Protein AF-A0A162RDI1-F1 (afdb_monomer)

Nearest PDB structures (foldseek):
  5j72-assembly1_A  TM=8.592E-01  e=2.838E-19  Clostridioides difficile 630
  5j6q-assembly1_A  TM=8.995E-01  e=4.036E-18  Clostridioides difficile 630
  7acz-assembly1_B  TM=8.763E-01  e=4.502E-16  Clostridioides difficile R20291
  3t9g-assembly1_A  TM=1.997E-01  e=8.588E+00  Caldicellulosiruptor bescii

Structure (mmCIF, N/CA/C/O backbone):
data_AF-A0A162RDI1-F1
#
_entry.id   AF-A0A162RDI1-F1
#
loop_
_atom_site.group_PDB
_atom_site.id
_atom_site.type_symbol
_atom_site.label_atom_id
_atom_site.label_alt_id
_atom_site.label_comp_id
_atom_site.label_asym_id
_atom_site.label_entity_id
_atom_site.label_seq_id
_atom_site.pdbx_PDB_ins_code
_atom_site.Cartn_x
_atom_site.Cartn_y
_atom_site.Cartn_z
_atom_site.occupancy
_atom_site.B_iso_or_equiv
_atom_site.auth_seq_id
_atom_site.auth_comp_id
_atom_site.auth_asym_id
_atom_site.auth_atom_id
_atom_site.pdbx_PDB_model_num
ATOM 1 N N . MET A 1 1 ? -45.506 -37.843 -40.988 1.00 35.00 1 MET A N 1
ATOM 2 C CA . MET A 1 1 ? -45.102 -39.139 -41.581 1.00 35.00 1 MET A CA 1
ATOM 3 C C . MET A 1 1 ? -43.848 -38.935 -42.425 1.00 35.00 1 MET A C 1
ATOM 5 O O . MET A 1 1 ? -43.936 -38.125 -43.327 1.00 35.00 1 MET A O 1
ATOM 9 N N . LYS A 1 2 ? -42.773 -39.699 -42.125 1.00 32.91 2 LYS A N 1
ATOM 10 C CA . LYS A 1 2 ? -41.664 -40.186 -42.999 1.00 32.91 2 LYS A CA 1
ATOM 11 C C . LYS A 1 2 ? -40.866 -39.131 -43.801 1.00 32.91 2 LYS A C 1
ATOM 13 O O . LYS A 1 2 ? -41.457 -38.329 -44.491 1.00 32.91 2 LYS A O 1
ATOM 18 N N . LYS A 1 3 ? -39.534 -39.113 -43.899 1.00 32.28 3 LYS A N 1
ATOM 19 C CA . LYS A 1 3 ? -38.378 -39.981 -43.561 1.00 32.28 3 LYS A CA 1
ATOM 20 C C . LYS A 1 3 ? -37.145 -39.078 -43.858 1.00 32.28 3 LYS A C 1
ATOM 22 O O . LYS A 1 3 ? -37.214 -38.304 -44.802 1.00 32.28 3 LYS A O 1
ATOM 27 N N . ALA A 1 4 ? -36.107 -38.983 -43.018 1.00 35.88 4 ALA A N 1
ATOM 28 C CA . ALA A 1 4 ? -34.896 -39.836 -43.006 1.00 35.88 4 ALA A CA 1
ATOM 29 C C . ALA A 1 4 ? -34.208 -39.938 -44.394 1.00 35.88 4 ALA A C 1
ATOM 31 O O . ALA A 1 4 ? -34.896 -40.184 -45.370 1.00 35.88 4 ALA A O 1
ATOM 32 N N . MET A 1 5 ? -32.889 -39.888 -44.605 1.00 33.62 5 MET A N 1
ATOM 33 C CA . MET A 1 5 ? -31.680 -39.969 -43.772 1.00 33.62 5 MET A CA 1
ATOM 34 C C . MET A 1 5 ? -30.473 -39.919 -44.750 1.00 33.62 5 MET A C 1
ATOM 36 O O . MET A 1 5 ? -30.599 -40.526 -45.805 1.00 33.62 5 MET A O 1
ATOM 40 N N . LYS A 1 6 ? -29.313 -39.374 -44.320 1.00 31.69 6 LYS A N 1
ATOM 41 C CA . LYS A 1 6 ? -27.904 -39.792 -44.623 1.00 31.69 6 LYS A CA 1
ATOM 42 C C . LYS A 1 6 ? -27.447 -39.835 -46.113 1.00 31.69 6 LYS A C 1
ATOM 44 O O . LYS A 1 6 ? -28.163 -40.298 -46.976 1.00 31.69 6 LYS A O 1
ATOM 49 N N . LYS A 1 7 ? -26.208 -39.491 -46.504 1.00 31.45 7 LYS A N 1
ATOM 50 C CA . LYS A 1 7 ? -24.911 -40.008 -46.016 1.00 31.45 7 LYS A CA 1
ATOM 51 C C . LYS A 1 7 ? -23.743 -39.345 -46.803 1.00 31.45 7 LYS A C 1
ATOM 53 O O . LYS A 1 7 ? -23.862 -39.230 -48.013 1.00 31.45 7 LYS A O 1
ATOM 58 N N . THR A 1 8 ? -22.619 -39.089 -46.106 1.00 30.47 8 THR A N 1
ATOM 59 C CA . THR A 1 8 ? -21.174 -39.158 -46.515 1.00 30.47 8 THR A CA 1
ATOM 60 C C . THR A 1 8 ? -20.631 -38.410 -47.757 1.00 30.47 8 THR A C 1
ATOM 62 O O . THR A 1 8 ? -21.313 -38.334 -48.757 1.00 30.47 8 THR A O 1
ATOM 65 N N . MET A 1 9 ? -19.344 -38.055 -47.922 1.00 28.86 9 MET A N 1
ATOM 66 C CA . MET A 1 9 ? -18.187 -37.596 -47.115 1.00 28.86 9 MET A CA 1
ATOM 67 C C . MET A 1 9 ? -16.984 -37.487 -48.104 1.00 28.86 9 MET A C 1
ATOM 69 O O . MET A 1 9 ? -16.819 -38.400 -48.906 1.00 28.86 9 MET A O 1
ATOM 73 N N . LYS A 1 10 ? -16.104 -36.478 -47.928 1.00 28.59 10 LYS A N 1
ATOM 74 C CA . LYS A 1 10 ? -14.648 -36.384 -48.277 1.00 28.59 10 LYS A CA 1
ATOM 75 C C . LYS A 1 10 ? -14.149 -35.670 -49.565 1.00 28.59 10 LYS A C 1
ATOM 77 O O . LYS A 1 10 ? -14.274 -36.211 -50.652 1.00 28.59 10 LYS A O 1
ATOM 82 N N . LYS A 1 11 ? -13.326 -34.626 -49.282 1.00 29.41 11 LYS A N 1
ATOM 83 C CA . LYS A 1 11 ? -12.036 -34.177 -49.899 1.00 29.41 11 LYS A CA 1
ATOM 84 C C . LYS A 1 11 ? -12.123 -33.531 -51.305 1.00 29.41 11 LYS A C 1
ATOM 86 O O . LYS A 1 11 ? -12.834 -34.046 -52.141 1.00 29.41 11 LYS A O 1
ATOM 91 N N . THR A 1 12 ? -11.436 -32.444 -51.689 1.00 29.22 12 THR A N 1
ATOM 92 C CA . THR A 1 12 ? -10.303 -31.647 -51.162 1.00 29.22 12 THR A CA 1
ATOM 93 C C . THR A 1 12 ? -10.137 -30.382 -52.036 1.00 29.22 12 THR A C 1
ATOM 95 O O . THR A 1 12 ? -10.501 -30.415 -53.204 1.00 29.22 12 THR A O 1
ATOM 98 N N . LEU A 1 13 ? -9.426 -29.387 -51.490 1.00 28.61 13 LEU A N 1
ATOM 99 C CA . LEU A 1 13 ? -8.612 -28.341 -52.142 1.00 28.61 13 LEU A CA 1
ATOM 100 C C . LEU A 1 13 ? -9.221 -26.980 -52.555 1.00 28.61 13 LEU A C 1
ATOM 102 O O . LEU A 1 13 ? -10.277 -26.862 -53.161 1.00 28.61 13 LEU A O 1
ATOM 106 N N . SER A 1 14 ? -8.424 -25.974 -52.179 1.00 31.50 14 SER A N 1
ATOM 107 C CA . SER A 1 14 ? -8.467 -24.517 -52.322 1.00 31.50 14 SER A CA 1
ATOM 108 C C . SER A 1 14 ? -8.927 -23.955 -53.662 1.00 31.50 14 SER A C 1
ATOM 110 O O . SER A 1 14 ? -8.472 -24.456 -54.680 1.00 31.50 14 SER A O 1
ATOM 112 N N . VAL A 1 15 ? -9.603 -22.799 -53.633 1.00 30.33 15 VAL A N 1
ATOM 113 C CA . VAL A 1 15 ? -9.137 -21.554 -54.281 1.00 30.33 15 VAL A CA 1
ATOM 114 C C . VAL A 1 15 ? -9.724 -20.353 -53.525 1.00 30.33 15 VAL A C 1
ATOM 116 O O . VAL A 1 15 ? -10.919 -20.261 -53.267 1.00 30.33 15 VAL A O 1
ATOM 119 N N . SER A 1 16 ? -8.824 -19.452 -53.155 1.00 33.66 16 SER A N 1
ATOM 120 C CA . SER A 1 16 ? -9.026 -18.086 -52.687 1.00 33.66 16 SER A CA 1
ATOM 121 C C . SER A 1 16 ? -9.866 -17.247 -53.652 1.00 33.66 16 SER A C 1
ATOM 123 O O . SER A 1 16 ? -9.513 -17.116 -54.824 1.00 33.66 16 SER A O 1
ATOM 125 N N . THR A 1 17 ? -10.900 -16.566 -53.163 1.00 32.72 17 THR A N 1
ATOM 126 C CA . THR A 1 17 ? -11.390 -15.360 -53.840 1.00 32.72 17 THR A CA 1
ATOM 127 C C . THR A 1 17 ? -11.850 -14.342 -52.808 1.00 32.72 17 THR A C 1
ATOM 129 O O . THR A 1 17 ? -12.865 -14.511 -52.138 1.00 32.72 17 THR A O 1
ATOM 132 N N . MET A 1 18 ? -11.028 -13.301 -52.670 1.00 34.56 18 MET A N 1
ATOM 133 C CA . MET A 1 18 ? -11.367 -12.006 -52.094 1.00 34.56 18 MET A CA 1
ATOM 134 C C . MET A 1 18 ? -12.726 -11.542 -52.628 1.00 34.56 18 MET A C 1
ATOM 136 O O . MET A 1 18 ? -12.859 -11.258 -53.815 1.00 34.56 18 MET A O 1
ATOM 140 N N . ALA A 1 19 ? -13.708 -11.416 -51.741 1.00 29.97 19 ALA A N 1
ATOM 141 C CA . ALA A 1 19 ? -14.865 -10.560 -51.951 1.00 29.97 19 ALA A CA 1
ATOM 142 C C . ALA A 1 19 ? -14.691 -9.349 -51.032 1.00 29.97 19 ALA A C 1
ATOM 144 O O . ALA A 1 19 ? -15.093 -9.345 -49.871 1.00 29.97 19 ALA A O 1
ATOM 145 N N . SER A 1 20 ? -14.001 -8.341 -51.556 1.00 31.06 20 SER A N 1
ATOM 146 C CA . SER A 1 20 ? -13.924 -6.997 -50.998 1.00 31.06 20 SER A CA 1
ATOM 147 C C . SER A 1 20 ? -15.319 -6.371 -51.007 1.00 31.06 20 SER A C 1
ATOM 149 O O . SER A 1 20 ? -15.749 -5.807 -52.013 1.00 31.06 20 SER A O 1
ATOM 151 N N . LEU A 1 21 ? -16.032 -6.486 -49.887 1.00 29.38 21 LEU A N 1
ATOM 152 C CA . LEU A 1 21 ? -17.230 -5.702 -49.622 1.00 29.38 21 LEU A CA 1
ATOM 153 C C . LEU A 1 21 ? -16.776 -4.335 -49.090 1.00 29.38 21 LEU A C 1
ATOM 155 O O . LEU A 1 21 ? -16.520 -4.158 -47.901 1.00 29.38 21 LEU A O 1
ATOM 159 N N . LEU A 1 22 ? -16.613 -3.378 -50.005 1.00 30.73 22 LEU A N 1
ATOM 160 C CA . LEU A 1 22 ? -16.485 -1.956 -49.692 1.00 30.73 22 LEU A CA 1
ATOM 161 C C . LEU A 1 22 ? -17.813 -1.476 -49.093 1.00 30.73 22 LEU A C 1
ATOM 163 O O . LEU A 1 22 ? -18.690 -0.987 -49.800 1.00 30.73 22 LEU A O 1
ATOM 167 N N . ILE A 1 23 ? -17.971 -1.632 -47.780 1.00 34.88 23 ILE A N 1
ATOM 168 C CA . ILE A 1 23 ? -18.930 -0.839 -47.018 1.00 34.88 23 ILE A CA 1
ATOM 169 C C . ILE A 1 23 ? -18.239 0.501 -46.789 1.00 34.88 23 ILE A C 1
ATOM 171 O O . ILE A 1 23 ? -17.412 0.650 -45.893 1.00 34.88 23 ILE A O 1
ATOM 175 N N . THR A 1 24 ? -18.540 1.481 -47.635 1.00 33.94 24 THR A N 1
ATOM 176 C CA . THR A 1 24 ? -18.244 2.884 -47.349 1.00 33.94 24 THR A CA 1
ATOM 177 C C . THR A 1 24 ? -19.137 3.320 -46.192 1.00 33.94 24 THR A C 1
ATOM 179 O O . THR A 1 24 ? -20.200 3.904 -46.393 1.00 33.94 24 THR A O 1
ATOM 182 N N . SER A 1 25 ? -18.738 2.995 -44.963 1.00 34.97 25 SER A N 1
ATOM 183 C CA . SER A 1 25 ? -19.264 3.654 -43.777 1.00 34.97 25 SER A CA 1
ATOM 184 C C . SER A 1 25 ? -18.709 5.071 -43.790 1.00 34.97 25 SER A C 1
ATOM 186 O O . SER A 1 25 ? -17.559 5.305 -43.414 1.00 34.97 25 SER A O 1
ATOM 188 N N . SER A 1 26 ? -19.501 6.021 -44.274 1.00 34.59 26 SER A N 1
ATOM 189 C CA . SER A 1 26 ? -19.294 7.430 -43.970 1.00 34.59 26 SER A CA 1
ATOM 190 C C . SER A 1 26 ? -19.336 7.558 -42.448 1.00 34.59 26 SER A C 1
ATOM 192 O O . SER A 1 26 ? -20.409 7.571 -41.851 1.00 34.59 26 SER A O 1
ATOM 194 N N . ALA A 1 27 ? -18.164 7.555 -41.812 1.00 32.88 27 ALA A N 1
ATOM 195 C CA . ALA A 1 27 ? -18.024 7.873 -40.405 1.00 32.88 27 ALA A CA 1
ATOM 196 C C . ALA A 1 27 ? -18.452 9.331 -40.251 1.00 32.88 27 ALA A C 1
ATOM 198 O O . ALA A 1 27 ? -17.692 10.254 -40.539 1.00 32.88 27 ALA A O 1
ATOM 199 N N . VAL A 1 28 ? -19.709 9.540 -39.869 1.00 32.12 28 VAL A N 1
ATOM 200 C CA . VAL A 1 28 ? -20.125 10.819 -39.314 1.00 32.12 28 VAL A CA 1
ATOM 201 C C . VAL A 1 28 ? -19.290 10.972 -38.049 1.00 32.12 28 VAL A C 1
ATOM 203 O O . VAL A 1 28 ? -19.487 10.234 -37.086 1.00 32.12 28 VAL A O 1
ATOM 206 N N . ALA A 1 29 ? -18.294 11.857 -38.086 1.00 35.22 29 ALA A N 1
ATOM 207 C CA . ALA A 1 29 ? -17.586 12.290 -36.894 1.00 35.22 29 ALA A CA 1
ATOM 208 C C . ALA A 1 29 ? -18.608 13.032 -36.030 1.00 35.22 29 ALA A C 1
ATOM 210 O O . ALA A 1 29 ? -18.863 14.221 -36.214 1.00 35.22 29 ALA A O 1
ATOM 211 N N . ILE A 1 30 ? -19.283 12.295 -35.151 1.00 34.34 30 ILE A N 1
ATOM 212 C CA . ILE A 1 30 ? -20.070 12.902 -34.093 1.00 34.34 30 ILE A CA 1
ATOM 213 C C . ILE A 1 30 ? -19.025 13.527 -33.173 1.00 34.34 30 ILE A C 1
ATOM 215 O O . ILE A 1 30 ? -18.240 12.811 -32.555 1.00 34.34 30 ILE A O 1
ATOM 219 N N . ASN A 1 31 ? -18.966 14.858 -33.135 1.00 37.44 31 ASN A N 1
ATOM 220 C CA . ASN A 1 31 ? -18.215 15.571 -32.109 1.00 37.44 31 ASN A CA 1
ATOM 221 C C . ASN A 1 31 ? -18.913 15.288 -30.776 1.00 37.44 31 ASN A C 1
ATOM 223 O O . ASN A 1 31 ? -19.830 16.008 -30.374 1.00 37.44 31 ASN A O 1
ATOM 227 N N . VAL A 1 32 ? -18.539 14.187 -30.129 1.00 40.44 32 VAL A N 1
ATOM 228 C CA . VAL A 1 32 ? -18.944 13.903 -28.759 1.00 40.44 32 VAL A CA 1
ATOM 229 C C . VAL A 1 32 ? -18.168 14.886 -27.895 1.00 40.44 32 VAL A C 1
ATOM 231 O O . VAL A 1 32 ? -16.992 14.681 -27.599 1.00 40.44 32 VAL A O 1
ATOM 234 N N . LYS A 1 33 ? -18.821 15.990 -27.511 1.00 44.19 33 LYS A N 1
ATOM 235 C CA . LYS A 1 33 ? -18.365 16.775 -26.362 1.00 44.19 33 LYS A CA 1
ATOM 236 C C . LYS A 1 33 ? -18.243 15.796 -25.205 1.00 44.19 33 LYS A C 1
ATOM 238 O O . LYS A 1 33 ? -19.233 15.134 -24.899 1.00 44.19 33 LYS A O 1
ATOM 243 N N . ALA A 1 34 ? -17.071 15.724 -24.574 1.00 43.09 34 ALA A N 1
ATOM 244 C CA . ALA A 1 34 ? -16.913 15.024 -23.306 1.00 43.09 34 ALA A CA 1
ATOM 245 C C . ALA A 1 34 ? -18.060 15.467 -22.387 1.00 43.09 34 ALA A C 1
ATOM 247 O O . ALA A 1 34 ? -18.146 16.640 -22.009 1.00 43.09 34 ALA A O 1
ATOM 248 N N . ALA A 1 35 ? -19.012 14.568 -22.129 1.00 41.84 35 ALA A N 1
ATOM 249 C CA . ALA A 1 35 ? -20.062 14.844 -21.172 1.00 41.84 35 ALA A CA 1
ATOM 250 C C . ALA A 1 35 ? -19.348 15.090 -19.844 1.00 41.84 35 ALA A C 1
ATOM 252 O O . ALA A 1 35 ? -18.512 14.285 -19.437 1.00 41.84 35 ALA A O 1
ATOM 253 N N . GLY A 1 36 ? -19.610 16.230 -19.206 1.00 42.50 36 GLY A N 1
ATOM 254 C CA . GLY A 1 36 ? -19.070 16.525 -17.885 1.00 42.50 36 GLY A CA 1
ATOM 255 C C . GLY A 1 36 ? -19.674 15.564 -16.870 1.00 42.50 36 GLY A C 1
ATOM 256 O O . GLY A 1 36 ? -20.629 15.919 -16.187 1.00 42.50 36 GLY A O 1
ATOM 257 N N . VAL A 1 37 ? -19.173 14.331 -16.812 1.00 50.84 37 VAL A N 1
ATOM 258 C CA . VAL A 1 37 ? -19.507 13.393 -15.749 1.00 50.84 37 VAL A CA 1
ATOM 259 C C . VAL A 1 37 ? -18.841 13.928 -14.493 1.00 50.84 37 VAL A C 1
ATOM 261 O O . VAL A 1 37 ? -17.639 14.195 -14.465 1.00 50.84 37 VAL A O 1
ATOM 264 N N . THR A 1 38 ? -19.648 14.161 -13.467 1.00 58.66 38 THR A N 1
ATOM 265 C CA . THR A 1 38 ? -19.154 14.546 -12.151 1.00 58.66 38 THR A CA 1
ATOM 266 C C . THR A 1 38 ? -18.306 13.405 -11.587 1.00 58.66 38 THR A C 1
ATOM 268 O O . THR A 1 38 ? -18.751 12.256 -11.660 1.00 58.66 38 THR A O 1
ATOM 271 N N . PRO A 1 39 ? -17.120 13.688 -11.011 1.00 66.69 39 PRO A N 1
ATOM 272 C CA . PRO A 1 39 ? -16.336 12.690 -10.291 1.00 66.69 39 PRO A CA 1
ATOM 273 C C . PRO A 1 39 ? -17.207 11.926 -9.288 1.00 66.69 39 PRO A C 1
ATOM 275 O O . PRO A 1 39 ? -18.175 12.505 -8.779 1.00 66.69 39 PRO A O 1
ATOM 278 N N . PRO A 1 40 ? -16.862 10.672 -8.951 1.00 74.56 40 PRO A 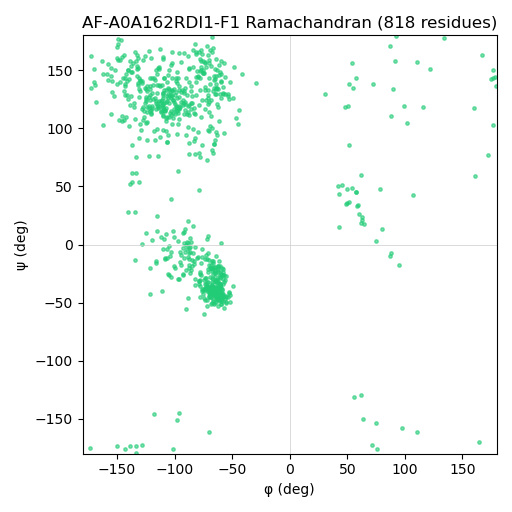N 1
ATOM 279 C CA . PRO A 1 40 ? -17.598 9.928 -7.941 1.00 74.56 40 PRO A CA 1
ATOM 280 C C . PRO A 1 40 ? -17.729 10.744 -6.651 1.00 74.56 40 PRO A C 1
ATOM 282 O O . PRO A 1 40 ? -16.798 11.444 -6.213 1.00 74.56 40 PRO A O 1
ATOM 285 N N . GLU A 1 41 ? -18.914 10.660 -6.044 1.00 84.19 41 GLU A N 1
ATOM 286 C CA . GLU A 1 41 ? -19.149 11.235 -4.725 1.00 84.19 41 GLU A CA 1
ATOM 287 C C . GLU A 1 41 ? -18.159 10.647 -3.712 1.00 84.19 41 GLU A C 1
ATOM 289 O O . GLU A 1 41 ? -17.599 9.568 -3.906 1.00 84.19 41 GLU A O 1
ATOM 294 N N . SER A 1 42 ? -17.911 11.387 -2.632 1.00 89.38 42 SER A N 1
ATOM 295 C CA . SER A 1 42 ? -17.121 10.898 -1.500 1.00 89.38 42 SER A CA 1
ATOM 296 C C . SER A 1 42 ? -18.054 10.594 -0.338 1.00 89.38 42 SER A C 1
ATOM 298 O O . SER A 1 42 ? -18.387 11.520 0.408 1.00 89.38 42 SER A O 1
ATOM 300 N N . PRO A 1 43 ? -18.506 9.336 -0.175 1.00 94.88 43 PRO A N 1
ATOM 301 C CA . PRO A 1 43 ? -19.376 8.972 0.929 1.00 94.88 43 PRO A CA 1
ATOM 302 C C . PRO A 1 43 ? -18.681 9.248 2.257 1.00 94.88 43 PRO A C 1
ATOM 304 O O . PRO A 1 43 ? -17.468 9.078 2.381 1.00 94.88 43 PRO A O 1
ATOM 307 N N . ARG A 1 44 ? -19.454 9.632 3.271 1.00 97.06 44 ARG A N 1
ATOM 308 C CA . ARG A 1 44 ? -18.943 9.831 4.626 1.00 97.06 44 ARG A CA 1
ATOM 309 C C . ARG A 1 44 ? -19.658 8.901 5.592 1.00 97.06 44 ARG A C 1
ATOM 311 O O . ARG A 1 44 ? -20.869 9.000 5.771 1.00 97.06 44 ARG A O 1
ATOM 318 N N . LEU A 1 45 ? -18.894 8.032 6.242 1.00 97.81 45 LEU A N 1
ATOM 319 C CA . LEU A 1 45 ? -19.362 7.161 7.312 1.00 97.81 45 LEU A CA 1
ATOM 320 C C . LEU A 1 45 ? -19.009 7.824 8.642 1.00 97.81 45 LEU A C 1
ATOM 322 O O . LEU A 1 45 ? -17.844 7.857 9.038 1.00 97.81 45 LEU A O 1
ATOM 326 N N . TRP A 1 46 ? -20.006 8.418 9.296 1.00 96.50 46 TRP A N 1
ATOM 327 C CA . TRP A 1 46 ? -19.800 9.196 10.515 1.00 96.50 46 TRP A CA 1
ATOM 328 C C . TRP A 1 46 ? -21.055 9.254 11.386 1.00 96.50 46 TRP A C 1
ATOM 330 O O . TRP A 1 46 ? -22.176 9.216 10.877 1.00 96.50 46 TRP A O 1
ATOM 340 N N . GLY A 1 47 ? -20.853 9.397 12.691 1.00 95.00 47 GLY A N 1
ATOM 341 C CA . GLY A 1 47 ? -21.896 9.748 13.649 1.00 95.00 47 GLY A CA 1
ATOM 342 C C . GLY A 1 47 ? -21.448 10.851 14.604 1.00 95.00 47 GLY A C 1
ATOM 343 O O . GLY A 1 47 ? -20.374 11.431 14.428 1.00 95.00 47 GLY A O 1
ATOM 344 N N . GLN A 1 48 ? -22.272 11.155 15.610 1.00 93.81 48 GLN A N 1
ATOM 345 C CA . GLN A 1 48 ? -21.972 12.222 16.578 1.00 93.81 48 GLN A CA 1
ATOM 346 C C . GLN A 1 48 ? -20.691 11.952 17.376 1.00 93.81 48 GLN A C 1
ATOM 348 O O . GLN A 1 48 ? -20.012 12.884 17.806 1.00 93.81 48 GLN A O 1
ATOM 353 N N . ASP A 1 49 ? -20.341 10.677 17.535 1.00 93.50 49 ASP A N 1
ATOM 354 C CA . ASP A 1 49 ? -19.134 10.221 18.201 1.00 93.50 49 ASP A CA 1
ATOM 355 C C . ASP A 1 49 ? -18.537 8.974 17.517 1.00 93.50 49 ASP A C 1
ATOM 357 O O . ASP A 1 49 ? -18.997 8.500 16.474 1.00 93.50 49 ASP A O 1
ATOM 361 N N . ARG A 1 50 ? -17.474 8.432 18.119 1.00 94.00 50 ARG A N 1
ATOM 362 C CA . ARG A 1 50 ? -16.773 7.237 17.627 1.00 94.00 50 ARG A CA 1
ATOM 363 C C . ARG A 1 50 ? -17.625 5.963 17.659 1.00 94.00 50 ARG A C 1
ATOM 365 O O . ARG A 1 50 ? -17.390 5.059 16.862 1.00 94.00 50 ARG A O 1
ATOM 372 N N . TYR A 1 51 ? -18.588 5.873 18.575 1.00 96.88 51 TYR A N 1
ATOM 373 C CA . TYR A 1 51 ? -19.458 4.707 18.718 1.00 96.88 51 TYR A CA 1
ATOM 374 C C . TYR A 1 51 ? -20.476 4.691 17.582 1.00 96.88 51 TYR A C 1
ATOM 376 O O . TYR A 1 51 ? -20.629 3.684 16.895 1.00 96.88 51 TYR A O 1
ATOM 384 N N . GLU A 1 52 ? -21.095 5.837 17.307 1.00 97.56 52 GLU A N 1
ATOM 385 C CA . GLU A 1 52 ? -21.997 5.987 16.171 1.00 97.56 52 GLU A CA 1
ATOM 386 C C . GLU A 1 52 ? -21.274 5.869 14.823 1.00 97.56 52 GLU A C 1
ATOM 388 O O . GLU A 1 52 ? -21.812 5.255 13.902 1.00 97.56 52 GLU A O 1
ATOM 393 N N . THR A 1 53 ? -20.046 6.386 14.690 1.00 97.38 53 THR A N 1
ATOM 394 C CA . THR A 1 53 ? -19.235 6.164 13.479 1.00 97.38 53 THR A CA 1
ATOM 395 C C . THR A 1 53 ? -18.986 4.672 13.247 1.00 97.38 53 THR A C 1
ATOM 397 O O . THR A 1 53 ? -19.196 4.195 12.132 1.00 97.38 53 THR A O 1
ATOM 400 N N . ALA A 1 54 ? -18.638 3.906 14.288 1.00 98.19 54 ALA A N 1
ATOM 401 C CA . ALA A 1 54 ? -18.482 2.454 14.178 1.00 98.19 54 ALA A CA 1
ATOM 402 C C . ALA A 1 54 ? -19.792 1.756 13.757 1.00 98.19 54 ALA A C 1
ATOM 404 O O . ALA A 1 54 ? -19.776 0.860 12.912 1.00 98.19 54 ALA A O 1
ATOM 405 N N . VAL A 1 55 ? -20.942 2.217 14.262 1.00 98.62 55 VAL A N 1
ATOM 406 C CA . VAL A 1 55 ? -22.267 1.747 13.819 1.00 98.62 55 VAL A CA 1
ATOM 407 C C . VAL A 1 55 ? -22.511 2.066 12.338 1.00 98.62 55 VAL A C 1
ATOM 409 O O . VAL A 1 55 ? -22.985 1.204 11.602 1.00 98.62 55 VAL A O 1
ATOM 412 N N . LYS A 1 56 ? -22.145 3.258 11.846 1.00 98.44 56 LYS A N 1
ATOM 413 C CA . LYS A 1 56 ? -22.275 3.601 10.415 1.00 98.44 56 LYS A CA 1
ATOM 414 C C . LYS A 1 56 ? -21.374 2.772 9.513 1.00 98.44 56 LYS A C 1
ATOM 416 O O . LYS A 1 56 ? -21.805 2.361 8.438 1.00 98.44 56 LYS A O 1
ATOM 421 N N . VAL A 1 57 ? -20.157 2.484 9.960 1.00 98.31 57 VAL A N 1
ATOM 422 C CA . VAL A 1 57 ? -19.255 1.550 9.278 1.00 98.31 57 VAL A CA 1
ATOM 423 C C . VAL A 1 57 ? -19.874 0.152 9.211 1.00 98.31 57 VAL A C 1
ATOM 425 O O . VAL A 1 57 ? -19.872 -0.470 8.149 1.00 98.31 57 VAL A O 1
ATOM 428 N N . SER A 1 58 ? -20.452 -0.324 10.317 1.00 98.62 58 SER A N 1
ATOM 429 C CA . SER A 1 58 ? -21.161 -1.605 10.367 1.00 98.62 58 SER A CA 1
ATOM 430 C C . SER A 1 58 ? -22.339 -1.650 9.386 1.00 98.62 58 SER A C 1
ATOM 432 O O . SER A 1 58 ? -22.460 -2.583 8.595 1.00 98.62 58 SER A O 1
ATOM 434 N N . GLN A 1 59 ? -23.162 -0.603 9.357 1.00 98.25 59 GLN A N 1
ATOM 435 C CA . GLN A 1 59 ? -24.309 -0.503 8.451 1.00 98.25 59 GLN A CA 1
ATOM 436 C C . GLN A 1 59 ? -23.894 -0.519 6.977 1.00 98.25 59 GLN A C 1
ATOM 438 O O . GLN A 1 59 ? -24.544 -1.194 6.187 1.00 98.25 59 GLN A O 1
ATOM 443 N N . ALA A 1 60 ? -22.794 0.151 6.621 1.00 97.12 60 ALA A N 1
ATOM 444 C CA . ALA A 1 60 ? -22.279 0.167 5.252 1.00 97.12 60 ALA A CA 1
ATOM 445 C C . ALA A 1 60 ? -21.649 -1.170 4.819 1.00 97.12 60 ALA A C 1
ATOM 447 O O . ALA A 1 60 ? -21.681 -1.525 3.645 1.00 97.12 60 ALA A O 1
ATOM 448 N N . GLY A 1 61 ? -21.034 -1.911 5.746 1.00 96.88 61 GLY A N 1
ATOM 449 C CA . GLY A 1 61 ? -20.354 -3.171 5.432 1.00 96.88 61 GLY A CA 1
ATOM 450 C C . GLY A 1 61 ? -21.210 -4.427 5.573 1.00 96.88 61 GLY A C 1
ATOM 451 O O . GLY A 1 61 ? -20.910 -5.447 4.949 1.00 96.88 61 GLY A O 1
ATOM 452 N N . TRP A 1 62 ? -22.242 -4.384 6.413 1.00 98.25 62 TRP A N 1
ATOM 453 C CA . TRP A 1 62 ? -23.042 -5.532 6.852 1.00 98.25 62 TRP A CA 1
ATOM 454 C C . TRP A 1 62 ? -24.532 -5.188 6.843 1.00 98.25 62 TRP A C 1
ATOM 456 O O . TRP A 1 62 ? -25.251 -5.348 7.834 1.00 98.25 62 TRP A O 1
ATOM 466 N N . GLU A 1 63 ? -25.001 -4.706 5.693 1.00 96.38 63 GLU A N 1
ATOM 467 C CA . GLU A 1 63 ? -26.400 -4.329 5.457 1.00 96.38 63 GLU A CA 1
ATOM 468 C C . GLU A 1 63 ? -27.366 -5.464 5.836 1.00 96.38 63 GLU A C 1
ATOM 470 O O . GLU A 1 63 ? -28.337 -5.237 6.553 1.00 96.38 63 GLU A O 1
ATOM 475 N N . ASN A 1 64 ? -27.023 -6.702 5.465 1.00 95.12 64 ASN A N 1
ATOM 476 C CA . ASN A 1 64 ? -27.839 -7.904 5.682 1.00 95.12 64 ASN A CA 1
ATOM 477 C C . ASN A 1 64 ? -27.557 -8.638 7.008 1.00 95.12 64 ASN A C 1
ATOM 479 O O . ASN A 1 64 ? -27.972 -9.784 7.174 1.00 95.12 64 ASN A O 1
ATOM 483 N N . GLY A 1 65 ? -26.837 -8.006 7.934 1.00 96.88 65 GLY A N 1
ATOM 484 C CA . GLY A 1 65 ? -26.449 -8.604 9.211 1.00 96.88 65 GLY A CA 1
ATOM 485 C C . GLY A 1 65 ? -25.090 -9.307 9.196 1.00 96.88 65 GLY A C 1
ATOM 486 O O . GLY A 1 65 ? -24.374 -9.316 8.190 1.00 96.88 65 GLY A O 1
ATOM 487 N N . SER A 1 66 ? -24.714 -9.854 10.353 1.00 98.25 66 SER A N 1
ATOM 488 C CA . SER A 1 66 ? -23.448 -10.556 10.577 1.00 98.25 66 SER A CA 1
ATOM 489 C C . SER A 1 66 ? -23.589 -11.562 11.715 1.00 98.25 66 SER A C 1
ATOM 491 O O . SER A 1 66 ? -24.031 -11.194 12.797 1.00 98.25 66 SER A O 1
ATOM 493 N N . ASP A 1 67 ? -23.150 -12.806 11.508 1.00 98.12 67 ASP A N 1
ATOM 494 C CA . ASP A 1 67 ? -23.149 -13.828 12.566 1.00 98.12 67 ASP A CA 1
ATOM 495 C C . ASP A 1 67 ? -22.148 -13.498 13.688 1.00 98.12 67 ASP A C 1
ATOM 497 O O . ASP A 1 67 ? -22.371 -13.860 14.843 1.00 98.12 67 ASP A O 1
ATOM 501 N N . TYR A 1 68 ? -21.070 -12.785 13.357 1.00 98.62 68 TYR A N 1
ATOM 502 C CA . TYR A 1 68 ? -20.016 -12.387 14.287 1.00 98.62 68 TYR A CA 1
ATOM 503 C C . TYR A 1 68 ? -19.939 -10.869 14.432 1.00 98.62 68 TYR A C 1
ATOM 505 O O . TYR A 1 68 ? -20.176 -10.126 13.479 1.00 98.62 68 TYR A O 1
ATOM 513 N N . VAL A 1 69 ? -19.512 -10.408 15.602 1.00 98.69 69 VAL A N 1
ATOM 514 C CA . VAL A 1 69 ? -19.126 -9.016 15.859 1.00 98.69 69 VAL A CA 1
ATOM 515 C C . VAL A 1 69 ? -17.941 -8.977 16.810 1.00 98.69 69 VAL A C 1
ATOM 517 O O . VAL A 1 69 ? -17.850 -9.784 17.737 1.00 98.69 69 VAL A O 1
ATOM 520 N N . VAL A 1 70 ? -17.037 -8.026 16.592 1.00 98.69 70 VAL A N 1
ATOM 521 C CA . VAL A 1 70 ? -15.960 -7.733 17.535 1.00 98.69 70 VAL A CA 1
ATOM 522 C C . VAL A 1 70 ? -16.307 -6.471 18.318 1.00 98.69 70 VAL A C 1
ATOM 524 O O . VAL A 1 70 ? -16.583 -5.431 17.723 1.00 98.69 70 VAL A O 1
ATOM 527 N N . ILE A 1 71 ? -16.277 -6.555 19.647 1.00 98.38 71 ILE A N 1
ATOM 528 C CA . ILE A 1 71 ? -16.406 -5.416 20.559 1.00 98.38 71 ILE A CA 1
ATOM 529 C C . ILE A 1 71 ? -15.031 -5.072 21.113 1.00 98.38 71 ILE A C 1
ATOM 531 O O . ILE A 1 71 ? -14.348 -5.930 21.671 1.00 98.38 71 ILE A O 1
ATOM 535 N N . ALA A 1 72 ? -14.644 -3.806 21.012 1.00 96.88 72 ALA A N 1
ATOM 536 C CA . ALA A 1 72 ? -13.418 -3.299 21.615 1.00 96.88 72 ALA A CA 1
ATOM 537 C C . ALA A 1 72 ? -13.654 -1.967 22.338 1.00 96.88 72 ALA A C 1
ATOM 539 O O . ALA A 1 72 ? -14.679 -1.304 22.155 1.00 96.88 72 ALA A O 1
ATOM 540 N N . SER A 1 73 ? -12.694 -1.559 23.168 1.00 95.81 73 SER A N 1
ATOM 541 C CA . SER A 1 73 ? -12.750 -0.247 23.814 1.00 95.81 73 SER A CA 1
ATOM 542 C C . SER A 1 73 ? -12.669 0.868 22.770 1.00 95.81 73 SER A C 1
ATOM 544 O O . SER A 1 73 ? -11.771 0.893 21.930 1.00 95.81 73 SER A O 1
ATOM 546 N N . GLY A 1 74 ? -13.594 1.823 22.844 1.00 93.75 74 GLY A N 1
ATOM 547 C CA . GLY A 1 74 ? -13.500 3.072 22.097 1.00 93.75 74 GLY A CA 1
ATOM 548 C C . GLY A 1 74 ? -12.582 4.092 22.764 1.00 93.75 74 GLY A C 1
ATOM 549 O O . GLY A 1 74 ? -12.243 5.087 22.136 1.00 93.75 74 GLY A O 1
ATOM 550 N N . GLU A 1 75 ? -12.162 3.875 24.010 1.00 91.56 75 GLU A N 1
ATOM 551 C CA . GLU A 1 75 ? -11.411 4.852 24.810 1.00 91.56 75 GLU A CA 1
ATOM 552 C C . GLU A 1 75 ? -9.898 4.599 24.753 1.00 91.56 75 GLU A C 1
ATOM 554 O O . GLU A 1 75 ? -9.112 5.547 24.796 1.00 91.56 75 GLU A O 1
ATOM 559 N N . GLY A 1 76 ? -9.487 3.339 24.572 1.00 87.19 76 GLY A N 1
ATOM 560 C CA . GLY A 1 76 ? -8.092 2.935 24.402 1.00 87.19 76 GLY A CA 1
ATOM 561 C C . GLY A 1 76 ? -7.876 2.071 23.160 1.00 87.19 76 GLY A C 1
ATOM 562 O O . GLY A 1 76 ? -8.652 1.167 22.875 1.00 87.19 76 GLY A O 1
ATOM 563 N N . TYR A 1 77 ? -6.784 2.320 22.439 1.00 86.38 77 TYR A N 1
ATOM 564 C CA . TYR A 1 77 ? -6.467 1.620 21.189 1.00 86.38 77 TYR A CA 1
ATOM 565 C C . TYR A 1 77 ? -5.799 0.258 21.393 1.00 86.38 77 TYR A C 1
ATOM 567 O O . TYR A 1 77 ? -5.933 -0.626 20.556 1.00 86.38 77 TYR A O 1
ATOM 575 N N . ALA A 1 78 ? -5.044 0.100 22.481 1.00 81.50 78 ALA A N 1
ATOM 576 C CA . ALA A 1 78 ? -3.976 -0.893 22.576 1.00 81.50 78 ALA A CA 1
ATOM 577 C C . ALA A 1 78 ? -4.438 -2.333 22.313 1.00 81.50 78 ALA A C 1
ATOM 579 O O . ALA A 1 78 ? -3.830 -3.031 21.509 1.00 81.50 78 ALA A O 1
ATOM 580 N N . ASP A 1 79 ? -5.541 -2.739 22.934 1.00 84.81 79 ASP A N 1
ATOM 581 C CA . ASP A 1 79 ? -6.096 -4.083 22.767 1.00 84.81 79 ASP A CA 1
ATOM 582 C C . ASP A 1 79 ? -6.761 -4.249 21.389 1.00 84.81 79 ASP A C 1
ATOM 584 O O . ASP A 1 79 ? -6.668 -5.301 20.755 1.00 84.81 79 ASP A O 1
ATOM 588 N N . ALA A 1 80 ? -7.371 -3.178 20.879 1.00 86.94 80 ALA A N 1
ATOM 589 C CA . ALA A 1 80 ? -8.176 -3.194 19.668 1.00 86.94 80 ALA A CA 1
ATOM 590 C C . ALA A 1 80 ? -7.353 -3.229 18.369 1.00 86.94 80 ALA A C 1
ATOM 592 O O . ALA A 1 80 ? -7.824 -3.753 17.363 1.00 86.94 80 ALA A O 1
ATOM 593 N N . LEU A 1 81 ? -6.116 -2.718 18.375 1.00 87.75 81 LEU A N 1
ATOM 594 C CA . LEU A 1 81 ? -5.244 -2.648 17.188 1.00 87.75 81 LEU A CA 1
ATOM 595 C C . LEU A 1 81 ? -5.011 -4.003 16.505 1.00 87.75 81 LEU A C 1
ATOM 597 O O . LEU A 1 81 ? -4.765 -4.054 15.301 1.00 87.75 81 LEU A O 1
ATOM 601 N N . SER A 1 82 ? -5.099 -5.094 17.268 1.00 92.44 82 SER A N 1
ATOM 602 C CA . SER A 1 82 ? -4.910 -6.457 16.765 1.00 92.44 82 SER A CA 1
ATOM 603 C C . SER A 1 82 ? -6.185 -7.107 16.216 1.00 92.44 82 SER A C 1
ATOM 605 O O . SER A 1 82 ? -6.118 -8.180 15.624 1.00 92.44 82 SER A O 1
ATOM 607 N N . ALA A 1 83 ? -7.347 -6.466 16.370 1.00 95.62 83 ALA A N 1
ATOM 608 C CA . ALA A 1 83 ? -8.646 -7.079 16.107 1.00 95.62 83 ALA A CA 1
ATOM 609 C C . ALA A 1 83 ? -9.015 -7.178 14.618 1.00 95.62 83 ALA A C 1
ATOM 611 O O . ALA A 1 83 ? -9.809 -8.042 14.249 1.00 95.62 83 ALA A O 1
ATOM 612 N N . ALA A 1 84 ? -8.467 -6.314 13.753 1.00 96.38 84 ALA A N 1
ATOM 613 C CA . ALA A 1 84 ? -8.899 -6.221 12.354 1.00 96.38 84 ALA A CA 1
ATOM 614 C C . ALA A 1 84 ? -8.764 -7.535 11.559 1.00 96.38 84 ALA A C 1
ATOM 616 O O . ALA A 1 84 ? -9.730 -7.897 10.879 1.00 96.38 84 ALA A O 1
ATOM 617 N N . PRO A 1 85 ? -7.656 -8.299 11.657 1.00 96.50 85 PRO A N 1
ATOM 618 C CA . PRO A 1 85 ? -7.563 -9.595 10.990 1.00 96.50 85 PRO A CA 1
ATOM 619 C C . PRO A 1 85 ? -8.591 -10.613 11.487 1.00 96.50 85 PRO A C 1
ATOM 621 O O . PRO A 1 85 ? -9.224 -11.286 10.672 1.00 96.50 85 PRO A O 1
ATOM 624 N N . LEU A 1 86 ? -8.825 -10.674 12.803 1.00 97.06 86 LEU A N 1
ATOM 625 C CA . LEU A 1 86 ? -9.831 -11.562 13.390 1.00 97.06 86 LEU A CA 1
ATOM 626 C C . LEU A 1 86 ? -11.247 -11.181 12.941 1.00 97.06 86 LEU A C 1
ATOM 628 O O . LEU A 1 86 ? -12.034 -12.055 12.578 1.00 97.06 86 LEU A O 1
ATOM 632 N N . ALA A 1 87 ? -11.560 -9.886 12.911 1.00 97.94 87 ALA A N 1
ATOM 633 C CA . ALA A 1 87 ? -12.837 -9.383 12.421 1.00 97.94 87 ALA A CA 1
ATOM 634 C C . ALA A 1 87 ? -13.049 -9.745 10.941 1.00 97.94 87 ALA A C 1
ATOM 636 O O . ALA A 1 87 ? -14.098 -10.268 10.570 1.00 97.94 87 ALA A O 1
ATOM 637 N N . LYS A 1 88 ? -12.031 -9.551 10.092 1.00 96.50 88 LYS A N 1
ATOM 638 C CA . LYS A 1 88 ? -12.102 -9.865 8.658 1.00 96.50 88 LYS A CA 1
ATOM 639 C C . LYS A 1 88 ? -12.296 -11.359 8.389 1.00 96.50 88 LYS A C 1
ATOM 641 O O . LYS A 1 88 ? -13.147 -11.692 7.565 1.00 96.50 88 LYS A O 1
ATOM 646 N N . VAL A 1 89 ? -11.563 -12.246 9.071 1.00 96.00 89 VAL A N 1
ATOM 647 C CA . VAL A 1 89 ? -11.715 -13.709 8.914 1.00 96.00 89 VAL A CA 1
ATOM 648 C C . VAL A 1 89 ? -13.123 -14.179 9.279 1.00 96.00 89 VAL A C 1
ATOM 650 O O . VAL A 1 89 ? -13.672 -15.037 8.595 1.00 96.00 89 VAL A O 1
ATOM 653 N N . ASN A 1 90 ? -13.740 -13.573 10.295 1.00 97.25 90 ASN A N 1
ATOM 654 C CA . ASN A 1 90 ? -15.110 -13.893 10.704 1.00 97.25 90 ASN A CA 1
ATOM 655 C C . ASN A 1 90 ? -16.183 -13.099 9.933 1.00 97.25 90 ASN A C 1
ATOM 657 O O . ASN A 1 90 ? -17.359 -13.187 10.276 1.00 97.25 90 ASN A O 1
ATOM 661 N N . ASN A 1 91 ? -15.801 -12.310 8.914 1.00 97.50 91 ASN A N 1
ATOM 662 C CA . ASN A 1 91 ? -16.682 -11.368 8.214 1.00 97.50 91 ASN A CA 1
ATOM 663 C C . ASN A 1 91 ? -17.525 -10.540 9.204 1.00 97.50 91 ASN A C 1
ATOM 665 O O . ASN A 1 91 ? -18.741 -10.468 9.071 1.00 97.50 91 ASN A O 1
ATOM 669 N N . ALA A 1 92 ? -16.877 -9.928 10.194 1.00 98.19 92 ALA A N 1
ATOM 670 C CA . ALA A 1 92 ? -17.503 -9.245 11.321 1.00 98.19 92 ALA A CA 1
ATOM 671 C C . ALA A 1 92 ? -17.184 -7.737 11.339 1.00 98.19 92 ALA A C 1
ATOM 673 O O . ALA A 1 92 ? -16.037 -7.364 11.061 1.00 98.19 92 ALA A O 1
ATOM 674 N N . PRO A 1 93 ? -18.140 -6.861 11.708 1.00 98.38 93 PRO A N 1
ATOM 675 C CA . PRO A 1 93 ? -17.836 -5.475 12.038 1.00 98.38 93 PRO A CA 1
ATOM 676 C C . PRO A 1 93 ? -17.078 -5.370 13.366 1.00 98.38 93 PRO A C 1
ATOM 678 O O . PRO A 1 93 ? -17.190 -6.233 14.241 1.00 98.38 93 PRO A O 1
ATOM 681 N N . ILE A 1 94 ? -16.339 -4.269 13.522 1.00 98.44 94 ILE A N 1
ATOM 682 C CA . ILE A 1 94 ? -15.748 -3.856 14.798 1.00 98.44 94 ILE A CA 1
ATOM 683 C C . ILE A 1 94 ? -16.606 -2.721 15.352 1.00 98.44 94 ILE A C 1
ATOM 685 O O . ILE A 1 94 ? -16.615 -1.622 14.796 1.00 98.44 94 ILE A O 1
ATOM 689 N N . LEU A 1 95 ? -17.312 -2.981 16.449 1.00 98.44 95 LEU A N 1
ATOM 690 C CA . LEU A 1 95 ? -18.039 -1.963 17.201 1.00 98.44 95 LEU A CA 1
ATOM 691 C C . LEU A 1 95 ? -17.261 -1.575 18.459 1.00 98.44 95 LEU A C 1
ATOM 693 O O . LEU A 1 95 ? -16.432 -2.327 18.979 1.00 98.44 95 LEU A O 1
ATOM 697 N N . LEU A 1 96 ? -17.540 -0.371 18.945 1.00 97.50 96 LEU A N 1
ATOM 698 C CA . LEU A 1 96 ? -16.839 0.221 20.075 1.00 97.50 96 LEU A CA 1
ATOM 699 C C . LEU A 1 96 ? -17.781 0.402 21.267 1.00 97.50 96 LEU A C 1
ATOM 701 O O . LEU A 1 96 ? -18.986 0.610 21.105 1.00 97.50 96 LEU A O 1
ATOM 705 N N . THR A 1 97 ? -17.207 0.372 22.466 1.00 97.50 97 THR A N 1
ATOM 706 C CA . THR A 1 97 ? -17.904 0.654 23.729 1.00 97.50 97 THR A CA 1
ATOM 707 C C . THR A 1 97 ? -17.045 1.517 24.648 1.00 97.50 97 THR A C 1
ATOM 709 O O . THR A 1 97 ? -15.813 1.473 24.573 1.00 97.50 97 THR A O 1
ATOM 712 N N . GLN A 1 98 ? -17.681 2.288 25.530 1.00 97.06 98 GLN A N 1
ATOM 713 C CA . GLN A 1 98 ? -16.989 2.834 26.700 1.00 97.06 98 GLN A CA 1
ATOM 714 C C . GLN A 1 98 ? -16.701 1.698 27.680 1.00 97.06 98 GLN A C 1
ATOM 716 O O . GLN A 1 98 ? -17.336 0.638 27.606 1.00 97.06 98 GLN A O 1
ATOM 721 N N . LYS A 1 99 ? -15.784 1.926 28.625 1.00 96.69 99 LYS A N 1
ATOM 722 C CA . LYS A 1 99 ? -15.425 0.929 29.637 1.00 96.69 99 LYS A CA 1
ATOM 723 C C . LYS A 1 99 ? -16.633 0.355 30.379 1.00 96.69 99 LYS A C 1
ATOM 725 O O . LYS A 1 99 ? -16.744 -0.862 30.490 1.00 96.69 99 LYS A O 1
ATOM 730 N N . ASP A 1 100 ? -17.503 1.233 30.876 1.00 97.12 100 ASP A N 1
ATOM 731 C CA . ASP A 1 100 ? -18.610 0.887 31.781 1.00 97.12 100 ASP A CA 1
ATOM 732 C C . ASP A 1 100 ? -19.995 1.231 31.214 1.00 97.12 100 ASP A C 1
ATOM 734 O O . ASP A 1 100 ? -21.008 1.041 31.883 1.00 97.12 100 ASP A O 1
ATOM 738 N N . SER A 1 101 ? -20.060 1.713 29.969 1.00 96.06 101 SER A N 1
ATOM 739 C CA . SER A 1 101 ? -21.319 2.026 29.292 1.00 96.06 101 SER A CA 1
ATOM 740 C C . SER A 1 101 ? -21.340 1.519 27.845 1.00 96.06 101 SER A C 1
ATOM 742 O O . SER A 1 101 ? -20.551 1.954 27.005 1.00 96.06 101 SER A O 1
ATOM 744 N N . LEU A 1 102 ? -22.275 0.609 27.549 1.00 96.31 102 LEU A N 1
ATOM 745 C CA . LEU A 1 102 ? -22.630 0.228 26.181 1.00 96.31 102 LEU A CA 1
ATOM 746 C C . LEU A 1 102 ? -23.719 1.181 25.700 1.00 96.31 102 LEU A C 1
ATOM 748 O O . LEU A 1 102 ? -24.831 1.140 26.244 1.00 96.31 102 LEU A O 1
ATOM 752 N N . SER A 1 103 ? -23.398 2.002 24.698 1.00 95.25 103 SER A N 1
ATOM 753 C CA . SER A 1 103 ? -24.350 2.951 24.123 1.00 95.25 103 SER A CA 1
ATOM 754 C C . SER A 1 103 ? -25.560 2.226 23.533 1.00 95.25 103 SER A C 1
ATOM 756 O O . SER A 1 103 ? -25.447 1.117 22.999 1.00 95.25 103 SER A O 1
ATOM 758 N N . ASP A 1 104 ? -26.719 2.879 23.587 1.00 95.44 104 ASP A N 1
ATOM 759 C CA . ASP A 1 104 ? -27.947 2.322 23.018 1.00 95.44 104 ASP A CA 1
ATOM 760 C C . ASP A 1 104 ? -27.799 2.094 21.511 1.00 95.44 104 ASP A C 1
ATOM 762 O O . ASP A 1 104 ? -28.268 1.089 20.994 1.00 95.44 104 ASP A O 1
ATOM 766 N N . LYS A 1 105 ? -27.046 2.957 20.816 1.00 96.69 105 LYS A N 1
ATOM 767 C CA . LYS A 1 105 ? -26.745 2.807 19.386 1.00 96.69 105 LYS A CA 1
ATOM 768 C C . LYS A 1 105 ? -25.924 1.555 19.085 1.00 96.69 105 LYS A C 1
ATOM 770 O O . LYS A 1 105 ? -26.240 0.847 18.132 1.00 96.69 105 LYS A O 1
ATOM 775 N N . THR A 1 106 ? -24.911 1.246 19.896 1.00 97.38 106 THR A N 1
ATOM 776 C CA . THR A 1 106 ? -24.149 -0.000 19.739 1.00 97.38 106 THR A CA 1
ATOM 777 C C . THR A 1 106 ? -25.030 -1.213 20.044 1.00 97.38 106 THR A C 1
ATOM 779 O O . THR A 1 106 ? -24.977 -2.200 19.314 1.00 97.38 106 THR A O 1
ATOM 782 N N . LEU A 1 107 ? -25.880 -1.147 21.075 1.00 97.94 107 LEU A N 1
ATOM 783 C CA . LEU A 1 107 ? -26.793 -2.243 21.408 1.00 97.94 107 LEU A CA 1
ATOM 784 C C . LEU A 1 107 ? -27.854 -2.485 20.320 1.00 97.94 107 LEU A C 1
ATOM 786 O O . LEU A 1 107 ? -28.126 -3.631 19.962 1.00 97.94 107 LEU A O 1
ATOM 790 N N . GLU A 1 108 ? -28.441 -1.419 19.778 1.00 98.38 108 GLU A N 1
ATOM 791 C CA . GLU A 1 108 ? -29.353 -1.471 18.631 1.00 98.38 108 GLU A CA 1
ATOM 792 C C . GLU A 1 108 ? -28.669 -2.101 17.416 1.00 98.38 108 GLU A C 1
ATOM 794 O O . GLU A 1 108 ? -29.265 -2.943 16.747 1.00 98.38 108 GLU A O 1
ATOM 799 N N . GLU A 1 109 ? -27.409 -1.750 17.153 1.00 98.69 109 GLU A N 1
ATOM 800 C CA . GLU A 1 109 ? -26.654 -2.309 16.033 1.00 98.69 109 GLU A CA 1
ATOM 801 C C . GLU A 1 109 ? -26.343 -3.799 16.226 1.00 98.69 109 GLU A C 1
ATOM 803 O O . GLU A 1 109 ? -26.480 -4.566 15.276 1.00 98.69 109 GLU A O 1
ATOM 808 N N . LEU A 1 110 ? -26.023 -4.247 17.447 1.00 98.62 110 LEU A N 1
ATOM 809 C CA . LEU A 1 110 ? -25.895 -5.678 17.761 1.00 98.62 110 LEU A CA 1
ATOM 810 C C . LEU A 1 110 ? -27.185 -6.445 17.436 1.00 98.62 110 LEU A C 1
ATOM 812 O O . LEU A 1 110 ? -27.140 -7.507 16.813 1.00 98.62 110 LEU A O 1
ATOM 816 N N . LYS A 1 111 ? -28.341 -5.882 17.811 1.00 98.25 111 LYS A N 1
ATOM 817 C CA . LYS A 1 111 ? -29.660 -6.462 17.520 1.00 98.25 111 LYS A CA 1
ATOM 818 C C . LYS A 1 111 ? -29.963 -6.443 16.015 1.00 98.25 111 LYS A C 1
ATOM 820 O O . LYS A 1 111 ? -30.418 -7.452 15.483 1.00 98.25 111 LYS A O 1
ATOM 825 N N . ARG A 1 112 ? -29.663 -5.342 15.310 1.00 98.44 112 ARG A N 1
ATOM 826 C CA . ARG A 1 112 ? -29.849 -5.205 13.850 1.00 98.44 112 ARG A CA 1
ATOM 827 C C . ARG A 1 112 ? -29.018 -6.222 13.073 1.00 98.44 112 ARG A C 1
ATOM 829 O O . ARG A 1 112 ? -29.507 -6.798 12.106 1.00 98.44 112 ARG A O 1
ATOM 836 N N . LEU A 1 113 ? -27.770 -6.429 13.490 1.00 98.56 113 LEU A N 1
ATOM 837 C CA . LEU A 1 113 ? -26.871 -7.392 12.865 1.00 98.56 113 LEU A CA 1
ATOM 838 C C . LEU A 1 113 ? -27.331 -8.842 13.055 1.00 98.56 113 LEU A C 1
ATOM 840 O O . LEU A 1 113 ? -26.913 -9.694 12.273 1.00 98.56 113 LEU A O 1
ATOM 844 N N . ASN A 1 114 ? -28.185 -9.104 14.054 1.00 97.56 114 ASN A N 1
ATOM 845 C CA . ASN A 1 114 ? -28.625 -10.439 14.454 1.00 97.56 114 ASN A CA 1
ATOM 846 C C . ASN A 1 114 ? -27.434 -11.372 14.748 1.00 97.56 114 ASN A C 1
ATOM 848 O O . ASN A 1 114 ? -27.350 -12.491 14.238 1.00 97.56 114 ASN A O 1
ATOM 852 N N . VAL A 1 115 ? -26.486 -10.866 15.545 1.00 98.19 115 VAL A N 1
ATOM 853 C CA . VAL A 1 115 ? -25.243 -11.574 15.878 1.00 98.19 115 VAL A CA 1
ATOM 854 C C . VAL A 1 115 ? -25.514 -12.836 16.685 1.00 98.19 115 VAL A C 1
ATOM 856 O O . VAL A 1 115 ? -26.366 -12.855 17.569 1.00 98.19 115 VAL A O 1
ATOM 859 N N . LYS A 1 116 ? -24.736 -13.881 16.404 1.00 98.25 116 LYS A N 1
ATOM 860 C CA . LYS A 1 116 ? -24.727 -15.152 17.143 1.00 98.25 116 LYS A CA 1
ATOM 861 C C . LYS A 1 116 ? -23.497 -15.284 18.029 1.00 98.25 116 LYS A C 1
ATOM 863 O O . LYS A 1 116 ? -23.538 -15.996 19.026 1.00 98.25 116 LYS A O 1
ATOM 868 N N . HIS A 1 117 ? -22.417 -14.592 17.674 1.00 98.56 117 HIS A N 1
ATOM 869 C CA . HIS A 1 117 ? -21.144 -14.647 18.375 1.00 98.56 117 HIS A CA 1
ATOM 870 C C . HIS A 1 117 ? -20.579 -13.239 18.570 1.00 98.56 117 HIS A C 1
ATOM 872 O O . HIS A 1 117 ? -20.333 -12.502 17.612 1.00 98.56 117 HIS A O 1
ATOM 878 N N . VAL A 1 118 ? -20.340 -12.872 19.824 1.00 98.75 118 VAL A N 1
ATOM 879 C CA . VAL A 1 118 ? -19.710 -11.613 20.216 1.00 98.75 118 VAL A CA 1
ATOM 880 C C . VAL A 1 118 ? -18.314 -11.912 20.740 1.00 98.75 118 VAL A C 1
ATOM 882 O O . VAL A 1 118 ? -18.151 -12.635 21.721 1.00 98.75 118 VAL A O 1
ATOM 885 N N . ILE A 1 119 ? -17.302 -11.320 20.110 1.00 98.62 119 ILE A N 1
ATOM 886 C CA . ILE A 1 119 ? -15.911 -11.418 20.548 1.00 98.62 119 ILE A CA 1
ATOM 887 C C . ILE A 1 119 ? -15.522 -10.092 21.195 1.00 98.62 119 ILE A C 1
ATOM 889 O O . ILE A 1 119 ? -15.373 -9.081 20.513 1.00 98.62 119 ILE A O 1
ATOM 893 N N . ILE A 1 120 ? -15.341 -10.083 22.510 1.00 98.56 120 ILE A N 1
ATOM 894 C CA . ILE A 1 120 ? -14.815 -8.932 23.241 1.00 98.56 120 ILE A CA 1
ATOM 895 C C . ILE A 1 120 ? -13.288 -8.996 23.213 1.00 98.56 120 ILE A C 1
ATOM 897 O O . ILE A 1 120 ? -12.699 -9.956 23.703 1.00 98.56 120 ILE A O 1
ATOM 901 N N . VAL A 1 121 ? -12.636 -7.966 22.678 1.00 98.06 121 VAL A N 1
ATOM 902 C CA . VAL A 1 121 ? -11.176 -7.825 22.697 1.00 98.06 121 VAL A CA 1
ATOM 903 C C . VAL A 1 121 ? -10.787 -6.801 23.757 1.00 98.06 121 VAL A C 1
ATOM 905 O O . VAL A 1 121 ? -11.110 -5.616 23.648 1.00 98.06 121 VAL A O 1
ATOM 908 N N . GLY A 1 122 ? -10.086 -7.276 24.784 1.00 96.81 122 GLY A N 1
ATOM 909 C CA . GLY A 1 122 ? -9.628 -6.477 25.916 1.00 96.81 122 GLY A CA 1
ATOM 910 C C . GLY A 1 122 ? -10.136 -6.979 27.267 1.00 96.81 122 GLY A C 1
ATOM 911 O O . GLY A 1 122 ? -11.201 -7.594 27.402 1.00 96.81 122 GLY A O 1
ATOM 912 N N . GLY A 1 123 ? -9.331 -6.725 28.297 1.00 96.81 123 GLY A N 1
ATOM 913 C CA . GLY A 1 123 ? -9.635 -7.134 29.667 1.00 96.81 123 GLY A CA 1
ATOM 914 C C . GLY A 1 123 ? -10.770 -6.323 30.304 1.00 96.81 123 GLY A C 1
ATOM 915 O O . GLY A 1 123 ? -11.182 -5.274 29.805 1.00 96.81 123 GLY A O 1
ATOM 916 N N . GLN A 1 124 ? -11.228 -6.765 31.479 1.00 96.56 124 GLN A N 1
ATOM 917 C CA . GLN A 1 124 ? -12.272 -6.078 32.259 1.00 96.56 124 GLN A CA 1
ATOM 918 C C . GLN A 1 124 ? -11.913 -4.625 32.629 1.00 96.56 124 GLN A C 1
ATOM 920 O O . GLN A 1 124 ? -12.790 -3.810 32.905 1.00 96.56 124 GLN A O 1
ATOM 925 N N . GLY A 1 125 ? -10.623 -4.275 32.615 1.00 94.69 125 GLY A N 1
ATOM 926 C CA . GLY A 1 125 ? -10.154 -2.914 32.867 1.00 94.69 125 GLY A CA 1
ATOM 927 C C . GLY A 1 125 ? -10.532 -1.897 31.784 1.00 94.69 125 GLY A C 1
ATOM 928 O O . GLY A 1 125 ? -10.579 -0.708 32.104 1.00 94.69 125 GLY A O 1
ATOM 929 N N . VAL A 1 126 ? -10.811 -2.347 30.553 1.00 94.69 126 VAL A N 1
ATOM 930 C CA . VAL A 1 126 ? -11.123 -1.494 29.384 1.00 94.69 126 VAL A CA 1
ATOM 931 C C . VAL A 1 126 ? -12.489 -1.778 28.754 1.00 94.69 126 VAL A C 1
ATOM 933 O O . VAL A 1 126 ? -13.022 -0.912 28.066 1.00 94.69 126 VAL A O 1
ATOM 936 N N . VAL A 1 127 ? -13.057 -2.961 29.003 1.00 97.50 127 VAL A N 1
ATOM 937 C CA . VAL A 1 127 ? -14.450 -3.325 28.702 1.00 97.50 127 VAL A CA 1
ATOM 938 C C . VAL A 1 127 ? -14.954 -4.138 29.886 1.00 97.50 127 VAL A C 1
ATOM 940 O O . VAL A 1 127 ? -14.585 -5.305 30.018 1.00 97.50 127 VAL A O 1
ATOM 943 N N . SER A 1 128 ? -15.736 -3.542 30.782 1.00 98.06 128 SER A N 1
ATOM 944 C CA . SER A 1 128 ? -16.037 -4.156 32.076 1.00 98.06 128 SER A CA 1
ATOM 945 C C . SER A 1 128 ? -16.894 -5.416 31.974 1.00 98.06 128 SER A C 1
ATOM 947 O O . SER A 1 128 ? -17.487 -5.725 30.936 1.00 98.06 128 SER A O 1
ATOM 949 N N . GLN A 1 129 ? -16.950 -6.177 33.071 1.00 98.19 129 GLN A N 1
ATOM 950 C CA . GLN A 1 129 ? -17.830 -7.343 33.157 1.00 98.19 129 GLN A CA 1
ATOM 951 C C . GLN A 1 129 ? -19.302 -6.942 32.980 1.00 98.19 129 GLN A C 1
ATOM 953 O O . GLN A 1 129 ? -20.050 -7.663 32.333 1.00 98.19 129 GLN A O 1
ATOM 958 N N . GLY A 1 130 ? -19.692 -5.750 33.448 1.00 98.12 130 GLY A N 1
ATOM 959 C CA . GLY A 1 130 ? -21.052 -5.238 33.276 1.00 98.12 130 GLY A CA 1
ATOM 960 C C . GLY A 1 130 ? -21.457 -5.064 31.808 1.00 98.12 130 GLY A C 1
ATOM 961 O O . GLY A 1 130 ? -22.613 -5.301 31.469 1.00 98.12 130 GLY A O 1
ATOM 962 N N . ILE A 1 131 ? -20.518 -4.719 30.918 1.00 98.06 131 ILE A N 1
ATOM 963 C CA . ILE A 1 131 ? -20.779 -4.678 29.470 1.00 98.06 131 ILE A CA 1
ATOM 964 C C . ILE A 1 131 ? -21.051 -6.075 28.923 1.00 98.06 131 ILE A C 1
ATOM 966 O O . ILE A 1 131 ? -22.011 -6.274 28.184 1.00 98.06 131 ILE A O 1
ATOM 970 N N . GLU A 1 132 ? -20.215 -7.043 29.291 1.00 98.25 132 GLU A N 1
ATOM 971 C CA . GLU A 1 132 ? -20.369 -8.433 28.865 1.00 98.25 132 GLU A CA 1
ATOM 972 C C . GLU A 1 132 ? -21.699 -9.024 29.342 1.00 98.25 132 GLU A C 1
ATOM 974 O O . GLU A 1 132 ? -22.418 -9.634 28.551 1.00 98.25 132 GLU A O 1
ATOM 979 N N . ASP A 1 133 ? -22.058 -8.788 30.603 1.00 97.81 133 ASP A N 1
ATOM 980 C CA . ASP A 1 133 ? -23.312 -9.259 31.186 1.00 97.81 133 ASP A CA 1
ATOM 981 C C . ASP A 1 133 ? -24.522 -8.589 30.516 1.00 97.81 133 ASP A C 1
ATOM 983 O O . ASP A 1 133 ? -25.482 -9.278 30.169 1.00 97.81 133 ASP A O 1
ATOM 987 N N . LYS A 1 134 ? -24.450 -7.274 30.242 1.00 97.69 134 LYS A N 1
ATOM 988 C CA . LYS A 1 134 ? -25.489 -6.539 29.498 1.00 97.69 134 LYS A CA 1
ATOM 989 C C . LYS A 1 134 ? -25.670 -7.094 28.083 1.00 97.69 134 LYS A C 1
ATOM 991 O O . LYS A 1 134 ? -26.801 -7.242 27.630 1.00 97.69 134 LYS A O 1
ATOM 996 N N . ILE A 1 135 ? -24.584 -7.422 27.378 1.00 97.88 135 ILE A N 1
ATOM 997 C CA . ILE A 1 135 ? -24.666 -8.039 26.045 1.00 97.88 135 ILE A CA 1
ATOM 998 C C . ILE A 1 135 ? -25.344 -9.410 26.139 1.00 97.88 135 ILE A C 1
ATOM 1000 O O . ILE A 1 135 ? -26.282 -9.657 25.387 1.00 97.88 135 ILE A O 1
ATOM 1004 N N . LYS A 1 136 ? -24.934 -10.266 27.085 1.00 96.94 136 LYS A N 1
ATOM 1005 C CA . LYS A 1 136 ? -25.531 -11.601 27.288 1.00 96.94 136 LYS A CA 1
ATOM 1006 C C . LYS A 1 136 ? -27.021 -11.545 27.631 1.00 96.94 136 LYS A C 1
ATOM 1008 O O . LYS A 1 136 ? -27.761 -12.445 27.246 1.00 96.94 136 LYS A O 1
ATOM 1013 N N . SER A 1 137 ? -27.466 -10.526 28.372 1.00 97.00 137 SER A N 1
ATOM 1014 C CA . SER A 1 137 ? -28.879 -10.384 28.745 1.00 97.00 137 SER A CA 1
ATOM 1015 C C . SER A 1 137 ? -29.749 -9.815 27.625 1.00 97.00 137 SER A C 1
ATOM 1017 O O . SER A 1 137 ? -30.930 -10.135 27.549 1.00 97.00 137 SER A O 1
ATOM 1019 N N . GLU A 1 138 ? -29.188 -8.953 26.777 1.00 96.94 138 GLU A N 1
ATOM 1020 C CA . GLU A 1 138 ? -29.943 -8.198 25.769 1.00 96.94 138 GLU A CA 1
ATOM 1021 C C . GLU A 1 138 ? -29.851 -8.779 24.354 1.00 96.94 138 GLU A C 1
ATOM 1023 O O . GLU A 1 138 ? -30.659 -8.425 23.491 1.00 96.94 138 GLU A O 1
ATOM 1028 N N . VAL A 1 139 ? -28.858 -9.629 24.089 1.00 96.25 139 VAL A N 1
ATOM 1029 C CA . VAL A 1 139 ? -28.575 -10.204 22.771 1.00 96.25 139 VAL A CA 1
ATOM 1030 C C . VAL A 1 139 ? -28.403 -11.711 22.920 1.00 96.25 139 VAL A C 1
ATOM 1032 O O . VAL A 1 139 ? -27.601 -12.182 23.722 1.00 96.25 139 VAL A O 1
ATOM 1035 N N . THR A 1 140 ? -29.146 -12.491 22.134 1.00 94.25 140 THR A N 1
ATOM 1036 C CA . THR A 1 140 ? -29.041 -13.957 22.128 1.00 94.25 140 THR A CA 1
ATOM 1037 C C . THR A 1 140 ? -27.809 -14.402 21.333 1.00 94.25 140 THR A C 1
ATOM 1039 O O . THR A 1 140 ? -27.926 -14.851 20.196 1.00 94.25 140 THR A O 1
ATOM 1042 N N . ALA A 1 141 ? -26.628 -14.249 21.931 1.00 95.75 141 ALA A N 1
ATOM 1043 C CA . ALA A 1 141 ? -25.341 -14.584 21.331 1.00 95.75 141 ALA A CA 1
ATOM 1044 C C . ALA A 1 141 ? -24.386 -15.228 22.346 1.00 95.75 141 ALA A C 1
ATOM 1046 O O . ALA A 1 141 ? -24.405 -14.896 23.534 1.00 95.75 141 ALA A O 1
ATOM 1047 N N . ASP A 1 142 ? -23.498 -16.097 21.864 1.00 97.00 142 ASP A N 1
ATOM 1048 C CA . ASP A 1 142 ? -22.349 -16.559 22.639 1.00 97.00 142 ASP A CA 1
ATOM 1049 C C . ASP A 1 142 ? -21.341 -15.417 22.770 1.00 97.00 142 ASP A C 1
ATOM 1051 O O . ASP A 1 142 ? -20.996 -14.772 21.777 1.00 97.00 142 ASP A O 1
ATOM 1055 N N . VAL A 1 143 ? -20.842 -15.172 23.982 1.00 98.31 143 VAL A N 1
ATOM 1056 C CA . VAL A 1 143 ? -19.872 -14.099 24.236 1.00 98.31 143 VAL A CA 1
ATOM 1057 C C . VAL A 1 143 ? -18.540 -14.689 24.682 1.00 98.31 143 VAL A C 1
ATOM 1059 O O . VAL A 1 143 ? -18.462 -15.359 25.711 1.00 98.31 143 VAL A O 1
ATOM 1062 N N . GLU A 1 144 ? -17.488 -14.413 23.915 1.00 98.25 144 GLU A N 1
ATOM 1063 C CA . GLU A 1 144 ? -16.108 -14.818 24.184 1.00 98.25 144 GLU A CA 1
ATOM 1064 C C . GLU A 1 144 ? -15.245 -13.579 24.420 1.00 98.25 144 GLU A C 1
ATOM 1066 O O . GLU A 1 144 ? -15.345 -12.597 23.687 1.00 98.25 144 GLU A O 1
ATOM 1071 N N . ARG A 1 145 ? -14.363 -13.621 25.421 1.00 98.50 145 ARG A N 1
ATOM 1072 C CA . ARG A 1 145 ? -13.428 -12.530 25.708 1.00 98.50 145 ARG A CA 1
ATOM 1073 C C . ARG A 1 145 ? -11.990 -12.954 25.441 1.00 98.50 145 ARG A C 1
ATOM 1075 O O . ARG A 1 145 ? -11.476 -13.859 26.094 1.00 98.50 145 ARG A O 1
ATOM 1082 N N . LEU A 1 146 ? -11.318 -12.233 24.551 1.00 98.38 146 LEU A N 1
ATOM 1083 C CA . LEU A 1 146 ? -9.896 -12.376 24.250 1.00 98.38 146 LEU A CA 1
ATOM 1084 C C . LEU A 1 146 ? -9.120 -11.269 24.961 1.00 98.38 146 LEU A C 1
ATOM 1086 O O . LEU A 1 146 ? -9.281 -10.086 24.655 1.00 98.38 146 LEU A O 1
ATOM 1090 N N . TRP A 1 147 ? -8.294 -11.642 25.936 1.00 97.50 147 TRP A N 1
ATOM 1091 C CA . TRP A 1 147 ? -7.571 -10.677 26.760 1.00 97.50 147 TRP A CA 1
ATOM 1092 C C . TRP A 1 147 ? -6.322 -11.282 27.404 1.00 97.50 147 TRP A C 1
ATOM 1094 O O . TRP A 1 147 ? -6.256 -12.487 27.646 1.00 97.50 147 TRP A O 1
ATOM 1104 N N . GLY A 1 148 ? -5.354 -10.425 27.720 1.00 96.44 148 GLY A N 1
ATOM 1105 C CA . GLY A 1 148 ? -4.217 -10.733 28.585 1.00 96.44 148 GLY A CA 1
ATOM 1106 C C . GLY A 1 148 ? -3.985 -9.639 29.627 1.00 96.44 148 GLY A C 1
ATOM 1107 O O . GLY A 1 148 ? -4.714 -8.646 29.665 1.00 96.44 148 GLY A O 1
ATOM 1108 N N . GLN A 1 149 ? -2.967 -9.791 30.479 1.00 95.62 149 GLN A N 1
ATOM 1109 C CA . GLN A 1 149 ? -2.685 -8.820 31.553 1.00 95.62 149 GLN A CA 1
ATOM 1110 C C . GLN A 1 149 ? -2.270 -7.440 31.020 1.00 95.62 149 GLN A C 1
ATOM 1112 O O . GLN A 1 149 ? -2.334 -6.434 31.725 1.00 95.62 149 GLN A O 1
ATOM 1117 N N . ASN A 1 150 ? -1.827 -7.385 29.767 1.00 95.06 150 ASN A N 1
ATOM 1118 C CA . ASN A 1 150 ? -1.418 -6.177 29.070 1.00 95.06 150 ASN A CA 1
ATOM 1119 C C . ASN A 1 150 ? -1.699 -6.309 27.563 1.00 95.06 150 ASN A C 1
ATOM 1121 O O . ASN A 1 150 ? -2.031 -7.383 27.059 1.00 95.06 150 ASN A O 1
ATOM 1125 N N . ARG A 1 151 ? -1.503 -5.206 26.832 1.00 95.44 151 ARG A N 1
ATOM 1126 C CA . ARG A 1 151 ? -1.737 -5.115 25.380 1.00 95.44 151 ARG A CA 1
ATOM 1127 C C . ARG A 1 151 ? -0.964 -6.144 24.551 1.00 95.44 151 ARG A C 1
ATOM 1129 O O . ARG A 1 151 ? -1.436 -6.569 23.501 1.00 95.44 151 ARG A O 1
ATOM 1136 N N . TYR A 1 152 ? 0.217 -6.552 25.014 1.00 97.25 152 TYR A N 1
ATOM 1137 C CA . TYR A 1 152 ? 1.052 -7.517 24.304 1.00 97.25 152 TYR A CA 1
ATOM 1138 C C . TYR A 1 152 ? 0.456 -8.920 24.415 1.00 97.25 152 TYR A C 1
ATOM 1140 O O . TYR A 1 152 ? 0.244 -9.580 23.401 1.00 97.25 152 TYR A O 1
ATOM 1148 N N . GLU A 1 153 ? 0.078 -9.333 25.624 1.00 98.00 153 GLU A N 1
ATOM 1149 C CA . GLU A 1 153 ? -0.619 -10.601 25.849 1.00 98.00 153 GLU A CA 1
ATOM 1150 C C . GLU A 1 153 ? -1.997 -10.636 25.172 1.00 98.00 153 GLU A C 1
ATOM 1152 O O . GLU A 1 153 ? -2.345 -11.649 24.570 1.00 98.00 153 GLU A O 1
ATOM 1157 N N . THR A 1 154 ? -2.759 -9.534 25.189 1.00 97.75 154 THR A N 1
ATOM 1158 C CA . THR A 1 154 ? -4.025 -9.448 24.441 1.00 97.75 154 THR A CA 1
ATOM 1159 C C . THR A 1 154 ? -3.796 -9.656 22.942 1.00 97.75 154 THR A C 1
ATOM 1161 O O . THR A 1 154 ? -4.511 -10.450 22.331 1.00 97.75 154 THR A O 1
ATOM 1164 N N . SER A 1 155 ? -2.769 -9.028 22.351 1.00 97.44 155 SER A N 1
ATOM 1165 C CA . SER A 1 155 ? -2.443 -9.229 20.929 1.00 97.44 155 SER A CA 1
ATOM 1166 C C . SER A 1 155 ? -2.088 -10.685 20.601 1.00 97.44 155 SER A C 1
ATOM 1168 O O . SER A 1 155 ? -2.494 -11.200 19.560 1.00 97.44 155 SER A O 1
ATOM 1170 N N . VAL A 1 156 ? -1.425 -11.389 21.527 1.00 97.88 156 VAL A N 1
ATOM 1171 C CA . VAL A 1 156 ? -1.142 -12.827 21.407 1.00 97.88 156 VAL A CA 1
ATOM 1172 C C . VAL A 1 156 ? -2.426 -13.656 21.489 1.00 97.88 156 VAL A C 1
ATOM 1174 O O . VAL A 1 156 ? -2.604 -14.551 20.672 1.00 97.88 156 VAL A O 1
ATOM 1177 N N . LYS A 1 157 ? -3.367 -13.343 22.390 1.00 98.06 157 LYS A N 1
ATOM 1178 C CA . LYS A 1 157 ? -4.665 -14.048 22.455 1.00 98.06 157 LYS A CA 1
ATOM 1179 C C . LYS A 1 157 ? -5.506 -13.874 21.198 1.00 98.06 157 LYS A C 1
ATOM 1181 O O . LYS A 1 157 ? -6.144 -14.825 20.749 1.00 98.06 157 LYS A O 1
ATOM 1186 N N . VAL A 1 158 ? -5.476 -12.687 20.601 1.00 97.75 158 VAL A N 1
ATOM 1187 C CA . VAL A 1 158 ? -6.122 -12.449 19.306 1.00 97.75 158 VAL A CA 1
ATOM 1188 C C . VAL A 1 158 ? -5.429 -13.247 18.197 1.00 97.75 158 VAL A C 1
ATOM 1190 O O . VAL A 1 158 ? -6.113 -13.867 17.384 1.00 97.75 158 VAL A O 1
ATOM 1193 N N . ALA A 1 159 ? -4.094 -13.305 18.193 1.00 96.88 159 ALA A N 1
ATOM 1194 C CA . ALA A 1 159 ? -3.321 -14.096 17.235 1.00 96.88 159 ALA A CA 1
ATOM 1195 C C . ALA A 1 159 ? -3.564 -15.613 17.366 1.00 96.88 159 ALA A C 1
ATOM 1197 O O . ALA A 1 159 ? -3.740 -16.293 16.357 1.00 96.88 159 ALA A O 1
ATOM 1198 N N . GLU A 1 160 ? -3.634 -16.142 18.591 1.00 96.25 160 GLU A N 1
ATOM 1199 C CA . GLU A 1 160 ? -3.985 -17.542 18.872 1.00 96.25 160 GLU A CA 1
ATOM 1200 C C . GLU A 1 160 ? -5.379 -17.884 18.328 1.00 96.25 160 GLU A C 1
ATOM 1202 O O . GLU A 1 160 ? -5.555 -18.929 17.702 1.00 96.25 160 GLU A O 1
ATOM 1207 N N . LYS A 1 161 ? -6.362 -16.991 18.522 1.00 97.12 161 LYS A N 1
ATOM 1208 C CA . LYS A 1 161 ? -7.727 -17.187 18.015 1.00 97.12 161 LYS A CA 1
ATOM 1209 C C . LYS A 1 161 ? -7.809 -17.112 16.491 1.00 97.12 161 LYS A C 1
ATOM 1211 O O . LYS A 1 161 ? -8.566 -17.871 15.892 1.00 97.12 161 LYS A O 1
ATOM 1216 N N . LEU A 1 162 ? -7.069 -16.187 15.879 1.00 95.56 162 LEU A N 1
ATOM 1217 C CA . LEU A 1 162 ? -7.009 -16.023 14.425 1.00 95.56 162 LEU A CA 1
ATOM 1218 C C . LEU A 1 162 ? -6.405 -17.255 13.737 1.00 95.56 162 LEU A C 1
ATOM 1220 O O . LEU A 1 162 ? -6.841 -17.626 12.649 1.00 95.56 162 LEU A O 1
ATOM 1224 N N . GLY A 1 163 ? -5.411 -17.876 14.375 1.00 89.88 163 GLY A N 1
ATOM 1225 C CA . GLY A 1 163 ? -4.553 -18.881 13.761 1.00 89.88 163 GLY A CA 1
ATOM 1226 C C . GLY A 1 163 ? -3.304 -18.256 13.135 1.00 89.88 163 GLY A C 1
ATOM 1227 O O . GLY A 1 163 ? -3.245 -17.058 12.850 1.00 89.88 163 GLY A O 1
ATOM 1228 N N . VAL A 1 164 ? -2.265 -19.073 12.956 1.00 78.12 164 VAL A N 1
ATOM 1229 C CA . VAL A 1 164 ? -0.928 -18.591 12.582 1.00 78.12 164 VAL A CA 1
ATOM 1230 C C . VAL A 1 164 ? -0.632 -18.856 11.112 1.00 78.12 164 VAL A C 1
ATOM 1232 O O . VAL A 1 164 ? -0.819 -19.969 10.623 1.00 78.12 164 VAL A O 1
ATOM 1235 N N . THR A 1 165 ? -0.143 -17.827 10.416 1.00 86.88 165 THR A N 1
ATOM 1236 C CA . THR A 1 165 ? 0.353 -17.923 9.033 1.00 86.88 165 THR A CA 1
ATOM 1237 C C . THR A 1 165 ? 1.886 -17.959 9.008 1.00 86.88 165 THR A C 1
ATOM 1239 O O . THR A 1 165 ? 2.541 -17.975 10.051 1.00 86.88 165 THR A O 1
ATOM 1242 N N . ASP A 1 166 ? 2.487 -17.970 7.820 1.00 92.00 166 ASP A N 1
ATOM 1243 C CA . ASP A 1 166 ? 3.936 -17.836 7.666 1.00 92.00 166 ASP A CA 1
ATOM 1244 C C . ASP A 1 166 ? 4.452 -16.411 7.942 1.00 92.00 166 ASP A C 1
ATOM 1246 O O . ASP A 1 166 ? 5.667 -16.197 8.038 1.00 92.00 166 ASP A O 1
ATOM 1250 N N . LYS A 1 167 ? 3.533 -15.446 8.097 1.00 94.06 167 LYS A N 1
ATOM 1251 C CA . LYS A 1 167 ? 3.801 -14.014 8.229 1.00 94.06 167 LYS A CA 1
ATOM 1252 C C . LYS A 1 167 ? 3.087 -13.404 9.428 1.00 94.06 167 LYS A C 1
ATOM 1254 O O . LYS A 1 167 ? 1.920 -13.681 9.697 1.00 94.06 167 LYS A O 1
ATOM 1259 N N . VAL A 1 168 ? 3.764 -12.484 10.103 1.00 97.00 168 VAL A N 1
ATOM 1260 C CA . VAL A 1 168 ? 3.158 -11.655 11.152 1.00 97.00 168 VAL A CA 1
ATOM 1261 C C . VAL A 1 168 ? 3.512 -10.188 10.964 1.00 97.00 168 VAL A C 1
ATOM 1263 O O . VAL A 1 168 ? 4.550 -9.842 10.398 1.00 97.00 168 VAL A O 1
ATOM 1266 N N . VAL A 1 169 ? 2.644 -9.318 11.465 1.00 97.69 169 VAL A N 1
ATOM 1267 C CA . VAL A 1 169 ? 2.929 -7.896 11.641 1.00 97.69 169 VAL A CA 1
ATOM 1268 C C . VAL A 1 169 ? 3.384 -7.677 13.078 1.00 97.69 169 VAL A C 1
ATOM 1270 O O . VAL A 1 169 ? 2.738 -8.146 14.011 1.00 97.69 169 VAL A O 1
ATOM 1273 N N . LEU A 1 170 ? 4.477 -6.941 13.259 1.00 97.88 170 LEU A N 1
ATOM 1274 C CA . LEU A 1 170 ? 4.949 -6.468 14.554 1.00 97.88 170 LEU A CA 1
ATOM 1275 C C . LEU A 1 170 ? 4.858 -4.943 14.583 1.00 97.88 170 LEU A C 1
ATOM 1277 O O . LEU A 1 170 ? 5.509 -4.270 13.785 1.00 97.88 170 LEU A O 1
ATOM 1281 N N . ALA A 1 171 ? 4.075 -4.400 15.507 1.00 96.94 171 ALA A N 1
ATOM 1282 C CA . ALA A 1 171 ? 3.921 -2.960 15.689 1.00 96.94 171 ALA A CA 1
ATOM 1283 C C . ALA A 1 171 ? 4.179 -2.555 17.146 1.00 96.94 171 ALA A C 1
ATOM 1285 O O . ALA A 1 171 ? 4.110 -3.375 18.067 1.00 96.94 171 ALA A O 1
ATOM 1286 N N . SER A 1 172 ? 4.496 -1.279 17.369 1.00 94.75 172 SER A N 1
ATOM 1287 C CA . SER A 1 172 ? 4.660 -0.774 18.729 1.00 94.75 172 SER A CA 1
ATOM 1288 C C . SER A 1 172 ? 3.316 -0.796 19.446 1.00 94.75 172 SER A C 1
ATOM 1290 O O . SER A 1 172 ? 2.317 -0.305 18.930 1.00 94.75 172 SER A O 1
ATOM 1292 N N . GLY A 1 173 ? 3.288 -1.326 20.664 1.00 92.69 173 GLY A N 1
ATOM 1293 C CA . GLY A 1 173 ? 2.136 -1.173 21.539 1.00 92.69 173 GLY A CA 1
ATOM 1294 C C . GLY A 1 173 ? 2.060 0.219 22.162 1.00 92.69 173 GLY A C 1
ATOM 1295 O O . GLY A 1 173 ? 1.040 0.527 22.758 1.00 92.69 173 GLY A O 1
ATOM 1296 N N . GLN A 1 174 ? 3.095 1.059 22.063 1.00 91.00 174 GLN A N 1
ATOM 1297 C CA . GLN A 1 174 ? 3.197 2.344 22.775 1.00 91.00 174 GLN A CA 1
ATOM 1298 C C . GLN A 1 174 ? 2.629 3.535 21.979 1.00 91.00 174 GLN A C 1
ATOM 1300 O O . GLN A 1 174 ? 2.510 4.634 22.515 1.00 91.00 174 GLN A O 1
ATOM 1305 N N . GLY A 1 175 ? 2.236 3.308 20.724 1.00 89.50 175 GLY A N 1
ATOM 1306 C CA . GLY A 1 175 ? 1.517 4.252 19.872 1.00 89.50 175 GLY A CA 1
ATOM 1307 C C . GLY A 1 175 ? 0.612 3.502 18.896 1.00 89.50 175 GLY A C 1
ATOM 1308 O O . GLY A 1 175 ? 0.816 2.320 18.646 1.00 89.50 175 GLY A O 1
ATOM 1309 N N . TYR A 1 176 ? -0.411 4.165 18.356 1.00 89.12 176 TYR A N 1
ATOM 1310 C CA . TYR A 1 176 ? -1.419 3.486 17.530 1.00 89.12 176 TYR A CA 1
ATOM 1311 C C . TYR A 1 176 ? -1.169 3.574 16.029 1.00 89.12 176 TYR A C 1
ATOM 1313 O O . TYR A 1 176 ? -1.583 2.680 15.300 1.00 89.12 176 TYR A O 1
ATOM 1321 N N . ALA A 1 177 ? -0.533 4.644 15.550 1.00 90.25 177 ALA A N 1
ATOM 1322 C CA . ALA A 1 177 ? -0.585 4.985 14.131 1.00 90.25 177 ALA A CA 1
ATOM 1323 C C . ALA A 1 177 ? 0.136 3.970 13.225 1.00 90.25 177 ALA A C 1
ATOM 1325 O O . ALA A 1 177 ? -0.330 3.693 12.119 1.00 90.25 177 ALA A O 1
ATOM 1326 N N . ASP A 1 178 ? 1.222 3.368 13.716 1.00 92.06 178 ASP A N 1
ATOM 1327 C CA . ASP A 1 178 ? 1.957 2.325 12.995 1.00 92.06 178 ASP A CA 1
ATOM 1328 C C . ASP A 1 178 ? 1.106 1.050 12.862 1.00 92.06 178 ASP A C 1
ATOM 1330 O O . ASP A 1 178 ? 0.892 0.549 11.759 1.00 92.06 178 ASP A O 1
ATOM 1334 N N . ALA A 1 179 ? 0.528 0.566 13.966 1.00 92.12 179 ALA A N 1
ATOM 1335 C CA . ALA A 1 179 ? -0.364 -0.594 13.948 1.00 92.12 179 ALA A CA 1
ATOM 1336 C C . ALA A 1 179 ? -1.627 -0.341 13.108 1.00 92.12 179 ALA A C 1
ATOM 1338 O O . ALA A 1 179 ? -2.041 -1.196 12.328 1.00 92.12 179 ALA A O 1
ATOM 1339 N N . LEU A 1 180 ? -2.203 0.858 13.215 1.00 91.56 180 LEU A N 1
ATOM 1340 C CA . LEU A 1 180 ? -3.373 1.283 12.452 1.00 91.56 180 LEU A CA 1
ATOM 1341 C C . LEU A 1 180 ? -3.099 1.304 10.943 1.00 91.56 180 LEU A C 1
ATOM 1343 O O . LEU A 1 180 ? -3.943 0.879 10.161 1.00 91.56 180 LEU A O 1
ATOM 1347 N N . SER A 1 181 ? -1.899 1.732 10.537 1.00 94.06 181 SER A N 1
ATOM 1348 C CA . SER A 1 181 ? -1.471 1.709 9.133 1.00 94.06 181 SER A CA 1
ATOM 1349 C C . SER A 1 181 ? -1.393 0.291 8.568 1.00 94.06 181 SER A C 1
ATOM 1351 O O . SER A 1 181 ? -1.619 0.091 7.378 1.00 94.06 181 SER A O 1
ATOM 1353 N N . ALA A 1 182 ? -1.090 -0.696 9.413 1.00 94.06 182 ALA A N 1
ATOM 1354 C CA . ALA A 1 182 ? -0.957 -2.088 9.007 1.00 94.06 182 ALA A CA 1
ATOM 1355 C C . ALA A 1 182 ? -2.233 -2.923 9.173 1.00 94.06 182 ALA A C 1
ATOM 1357 O O . ALA A 1 182 ? -2.343 -3.978 8.551 1.00 94.06 182 ALA A O 1
ATOM 1358 N N . ALA A 1 183 ? -3.204 -2.472 9.969 1.00 94.06 183 ALA A N 1
ATOM 1359 C CA . ALA A 1 183 ? -4.407 -3.241 10.275 1.00 94.06 183 ALA A CA 1
ATOM 1360 C C . ALA A 1 183 ? -5.185 -3.706 9.020 1.00 94.06 183 ALA A C 1
ATOM 1362 O O . ALA A 1 183 ? -5.504 -4.897 8.951 1.00 94.06 183 ALA A O 1
ATOM 1363 N N . PRO A 1 184 ? -5.431 -2.865 7.988 1.00 94.75 184 PRO A N 1
ATOM 1364 C CA . PRO A 1 184 ? -6.128 -3.310 6.779 1.00 94.75 184 PRO A CA 1
ATOM 1365 C C . PRO A 1 184 ? -5.344 -4.359 5.988 1.00 94.75 184 PRO A C 1
ATOM 1367 O O . PRO A 1 184 ? -5.919 -5.364 5.582 1.00 94.75 184 PRO A O 1
ATOM 1370 N N . VAL A 1 185 ? -4.031 -4.177 5.797 1.00 94.75 185 VAL A N 1
ATOM 1371 C CA . VAL A 1 185 ? -3.224 -5.151 5.041 1.00 94.75 185 VAL A CA 1
ATOM 1372 C C . VAL A 1 185 ? -3.052 -6.463 5.798 1.00 94.75 185 VAL A C 1
ATOM 1374 O O . VAL A 1 185 ? -3.101 -7.534 5.188 1.00 94.75 185 VAL A O 1
ATOM 1377 N N . ALA A 1 186 ? -2.895 -6.393 7.121 1.00 96.12 186 ALA A N 1
ATOM 1378 C CA . ALA A 1 186 ? -2.857 -7.564 7.981 1.00 96.12 186 ALA A CA 1
ATOM 1379 C C . ALA A 1 186 ? -4.165 -8.346 7.859 1.00 96.12 186 ALA A C 1
ATOM 1381 O O . ALA A 1 186 ? -4.144 -9.558 7.679 1.00 96.12 186 ALA A O 1
ATOM 1382 N N . ALA A 1 187 ? -5.299 -7.647 7.841 1.00 96.12 187 ALA A N 1
ATOM 1383 C CA . ALA A 1 187 ? -6.601 -8.264 7.668 1.00 96.12 187 ALA A CA 1
ATOM 1384 C C . ALA A 1 187 ? -6.821 -8.849 6.264 1.00 96.12 187 ALA A C 1
ATOM 1386 O O . ALA A 1 187 ? -7.310 -9.972 6.155 1.00 96.12 187 ALA A O 1
ATOM 1387 N N . VAL A 1 188 ? -6.419 -8.150 5.196 1.00 94.56 188 VAL A N 1
ATOM 1388 C CA . VAL A 1 188 ? -6.494 -8.661 3.811 1.00 94.56 188 VAL A CA 1
ATOM 1389 C C . VAL A 1 188 ? -5.688 -9.951 3.643 1.00 94.56 188 VAL A C 1
ATOM 1391 O O . VAL A 1 188 ? -6.148 -10.870 2.969 1.00 94.56 188 VAL A O 1
ATOM 1394 N N . ASN A 1 189 ? -4.515 -10.037 4.272 1.00 93.38 189 ASN A N 1
ATOM 1395 C CA . ASN A 1 189 ? -3.607 -11.178 4.143 1.00 93.38 189 ASN A CA 1
ATOM 1396 C C . ASN A 1 189 ? -3.732 -12.212 5.281 1.00 93.38 189 ASN A C 1
ATOM 1398 O O . ASN A 1 189 ? -2.953 -13.161 5.315 1.00 93.38 189 ASN A O 1
ATOM 1402 N N . GLY A 1 190 ? -4.664 -12.037 6.225 1.00 94.56 190 GLY A N 1
ATOM 1403 C CA . GLY A 1 190 ? -4.823 -12.932 7.380 1.00 94.56 190 GLY A CA 1
ATOM 1404 C C . GLY A 1 190 ? -3.616 -12.973 8.328 1.00 94.56 190 GLY A C 1
ATOM 1405 O O . GLY A 1 190 ? -3.419 -13.962 9.026 1.00 94.56 190 GLY A O 1
ATOM 1406 N N . MET A 1 191 ? -2.788 -11.927 8.350 1.00 95.81 191 MET A N 1
ATOM 1407 C CA . MET A 1 191 ? -1.596 -11.856 9.198 1.00 95.81 191 MET A CA 1
ATOM 1408 C C . MET A 1 191 ? -1.978 -11.437 10.625 1.00 95.81 191 MET A C 1
ATOM 1410 O O . MET A 1 191 ? -2.616 -10.393 10.791 1.00 95.81 191 MET A O 1
ATOM 1414 N N . PRO A 1 192 ? -1.551 -12.172 11.667 1.00 96.69 192 PRO A N 1
ATOM 1415 C CA . PRO A 1 192 ? -1.658 -11.693 13.038 1.00 96.69 192 PRO A CA 1
ATOM 1416 C C . PRO A 1 192 ? -0.892 -10.379 13.243 1.00 96.69 192 PRO A C 1
ATOM 1418 O O . PRO A 1 192 ? 0.224 -10.219 12.742 1.00 96.69 192 PRO A O 1
ATOM 1421 N N . VAL A 1 193 ? -1.473 -9.458 14.016 1.00 97.12 193 VAL A N 1
ATOM 1422 C CA . VAL A 1 193 ? -0.807 -8.229 14.473 1.00 97.12 193 VAL A CA 1
ATOM 1423 C C . VAL A 1 193 ? -0.375 -8.431 15.921 1.00 97.12 193 VAL A C 1
ATOM 1425 O O . VAL A 1 193 ? -1.207 -8.465 16.826 1.00 97.12 193 VAL A O 1
ATOM 1428 N N . LEU A 1 194 ? 0.931 -8.556 16.129 1.00 97.38 194 LEU A N 1
ATOM 1429 C CA . LEU A 1 194 ? 1.560 -8.674 17.438 1.00 97.38 194 LEU A CA 1
ATOM 1430 C C . LEU A 1 194 ? 2.103 -7.316 17.880 1.00 97.38 194 LEU A C 1
ATOM 1432 O O . LEU A 1 194 ? 2.628 -6.542 17.073 1.00 97.38 194 LEU A O 1
ATOM 1436 N N . LEU A 1 195 ? 2.007 -7.035 19.177 1.00 97.12 195 LEU A N 1
ATOM 1437 C CA . LEU A 1 195 ? 2.506 -5.792 19.757 1.00 97.12 195 LEU A CA 1
ATOM 1438 C C . LEU A 1 195 ? 3.813 -6.006 20.525 1.00 97.12 195 LEU A C 1
ATOM 1440 O O . LEU A 1 195 ? 4.055 -7.062 21.114 1.00 97.12 195 LEU A O 1
ATOM 1444 N N . THR A 1 196 ? 4.647 -4.969 20.564 1.00 97.06 196 THR A N 1
ATOM 1445 C CA . THR A 1 196 ? 5.910 -4.961 21.316 1.00 97.06 196 THR A CA 1
ATOM 1446 C C . THR A 1 196 ? 6.224 -3.596 21.924 1.00 97.06 196 THR A C 1
ATOM 1448 O O . THR A 1 196 ? 5.659 -2.581 21.518 1.00 97.06 196 THR A O 1
ATOM 1451 N N . GLU A 1 197 ? 7.142 -3.556 22.888 1.00 95.62 197 GLU A N 1
ATOM 1452 C CA . GLU A 1 197 ? 7.788 -2.314 23.325 1.00 95.62 197 GLU A CA 1
ATOM 1453 C C . GLU A 1 197 ? 8.868 -1.900 22.316 1.00 95.62 197 GLU A C 1
ATOM 1455 O O . GLU A 1 197 ? 9.371 -2.731 21.552 1.00 95.62 197 GLU A O 1
ATOM 1460 N N . SER A 1 198 ? 9.260 -0.621 22.327 1.00 94.44 198 SER A N 1
ATOM 1461 C CA . SER A 1 198 ? 10.251 -0.094 21.380 1.00 94.44 198 SER A CA 1
ATOM 1462 C C . SER A 1 198 ? 11.612 -0.798 21.475 1.00 94.44 198 SER A C 1
ATOM 1464 O O . SER A 1 198 ? 12.159 -1.262 20.470 1.00 94.44 198 SER A O 1
ATOM 1466 N N . THR A 1 199 ? 12.157 -0.957 22.682 1.00 95.31 199 THR A N 1
ATOM 1467 C CA . THR A 1 199 ? 13.507 -1.513 22.917 1.00 95.31 199 THR A CA 1
ATOM 1468 C C . THR A 1 199 ? 13.508 -2.948 23.438 1.00 95.31 199 THR A C 1
ATOM 1470 O O . THR A 1 199 ? 14.572 -3.540 23.636 1.00 95.31 199 THR A O 1
ATOM 1473 N N . ASN A 1 200 ? 12.329 -3.531 23.645 1.00 94.62 200 ASN A N 1
ATOM 1474 C CA . ASN A 1 200 ? 12.193 -4.850 24.233 1.00 94.62 200 ASN A CA 1
ATOM 1475 C C . ASN A 1 200 ? 11.079 -5.653 23.550 1.00 94.62 200 ASN A C 1
ATOM 1477 O O . ASN A 1 200 ? 9.934 -5.214 23.477 1.00 94.62 200 ASN A O 1
ATOM 1481 N N . LEU A 1 201 ? 11.422 -6.848 23.058 1.00 96.94 201 LEU A N 1
ATOM 1482 C CA . LEU A 1 201 ? 10.420 -7.788 22.566 1.00 96.94 201 LEU A CA 1
ATOM 1483 C C . LEU A 1 201 ? 9.713 -8.375 23.783 1.00 96.94 201 LEU A C 1
ATOM 1485 O O . LEU A 1 201 ? 10.368 -9.024 24.598 1.00 96.94 201 LEU A O 1
ATOM 1489 N N . SER A 1 202 ? 8.409 -8.122 23.923 1.00 95.69 202 SER A N 1
ATOM 1490 C CA . SER A 1 202 ? 7.653 -8.630 25.071 1.00 95.69 202 SER A CA 1
ATOM 1491 C C . SER A 1 202 ? 7.782 -10.156 25.152 1.00 95.69 202 SER A C 1
ATOM 1493 O O . SER A 1 202 ? 7.818 -10.840 24.124 1.00 95.69 202 SER A O 1
ATOM 1495 N N . GLN A 1 203 ? 7.843 -10.696 26.372 1.00 96.81 203 GLN A N 1
ATOM 1496 C CA . GLN A 1 203 ? 8.015 -12.136 26.568 1.00 96.81 203 GLN A CA 1
ATOM 1497 C C . GLN A 1 203 ? 6.882 -12.928 25.896 1.00 96.81 203 GLN A C 1
ATOM 1499 O O . GLN A 1 203 ? 7.150 -13.895 25.193 1.00 96.81 203 GLN A O 1
ATOM 1504 N N . ALA A 1 204 ? 5.638 -12.448 26.009 1.00 96.94 204 ALA A N 1
ATOM 1505 C CA . ALA A 1 204 ? 4.479 -13.056 25.359 1.00 96.94 204 ALA A CA 1
ATOM 1506 C C . ALA A 1 204 ? 4.629 -13.120 23.828 1.00 96.94 204 ALA A C 1
ATOM 1508 O O . ALA A 1 204 ? 4.390 -14.164 23.225 1.00 96.94 204 ALA A O 1
ATOM 1509 N N . THR A 1 205 ? 5.066 -12.027 23.194 1.00 97.38 205 THR A N 1
ATOM 1510 C CA . THR A 1 205 ? 5.279 -11.984 21.740 1.00 97.38 205 THR A CA 1
ATOM 1511 C C . THR A 1 205 ? 6.444 -12.885 21.321 1.00 97.38 205 THR A C 1
ATOM 1513 O O . THR A 1 205 ? 6.339 -13.600 20.324 1.00 97.38 205 THR A O 1
ATOM 1516 N N . ALA A 1 206 ? 7.543 -12.892 22.082 1.00 97.69 206 ALA A N 1
ATOM 1517 C CA . ALA A 1 206 ? 8.691 -13.757 21.822 1.00 97.69 206 ALA A CA 1
ATOM 1518 C C . ALA A 1 206 ? 8.322 -15.247 21.920 1.00 97.69 206 ALA A C 1
ATOM 1520 O O . ALA A 1 206 ? 8.662 -16.027 21.027 1.00 97.69 206 ALA A O 1
ATOM 1521 N N . ASP A 1 207 ? 7.591 -15.631 22.968 1.00 97.69 207 ASP A N 1
ATOM 1522 C CA . ASP A 1 207 ? 7.145 -17.007 23.186 1.00 97.69 207 ASP A CA 1
ATOM 1523 C C . ASP A 1 207 ? 6.162 -17.456 22.110 1.00 97.69 207 ASP A C 1
ATOM 1525 O O . ASP A 1 207 ? 6.299 -18.561 21.586 1.00 97.69 207 ASP A O 1
ATOM 1529 N N . PHE A 1 208 ? 5.230 -16.585 21.709 1.00 97.38 208 PHE A N 1
ATOM 1530 C CA . PHE A 1 208 ? 4.312 -16.871 20.613 1.00 97.38 208 PHE A CA 1
ATOM 1531 C C . PHE A 1 208 ? 5.059 -17.135 19.302 1.00 97.38 208 PHE A C 1
ATOM 1533 O O . PHE A 1 208 ? 4.804 -18.145 18.649 1.00 97.38 208 PHE A O 1
ATOM 1540 N N . ILE A 1 209 ? 6.013 -16.276 18.926 1.00 96.62 209 ILE A N 1
ATOM 1541 C CA . ILE A 1 209 ? 6.799 -16.465 17.697 1.00 96.62 209 ILE A CA 1
ATOM 1542 C C . ILE A 1 209 ? 7.607 -17.767 17.771 1.00 96.62 209 ILE A C 1
ATOM 1544 O O . ILE A 1 209 ? 7.624 -18.544 16.819 1.00 96.62 209 ILE A O 1
ATOM 1548 N N . LYS A 1 210 ? 8.234 -18.049 18.918 1.00 96.12 210 LYS A N 1
ATOM 1549 C CA . LYS A 1 210 ? 9.025 -19.268 19.128 1.00 96.12 210 LYS A CA 1
ATOM 1550 C C . LYS A 1 210 ? 8.176 -20.542 19.069 1.00 96.12 210 LYS A C 1
ATOM 1552 O O . LYS A 1 210 ? 8.649 -21.558 18.563 1.00 96.12 210 LYS A O 1
ATOM 1557 N N . ALA A 1 211 ? 6.948 -20.497 19.581 1.00 96.44 211 ALA A N 1
ATOM 1558 C CA . ALA A 1 211 ? 6.015 -21.621 19.552 1.00 96.44 211 ALA A CA 1
ATOM 1559 C C . ALA A 1 211 ? 5.494 -21.933 18.137 1.00 96.44 211 ALA A C 1
ATOM 1561 O O . ALA A 1 211 ? 5.014 -23.041 17.900 1.00 96.44 211 ALA A O 1
ATOM 1562 N N . HIS A 1 212 ? 5.628 -20.996 17.193 1.00 96.12 212 HIS A N 1
ATOM 1563 C CA . HIS A 1 212 ? 5.127 -21.127 15.828 1.00 96.12 212 HIS A CA 1
ATOM 1564 C C . HIS A 1 212 ? 6.257 -20.984 14.795 1.00 96.12 212 HIS A C 1
ATOM 1566 O O . HIS A 1 212 ? 6.350 -19.965 14.109 1.00 96.12 212 HIS A O 1
ATOM 1572 N N . PRO A 1 213 ? 7.098 -22.022 14.610 1.00 93.56 213 PRO A N 1
ATOM 1573 C CA . PRO A 1 213 ? 8.221 -21.991 13.667 1.00 93.56 213 PRO A CA 1
ATOM 1574 C C . PRO A 1 213 ? 7.798 -21.852 12.195 1.00 93.56 213 PRO A C 1
ATOM 1576 O O . PRO A 1 213 ? 8.648 -21.636 11.335 1.00 93.56 213 PRO A O 1
ATOM 1579 N N . SER A 1 214 ? 6.500 -21.971 11.890 1.00 93.75 214 SER A N 1
ATOM 1580 C CA . SER A 1 214 ? 5.942 -21.627 10.581 1.00 93.75 214 SER A CA 1
ATOM 1581 C C . SER A 1 214 ? 6.067 -20.137 10.263 1.00 93.75 214 SER A C 1
ATOM 1583 O O . SER A 1 214 ? 6.104 -19.794 9.086 1.00 93.75 214 SER A O 1
ATOM 1585 N N . ILE A 1 215 ? 6.155 -19.261 11.274 1.00 95.25 215 ILE A N 1
ATOM 1586 C CA . ILE A 1 215 ? 6.400 -17.828 11.092 1.00 95.25 215 ILE A CA 1
ATOM 1587 C C . ILE A 1 215 ? 7.833 -17.654 10.590 1.00 95.25 215 ILE A C 1
ATOM 1589 O O . ILE A 1 215 ? 8.802 -17.712 11.346 1.00 95.25 215 ILE A O 1
ATOM 1593 N N . THR A 1 216 ? 7.964 -17.419 9.292 1.00 92.50 216 THR A N 1
ATOM 1594 C CA . THR A 1 216 ? 9.258 -17.236 8.624 1.00 92.50 216 THR A CA 1
ATOM 1595 C C . THR A 1 216 ? 9.536 -15.776 8.296 1.00 92.50 216 THR A C 1
ATOM 1597 O O . THR A 1 216 ? 10.660 -15.440 7.923 1.00 92.50 216 THR A O 1
ATOM 1600 N N . LYS A 1 217 ? 8.537 -14.898 8.457 1.00 92.69 217 LYS A N 1
ATOM 1601 C CA . LYS A 1 217 ? 8.623 -13.489 8.087 1.00 92.69 217 LYS A CA 1
ATOM 1602 C C . LYS A 1 217 ? 7.863 -12.582 9.051 1.00 92.69 217 LYS A C 1
ATOM 1604 O O . LYS A 1 217 ? 6.680 -12.790 9.311 1.00 92.69 217 LYS A O 1
ATOM 1609 N N . THR A 1 218 ? 8.518 -11.508 9.479 1.00 96.56 218 THR A N 1
ATOM 1610 C CA . THR A 1 218 ? 7.892 -10.456 10.285 1.00 96.56 218 THR A CA 1
ATOM 1611 C C . THR A 1 218 ? 7.982 -9.100 9.595 1.00 96.56 218 THR A C 1
ATOM 1613 O O . THR A 1 218 ? 9.076 -8.624 9.288 1.00 96.56 218 THR A O 1
ATOM 1616 N N . TYR A 1 219 ? 6.839 -8.447 9.385 1.00 97.19 219 TYR A N 1
ATOM 1617 C CA . TYR A 1 219 ? 6.778 -7.056 8.939 1.00 97.19 219 TYR A CA 1
ATOM 1618 C C . TYR A 1 219 ? 6.775 -6.129 10.153 1.00 97.19 219 TYR A C 1
ATOM 1620 O O . TYR A 1 219 ? 5.821 -6.115 10.926 1.00 97.19 219 TYR A O 1
ATOM 1628 N N . VAL A 1 220 ? 7.855 -5.373 10.332 1.00 97.94 220 VAL A N 1
ATOM 1629 C CA . VAL A 1 220 ? 8.033 -4.448 11.456 1.00 97.94 220 VAL A CA 1
ATOM 1630 C C . VAL A 1 220 ? 7.523 -3.074 11.038 1.00 97.94 220 VAL A C 1
ATOM 1632 O O . VAL A 1 220 ? 8.103 -2.444 10.159 1.00 97.94 220 VAL A O 1
ATOM 1635 N N . ILE A 1 221 ? 6.436 -2.603 11.641 1.00 97.81 221 ILE A N 1
ATOM 1636 C CA . ILE A 1 221 ? 5.769 -1.368 11.217 1.00 97.81 221 ILE A CA 1
ATOM 1637 C C . ILE A 1 221 ? 6.153 -0.227 12.151 1.00 97.81 221 ILE A C 1
ATOM 1639 O O . ILE A 1 221 ? 5.983 -0.325 13.368 1.00 97.81 221 ILE A O 1
ATOM 1643 N N . GLY A 1 222 ? 6.678 0.845 11.563 1.00 94.94 222 GLY A N 1
ATOM 1644 C CA . GLY A 1 222 ? 7.227 1.998 12.265 1.00 94.94 222 GLY A CA 1
ATOM 1645 C C . GLY A 1 222 ? 8.749 2.121 12.146 1.00 94.94 222 GLY A C 1
ATOM 1646 O O . GLY A 1 222 ? 9.485 1.159 11.886 1.00 94.94 222 GLY A O 1
ATOM 1647 N N . GLY A 1 223 ? 9.227 3.352 12.332 1.00 93.56 223 GLY A N 1
ATOM 1648 C CA . GLY A 1 223 ? 10.653 3.673 12.357 1.00 93.56 223 GLY A CA 1
ATOM 1649 C C . GLY A 1 223 ? 11.381 3.079 13.569 1.00 93.56 223 GLY A C 1
ATOM 1650 O O . GLY A 1 223 ? 10.783 2.460 14.453 1.00 93.56 223 GLY A O 1
ATOM 1651 N N . THR A 1 224 ? 12.694 3.298 13.641 1.00 93.50 224 THR A N 1
ATOM 1652 C CA . THR A 1 224 ? 13.545 2.792 14.735 1.00 93.50 224 THR A CA 1
ATOM 1653 C C . THR A 1 224 ? 13.207 3.393 16.102 1.00 93.50 224 THR A C 1
ATOM 1655 O O . THR A 1 224 ? 13.474 2.764 17.122 1.00 93.50 224 THR A O 1
ATOM 1658 N N . ALA A 1 225 ? 12.564 4.565 16.135 1.00 89.25 225 ALA A N 1
ATOM 1659 C CA . ALA A 1 225 ? 12.020 5.154 17.359 1.00 89.25 225 ALA A CA 1
ATOM 1660 C C . ALA A 1 225 ? 10.819 4.359 17.915 1.00 89.25 225 ALA A C 1
ATOM 1662 O O . ALA A 1 225 ? 10.699 4.188 19.130 1.00 89.25 225 ALA A O 1
ATOM 1663 N N . SER A 1 226 ? 9.954 3.833 17.037 1.00 93.88 226 SER A N 1
ATOM 1664 C CA . SER A 1 226 ? 8.793 3.019 17.426 1.00 93.88 226 SER A CA 1
ATOM 1665 C C . SER A 1 226 ? 9.196 1.607 17.841 1.00 93.88 226 SER A C 1
ATOM 1667 O O . SER A 1 226 ? 8.660 1.080 18.816 1.00 93.88 226 SER A O 1
ATOM 1669 N N . ILE A 1 227 ? 10.118 0.995 17.088 1.00 96.19 227 ILE A N 1
ATOM 1670 C CA . ILE A 1 227 ? 10.684 -0.335 17.341 1.00 96.19 227 ILE A CA 1
ATOM 1671 C C . ILE A 1 227 ? 12.165 -0.290 16.974 1.00 96.19 227 ILE A C 1
ATOM 1673 O O . ILE A 1 227 ? 12.495 -0.235 15.791 1.00 96.19 227 ILE A O 1
ATOM 1677 N N . SER A 1 228 ? 13.059 -0.357 17.954 1.00 95.81 228 SER A N 1
ATOM 1678 C CA . SER A 1 228 ? 14.510 -0.348 17.729 1.00 95.81 228 SER A CA 1
ATOM 1679 C C . SER A 1 228 ? 14.982 -1.520 16.860 1.00 95.81 228 SER A C 1
ATOM 1681 O O . SER A 1 228 ? 14.335 -2.570 16.801 1.00 95.81 228 SER A O 1
ATOM 1683 N N . ASP A 1 229 ? 16.143 -1.386 16.216 1.00 93.69 229 ASP A N 1
ATOM 1684 C CA . ASP A 1 229 ? 16.741 -2.498 15.464 1.00 93.69 229 ASP A CA 1
ATOM 1685 C C . ASP A 1 229 ? 17.113 -3.671 16.377 1.00 93.69 229 ASP A C 1
ATOM 1687 O O . ASP A 1 229 ? 16.976 -4.826 15.986 1.00 93.69 229 ASP A O 1
ATOM 1691 N N . GLY A 1 230 ? 17.470 -3.401 17.637 1.00 96.25 230 GLY A N 1
ATOM 1692 C CA . GLY A 1 230 ? 17.686 -4.443 18.642 1.00 96.25 230 GLY A CA 1
ATOM 1693 C C . GLY A 1 230 ? 16.440 -5.296 18.911 1.00 96.25 230 GLY A C 1
ATOM 1694 O O . GLY A 1 230 ? 16.565 -6.496 19.146 1.00 96.25 230 GLY A O 1
ATOM 1695 N N . THR A 1 231 ? 15.240 -4.710 18.849 1.00 96.44 231 THR A N 1
ATOM 1696 C CA . THR A 1 231 ? 13.969 -5.448 18.946 1.00 96.44 231 THR A CA 1
ATOM 1697 C C . THR A 1 231 ? 13.630 -6.148 17.633 1.00 96.44 231 THR A C 1
ATOM 1699 O O . THR A 1 231 ? 13.280 -7.326 17.647 1.00 96.44 231 THR A O 1
ATOM 1702 N N . ALA A 1 232 ? 13.769 -5.460 16.496 1.00 95.88 232 ALA A N 1
ATOM 1703 C CA . ALA A 1 232 ? 13.472 -6.024 15.178 1.00 95.88 232 ALA A CA 1
ATOM 1704 C C . ALA A 1 232 ? 14.365 -7.234 14.842 1.00 95.88 232 ALA A C 1
ATOM 1706 O O . ALA A 1 232 ? 13.892 -8.215 14.282 1.00 95.88 232 ALA A O 1
ATOM 1707 N N . ASN A 1 233 ? 15.629 -7.230 15.266 1.00 94.88 233 ASN A N 1
ATOM 1708 C CA . ASN A 1 233 ? 16.556 -8.341 15.035 1.00 94.88 233 ASN A CA 1
ATOM 1709 C C . ASN A 1 233 ? 16.237 -9.599 15.866 1.00 94.88 233 ASN A C 1
ATOM 1711 O O . ASN A 1 233 ? 16.860 -10.638 15.658 1.00 94.88 233 ASN A O 1
ATOM 1715 N N . LYS A 1 234 ? 15.276 -9.534 16.801 1.00 96.38 234 LYS A N 1
ATOM 1716 C CA . LYS A 1 234 ? 14.824 -10.690 17.596 1.00 96.38 234 LYS A CA 1
ATOM 1717 C C . LYS A 1 234 ? 13.717 -11.499 16.914 1.00 96.38 234 LYS A C 1
ATOM 1719 O O . LYS A 1 234 ? 13.344 -12.544 17.442 1.00 96.38 234 LYS A O 1
ATOM 1724 N N . VAL A 1 235 ? 13.178 -11.0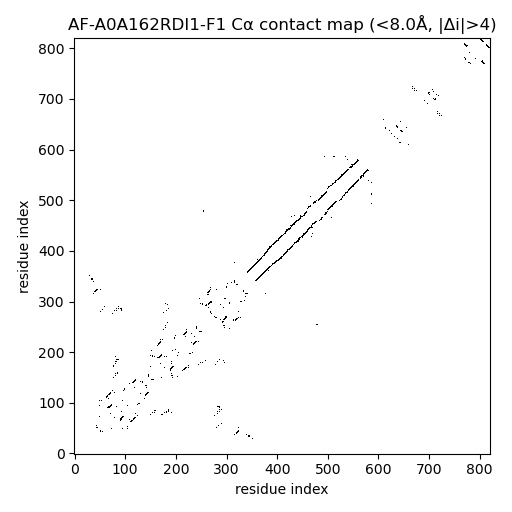37 15.781 1.00 96.19 235 VAL A N 1
ATOM 1725 C CA . VAL A 1 235 ? 12.090 -11.719 15.061 1.00 96.19 235 VAL A CA 1
ATOM 1726 C C . VAL A 1 235 ? 12.540 -12.248 13.689 1.00 96.19 235 VAL A C 1
ATOM 1728 O O . VAL A 1 235 ? 13.465 -11.694 13.091 1.00 96.19 235 VAL A O 1
ATOM 1731 N N . PRO A 1 236 ? 11.907 -13.315 13.160 1.00 93.69 236 PRO A N 1
ATOM 1732 C CA . PRO A 1 236 ? 12.309 -13.931 11.894 1.00 93.69 236 PRO A CA 1
ATOM 1733 C C . PRO A 1 236 ? 12.228 -12.979 10.693 1.00 93.69 236 PRO A C 1
ATOM 1735 O O . PRO A 1 236 ? 11.197 -12.349 10.454 1.00 93.69 236 PRO A O 1
ATOM 1738 N N . ALA A 1 237 ? 13.317 -12.908 9.917 1.00 90.38 237 ALA A N 1
ATOM 1739 C CA . ALA A 1 237 ? 13.421 -12.195 8.637 1.00 90.38 237 ALA A CA 1
ATOM 1740 C C . ALA A 1 237 ? 12.766 -10.795 8.619 1.00 90.38 237 ALA A C 1
ATOM 1742 O O . ALA A 1 237 ? 12.063 -10.442 7.662 1.00 90.38 237 ALA A O 1
ATOM 1743 N N . ALA A 1 238 ? 12.994 -10.018 9.684 1.00 93.94 238 ALA A N 1
ATOM 1744 C CA . ALA A 1 238 ? 12.387 -8.710 9.897 1.00 93.94 238 ALA A CA 1
ATOM 1745 C C . ALA A 1 238 ? 12.508 -7.800 8.664 1.00 93.94 238 ALA A C 1
ATOM 1747 O O . ALA A 1 238 ? 13.599 -7.553 8.152 1.00 93.94 238 ALA A O 1
ATOM 1748 N N . GLU A 1 239 ? 11.378 -7.278 8.192 1.00 92.25 239 GLU A N 1
ATOM 1749 C CA . GLU A 1 239 ? 11.330 -6.265 7.139 1.00 92.25 239 GLU A CA 1
ATOM 1750 C C . GLU A 1 239 ? 10.561 -5.054 7.628 1.00 92.25 239 GLU A C 1
ATOM 1752 O O . GLU A 1 239 ? 9.368 -5.129 7.923 1.00 92.25 239 GLU A O 1
ATOM 1757 N N . ARG A 1 240 ? 11.282 -3.942 7.756 1.00 95.19 240 ARG A N 1
ATOM 1758 C CA . ARG A 1 240 ? 10.759 -2.714 8.335 1.00 95.19 240 ARG A CA 1
ATOM 1759 C C . ARG A 1 240 ? 10.036 -1.870 7.291 1.00 95.19 240 ARG A C 1
ATOM 1761 O O . ARG A 1 240 ? 10.597 -1.589 6.236 1.00 95.19 240 ARG A O 1
ATOM 1768 N N . LEU A 1 241 ? 8.840 -1.404 7.637 1.00 95.69 241 LEU A N 1
ATOM 1769 C CA . LEU A 1 241 ? 8.066 -0.408 6.899 1.00 95.69 241 LEU A CA 1
ATOM 1770 C C . LEU A 1 241 ? 7.750 0.755 7.841 1.00 95.69 241 LEU A C 1
ATOM 1772 O O . LEU A 1 241 ? 6.910 0.635 8.729 1.00 95.69 241 LEU A O 1
ATOM 1776 N N . GLY A 1 242 ? 8.430 1.882 7.674 1.00 94.06 242 GLY A N 1
ATOM 1777 C CA . GLY A 1 242 ? 8.234 3.055 8.519 1.00 94.06 242 GLY A CA 1
ATOM 1778 C C . GLY A 1 242 ? 8.810 4.309 7.882 1.00 94.06 242 GLY A C 1
ATOM 1779 O O . GLY A 1 242 ? 9.685 4.216 7.022 1.00 94.06 242 GLY A O 1
ATOM 1780 N N . GLY A 1 243 ? 8.313 5.465 8.312 1.00 90.00 243 GLY A N 1
ATOM 1781 C CA . GLY A 1 243 ? 8.822 6.773 7.907 1.00 90.00 243 GLY A CA 1
ATOM 1782 C C . GLY A 1 243 ? 9.130 7.674 9.099 1.00 90.00 243 GLY A C 1
ATOM 1783 O O . GLY A 1 243 ? 9.065 7.239 10.251 1.00 90.00 243 GLY A O 1
ATOM 1784 N N . ALA A 1 244 ? 9.455 8.940 8.829 1.00 88.50 244 ALA A N 1
ATOM 1785 C CA . ALA A 1 244 ? 9.759 9.919 9.874 1.00 88.50 244 ALA A CA 1
ATOM 1786 C C . ALA A 1 244 ? 8.526 10.283 10.722 1.00 88.50 244 ALA A C 1
ATOM 1788 O O . ALA A 1 244 ? 8.649 10.774 11.844 1.00 88.50 244 ALA A O 1
ATOM 1789 N N . ASN A 1 245 ? 7.327 10.042 10.192 1.00 90.12 245 ASN A N 1
ATOM 1790 C CA . ASN A 1 245 ? 6.054 10.288 10.857 1.00 90.12 245 ASN A CA 1
ATOM 1791 C C . ASN A 1 245 ? 4.998 9.251 10.437 1.00 90.12 245 ASN A C 1
ATOM 1793 O O . ASN A 1 245 ? 5.218 8.421 9.555 1.00 90.12 245 ASN A O 1
ATOM 1797 N N . ARG A 1 246 ? 3.815 9.330 11.058 1.00 93.31 246 ARG A N 1
ATOM 1798 C CA . ARG A 1 246 ? 2.709 8.390 10.822 1.00 93.31 246 ARG A CA 1
ATOM 1799 C C . ARG A 1 246 ? 2.199 8.362 9.380 1.00 93.31 246 ARG A C 1
ATOM 1801 O O . ARG A 1 246 ? 1.795 7.305 8.912 1.00 93.31 246 ARG A O 1
ATOM 1808 N N . TYR A 1 247 ? 2.221 9.496 8.682 1.00 94.81 247 TYR A N 1
ATOM 1809 C CA . TYR A 1 247 ? 1.743 9.592 7.302 1.00 94.81 247 TYR A CA 1
ATOM 1810 C C . TYR A 1 247 ? 2.729 8.924 6.346 1.00 94.81 247 TYR A C 1
ATOM 1812 O O . TYR A 1 247 ? 2.327 8.208 5.436 1.00 94.81 247 TYR A O 1
ATOM 1820 N N . GLU A 1 248 ? 4.028 9.088 6.596 1.00 95.25 248 GLU A N 1
ATOM 1821 C CA . GLU A 1 248 ? 5.068 8.384 5.849 1.00 95.25 248 GLU A CA 1
ATOM 1822 C C . GLU A 1 248 ? 5.084 6.884 6.157 1.00 95.25 248 GLU A C 1
ATOM 1824 O O . GLU A 1 248 ? 5.227 6.091 5.230 1.00 95.25 248 GLU A O 1
ATOM 1829 N N . THR A 1 249 ? 4.871 6.465 7.413 1.00 96.06 249 THR A N 1
ATOM 1830 C CA . THR A 1 249 ? 4.672 5.039 7.728 1.00 96.06 249 THR A CA 1
ATOM 1831 C C . THR A 1 249 ? 3.452 4.486 6.989 1.00 96.06 249 THR A C 1
ATOM 1833 O O . THR A 1 249 ? 3.548 3.430 6.365 1.00 96.06 249 THR A O 1
ATOM 1836 N N . ASN A 1 250 ? 2.320 5.199 6.994 1.00 97.38 250 ASN A N 1
ATOM 1837 C CA . ASN A 1 250 ? 1.123 4.785 6.264 1.00 97.38 250 ASN A CA 1
ATOM 1838 C C . ASN A 1 250 ? 1.387 4.666 4.758 1.00 97.38 250 ASN A C 1
ATOM 1840 O O . ASN A 1 250 ? 1.079 3.633 4.168 1.00 97.38 250 ASN A O 1
ATOM 1844 N N . ALA A 1 251 ? 2.051 5.655 4.156 1.00 96.19 251 ALA A N 1
ATOM 1845 C CA . ALA A 1 251 ? 2.451 5.605 2.756 1.00 96.19 251 ALA A CA 1
ATOM 1846 C C . ALA A 1 251 ? 3.409 4.442 2.460 1.00 96.19 251 ALA A C 1
ATOM 1848 O O . ALA A 1 251 ? 3.257 3.777 1.436 1.00 96.19 251 ALA A O 1
ATOM 1849 N N . ALA A 1 252 ? 4.367 4.151 3.346 1.00 96.00 252 ALA A N 1
ATOM 1850 C CA . ALA A 1 252 ? 5.277 3.018 3.194 1.00 96.00 252 ALA A CA 1
ATOM 1851 C C . ALA A 1 252 ? 4.519 1.682 3.197 1.00 96.00 252 ALA A C 1
ATOM 1853 O O . ALA A 1 252 ? 4.774 0.838 2.338 1.00 96.00 252 ALA A O 1
ATOM 1854 N N . VAL A 1 253 ? 3.554 1.507 4.106 1.00 96.81 253 VAL A N 1
ATOM 1855 C CA . VAL A 1 253 ? 2.718 0.299 4.167 1.00 96.81 253 VAL A CA 1
ATOM 1856 C C . VAL A 1 253 ? 1.830 0.177 2.929 1.00 96.81 253 VAL A C 1
ATOM 1858 O O . VAL A 1 253 ? 1.849 -0.862 2.269 1.00 96.81 253 VAL A O 1
ATOM 1861 N N . VAL A 1 254 ? 1.097 1.232 2.564 1.00 95.75 254 VAL A N 1
ATOM 1862 C CA . VAL A 1 254 ? 0.197 1.212 1.400 1.00 95.75 254 VAL A CA 1
ATOM 1863 C C . VAL A 1 254 ? 0.969 0.929 0.109 1.00 95.75 254 VAL A C 1
ATOM 1865 O O . VAL A 1 254 ? 0.536 0.096 -0.682 1.00 95.75 254 VAL A O 1
ATOM 1868 N N . ASN A 1 255 ? 2.144 1.536 -0.081 1.00 92.31 255 ASN A N 1
ATOM 1869 C CA . ASN A 1 255 ? 2.976 1.297 -1.262 1.00 92.31 255 ASN A CA 1
ATOM 1870 C C . ASN A 1 255 ? 3.581 -0.111 -1.295 1.00 92.31 255 ASN A C 1
ATOM 1872 O O . ASN A 1 255 ? 3.615 -0.736 -2.356 1.00 92.31 255 ASN A O 1
ATOM 1876 N N . ALA A 1 256 ? 4.058 -0.624 -0.156 1.00 92.06 256 ALA A N 1
ATOM 1877 C CA . ALA A 1 256 ? 4.659 -1.956 -0.075 1.00 92.06 256 ALA A CA 1
ATOM 1878 C C . ALA A 1 256 ? 3.657 -3.066 -0.433 1.00 92.06 256 ALA A C 1
ATOM 1880 O O . ALA A 1 256 ? 4.035 -4.077 -1.029 1.00 92.06 256 ALA A O 1
ATOM 1881 N N . PHE A 1 257 ? 2.380 -2.846 -0.118 1.00 92.19 257 PHE A N 1
ATOM 1882 C CA . PHE A 1 257 ? 1.291 -3.795 -0.335 1.00 92.19 257 PHE A CA 1
ATOM 1883 C C . PHE A 1 257 ? 0.254 -3.304 -1.350 1.00 92.19 257 PHE A C 1
ATOM 1885 O O . PHE A 1 257 ? -0.882 -3.760 -1.357 1.00 92.19 257 PHE A O 1
ATOM 1892 N N . ALA A 1 258 ? 0.631 -2.406 -2.256 1.00 89.69 258 ALA A N 1
ATOM 1893 C CA . ALA A 1 258 ? -0.303 -1.821 -3.216 1.00 89.69 258 ALA A CA 1
ATOM 1894 C C . ALA A 1 258 ? -1.006 -2.874 -4.100 1.00 89.69 258 ALA A C 1
ATOM 1896 O O . ALA A 1 258 ? -2.190 -2.740 -4.388 1.00 89.69 258 ALA A O 1
ATOM 1897 N N . THR A 1 259 ? -0.333 -3.978 -4.453 1.00 88.56 259 THR A N 1
ATOM 1898 C CA . THR A 1 259 ? -0.971 -5.099 -5.182 1.00 88.56 259 THR A CA 1
ATOM 1899 C C . THR A 1 259 ? -2.023 -5.873 -4.373 1.00 88.56 259 THR A C 1
ATOM 1901 O O . THR A 1 259 ? -2.809 -6.616 -4.958 1.00 88.56 259 THR A O 1
ATOM 1904 N N . ASP A 1 260 ? -2.082 -5.695 -3.052 1.00 90.88 260 ASP A N 1
ATOM 1905 C CA . ASP A 1 260 ? -3.138 -6.254 -2.199 1.00 90.88 260 ASP A CA 1
ATOM 1906 C C . ASP A 1 260 ? -4.386 -5.375 -2.153 1.00 90.88 260 ASP A C 1
ATOM 1908 O O . ASP A 1 260 ? -5.469 -5.862 -1.820 1.00 90.88 260 ASP A O 1
ATOM 1912 N N . PHE A 1 261 ? -4.256 -4.098 -2.528 1.00 91.94 261 PHE A N 1
ATOM 1913 C CA . PHE A 1 261 ? -5.308 -3.102 -2.380 1.00 91.94 261 PHE A CA 1
ATOM 1914 C C . PHE A 1 261 ? -6.009 -2.752 -3.689 1.00 91.94 261 PHE A C 1
ATOM 1916 O O . PHE A 1 261 ? -5.381 -2.562 -4.722 1.00 91.94 261 PHE A O 1
ATOM 1923 N N . ASP A 1 262 ? -7.340 -2.700 -3.693 1.00 90.38 262 ASP A N 1
ATOM 1924 C CA . ASP A 1 262 ? -8.177 -2.205 -4.783 1.00 90.38 262 ASP A CA 1
ATOM 1925 C C . ASP A 1 262 ? -8.429 -0.717 -4.607 1.00 90.38 262 ASP A C 1
ATOM 1927 O O . ASP A 1 262 ? -9.363 -0.300 -3.929 1.00 90.38 262 ASP A O 1
ATOM 1931 N N . PHE A 1 263 ? -7.584 0.078 -5.253 1.00 90.25 263 PHE A N 1
ATOM 1932 C CA . PHE A 1 263 ? -7.662 1.528 -5.193 1.00 90.25 263 PHE A CA 1
ATOM 1933 C C . PHE A 1 263 ? -8.849 2.124 -5.954 1.00 90.25 263 PHE A C 1
ATOM 1935 O O . PHE A 1 263 ? -8.994 3.345 -5.954 1.00 90.25 263 PHE A O 1
ATOM 1942 N N . LYS A 1 264 ? -9.760 1.315 -6.522 1.00 89.12 264 LYS A N 1
ATOM 1943 C CA . LYS A 1 264 ? -11.116 1.799 -6.838 1.00 89.12 264 LYS A CA 1
ATOM 1944 C C . LYS A 1 264 ? -11.836 2.308 -5.592 1.00 89.12 264 LYS A C 1
ATOM 1946 O O . LYS A 1 264 ? -12.694 3.176 -5.709 1.00 89.12 264 LYS A O 1
ATOM 1951 N N . ASN A 1 265 ? -11.463 1.808 -4.414 1.00 91.25 265 ASN A N 1
ATOM 1952 C CA . ASN A 1 265 ? -11.945 2.287 -3.129 1.00 91.25 265 ASN A CA 1
ATOM 1953 C C . ASN A 1 265 ? -10.762 2.665 -2.230 1.00 91.25 265 ASN A C 1
ATOM 1955 O O . ASN A 1 265 ? -9.813 1.901 -2.066 1.00 91.25 265 ASN A O 1
ATOM 1959 N N . ALA A 1 266 ? -10.843 3.825 -1.587 1.00 94.19 266 ALA A N 1
ATOM 1960 C CA . ALA A 1 266 ? -9.921 4.225 -0.531 1.00 94.19 266 ALA A CA 1
ATOM 1961 C C . ALA A 1 266 ? -10.712 4.742 0.669 1.00 94.19 266 ALA A C 1
ATOM 1963 O O . ALA A 1 266 ? -11.674 5.494 0.510 1.00 94.19 266 ALA A O 1
ATOM 1964 N N . TYR A 1 267 ? -10.300 4.353 1.872 1.00 97.44 267 TYR A N 1
ATOM 1965 C CA . TYR A 1 267 ? -10.872 4.865 3.111 1.00 97.44 267 TYR A CA 1
ATOM 1966 C C . TYR A 1 267 ? -9.937 5.904 3.704 1.00 97.44 267 TYR A C 1
ATOM 1968 O O . TYR A 1 267 ? -8.741 5.652 3.802 1.00 97.44 267 TYR A O 1
ATOM 1976 N N . VAL A 1 268 ? -10.464 7.056 4.112 1.00 97.19 268 VAL A N 1
ATOM 1977 C CA . VAL A 1 268 ? -9.655 8.146 4.669 1.00 97.19 268 VAL A CA 1
ATOM 1978 C C . VAL A 1 268 ? -10.121 8.483 6.071 1.00 97.19 268 VAL A C 1
ATOM 1980 O O . VAL A 1 268 ? -11.302 8.739 6.288 1.00 97.19 268 VAL A O 1
ATOM 1983 N N . ALA A 1 269 ? -9.185 8.524 7.012 1.00 96.12 269 ALA A N 1
ATOM 1984 C CA . ALA A 1 269 ? -9.442 8.879 8.402 1.00 96.12 269 ALA A CA 1
ATOM 1985 C C . ALA A 1 269 ? -8.411 9.884 8.918 1.00 96.12 269 ALA A C 1
ATOM 1987 O O . ALA A 1 269 ? -7.289 9.971 8.412 1.00 96.12 269 ALA A O 1
ATOM 1988 N N . LEU A 1 270 ? -8.776 10.618 9.967 1.00 95.12 270 LEU A N 1
ATOM 1989 C CA . LEU A 1 270 ? -7.835 11.485 10.663 1.00 95.12 270 LEU A CA 1
ATOM 1990 C C . LEU A 1 270 ? -6.794 10.629 11.395 1.00 95.12 270 LEU A C 1
ATOM 1992 O O . LEU A 1 270 ? -7.134 9.761 12.189 1.00 95.12 270 LEU A O 1
ATOM 1996 N N . GLY A 1 271 ? -5.520 10.875 11.110 1.00 91.06 271 GLY A N 1
ATOM 1997 C CA . GLY A 1 271 ? -4.398 10.157 11.695 1.00 91.06 271 GLY A CA 1
ATOM 1998 C C . GLY A 1 271 ? -3.875 10.782 12.977 1.00 91.06 271 GLY A C 1
ATOM 1999 O O . GLY A 1 271 ? -3.216 10.079 13.735 1.00 91.06 271 GLY A O 1
ATOM 2000 N N . ASN A 1 272 ? -4.118 12.075 13.211 1.00 86.69 272 ASN A N 1
ATOM 2001 C CA . ASN A 1 272 ? -3.700 12.821 14.397 1.00 86.69 272 ASN A CA 1
ATOM 2002 C C . ASN A 1 272 ? -4.697 13.943 14.695 1.00 86.69 272 ASN A C 1
ATOM 2004 O O . ASN A 1 272 ? -5.100 14.661 13.786 1.00 86.69 272 ASN A O 1
ATOM 2008 N N . GLY A 1 273 ? -5.052 14.153 15.957 1.00 79.88 273 GLY A N 1
ATOM 2009 C CA . GLY A 1 273 ? -5.915 15.262 16.336 1.00 79.88 273 GLY A CA 1
ATOM 2010 C C . GLY A 1 273 ? -5.644 15.780 17.747 1.00 79.88 273 GLY A C 1
ATOM 2011 O O . GLY A 1 273 ? -4.668 15.387 18.390 1.00 79.88 273 GLY A O 1
ATOM 2012 N N . PRO A 1 274 ? -6.483 16.714 18.222 1.00 73.12 274 PRO A N 1
ATOM 2013 C CA . PRO A 1 274 ? -6.235 17.461 19.452 1.00 73.12 274 PRO A CA 1
ATOM 2014 C C . PRO A 1 274 ? -6.262 16.592 20.715 1.00 73.12 274 PRO A C 1
ATOM 2016 O O . PRO A 1 274 ? -5.729 17.006 21.739 1.00 73.12 274 PRO A O 1
ATOM 2019 N N . THR A 1 275 ? -6.874 15.405 20.665 1.00 76.81 275 THR A N 1
ATOM 2020 C CA . THR A 1 275 ? -6.956 14.491 21.813 1.00 76.81 275 THR A CA 1
ATOM 2021 C C . THR A 1 275 ? -5.812 13.481 21.851 1.00 76.81 275 THR A C 1
ATOM 2023 O O . THR A 1 275 ? -5.647 12.789 22.854 1.00 76.81 275 THR A O 1
ATOM 2026 N N . GLY A 1 276 ? -5.028 13.367 20.771 1.00 78.19 276 GLY A N 1
ATOM 2027 C CA . GLY A 1 276 ? -3.964 12.371 20.646 1.00 78.19 276 GLY A CA 1
ATOM 2028 C C . GLY A 1 276 ? -4.480 10.927 20.635 1.00 78.19 276 GLY A C 1
ATOM 2029 O O . GLY A 1 276 ? -3.706 10.004 20.876 1.00 78.19 276 GLY A O 1
ATOM 2030 N N . ASN A 1 277 ? -5.773 10.726 20.368 1.00 79.88 277 ASN A N 1
ATOM 2031 C CA . ASN A 1 277 ? -6.481 9.450 20.479 1.00 79.88 277 ASN A CA 1
ATOM 2032 C C . ASN A 1 277 ? -7.487 9.230 19.328 1.00 79.88 277 ASN A C 1
ATOM 2034 O O . ASN A 1 277 ? -8.507 8.554 19.483 1.00 79.88 277 ASN A O 1
ATOM 2038 N N . GLU A 1 278 ? -7.215 9.819 18.164 1.00 88.44 278 GLU A N 1
ATOM 2039 C CA . GLU A 1 278 ? -8.019 9.760 16.936 1.00 88.44 278 GLU A CA 1
ATOM 2040 C C . GLU A 1 278 ? -7.815 8.443 16.159 1.00 88.44 278 GLU A C 1
ATOM 2042 O O . GLU A 1 278 ? -7.605 8.433 14.954 1.00 88.44 278 GLU A O 1
ATOM 2047 N N . PHE A 1 279 ? -7.861 7.300 16.847 1.00 90.69 279 PHE A N 1
ATOM 2048 C CA . PHE A 1 279 ? -7.686 5.977 16.228 1.00 90.69 279 PHE A CA 1
ATOM 2049 C C . PHE A 1 279 ? -9.013 5.320 15.818 1.00 90.69 279 PHE A C 1
ATOM 2051 O O . PHE A 1 279 ? -9.040 4.455 14.944 1.00 90.69 279 PHE A O 1
ATOM 2058 N N . ALA A 1 280 ? -10.105 5.685 16.494 1.00 93.12 280 ALA A N 1
ATOM 2059 C CA . ALA A 1 280 ? -11.335 4.899 16.539 1.00 93.12 280 ALA A CA 1
ATOM 2060 C C . ALA A 1 280 ? -12.051 4.784 15.179 1.00 93.12 280 ALA A C 1
ATOM 2062 O O . ALA A 1 280 ? -12.535 3.704 14.829 1.00 93.12 280 ALA A O 1
ATOM 2063 N N . ASP A 1 281 ? -12.065 5.862 14.390 1.00 94.88 281 ASP A N 1
ATOM 2064 C CA . ASP A 1 281 ? -12.724 5.895 13.077 1.00 94.88 281 ASP A CA 1
ATOM 2065 C C . ASP A 1 281 ? -12.015 4.954 12.084 1.00 94.88 281 ASP A C 1
ATOM 2067 O O . ASP A 1 281 ? -12.639 4.097 11.461 1.00 94.88 281 ASP A O 1
ATOM 2071 N N . ALA A 1 282 ? -10.685 5.037 11.996 1.00 94.69 282 ALA A N 1
ATOM 2072 C CA . ALA A 1 282 ? -9.876 4.145 11.163 1.00 94.69 282 ALA A CA 1
ATOM 2073 C C . ALA A 1 282 ? -9.901 2.688 11.652 1.00 94.69 282 ALA A C 1
ATOM 2075 O O . ALA A 1 282 ? -9.954 1.755 10.847 1.00 94.69 282 ALA A O 1
ATOM 2076 N N . LEU A 1 283 ? -9.865 2.480 12.971 1.00 94.50 283 LEU A N 1
ATOM 2077 C CA . LEU A 1 283 ? -9.889 1.153 13.579 1.00 94.50 283 LEU A CA 1
ATOM 2078 C C . LEU A 1 283 ? -11.192 0.423 13.238 1.00 94.50 283 LEU A C 1
ATOM 2080 O O . LEU A 1 283 ? -11.147 -0.689 12.715 1.00 94.50 283 LEU A O 1
ATOM 2084 N N . SER A 1 284 ? -12.340 1.052 13.503 1.00 94.25 284 SER A N 1
ATOM 2085 C CA . SER A 1 284 ? -13.656 0.451 13.240 1.00 94.25 284 SER A CA 1
ATOM 2086 C C . SER A 1 284 ? -13.844 0.128 11.755 1.00 94.25 284 SER A C 1
ATOM 2088 O O . SER A 1 284 ? -14.377 -0.925 11.403 1.00 94.25 284 SER A O 1
ATOM 2090 N N . ALA A 1 285 ? -13.308 0.974 10.872 1.00 95.69 285 ALA A N 1
ATOM 2091 C CA . ALA A 1 285 ? -13.336 0.766 9.431 1.00 95.69 285 ALA A CA 1
ATOM 2092 C C . ALA A 1 285 ? -12.288 -0.208 8.890 1.00 95.69 285 ALA A C 1
ATOM 2094 O O . ALA A 1 285 ? -12.400 -0.604 7.734 1.00 95.69 285 ALA A O 1
ATOM 2095 N N . SER A 1 286 ? -11.296 -0.638 9.675 1.00 95.25 286 SER A N 1
ATOM 2096 C CA . SER A 1 286 ? -10.229 -1.517 9.174 1.00 95.25 286 SER A CA 1
ATOM 2097 C C . SER A 1 286 ? -10.776 -2.851 8.659 1.00 95.25 286 SER A C 1
ATOM 2099 O O . SER A 1 286 ? -10.317 -3.347 7.630 1.00 95.25 286 SER A O 1
ATOM 2101 N N . ALA A 1 287 ? -11.806 -3.400 9.315 1.00 95.50 287 ALA A N 1
ATOM 2102 C CA . ALA A 1 287 ? -12.486 -4.612 8.857 1.00 95.50 287 ALA A CA 1
ATOM 2103 C C . ALA A 1 287 ? -13.284 -4.382 7.560 1.00 95.50 287 ALA A C 1
ATOM 2105 O O . ALA A 1 287 ? -13.254 -5.235 6.675 1.00 95.50 287 ALA A O 1
ATOM 2106 N N . LEU A 1 288 ? -13.946 -3.226 7.412 1.00 96.81 288 LEU A N 1
ATOM 2107 C CA . LEU A 1 288 ? -14.668 -2.846 6.189 1.00 96.81 288 LEU A CA 1
ATOM 2108 C C . LEU A 1 288 ? -13.707 -2.593 5.019 1.00 96.81 288 LEU A C 1
ATOM 2110 O O . LEU A 1 288 ? -13.910 -3.108 3.922 1.00 96.81 288 LEU A O 1
ATOM 2114 N N . ALA A 1 289 ? -12.623 -1.858 5.259 1.00 96.94 289 ALA A N 1
ATOM 2115 C CA . ALA A 1 289 ? -11.580 -1.627 4.273 1.00 96.94 289 ALA A CA 1
ATOM 2116 C C . ALA A 1 289 ? -10.995 -2.962 3.800 1.00 96.94 289 ALA A C 1
ATOM 2118 O O . ALA A 1 289 ? -11.000 -3.247 2.607 1.00 96.94 289 ALA A O 1
ATOM 2119 N N . ALA A 1 290 ? -10.631 -3.853 4.725 1.00 96.25 290 ALA A N 1
ATOM 2120 C CA . ALA A 1 290 ? -10.175 -5.193 4.375 1.00 96.25 290 ALA A CA 1
ATOM 2121 C C . ALA A 1 290 ? -11.260 -6.040 3.689 1.00 96.25 290 ALA A C 1
ATOM 2123 O O . ALA A 1 290 ? -10.942 -6.867 2.830 1.00 96.25 290 ALA A O 1
ATOM 2124 N N . LYS A 1 291 ? -12.547 -5.861 4.028 1.00 95.19 291 LYS A N 1
ATOM 2125 C CA . LYS A 1 291 ? -13.680 -6.504 3.338 1.00 95.19 291 LYS A CA 1
ATOM 2126 C C . LYS A 1 291 ? -13.658 -6.199 1.844 1.00 95.19 291 LYS A C 1
ATOM 2128 O O . LYS A 1 291 ? -13.760 -7.135 1.058 1.00 95.19 291 LYS A O 1
ATOM 2133 N N . ASN A 1 292 ? -13.400 -4.941 1.505 1.00 95.12 292 ASN A N 1
ATOM 2134 C CA . ASN A 1 292 ? -13.344 -4.424 0.139 1.00 95.12 292 ASN A CA 1
ATOM 2135 C C . ASN A 1 292 ? -11.936 -4.452 -0.471 1.00 95.12 292 ASN A C 1
ATOM 2137 O O . ASN A 1 292 ? -11.712 -3.850 -1.517 1.00 95.12 292 ASN A O 1
ATOM 2141 N N . SER A 1 293 ? -10.980 -5.119 0.188 1.00 94.75 293 SER A N 1
ATOM 2142 C CA . SER A 1 293 ? -9.564 -5.100 -0.185 1.00 94.75 293 SER A CA 1
ATOM 2143 C C . SER A 1 293 ? -9.037 -3.680 -0.409 1.00 94.75 293 SER A C 1
ATOM 2145 O O . SER A 1 293 ? -8.223 -3.472 -1.284 1.00 94.75 293 SER A O 1
ATOM 2147 N N . ALA A 1 294 ? -9.495 -2.686 0.342 1.00 95.44 294 ALA A N 1
ATOM 2148 C CA . ALA A 1 294 ? -9.113 -1.286 0.204 1.00 95.44 294 ALA A CA 1
ATOM 2149 C C . ALA A 1 294 ? -8.113 -0.869 1.290 1.00 95.44 294 ALA A C 1
ATOM 2151 O O . ALA A 1 294 ? -8.082 -1.435 2.387 1.00 95.44 294 ALA A O 1
ATOM 2152 N N . ALA A 1 295 ? -7.313 0.154 0.995 1.00 95.06 295 ALA A N 1
ATOM 2153 C CA . ALA A 1 295 ? -6.427 0.764 1.979 1.00 95.06 295 ALA A CA 1
ATOM 2154 C C . ALA A 1 295 ? -7.200 1.709 2.915 1.00 95.06 295 ALA A C 1
ATOM 2156 O O . ALA A 1 295 ? -8.165 2.359 2.500 1.00 95.06 295 ALA A O 1
ATOM 2157 N N . VAL A 1 296 ? -6.726 1.831 4.160 1.00 96.94 296 VAL A N 1
ATOM 2158 C CA . VAL A 1 296 ? -7.041 2.976 5.027 1.00 96.94 296 VAL A CA 1
ATOM 2159 C C . VAL A 1 296 ? -5.861 3.939 4.972 1.00 96.94 296 VAL A C 1
ATOM 2161 O O . VAL A 1 296 ? -4.764 3.632 5.446 1.00 96.94 296 VAL A O 1
ATOM 2164 N N . VAL A 1 297 ? -6.099 5.100 4.380 1.00 97.06 297 VAL A N 1
ATOM 2165 C CA . VAL A 1 297 ? -5.161 6.213 4.309 1.00 97.06 297 VAL A CA 1
ATOM 2166 C C . VAL A 1 297 ? -5.432 7.143 5.482 1.00 97.06 297 VAL A C 1
ATOM 2168 O O . VAL A 1 297 ? -6.552 7.621 5.673 1.00 97.06 297 VAL A O 1
ATOM 2171 N N . ILE A 1 298 ? -4.407 7.404 6.286 1.00 95.50 298 ILE A N 1
ATOM 2172 C CA . ILE A 1 298 ? -4.518 8.369 7.382 1.00 95.50 298 ILE A CA 1
ATOM 2173 C C . ILE A 1 298 ? -3.990 9.729 6.930 1.00 95.50 298 ILE A C 1
ATOM 2175 O O . ILE A 1 298 ? -2.942 9.814 6.297 1.00 95.50 298 ILE A O 1
ATOM 2179 N N . THR A 1 299 ? -4.712 10.794 7.268 1.00 94.81 299 THR A N 1
ATOM 2180 C CA . THR A 1 299 ? -4.373 12.180 6.905 1.00 94.81 299 THR A CA 1
ATOM 2181 C C . THR A 1 299 ? -4.315 13.075 8.134 1.00 94.81 299 THR A C 1
ATOM 2183 O O . THR A 1 299 ? -4.857 12.726 9.178 1.00 94.81 299 THR A O 1
ATOM 2186 N N . ASP A 1 300 ? -3.682 14.238 8.021 1.00 92.62 300 ASP A N 1
ATOM 2187 C CA . ASP A 1 300 ? -3.852 15.319 8.994 1.00 92.62 300 ASP A CA 1
ATOM 2188 C C . ASP A 1 300 ? -5.124 16.134 8.684 1.00 92.62 300 ASP A C 1
ATOM 2190 O O . ASP A 1 300 ? -5.748 15.961 7.629 1.00 92.62 300 ASP A O 1
ATOM 2194 N N . LYS A 1 301 ? -5.482 17.063 9.579 1.00 90.31 301 LYS A N 1
ATOM 2195 C CA . LYS A 1 301 ? -6.542 18.064 9.358 1.00 90.31 301 LYS A CA 1
ATOM 2196 C C . LYS A 1 301 ? -6.262 18.967 8.158 1.00 90.31 301 LYS A C 1
ATOM 2198 O O . LYS A 1 301 ? -7.194 19.524 7.580 1.00 90.31 301 LYS A O 1
ATOM 2203 N N . VAL A 1 302 ? -4.985 19.119 7.811 1.00 90.31 302 VAL A N 1
ATOM 2204 C CA . VAL A 1 302 ? -4.507 19.790 6.602 1.00 90.31 302 VAL A CA 1
ATOM 2205 C C . VAL A 1 302 ? -3.812 18.749 5.737 1.00 90.31 302 VAL A C 1
ATOM 2207 O O . VAL A 1 302 ? -2.968 17.997 6.217 1.00 90.31 302 VAL A O 1
ATOM 2210 N N . LEU A 1 303 ? -4.167 18.690 4.456 1.00 92.31 303 LEU A N 1
ATOM 2211 C CA . LEU A 1 303 ? -3.603 17.695 3.554 1.00 92.31 303 LEU A CA 1
ATOM 2212 C C . LEU A 1 303 ? -2.088 17.899 3.421 1.00 92.31 303 LEU A C 1
ATOM 2214 O O . LEU A 1 303 ? -1.639 18.940 2.947 1.00 92.31 303 LEU A O 1
ATOM 2218 N N . THR A 1 304 ? -1.312 16.895 3.825 1.00 89.38 304 THR A N 1
ATOM 2219 C CA . THR A 1 304 ? 0.149 16.903 3.705 1.00 89.38 304 THR A CA 1
ATOM 2220 C C . THR A 1 304 ? 0.587 16.437 2.321 1.00 89.38 304 THR A C 1
ATOM 2222 O O . THR A 1 304 ? -0.089 15.612 1.697 1.00 89.38 304 THR A O 1
ATOM 2225 N N . ASP A 1 305 ? 1.755 16.893 1.863 1.00 89.56 305 ASP A N 1
ATOM 2226 C CA . ASP A 1 305 ? 2.322 16.456 0.580 1.00 89.56 305 ASP A CA 1
ATOM 2227 C C . ASP A 1 305 ? 2.532 14.942 0.536 1.00 89.56 305 ASP A C 1
ATOM 2229 O O . ASP A 1 305 ? 2.232 14.312 -0.473 1.00 89.56 305 ASP A O 1
ATOM 2233 N N . THR A 1 306 ? 2.962 14.328 1.642 1.00 91.25 306 THR A N 1
ATOM 2234 C CA . THR A 1 306 ? 3.094 12.868 1.754 1.00 91.25 306 THR A CA 1
ATOM 2235 C C . THR A 1 306 ? 1.782 12.156 1.435 1.00 91.25 306 THR A C 1
ATOM 2237 O O . THR A 1 306 ? 1.759 11.242 0.611 1.00 91.25 306 THR A O 1
ATOM 2240 N N . THR A 1 307 ? 0.678 12.593 2.047 1.00 94.00 307 THR A N 1
ATOM 2241 C CA . THR A 1 307 ? -0.638 11.970 1.843 1.00 94.00 307 THR A CA 1
ATOM 2242 C C . THR A 1 307 ? -1.158 12.251 0.437 1.00 94.00 307 THR A C 1
ATOM 2244 O O . THR A 1 307 ? -1.655 11.349 -0.231 1.00 94.00 307 THR A O 1
ATOM 2247 N N . LYS A 1 308 ? -0.989 13.481 -0.059 1.00 93.75 308 LYS A N 1
ATOM 2248 C CA . LYS A 1 308 ? -1.378 13.857 -1.421 1.00 93.75 308 LYS A CA 1
ATOM 2249 C C . LYS A 1 308 ? -0.627 13.042 -2.475 1.00 93.75 308 LYS A C 1
ATOM 2251 O O . LYS A 1 308 ? -1.240 12.533 -3.407 1.00 93.75 308 LYS A O 1
ATOM 2256 N N . ASN A 1 309 ? 0.681 12.867 -2.306 1.00 91.88 309 ASN A N 1
ATOM 2257 C CA . ASN A 1 309 ? 1.518 12.073 -3.202 1.00 91.88 309 ASN A CA 1
ATOM 2258 C C . ASN A 1 309 ? 1.159 10.584 -3.146 1.00 91.88 309 ASN A C 1
ATOM 2260 O O . ASN A 1 309 ? 1.142 9.921 -4.184 1.00 91.88 309 ASN A O 1
ATOM 2264 N N . LEU A 1 310 ? 0.828 10.058 -1.960 1.00 94.19 310 LEU A N 1
ATOM 2265 C CA . LEU A 1 310 ? 0.306 8.700 -1.829 1.00 94.19 310 LEU A CA 1
ATOM 2266 C C . LEU A 1 310 ? -0.989 8.535 -2.630 1.00 94.19 310 LEU A C 1
ATOM 2268 O O . LEU A 1 310 ? -1.070 7.631 -3.455 1.00 94.19 310 LEU A O 1
ATOM 2272 N N . MET A 1 311 ? -1.966 9.426 -2.445 1.00 94.50 311 MET A N 1
ATOM 2273 C CA . MET A 1 311 ? -3.233 9.367 -3.181 1.00 94.50 311 MET A CA 1
ATOM 2274 C C . MET A 1 311 ? -2.997 9.473 -4.695 1.00 94.50 311 MET A C 1
ATOM 2276 O O . MET A 1 311 ? -3.388 8.574 -5.430 1.00 94.50 311 MET A O 1
ATOM 2280 N N . ASN A 1 312 ? -2.244 10.474 -5.159 1.00 89.06 312 ASN A N 1
ATOM 2281 C CA . ASN A 1 312 ? -1.941 10.669 -6.585 1.00 89.06 312 ASN A CA 1
ATOM 2282 C C . ASN A 1 312 ? -1.240 9.475 -7.255 1.00 89.06 312 ASN A C 1
ATOM 2284 O O . ASN A 1 312 ? -1.322 9.325 -8.468 1.00 89.06 312 ASN A O 1
ATOM 2288 N N . SER A 1 313 ? -0.506 8.661 -6.491 1.00 86.25 313 SER A N 1
ATOM 2289 C CA . SER A 1 313 ? 0.214 7.494 -7.021 1.00 86.25 313 SER A CA 1
ATOM 2290 C C . SER A 1 313 ? -0.552 6.177 -6.894 1.00 86.25 313 SER A C 1
ATOM 2292 O O . SER A 1 313 ? -0.080 5.158 -7.404 1.00 86.25 313 SER A O 1
ATOM 2294 N N . THR A 1 314 ? -1.707 6.178 -6.224 1.00 89.00 314 THR A N 1
ATOM 2295 C CA . THR A 1 314 ? -2.472 4.961 -5.918 1.00 89.00 314 THR A CA 1
ATOM 2296 C C . THR A 1 314 ? -3.884 4.981 -6.486 1.00 89.00 314 THR A C 1
ATOM 2298 O O . THR A 1 314 ? -4.313 3.969 -7.036 1.00 89.00 314 THR A O 1
ATOM 2301 N N . ILE A 1 315 ? -4.598 6.104 -6.383 1.00 92.00 315 ILE A N 1
ATOM 2302 C CA . ILE A 1 315 ? -5.976 6.232 -6.864 1.00 92.00 315 ILE A CA 1
ATOM 2303 C C . ILE A 1 315 ? -6.047 6.752 -8.306 1.00 92.00 315 ILE A C 1
ATOM 2305 O O . ILE A 1 315 ? -5.089 7.298 -8.846 1.00 92.00 315 ILE A O 1
ATOM 2309 N N . SER A 1 316 ? -7.218 6.592 -8.913 1.00 92.12 316 SER A N 1
ATOM 2310 C CA . SER A 1 316 ? -7.587 7.108 -10.234 1.00 92.12 316 SER A CA 1
ATOM 2311 C C . SER A 1 316 ? -8.675 8.192 -10.100 1.00 92.12 316 SER A C 1
ATOM 2313 O O . SER A 1 316 ? -9.277 8.319 -9.027 1.00 92.12 316 SER A O 1
ATOM 2315 N N . PRO A 1 317 ? -8.985 8.969 -11.155 1.00 92.50 317 PRO A N 1
ATOM 2316 C CA . PRO A 1 317 ? -10.086 9.938 -11.128 1.00 92.50 317 PRO A CA 1
ATOM 2317 C C . PRO A 1 317 ? -11.455 9.316 -10.810 1.00 92.50 317 PRO A C 1
ATOM 2319 O O . PRO A 1 317 ? -12.301 9.972 -10.202 1.00 92.50 317 PRO A O 1
ATOM 2322 N N . SER A 1 318 ? -11.666 8.051 -11.185 1.00 90.44 318 SER A N 1
ATOM 2323 C CA . SER A 1 318 ? -12.890 7.288 -10.916 1.00 90.44 318 SER A CA 1
ATOM 2324 C C . SER A 1 318 ? -12.883 6.528 -9.580 1.00 90.44 318 SER A C 1
ATOM 2326 O O . SER A 1 318 ? -13.865 5.862 -9.244 1.00 90.44 318 SER A O 1
ATOM 2328 N N . SER A 1 319 ? -11.823 6.651 -8.775 1.00 92.56 319 SER A N 1
ATOM 2329 C CA . SER A 1 319 ? -11.758 6.046 -7.443 1.00 92.56 319 SER A CA 1
ATOM 2330 C C . SER A 1 319 ? -12.710 6.718 -6.449 1.00 92.56 319 SER A C 1
ATOM 2332 O O . SER A 1 319 ? -12.785 7.943 -6.344 1.00 92.56 319 SER A O 1
ATOM 2334 N N . VAL A 1 320 ? -13.387 5.905 -5.638 1.00 93.50 320 VAL A N 1
ATOM 2335 C CA . VAL A 1 320 ? -14.259 6.362 -4.553 1.00 93.50 320 VAL A CA 1
ATOM 2336 C C . VAL A 1 320 ? -13.442 6.539 -3.275 1.00 93.50 320 VAL A C 1
ATOM 2338 O O . VAL A 1 320 ? -12.888 5.584 -2.728 1.00 93.50 320 VAL A O 1
ATOM 2341 N N . ILE A 1 321 ? -13.407 7.770 -2.763 1.00 95.50 321 ILE A N 1
ATOM 2342 C CA . ILE A 1 321 ? -12.822 8.082 -1.453 1.00 95.50 321 ILE A CA 1
ATOM 2343 C C . ILE A 1 321 ? -13.946 8.106 -0.416 1.00 95.50 321 ILE A C 1
ATOM 2345 O O . ILE A 1 321 ? -14.745 9.043 -0.402 1.00 95.50 321 ILE A O 1
ATOM 2349 N N . THR A 1 322 ? -13.988 7.097 0.456 1.00 97.25 322 THR A N 1
ATOM 2350 C CA . THR A 1 322 ? -14.914 7.036 1.594 1.00 97.25 322 THR A CA 1
ATOM 2351 C C . THR A 1 322 ? -14.266 7.651 2.827 1.00 97.25 322 THR A C 1
ATOM 2353 O O . THR A 1 322 ? -13.225 7.196 3.299 1.00 97.25 322 THR A O 1
ATOM 2356 N N . VAL A 1 323 ? -14.892 8.684 3.374 1.00 97.81 323 VAL A N 1
ATOM 2357 C CA . VAL A 1 323 ? -14.390 9.415 4.534 1.00 97.81 323 VAL A CA 1
ATOM 2358 C C . VAL A 1 323 ? -14.934 8.801 5.817 1.00 97.81 323 VAL A C 1
ATOM 2360 O O . VAL A 1 323 ? -16.127 8.521 5.927 1.00 97.81 323 VAL A O 1
ATOM 2363 N N . LEU A 1 324 ? -14.059 8.613 6.796 1.00 96.62 324 LEU A N 1
ATOM 2364 C CA . LEU A 1 324 ? -14.366 8.059 8.106 1.00 96.62 324 LEU A CA 1
ATOM 2365 C C . LEU A 1 324 ? -14.329 9.179 9.145 1.00 96.62 324 LEU A C 1
ATOM 2367 O O . LEU A 1 324 ? -13.323 9.880 9.281 1.00 96.62 324 LEU A O 1
ATOM 2371 N N . GLY A 1 325 ? -15.434 9.344 9.867 1.00 94.44 325 GLY A N 1
ATOM 2372 C CA . GLY A 1 325 ? -15.599 10.406 10.852 1.00 94.44 325 GLY A CA 1
ATOM 2373 C C . GLY A 1 325 ? -16.130 11.723 10.274 1.00 94.44 325 GLY A C 1
ATOM 2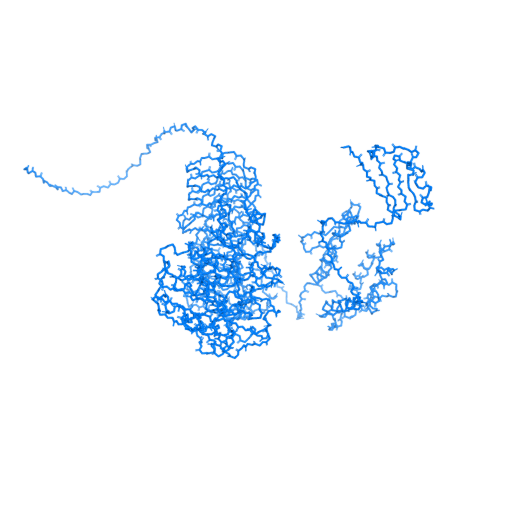374 O O . GLY A 1 325 ? -16.287 11.916 9.062 1.00 94.44 325 GLY A O 1
ATOM 2375 N N . GLY A 1 326 ? -16.470 12.641 11.180 1.00 93.31 326 GLY A N 1
ATOM 2376 C CA . GLY A 1 326 ? -17.113 13.913 10.846 1.00 93.31 326 GLY A CA 1
ATOM 2377 C C . GLY A 1 326 ? -16.205 14.903 10.103 1.00 93.31 326 GLY A C 1
ATOM 2378 O O . GLY A 1 326 ? -14.982 14.761 10.060 1.00 93.31 326 GLY A O 1
ATOM 2379 N N . VAL A 1 327 ? -16.810 15.962 9.555 1.00 93.06 327 VAL A N 1
ATOM 2380 C CA . VAL A 1 327 ? -16.112 17.027 8.797 1.00 93.06 327 VAL A CA 1
ATOM 2381 C C . VAL A 1 327 ? -15.055 17.753 9.644 1.00 93.06 327 VAL A C 1
ATOM 2383 O O . VAL A 1 327 ? -14.041 18.202 9.118 1.00 93.06 327 VAL A O 1
ATOM 2386 N N . ALA A 1 328 ? -15.245 17.819 10.967 1.00 88.81 328 ALA A N 1
ATOM 2387 C CA . ALA A 1 328 ? -14.271 18.393 11.899 1.00 88.81 328 ALA A CA 1
ATOM 2388 C C . ALA A 1 328 ? -12.967 17.573 12.019 1.00 88.81 328 ALA A C 1
ATOM 2390 O O . ALA A 1 328 ? -11.940 18.118 12.441 1.00 88.81 328 ALA A O 1
ATOM 2391 N N . ASN A 1 329 ? -13.012 16.284 11.658 1.00 90.38 329 ASN A N 1
ATOM 2392 C CA . ASN A 1 329 ? -11.847 15.402 11.622 1.00 90.38 329 ASN A CA 1
ATOM 2393 C C . ASN A 1 329 ? -11.181 15.462 10.247 1.00 90.38 329 ASN A C 1
ATOM 2395 O O . ASN A 1 329 ? -10.006 15.799 10.143 1.00 90.38 329 ASN A O 1
ATOM 2399 N N . VAL A 1 330 ? -11.950 15.187 9.192 1.00 94.38 330 VAL A N 1
ATOM 2400 C CA . VAL A 1 330 ? -11.477 15.230 7.803 1.00 94.38 330 VAL A CA 1
ATOM 2401 C C . VAL A 1 330 ? -12.389 16.163 7.017 1.00 94.38 330 VAL A C 1
ATOM 2403 O O . VAL A 1 330 ? -13.527 15.800 6.707 1.00 94.38 330 VAL A O 1
ATOM 2406 N N . SER A 1 331 ? -11.900 17.365 6.715 1.00 94.50 331 SER A N 1
ATOM 2407 C CA . SER A 1 331 ? -12.678 18.400 6.029 1.00 94.50 331 SER A CA 1
ATOM 2408 C C . SER A 1 331 ? -12.878 18.083 4.547 1.00 94.50 331 SER A C 1
ATOM 2410 O O . SER A 1 331 ? -12.072 17.386 3.928 1.00 94.50 331 SER A O 1
ATOM 2412 N N . ASP A 1 332 ? -13.920 18.646 3.940 1.00 91.62 332 ASP A N 1
ATOM 2413 C CA . ASP A 1 332 ? -14.185 18.445 2.511 1.00 91.62 332 ASP A CA 1
ATOM 2414 C C . ASP A 1 332 ? -13.081 19.049 1.624 1.00 91.62 332 ASP A C 1
ATOM 2416 O O . ASP A 1 332 ? -12.843 18.567 0.517 1.00 91.62 332 ASP A O 1
ATOM 2420 N N . ALA A 1 333 ? -12.346 20.051 2.124 1.00 92.31 333 ALA A N 1
ATOM 2421 C CA . ALA A 1 333 ? -11.173 20.611 1.454 1.00 92.31 333 ALA A CA 1
ATOM 2422 C C . ALA A 1 333 ? -10.010 19.607 1.389 1.00 92.31 333 ALA A C 1
ATOM 2424 O O . ALA A 1 333 ? -9.383 19.466 0.339 1.00 92.31 333 ALA A O 1
ATOM 2425 N N . VAL A 1 334 ? -9.754 18.867 2.477 1.00 95.00 334 VAL A N 1
ATOM 2426 C CA . VAL A 1 334 ? -8.756 17.784 2.495 1.00 95.00 334 VAL A CA 1
ATOM 2427 C C . VAL A 1 334 ? -9.137 16.699 1.493 1.00 95.00 334 VAL A C 1
ATOM 2429 O O . VAL A 1 334 ? -8.311 16.312 0.672 1.00 95.00 334 VAL A O 1
ATOM 2432 N N . VAL A 1 335 ? -10.400 16.264 1.507 1.00 93.81 335 VAL A N 1
ATOM 2433 C CA . VAL A 1 335 ? -10.909 15.233 0.587 1.00 93.81 335 VAL A CA 1
ATOM 2434 C C . VAL A 1 335 ? -10.815 15.700 -0.865 1.00 93.81 335 VAL A C 1
ATOM 2436 O O . VAL A 1 335 ? -10.333 14.963 -1.720 1.00 93.81 335 VAL A O 1
ATOM 2439 N N . SER A 1 336 ? -11.215 16.941 -1.151 1.00 91.06 336 SER A N 1
ATOM 2440 C CA . SER A 1 336 ? -11.122 17.524 -2.495 1.00 91.06 336 SER A CA 1
ATOM 2441 C C . SER A 1 336 ? -9.674 17.624 -2.974 1.00 91.06 336 SER A C 1
ATOM 2443 O O . SER A 1 336 ? -9.400 17.355 -4.138 1.00 91.06 336 SER A O 1
ATOM 2445 N N . GLY A 1 337 ? -8.735 17.943 -2.077 1.00 92.06 337 GLY A N 1
ATOM 2446 C CA . GLY A 1 337 ? -7.305 17.989 -2.382 1.00 92.06 337 GLY A CA 1
ATOM 2447 C C . GLY A 1 337 ? -6.668 16.624 -2.674 1.00 92.06 337 GLY A C 1
ATOM 2448 O O . GLY A 1 337 ? -5.582 16.591 -3.255 1.00 92.06 337 GLY A O 1
ATOM 2449 N N . MET A 1 338 ? -7.324 15.523 -2.284 1.00 93.00 338 MET A N 1
ATOM 2450 C CA . MET A 1 338 ? -6.909 14.151 -2.602 1.00 93.00 338 MET A CA 1
ATOM 2451 C C . MET A 1 338 ? -7.453 13.652 -3.944 1.00 93.00 338 MET A C 1
ATOM 2453 O O . MET A 1 338 ? -6.917 12.683 -4.471 1.00 93.00 338 MET A O 1
ATOM 2457 N N . LYS A 1 339 ? -8.522 14.255 -4.481 1.00 91.06 339 LYS A N 1
ATOM 2458 C CA . LYS A 1 339 ? -9.137 13.811 -5.739 1.00 91.06 339 LYS A CA 1
ATOM 2459 C C . LYS A 1 339 ? -8.303 14.223 -6.947 1.00 91.06 339 LYS A C 1
ATOM 2461 O O . LYS A 1 339 ? -7.707 15.299 -6.980 1.00 91.06 339 LYS A O 1
ATOM 2466 N N . ILE A 1 340 ? -8.347 13.389 -7.982 1.00 91.12 340 ILE A N 1
ATOM 2467 C CA . ILE A 1 340 ? -7.745 13.680 -9.281 1.00 91.12 340 ILE A CA 1
ATOM 2468 C C . ILE A 1 340 ? -8.840 14.203 -10.212 1.00 91.12 340 ILE A C 1
ATOM 2470 O O . ILE A 1 340 ? -9.798 13.497 -10.519 1.00 91.12 340 ILE A O 1
ATOM 2474 N N . SER A 1 341 ? -8.698 15.442 -10.678 1.00 90.06 341 SER A N 1
ATOM 2475 C CA . SER A 1 341 ? -9.592 16.011 -11.692 1.00 90.06 341 SER A CA 1
ATOM 2476 C C . SER A 1 341 ? -9.227 15.485 -13.079 1.00 90.06 341 SER A C 1
ATOM 2478 O O . SER A 1 341 ? -8.053 15.522 -13.454 1.00 90.06 341 SER A O 1
ATOM 2480 N N . ALA A 1 342 ? -10.221 15.044 -13.853 1.00 91.81 342 ALA A N 1
ATOM 2481 C CA . ALA A 1 342 ? -10.051 14.585 -15.230 1.00 91.81 342 ALA A CA 1
ATOM 2482 C C . ALA A 1 342 ? -11.308 14.833 -16.077 1.00 91.81 342 ALA A C 1
ATOM 2484 O O . ALA A 1 342 ? -12.406 15.011 -15.550 1.00 91.81 342 ALA A O 1
ATOM 2485 N N . SER A 1 343 ? -11.137 14.827 -17.400 1.00 91.19 343 SER A N 1
ATOM 2486 C CA . SER A 1 343 ? -12.240 14.738 -18.360 1.00 91.19 343 SER A CA 1
ATOM 2487 C C . SER A 1 343 ? -12.635 13.274 -18.544 1.00 91.19 343 SER A C 1
ATOM 2489 O O . SER A 1 343 ? -11.821 12.476 -19.006 1.00 91.19 343 SER A O 1
ATOM 2491 N N . PHE A 1 344 ? -13.871 12.920 -18.196 1.00 88.88 344 PHE A N 1
ATOM 2492 C CA . PHE A 1 344 ? -14.362 11.544 -18.279 1.00 88.88 344 PHE A CA 1
ATOM 2493 C C . PHE A 1 344 ? -14.883 11.213 -19.681 1.00 88.88 344 PHE A C 1
ATOM 2495 O O . PHE A 1 344 ? -15.742 11.906 -20.226 1.00 88.88 344 PHE A O 1
ATOM 2502 N N . LEU A 1 345 ? -14.382 10.120 -20.252 1.00 89.12 345 LEU A N 1
ATOM 2503 C CA . LEU A 1 345 ? -14.810 9.554 -21.527 1.00 89.12 345 LEU A CA 1
ATOM 2504 C C . LEU A 1 345 ? -15.624 8.285 -21.241 1.00 89.12 345 LEU A C 1
ATOM 2506 O O . LEU A 1 345 ? -15.083 7.184 -21.132 1.00 89.12 345 LEU A O 1
ATOM 2510 N N . SER A 1 346 ? -16.931 8.474 -21.051 1.00 84.50 346 SER A N 1
ATOM 2511 C CA . SER A 1 346 ? -17.852 7.468 -20.502 1.00 84.50 346 SER A CA 1
ATOM 2512 C C . SER A 1 346 ? -18.878 6.923 -21.506 1.00 84.50 346 SER A C 1
ATOM 2514 O O . SER A 1 346 ? -19.792 6.198 -21.116 1.00 84.50 346 SER A O 1
ATOM 2516 N N . GLU A 1 347 ? -18.778 7.278 -22.787 1.00 87.31 347 GLU A N 1
ATOM 2517 C CA . GLU A 1 347 ? -19.665 6.758 -23.832 1.00 87.31 347 GLU A CA 1
ATOM 2518 C C . GLU A 1 347 ? -19.017 5.555 -24.528 1.00 87.31 347 GLU A C 1
ATOM 2520 O O . GLU A 1 347 ? -17.951 5.669 -25.135 1.00 87.31 347 GLU A O 1
ATOM 2525 N N . ALA A 1 348 ? -19.656 4.386 -24.431 1.00 88.38 348 ALA A N 1
ATOM 2526 C CA . ALA A 1 348 ? -19.127 3.155 -25.009 1.00 88.38 348 ALA A CA 1
ATOM 2527 C C . ALA A 1 348 ? -19.052 3.237 -26.542 1.00 88.38 348 ALA A C 1
ATOM 2529 O O . ALA A 1 348 ? -19.998 3.666 -27.200 1.00 88.38 348 ALA A O 1
ATOM 2530 N N . GLY A 1 349 ? -17.931 2.800 -27.120 1.00 88.56 349 GLY A N 1
ATOM 2531 C CA . GLY A 1 349 ? -17.698 2.853 -28.569 1.00 88.56 349 GLY A CA 1
ATOM 2532 C C . GLY A 1 349 ? -17.380 4.247 -29.129 1.00 88.56 349 GLY A C 1
ATOM 2533 O O . GLY A 1 349 ? -17.219 4.387 -30.344 1.00 88.56 349 GLY A O 1
ATOM 2534 N N . ALA A 1 350 ? -17.283 5.281 -28.285 1.00 89.56 350 ALA A N 1
ATOM 2535 C CA . ALA A 1 350 ? -17.014 6.640 -28.740 1.00 89.56 350 ALA A CA 1
ATOM 2536 C C . ALA A 1 350 ? -15.627 6.772 -29.387 1.00 89.56 350 ALA A C 1
ATOM 2538 O O . ALA A 1 350 ? -14.651 6.158 -28.954 1.00 89.56 350 ALA A O 1
ATOM 2539 N N . THR A 1 351 ? -15.527 7.623 -30.411 1.00 93.75 351 THR A N 1
ATOM 2540 C CA . THR A 1 351 ? -14.245 8.054 -30.986 1.00 93.75 351 THR A CA 1
ATOM 2541 C C . THR A 1 351 ? -14.008 9.519 -30.647 1.00 93.75 351 THR A C 1
ATOM 2543 O O . THR A 1 351 ? -14.769 10.381 -31.075 1.00 93.75 351 THR A O 1
ATOM 2546 N N . VAL A 1 352 ? -12.939 9.805 -29.909 1.00 91.81 352 VAL A N 1
ATOM 2547 C CA . VAL A 1 352 ? -12.604 11.149 -29.424 1.00 91.81 352 VAL A CA 1
ATOM 2548 C C . VAL A 1 352 ? -11.385 11.668 -30.176 1.00 91.81 352 VAL A C 1
ATOM 2550 O O . VAL A 1 352 ? -10.298 11.103 -30.073 1.00 91.81 352 VAL A O 1
ATOM 2553 N N . THR A 1 353 ? -11.556 12.741 -30.945 1.00 93.56 353 THR A N 1
ATOM 2554 C CA . THR A 1 353 ? -10.489 13.351 -31.762 1.00 93.56 353 THR A CA 1
ATOM 2555 C C . THR A 1 353 ? -10.000 14.696 -31.226 1.00 93.56 353 THR A C 1
ATOM 2557 O O . THR A 1 353 ? -8.995 15.214 -31.704 1.00 93.56 353 THR A O 1
ATOM 2560 N N . GLU A 1 354 ? -10.711 15.286 -30.266 1.00 91.81 354 GLU A N 1
ATOM 2561 C CA . GLU A 1 354 ? -10.384 16.598 -29.702 1.00 91.81 354 GLU A CA 1
ATOM 2562 C C . GLU A 1 354 ? -9.192 16.529 -28.738 1.00 91.81 354 GLU A C 1
ATOM 2564 O O . GLU A 1 354 ? -9.002 15.539 -28.033 1.00 91.81 354 GLU A O 1
ATOM 2569 N N . VAL A 1 355 ? -8.396 17.601 -28.683 1.00 94.12 355 VAL A N 1
ATOM 2570 C CA . VAL A 1 355 ? -7.309 17.732 -27.702 1.00 94.12 355 VAL A CA 1
ATOM 2571 C C . VAL A 1 355 ? -7.900 17.949 -26.311 1.00 94.12 355 VAL A C 1
ATOM 2573 O O . VAL A 1 355 ? -8.690 18.870 -26.109 1.00 94.12 355 VAL A O 1
ATOM 2576 N N . ILE A 1 356 ? -7.466 17.147 -25.340 1.00 93.94 356 ILE A N 1
ATOM 2577 C CA . ILE A 1 356 ? -7.903 17.250 -23.947 1.00 93.94 356 ILE A CA 1
ATOM 2578 C C . ILE A 1 356 ? -6.878 18.069 -23.158 1.00 93.94 356 ILE A C 1
ATOM 2580 O O . ILE A 1 356 ? -5.719 17.676 -22.998 1.00 93.94 356 ILE A O 1
ATOM 2584 N N . ASN A 1 357 ? -7.318 19.222 -22.653 1.00 92.50 357 ASN A N 1
ATOM 2585 C CA . ASN A 1 357 ? -6.525 20.064 -21.762 1.00 92.50 357 ASN A CA 1
ATOM 2586 C C . ASN A 1 357 ? -6.632 19.528 -20.323 1.00 92.50 357 ASN A C 1
ATOM 2588 O O . ASN A 1 357 ? -7.697 19.603 -19.716 1.00 92.50 357 ASN A O 1
ATOM 2592 N N . GLY A 1 358 ? -5.533 18.997 -19.781 1.00 93.06 358 GLY A N 1
ATOM 2593 C CA . GLY A 1 358 ? -5.493 18.344 -18.468 1.00 93.06 358 GLY A CA 1
ATOM 2594 C C . GLY A 1 358 ? -5.593 16.820 -18.560 1.00 93.06 358 GLY A C 1
ATOM 2595 O O . GLY A 1 358 ? -5.258 16.238 -19.593 1.00 93.06 358 GLY A O 1
ATOM 2596 N N . ASN A 1 359 ? -6.012 16.180 -17.467 1.00 94.56 359 ASN A N 1
ATOM 2597 C CA . ASN A 1 359 ? -6.114 14.723 -17.396 1.00 94.56 359 ASN A CA 1
ATOM 2598 C C . ASN A 1 359 ? -7.363 14.201 -18.124 1.00 94.56 359 ASN A C 1
ATOM 2600 O O . ASN A 1 359 ? -8.391 14.885 -18.175 1.00 94.56 359 ASN A O 1
ATOM 2604 N N . ALA A 1 360 ? -7.303 12.965 -18.613 1.00 94.50 360 ALA A N 1
ATOM 2605 C CA . ALA A 1 360 ? -8.416 12.257 -19.245 1.00 94.50 360 ALA A CA 1
ATOM 2606 C C . ALA A 1 360 ? -8.617 10.878 -18.602 1.00 94.50 360 ALA A C 1
ATOM 2608 O O . ALA A 1 360 ? -7.633 10.203 -18.322 1.00 94.50 360 ALA A O 1
ATOM 2609 N N . ASP A 1 361 ? -9.864 10.449 -18.407 1.00 93.56 361 ASP A N 1
ATOM 2610 C CA . ASP A 1 361 ? -10.203 9.128 -17.859 1.00 93.56 361 ASP A CA 1
ATOM 2611 C C . ASP A 1 361 ? -11.180 8.387 -18.785 1.00 93.56 361 ASP A C 1
ATOM 2613 O O . ASP A 1 361 ? -12.342 8.775 -18.926 1.00 93.56 361 ASP A O 1
ATOM 2617 N N . ILE A 1 362 ? -10.699 7.337 -19.452 1.00 92.50 362 ILE A N 1
ATOM 2618 C CA . ILE A 1 362 ? -11.496 6.442 -20.293 1.00 92.50 362 ILE A CA 1
ATOM 2619 C C . ILE A 1 362 ? -12.129 5.385 -19.397 1.00 92.50 362 ILE A C 1
ATOM 2621 O O . ILE A 1 362 ? -11.498 4.382 -19.071 1.00 92.50 362 ILE A O 1
ATOM 2625 N N . THR A 1 363 ? -13.395 5.590 -19.045 1.00 89.00 363 THR A N 1
ATOM 2626 C CA . THR A 1 363 ? -14.145 4.699 -18.145 1.00 89.00 363 THR A CA 1
ATOM 2627 C C . THR A 1 363 ? -15.065 3.732 -18.886 1.00 89.00 363 THR A C 1
ATOM 2629 O O . THR A 1 363 ? -15.443 2.704 -18.329 1.00 89.00 363 THR A O 1
ATOM 2632 N N . ALA A 1 364 ? -15.426 4.034 -20.137 1.00 87.19 364 ALA A N 1
ATOM 2633 C CA . ALA A 1 364 ? -16.307 3.192 -20.939 1.00 87.19 364 ALA A CA 1
ATOM 2634 C C . ALA A 1 364 ? -15.566 2.213 -21.852 1.00 87.19 364 ALA A C 1
ATOM 2636 O O . ALA A 1 364 ? -14.422 2.427 -22.254 1.00 87.19 364 ALA A O 1
ATOM 2637 N N . ASP A 1 365 ? -16.272 1.146 -22.221 1.00 88.81 365 ASP A N 1
ATOM 2638 C CA . ASP A 1 365 ? -15.735 0.096 -23.074 1.00 88.81 365 ASP A CA 1
ATOM 2639 C C . ASP A 1 365 ? -15.622 0.533 -24.547 1.00 88.81 365 ASP A C 1
ATOM 2641 O O . ASP A 1 365 ? -16.472 1.249 -25.083 1.00 88.81 365 ASP A O 1
ATOM 2645 N N . ASN A 1 366 ? -14.614 0.008 -25.245 1.00 89.06 366 ASN A N 1
ATOM 2646 C CA . ASN A 1 366 ? -14.389 0.163 -26.688 1.00 89.06 366 ASN A CA 1
ATOM 2647 C C . ASN A 1 366 ? -14.205 1.622 -27.161 1.00 89.06 366 ASN A C 1
ATOM 2649 O O . ASN A 1 366 ? -14.488 1.942 -28.317 1.00 89.06 366 ASN A O 1
ATOM 2653 N N . VAL A 1 367 ? -13.737 2.520 -26.290 1.00 91.00 367 VAL A N 1
ATOM 2654 C CA . VAL A 1 367 ? -13.444 3.916 -26.652 1.00 91.00 367 VAL A CA 1
ATOM 2655 C C . VAL A 1 367 ? -12.171 4.000 -27.498 1.00 91.00 367 VAL A C 1
ATOM 2657 O O . VAL A 1 367 ? -11.149 3.393 -27.177 1.00 91.00 367 VAL A O 1
ATOM 2660 N N . THR A 1 368 ? -12.215 4.796 -28.567 1.00 93.69 368 THR A N 1
ATOM 2661 C CA . THR A 1 368 ? -11.059 5.123 -29.410 1.00 93.69 368 THR A CA 1
ATOM 2662 C C . THR A 1 368 ? -10.617 6.570 -29.189 1.00 93.69 368 THR A C 1
ATOM 2664 O O . THR A 1 368 ? -11.334 7.499 -29.555 1.00 93.69 368 THR A O 1
ATOM 2667 N N . LEU A 1 369 ? -9.416 6.788 -28.652 1.00 95.00 369 LEU A N 1
ATOM 2668 C CA . LEU A 1 369 ? -8.832 8.117 -28.455 1.00 95.00 369 LEU A CA 1
ATOM 2669 C C . LEU A 1 369 ? -7.794 8.432 -29.545 1.00 95.00 369 LEU A C 1
ATOM 2671 O O . LEU A 1 369 ? -6.834 7.686 -29.747 1.00 95.00 369 LEU A O 1
ATOM 2675 N N . LYS A 1 370 ? -7.997 9.556 -30.238 1.00 95.06 370 LYS A N 1
ATOM 2676 C CA . LYS A 1 370 ? -7.146 10.105 -31.312 1.00 95.06 370 LYS A CA 1
ATOM 2677 C C . LYS A 1 370 ? -6.760 11.574 -31.103 1.00 95.06 370 LYS A C 1
ATOM 2679 O O . LYS A 1 370 ? -6.081 12.150 -31.947 1.00 95.06 370 LYS A O 1
ATOM 2684 N N . GLY A 1 371 ? -7.208 12.192 -30.013 1.00 92.56 371 GLY A N 1
ATOM 2685 C CA . GLY A 1 371 ? -6.804 13.538 -29.616 1.00 92.56 371 GLY A CA 1
ATOM 2686 C C . GLY A 1 371 ? -5.687 13.520 -28.573 1.00 92.56 371 GLY A C 1
ATOM 2687 O O . GLY A 1 371 ? -5.670 12.662 -27.691 1.00 92.56 371 GLY A O 1
ATOM 2688 N N . ASN A 1 372 ? -4.751 14.469 -28.666 1.00 96.19 372 ASN A N 1
ATOM 2689 C CA . ASN A 1 372 ? -3.655 14.601 -27.697 1.00 96.19 372 ASN A CA 1
ATOM 2690 C C . ASN A 1 372 ? -4.175 14.917 -26.287 1.00 96.19 372 ASN A C 1
ATOM 2692 O O . ASN A 1 372 ? -5.178 15.616 -26.137 1.00 96.19 372 ASN A O 1
ATOM 2696 N N . VAL A 1 373 ? -3.440 14.483 -25.262 1.00 97.12 373 VAL A N 1
ATOM 2697 C CA . VAL A 1 373 ? -3.766 14.734 -23.848 1.00 97.12 373 VAL A CA 1
ATOM 2698 C C . VAL A 1 373 ? -2.641 15.536 -23.200 1.00 97.12 373 VAL A C 1
ATOM 2700 O O . VAL A 1 373 ? -1.475 15.148 -23.266 1.00 97.12 373 VAL A O 1
ATOM 2703 N N . LYS A 1 374 ? -2.982 16.675 -22.590 1.00 95.75 374 LYS A N 1
ATOM 2704 C CA . LYS A 1 374 ? -2.009 17.595 -21.969 1.00 95.75 374 LYS A CA 1
ATOM 2705 C C . LYS A 1 374 ? -1.623 17.246 -20.530 1.00 95.75 374 LYS A C 1
ATOM 2707 O O . LYS A 1 374 ? -0.652 17.798 -20.024 1.00 95.75 374 LYS A O 1
ATOM 2712 N N . GLY A 1 375 ? -2.365 16.352 -19.884 1.00 94.62 375 GLY A N 1
ATOM 2713 C CA . GLY A 1 375 ? -2.048 15.785 -18.573 1.00 94.62 375 GLY A CA 1
ATOM 2714 C C . GLY A 1 375 ? -1.847 14.272 -18.628 1.00 94.62 375 GLY A C 1
ATOM 2715 O O . GLY A 1 375 ? -1.344 13.733 -19.616 1.00 94.62 375 GLY A O 1
ATOM 2716 N N . ASP A 1 376 ? -2.253 13.600 -17.555 1.00 96.25 376 ASP A N 1
ATOM 2717 C CA . ASP A 1 376 ? -2.252 12.143 -17.442 1.00 96.25 376 ASP A CA 1
ATOM 2718 C C . ASP A 1 376 ? -3.472 11.522 -18.138 1.00 96.25 376 ASP A C 1
ATOM 2720 O O . ASP A 1 376 ? -4.556 12.109 -18.188 1.00 96.25 376 ASP A O 1
ATOM 2724 N N . LEU A 1 377 ? -3.306 10.306 -18.652 1.00 96.81 377 LEU A N 1
ATOM 2725 C CA . LEU A 1 377 ? -4.370 9.526 -19.278 1.00 96.81 377 LEU A CA 1
ATOM 2726 C C . LEU A 1 377 ? -4.616 8.252 -18.471 1.00 96.81 377 LEU A C 1
ATOM 2728 O O . LEU A 1 377 ? -3.706 7.447 -18.308 1.00 96.81 377 LEU A O 1
ATOM 2732 N N . TYR A 1 378 ? -5.848 8.049 -18.025 1.00 95.25 378 TYR A N 1
ATOM 2733 C CA . TYR A 1 378 ? -6.307 6.852 -17.328 1.00 95.25 378 TYR A CA 1
ATOM 2734 C C . TYR A 1 378 ? -7.170 6.029 -18.289 1.00 95.25 378 TYR A C 1
ATOM 2736 O O . TYR A 1 378 ? -8.050 6.570 -18.958 1.00 95.25 378 TYR A O 1
ATOM 2744 N N . LEU A 1 379 ? -6.884 4.734 -18.412 1.00 93.88 379 LEU A N 1
ATOM 2745 C CA . LEU A 1 379 ? -7.679 3.780 -19.184 1.00 93.88 379 LEU A CA 1
ATOM 2746 C C . LEU A 1 379 ? -8.208 2.717 -18.224 1.00 93.88 379 LEU A C 1
ATOM 2748 O O . LEU A 1 379 ? -7.494 1.775 -17.889 1.00 93.88 379 LEU A O 1
ATOM 2752 N N . GLU A 1 380 ? -9.454 2.894 -17.795 1.00 88.81 380 GLU A N 1
ATOM 2753 C CA . GLU A 1 380 ? -10.170 2.056 -16.824 1.00 88.81 380 GLU A CA 1
ATOM 2754 C C . GLU A 1 380 ? -11.226 1.150 -17.493 1.00 88.81 380 GLU A C 1
ATOM 2756 O O . GLU A 1 380 ? -11.565 0.087 -16.970 1.00 88.81 380 GLU A O 1
ATOM 2761 N N . GLY A 1 381 ? -11.756 1.561 -18.651 1.00 80.62 381 GLY A N 1
ATOM 2762 C CA . GLY A 1 381 ? -12.703 0.790 -19.464 1.00 80.62 381 GLY A CA 1
ATOM 2763 C C . GLY A 1 381 ? -12.040 -0.329 -20.276 1.00 80.62 381 GLY A C 1
ATOM 2764 O O . GLY A 1 381 ? -10.846 -0.284 -20.586 1.00 80.62 381 GLY A O 1
ATOM 2765 N N . ASN A 1 382 ? -12.809 -1.346 -20.669 1.00 82.12 382 ASN A N 1
ATOM 2766 C CA . ASN A 1 382 ? -12.278 -2.463 -21.452 1.00 82.12 382 ASN A CA 1
ATOM 2767 C C . ASN A 1 382 ? -12.078 -2.076 -22.924 1.00 82.12 382 ASN A C 1
ATOM 2769 O O . ASN A 1 382 ? -12.852 -1.313 -23.497 1.00 82.12 382 ASN A O 1
ATOM 2773 N N . ASN A 1 383 ? -11.096 -2.689 -23.588 1.00 79.19 383 ASN A N 1
ATOM 2774 C CA . ASN A 1 383 ? -10.873 -2.574 -25.038 1.00 79.19 383 ASN A CA 1
ATOM 2775 C C . ASN A 1 383 ? -10.647 -1.131 -25.526 1.00 79.19 383 ASN A C 1
ATOM 2777 O O . ASN A 1 383 ? -11.027 -0.785 -26.646 1.00 79.19 383 ASN A O 1
ATOM 2781 N N . GLY A 1 384 ? -10.026 -0.283 -24.705 1.00 81.62 384 GLY A N 1
ATOM 2782 C CA . GLY A 1 384 ? -9.638 1.062 -25.122 1.00 81.62 384 GLY A CA 1
ATOM 2783 C C . GLY A 1 384 ? -8.563 1.020 -26.216 1.00 81.62 384 GLY A C 1
ATOM 2784 O O . GLY A 1 384 ? -7.581 0.278 -26.113 1.00 81.62 384 GLY A O 1
ATOM 2785 N N . SER A 1 385 ? -8.739 1.825 -27.265 1.00 89.75 385 SER A N 1
ATOM 2786 C CA . SER A 1 385 ? -7.773 1.992 -28.354 1.00 89.75 385 SER A CA 1
ATOM 2787 C C . SER A 1 385 ? -7.252 3.423 -28.373 1.00 89.75 385 SER A C 1
ATOM 2789 O O . SER A 1 385 ? -7.997 4.362 -28.634 1.00 89.75 385 SER A O 1
ATOM 2791 N N . ILE A 1 386 ? -5.960 3.605 -28.143 1.00 93.44 386 ILE A N 1
ATOM 2792 C CA . ILE A 1 386 ? -5.295 4.907 -28.144 1.00 93.44 386 ILE A CA 1
ATOM 2793 C C . ILE A 1 386 ? -4.382 4.945 -29.364 1.00 93.44 386 ILE A C 1
ATOM 2795 O O . ILE A 1 386 ? -3.503 4.095 -29.497 1.00 93.44 386 ILE A O 1
ATOM 2799 N N . SER A 1 387 ? -4.586 5.893 -30.283 1.00 94.88 387 SER A N 1
ATOM 2800 C CA . SER A 1 387 ? -3.809 5.884 -31.526 1.00 94.88 387 SER A CA 1
ATOM 2801 C C . SER A 1 387 ? -3.497 7.249 -32.110 1.00 94.88 387 SER A C 1
ATOM 2803 O O . SER A 1 387 ? -4.382 8.096 -32.188 1.00 94.88 387 SER A O 1
ATOM 2805 N N . ASN A 1 388 ? -2.274 7.405 -32.624 1.00 94.50 388 ASN A N 1
ATOM 2806 C CA . ASN A 1 388 ? -1.775 8.626 -33.268 1.00 94.50 388 ASN A CA 1
ATOM 2807 C C . ASN A 1 388 ? -1.843 9.864 -32.360 1.00 94.50 388 ASN A C 1
ATOM 2809 O O . ASN A 1 388 ? -2.286 10.926 -32.797 1.00 94.50 388 ASN A O 1
ATOM 2813 N N . ILE A 1 389 ? -1.420 9.722 -31.099 1.00 96.88 389 ILE A N 1
ATOM 2814 C CA . ILE A 1 389 ? -1.459 10.816 -30.119 1.00 96.88 389 ILE A CA 1
ATOM 2815 C C . ILE A 1 389 ? -0.148 10.988 -29.357 1.00 96.88 389 ILE A C 1
ATOM 2817 O O . ILE A 1 389 ? 0.646 10.059 -29.197 1.00 96.88 389 ILE A O 1
ATOM 2821 N N . THR A 1 390 ? 0.005 12.177 -28.788 1.00 97.19 390 THR A N 1
ATOM 2822 C CA . THR A 1 390 ? 0.944 12.466 -27.707 1.00 97.19 390 THR A CA 1
ATOM 2823 C C . THR A 1 390 ? 0.179 12.659 -26.401 1.00 97.19 390 THR A C 1
ATOM 2825 O O . THR A 1 390 ? -0.811 13.396 -26.354 1.00 97.19 390 THR A O 1
ATOM 2828 N N . VAL A 1 391 ? 0.665 12.013 -25.342 1.00 97.69 391 VAL A N 1
ATOM 2829 C CA . VAL A 1 391 ? 0.263 12.254 -23.954 1.00 97.69 391 VAL A CA 1
ATOM 2830 C C . VAL A 1 391 ? 1.438 12.920 -23.244 1.00 97.69 391 VAL A C 1
ATOM 2832 O O . VAL A 1 391 ? 2.502 12.316 -23.107 1.00 97.69 391 VAL A O 1
ATOM 2835 N N . ASP A 1 392 ? 1.268 14.170 -22.812 1.00 95.12 392 ASP A N 1
ATOM 2836 C CA . ASP A 1 392 ? 2.352 14.939 -22.181 1.00 95.12 392 ASP A CA 1
ATOM 2837 C C . ASP A 1 392 ? 2.712 14.362 -20.785 1.00 95.12 392 ASP A C 1
ATOM 2839 O O . ASP A 1 392 ? 3.862 14.457 -20.343 1.00 95.12 392 ASP A O 1
ATOM 2843 N N . GLY A 1 393 ? 1.742 13.729 -20.107 1.00 92.38 393 GLY A N 1
ATOM 2844 C CA . GLY A 1 393 ? 1.887 13.085 -18.798 1.00 92.38 393 GLY A CA 1
ATOM 2845 C C . GLY A 1 393 ? 2.152 11.571 -18.831 1.00 92.38 393 GLY A C 1
ATOM 2846 O O . GLY A 1 393 ? 2.873 11.036 -19.680 1.00 92.38 393 GLY A O 1
ATOM 2847 N N . THR A 1 394 ? 1.599 10.880 -17.835 1.00 96.19 394 THR A N 1
ATOM 2848 C CA . THR A 1 394 ? 1.671 9.425 -17.650 1.00 96.19 394 THR A CA 1
ATOM 2849 C C . THR A 1 394 ? 0.407 8.753 -18.176 1.00 96.19 394 THR A C 1
ATOM 2851 O O . THR A 1 394 ? -0.699 9.234 -17.947 1.00 96.19 394 THR A O 1
ATOM 2854 N N . ILE A 1 395 ? 0.565 7.613 -18.850 1.00 97.62 395 ILE A N 1
ATOM 2855 C CA . ILE A 1 395 ? -0.555 6.745 -19.226 1.00 97.62 395 ILE A CA 1
ATOM 2856 C C . ILE A 1 395 ? -0.698 5.633 -18.181 1.00 97.62 395 ILE A C 1
ATOM 2858 O O . ILE A 1 395 ? 0.205 4.809 -18.034 1.00 97.62 395 ILE A O 1
ATOM 2862 N N . TYR A 1 396 ? -1.832 5.583 -17.489 1.00 95.75 396 TYR A N 1
ATOM 2863 C CA . TYR A 1 396 ? -2.215 4.522 -16.561 1.00 95.75 396 TYR A CA 1
ATOM 2864 C C . TYR A 1 396 ? -3.156 3.538 -17.259 1.00 95.75 396 TYR A C 1
ATOM 2866 O O . TYR A 1 396 ? -4.227 3.910 -17.731 1.00 95.75 396 TYR A O 1
ATOM 2874 N N . LEU A 1 397 ? -2.743 2.276 -17.343 1.00 95.31 397 LEU A N 1
ATOM 2875 C CA . LEU A 1 397 ? -3.480 1.204 -18.003 1.00 95.31 397 LEU A CA 1
ATOM 2876 C C . LEU A 1 397 ? -4.076 0.271 -16.952 1.00 95.31 397 LEU A C 1
ATOM 2878 O O . LEU A 1 397 ? -3.350 -0.485 -16.301 1.00 95.31 397 LEU A O 1
ATOM 2882 N N . ASN A 1 398 ? -5.396 0.308 -16.813 1.00 92.62 398 ASN A N 1
ATOM 2883 C CA . ASN A 1 398 ? -6.169 -0.515 -15.894 1.00 92.62 398 ASN A CA 1
ATOM 2884 C C . ASN A 1 398 ? -7.374 -1.199 -16.585 1.00 92.62 398 ASN A C 1
ATOM 2886 O O . ASN A 1 398 ? -8.493 -1.098 -16.089 1.00 92.62 398 ASN A O 1
ATOM 2890 N N . PRO A 1 399 ? -7.185 -1.945 -17.693 1.00 90.44 399 PRO A N 1
ATOM 2891 C CA . PRO A 1 399 ? -8.289 -2.554 -18.446 1.00 90.44 399 PRO A CA 1
ATOM 2892 C C . PRO A 1 399 ? -8.977 -3.734 -17.722 1.00 90.44 399 PRO A C 1
ATOM 2894 O O . PRO A 1 399 ? -9.779 -4.449 -18.309 1.00 90.44 399 PRO A O 1
ATOM 2897 N N . GLY A 1 400 ? -8.641 -4.016 -16.465 1.00 87.56 400 GLY A N 1
ATOM 2898 C CA . GLY A 1 400 ? -9.173 -5.133 -15.694 1.00 87.56 400 GLY A CA 1
ATOM 2899 C C . GLY A 1 400 ? -8.579 -6.493 -16.076 1.00 87.56 400 GLY A C 1
ATOM 2900 O O . GLY A 1 400 ? -7.675 -6.620 -16.899 1.00 87.56 400 GLY A O 1
ATOM 2901 N N . SER A 1 401 ? -9.096 -7.554 -15.454 1.00 84.94 401 SER A N 1
ATOM 2902 C CA . SER A 1 401 ? -8.609 -8.934 -15.624 1.00 84.94 401 SER A CA 1
ATOM 2903 C C . SER A 1 401 ? -9.031 -9.604 -16.937 1.00 84.94 401 SER A C 1
ATOM 2905 O O . SER A 1 401 ? -8.645 -10.744 -17.194 1.00 84.94 401 SER A O 1
ATOM 2907 N N . THR A 1 402 ? -9.845 -8.929 -17.751 1.00 83.56 402 THR A N 1
ATOM 2908 C CA . THR A 1 402 ? -10.362 -9.457 -19.026 1.00 83.56 402 THR A CA 1
ATOM 2909 C C . THR A 1 402 ? -10.280 -8.463 -20.179 1.00 83.56 402 THR A C 1
ATOM 2911 O O . THR A 1 402 ? -10.429 -8.877 -21.328 1.00 83.56 402 THR A O 1
ATOM 2914 N N . GLY A 1 403 ? -10.036 -7.180 -19.905 1.00 86.38 403 GLY A N 1
ATOM 2915 C CA . GLY A 1 403 ? -9.973 -6.161 -20.938 1.00 86.38 403 GLY A CA 1
ATOM 2916 C C . GLY A 1 403 ? -8.613 -6.069 -21.616 1.00 86.38 403 GLY A C 1
ATOM 2917 O O . GLY A 1 403 ? -7.597 -6.603 -21.160 1.00 86.38 403 GLY A O 1
ATOM 2918 N N . VAL A 1 404 ? -8.621 -5.344 -22.730 1.00 90.94 404 VAL A N 1
ATOM 2919 C CA . VAL A 1 404 ? -7.455 -5.066 -23.566 1.00 90.94 404 VAL A CA 1
ATOM 2920 C C . VAL A 1 404 ? -7.215 -3.555 -23.633 1.00 90.94 404 VAL A C 1
ATOM 2922 O O . VAL A 1 404 ? -8.160 -2.773 -23.685 1.00 90.94 404 VAL A O 1
ATOM 2925 N N . ALA A 1 405 ? -5.955 -3.139 -23.652 1.00 95.44 405 ALA A N 1
ATOM 2926 C CA . ALA A 1 405 ? -5.508 -1.787 -23.942 1.00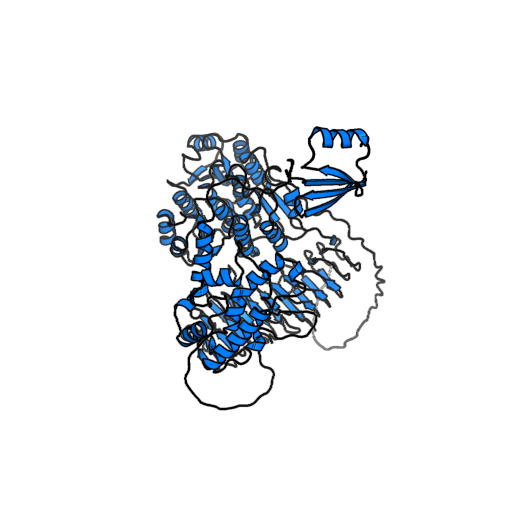 95.44 405 ALA A CA 1
ATOM 2927 C C . ALA A 1 405 ? -4.578 -1.832 -25.161 1.00 95.44 405 ALA A C 1
ATOM 2929 O O . ALA A 1 405 ? -3.501 -2.434 -25.115 1.00 95.44 405 ALA A O 1
ATOM 2930 N N . ASN A 1 406 ? -5.006 -1.191 -26.249 1.00 95.81 406 ASN A N 1
ATOM 2931 C CA . ASN A 1 406 ? -4.259 -1.126 -27.502 1.00 95.81 406 ASN A CA 1
ATOM 2932 C C . ASN A 1 406 ? -3.701 0.282 -27.696 1.00 95.81 406 ASN A C 1
ATOM 2934 O O . ASN A 1 406 ? -4.467 1.234 -27.838 1.00 95.81 406 ASN A O 1
ATOM 2938 N N . LEU A 1 407 ? -2.378 0.419 -27.712 1.00 97.88 407 LEU A N 1
ATOM 2939 C CA . LEU A 1 407 ? -1.695 1.670 -28.030 1.00 97.88 407 LEU A CA 1
ATOM 2940 C C . LEU A 1 407 ? -1.001 1.504 -29.386 1.00 97.88 407 LEU A C 1
ATOM 2942 O O . LEU A 1 407 ? -0.151 0.628 -29.518 1.00 97.88 407 LEU A O 1
ATOM 2946 N N . ASP A 1 408 ? -1.342 2.333 -30.377 1.00 97.88 408 ASP A N 1
ATOM 2947 C CA . ASP A 1 408 ? -0.680 2.349 -31.693 1.00 97.88 408 ASP A CA 1
ATOM 2948 C C . ASP A 1 408 ? -0.207 3.759 -32.063 1.00 97.88 408 ASP A C 1
ATOM 2950 O O . ASP A 1 408 ? -1.017 4.668 -32.237 1.00 97.88 408 ASP A O 1
ATOM 2954 N N . THR A 1 409 ? 1.099 3.952 -32.242 1.00 97.94 409 THR A N 1
ATOM 2955 C CA . THR A 1 409 ? 1.676 5.255 -32.616 1.00 97.94 409 THR A CA 1
ATOM 2956 C C . THR A 1 409 ? 1.392 6.303 -31.533 1.00 97.94 409 THR A C 1
ATOM 2958 O O . THR A 1 409 ? 0.706 7.304 -31.747 1.00 97.94 409 THR A O 1
ATOM 2961 N N . VAL A 1 410 ? 1.886 6.027 -30.322 1.00 98.31 410 VAL A N 1
ATOM 2962 C CA . VAL A 1 410 ? 1.678 6.853 -29.122 1.00 98.31 410 VAL A CA 1
ATOM 2963 C C . VAL A 1 410 ? 3.019 7.314 -28.564 1.00 98.31 410 VAL A C 1
ATOM 2965 O O . VAL A 1 410 ? 3.937 6.511 -28.408 1.00 98.31 410 VAL A O 1
ATOM 2968 N N . THR A 1 411 ? 3.130 8.598 -28.224 1.00 97.69 411 THR A N 1
ATOM 2969 C CA . THR A 1 411 ? 4.279 9.143 -27.481 1.00 97.69 411 THR A CA 1
ATOM 2970 C C . THR A 1 411 ? 3.850 9.539 -26.073 1.00 97.69 411 THR A C 1
ATOM 2972 O O . THR A 1 411 ? 2.861 10.253 -25.922 1.00 97.69 411 THR A O 1
ATOM 2975 N N . ALA A 1 412 ? 4.587 9.102 -25.051 1.00 94.88 412 ALA A N 1
ATOM 2976 C CA . ALA A 1 412 ? 4.327 9.460 -23.655 1.00 94.88 412 ALA A CA 1
ATOM 2977 C C . ALA A 1 412 ? 5.617 9.543 -22.835 1.00 94.88 412 ALA A C 1
ATOM 2979 O O . ALA A 1 412 ? 6.627 8.937 -23.186 1.00 94.88 412 ALA A O 1
ATOM 2980 N N . LYS A 1 413 ? 5.606 10.248 -21.699 1.00 89.75 413 LYS A N 1
ATOM 2981 C CA . LYS A 1 413 ? 6.759 10.217 -20.784 1.00 89.75 413 LYS A CA 1
ATOM 2982 C C . LYS A 1 413 ? 6.845 8.869 -20.070 1.00 89.75 413 LYS A C 1
ATOM 2984 O O . LYS A 1 413 ? 7.881 8.205 -20.113 1.00 89.75 413 LYS A O 1
ATOM 2989 N N . ASN A 1 414 ? 5.745 8.463 -19.439 1.00 94.38 414 ASN A N 1
ATOM 2990 C CA . ASN A 1 414 ? 5.665 7.238 -18.654 1.00 94.38 414 ASN A CA 1
ATOM 2991 C C . ASN A 1 414 ? 4.415 6.434 -19.012 1.00 94.38 414 ASN A C 1
ATOM 2993 O O . ASN A 1 414 ? 3.370 7.001 -19.328 1.00 94.38 414 ASN A O 1
ATOM 2997 N N . ILE A 1 415 ? 4.509 5.117 -18.864 1.00 98.06 415 ILE A N 1
ATOM 2998 C CA . ILE A 1 415 ? 3.380 4.190 -18.911 1.00 98.06 415 ILE A CA 1
ATOM 2999 C C . ILE A 1 415 ? 3.394 3.353 -17.630 1.00 98.06 415 ILE A C 1
ATOM 3001 O O . ILE A 1 415 ? 4.444 2.854 -17.216 1.00 98.06 415 ILE A O 1
ATOM 3005 N N . VAL A 1 416 ? 2.237 3.186 -16.996 1.00 96.50 416 VAL A N 1
ATOM 3006 C CA . VAL A 1 416 ? 2.049 2.373 -15.791 1.00 96.50 416 VAL A CA 1
ATOM 3007 C C . VAL A 1 416 ? 0.932 1.367 -16.041 1.00 96.50 416 VAL A C 1
ATOM 3009 O O . VAL A 1 416 ? -0.192 1.747 -16.338 1.00 96.50 416 VAL A O 1
ATOM 3012 N N . VAL A 1 417 ? 1.232 0.078 -15.905 1.00 95.75 417 VAL A N 1
ATOM 3013 C CA . VAL A 1 417 ? 0.262 -1.016 -16.037 1.00 95.75 417 VAL A CA 1
ATOM 3014 C C . VAL A 1 417 ? -0.196 -1.442 -14.645 1.00 95.75 417 VAL A C 1
ATOM 3016 O O . VAL A 1 417 ? 0.612 -1.947 -13.863 1.00 95.75 417 VAL A O 1
ATOM 3019 N N . LEU A 1 418 ? -1.482 -1.239 -14.354 1.00 91.88 418 LEU A N 1
ATOM 3020 C CA . LEU A 1 418 ? -2.135 -1.501 -13.065 1.00 91.88 418 LEU A CA 1
ATOM 3021 C C . LEU A 1 418 ? -2.975 -2.790 -13.079 1.00 91.88 418 LEU A C 1
ATOM 3023 O O . LEU A 1 418 ? -3.111 -3.466 -12.059 1.00 91.88 418 LEU A O 1
ATOM 3027 N N . SER A 1 419 ? -3.496 -3.198 -14.237 1.00 91.12 419 SER A N 1
ATOM 3028 C CA . SER A 1 419 ? -4.182 -4.486 -14.415 1.00 91.12 419 SER A CA 1
ATOM 3029 C C . SER A 1 419 ? -4.040 -5.027 -15.835 1.00 91.12 419 SER A C 1
ATOM 3031 O O . SER A 1 419 ? -3.511 -4.360 -16.726 1.00 91.12 419 SER A O 1
ATOM 3033 N N . GLY A 1 420 ? -4.456 -6.276 -16.026 1.00 90.06 420 GLY A N 1
ATOM 3034 C CA . GLY A 1 420 ? -4.465 -6.922 -17.326 1.00 90.06 420 GLY A CA 1
ATOM 3035 C C . GLY A 1 420 ? -4.615 -8.437 -17.238 1.00 90.06 420 GLY A C 1
ATOM 3036 O O . GLY A 1 420 ? -4.875 -9.011 -16.178 1.00 90.06 420 GLY A O 1
ATOM 3037 N N . ALA A 1 421 ? -4.414 -9.079 -18.379 1.00 90.00 421 ALA A N 1
ATOM 3038 C CA . ALA A 1 421 ? -4.480 -10.511 -18.600 1.00 90.00 421 ALA A CA 1
ATOM 3039 C C . ALA A 1 421 ? -3.338 -10.954 -19.531 1.00 90.00 421 ALA A C 1
ATOM 3041 O O . ALA A 1 421 ? -2.473 -10.173 -19.933 1.00 90.00 421 ALA A O 1
ATOM 3042 N N . GLN A 1 422 ? -3.353 -12.224 -19.934 1.00 88.44 422 GLN A N 1
ATOM 3043 C CA . GLN A 1 422 ? -2.336 -12.799 -20.823 1.00 88.44 422 GLN A CA 1
ATOM 3044 C C . GLN A 1 422 ? -2.337 -12.227 -22.251 1.00 88.44 422 GLN A C 1
ATOM 3046 O O . GLN A 1 422 ? -1.362 -12.421 -22.967 1.00 88.44 422 GLN A O 1
ATOM 3051 N N . ASN A 1 423 ? -3.395 -11.531 -22.673 1.00 87.25 423 ASN A N 1
ATOM 3052 C CA . ASN A 1 423 ? -3.496 -10.854 -23.972 1.00 87.25 423 ASN A CA 1
ATOM 3053 C C . ASN A 1 423 ? -4.160 -9.479 -23.794 1.00 87.25 423 ASN A C 1
ATOM 3055 O O . ASN A 1 423 ? -5.192 -9.218 -24.404 1.00 87.25 423 ASN A O 1
ATOM 3059 N N . SER A 1 424 ? -3.647 -8.654 -22.875 1.00 89.75 424 SER A N 1
ATOM 3060 C CA . SER A 1 424 ? -4.291 -7.376 -22.547 1.00 89.75 424 SER A CA 1
ATOM 3061 C C . SER A 1 424 ? -3.524 -6.142 -22.994 1.00 89.75 424 SER A C 1
ATOM 3063 O O . SER A 1 424 ? -4.170 -5.191 -23.400 1.00 89.75 424 SER A O 1
ATOM 3065 N N . ILE A 1 425 ? -2.193 -6.081 -22.884 1.00 96.81 425 ILE A N 1
ATOM 3066 C CA . ILE A 1 425 ? -1.464 -4.824 -23.126 1.00 96.81 425 ILE A CA 1
ATOM 3067 C C . ILE A 1 425 ? -0.646 -4.924 -24.413 1.00 96.81 425 ILE A C 1
ATOM 3069 O O . ILE A 1 425 ? 0.362 -5.634 -24.455 1.00 96.81 425 ILE A O 1
ATOM 3073 N N . HIS A 1 426 ? -1.053 -4.167 -25.433 1.00 97.44 426 HIS A N 1
ATOM 3074 C CA . HIS A 1 426 ? -0.379 -4.097 -26.731 1.00 97.44 426 HIS A CA 1
ATOM 3075 C C . HIS A 1 426 ? 0.196 -2.697 -26.957 1.00 97.44 426 HIS A C 1
ATOM 3077 O O . HIS A 1 426 ? -0.538 -1.710 -27.013 1.00 97.44 426 HIS A O 1
ATOM 3083 N N . LEU A 1 427 ? 1.523 -2.615 -27.073 1.00 98.25 427 LEU A N 1
ATOM 3084 C CA . LEU A 1 427 ? 2.274 -1.383 -27.295 1.00 98.25 427 LEU A CA 1
ATOM 3085 C C . LEU A 1 427 ? 2.897 -1.423 -28.690 1.00 98.25 427 LEU A C 1
ATOM 3087 O O . LEU A 1 427 ? 4.011 -1.923 -28.863 1.00 98.25 427 LEU A O 1
ATOM 3091 N N . LYS A 1 428 ? 2.205 -0.880 -29.687 1.00 98.19 428 LYS A N 1
ATOM 3092 C CA . LYS A 1 428 ? 2.639 -0.852 -31.084 1.00 98.19 428 LYS A CA 1
ATOM 3093 C C . LYS A 1 428 ? 3.113 0.541 -31.493 1.00 98.19 428 LYS A C 1
ATOM 3095 O O . LYS A 1 428 ? 2.396 1.521 -31.341 1.00 98.19 428 LYS A O 1
ATOM 3100 N N . ASN A 1 429 ? 4.329 0.651 -32.023 1.00 97.69 429 ASN A N 1
ATOM 3101 C CA . ASN A 1 429 ? 4.936 1.938 -32.397 1.00 97.69 429 ASN A CA 1
ATOM 3102 C C . ASN A 1 429 ? 4.895 2.992 -31.262 1.00 97.69 429 ASN A C 1
ATOM 3104 O O . ASN A 1 429 ? 4.672 4.178 -31.504 1.00 97.69 429 ASN A O 1
ATOM 3108 N N . VAL A 1 430 ? 5.060 2.556 -30.012 1.00 98.38 430 VAL A N 1
ATOM 3109 C CA . VAL A 1 430 ? 5.003 3.415 -28.821 1.00 98.38 430 VAL A CA 1
ATOM 3110 C C . VAL A 1 430 ? 6.395 3.933 -28.470 1.00 98.38 430 VAL A C 1
ATOM 3112 O O . VAL A 1 430 ? 7.337 3.151 -28.380 1.00 98.38 430 VAL A O 1
ATOM 3115 N N . ASN A 1 431 ? 6.533 5.233 -28.213 1.00 97.06 431 ASN A N 1
ATOM 3116 C CA . ASN A 1 431 ? 7.759 5.829 -27.681 1.00 97.06 431 ASN A CA 1
ATOM 3117 C C . ASN A 1 431 ? 7.513 6.327 -26.252 1.00 97.06 431 ASN A C 1
ATOM 3119 O O . ASN A 1 431 ? 6.715 7.246 -26.050 1.00 97.06 431 ASN A O 1
ATOM 3123 N N . ALA A 1 432 ? 8.187 5.724 -25.267 1.00 96.06 432 ALA A N 1
ATOM 3124 C CA . ALA A 1 432 ? 8.111 6.172 -23.881 1.00 96.06 432 ALA A CA 1
ATOM 3125 C C . ALA A 1 432 ? 9.447 6.080 -23.142 1.00 96.06 432 ALA A C 1
ATOM 3127 O O . ALA A 1 432 ? 10.244 5.171 -23.362 1.00 96.06 432 ALA A O 1
ATOM 3128 N N . GLN A 1 433 ? 9.694 7.003 -22.209 1.00 91.44 433 GLN A N 1
ATOM 3129 C CA . GLN A 1 433 ? 10.928 6.976 -21.414 1.00 91.44 433 GLN A CA 1
ATOM 3130 C C . GLN A 1 433 ? 10.906 5.834 -20.400 1.00 91.44 433 GLN A C 1
ATOM 3132 O O . GLN A 1 433 ? 11.940 5.214 -20.148 1.00 91.44 433 GLN A O 1
ATOM 3137 N N . LYS A 1 434 ? 9.734 5.552 -19.820 1.00 94.25 434 LYS A N 1
ATOM 3138 C CA . LYS A 1 434 ? 9.599 4.570 -18.748 1.00 94.25 434 LYS A CA 1
ATOM 3139 C C . LYS A 1 434 ? 8.305 3.767 -18.827 1.00 94.25 434 LYS A C 1
ATOM 3141 O O . LYS A 1 434 ? 7.229 4.339 -18.965 1.00 94.25 434 LYS A O 1
ATOM 3146 N N . LEU A 1 435 ? 8.406 2.459 -18.616 1.00 98.19 435 LEU A N 1
ATOM 3147 C CA . LEU A 1 435 ? 7.287 1.557 -18.349 1.00 98.19 435 LEU A CA 1
ATOM 3148 C C . LEU A 1 435 ? 7.383 1.032 -16.910 1.00 98.19 435 LEU A C 1
ATOM 3150 O O . LEU A 1 435 ? 8.458 0.657 -16.453 1.00 98.19 435 LEU A O 1
ATOM 3154 N N . THR A 1 436 ? 6.275 0.983 -16.174 1.00 97.25 436 THR A N 1
ATOM 3155 C CA . THR A 1 436 ? 6.194 0.304 -14.870 1.00 97.25 436 THR A CA 1
ATOM 3156 C C . THR A 1 436 ? 5.060 -0.712 -14.877 1.00 97.25 436 THR A C 1
ATOM 3158 O O . THR A 1 436 ? 3.928 -0.356 -15.178 1.00 97.25 436 THR A O 1
ATOM 3161 N N . VAL A 1 437 ? 5.342 -1.963 -14.514 1.00 96.31 437 VAL A N 1
ATOM 3162 C CA . VAL A 1 437 ? 4.344 -3.038 -14.427 1.00 96.31 437 VAL A CA 1
ATOM 3163 C C . VAL A 1 437 ? 4.066 -3.363 -12.963 1.00 96.31 437 VAL A C 1
ATOM 3165 O O . VAL A 1 437 ? 4.912 -3.931 -12.265 1.00 96.31 437 VAL A O 1
ATOM 3168 N N . HIS A 1 438 ? 2.881 -2.987 -12.488 1.00 91.25 438 HIS A N 1
ATOM 3169 C CA . HIS A 1 438 ? 2.457 -3.070 -11.093 1.00 91.25 438 HIS A CA 1
ATOM 3170 C C . HIS A 1 438 ? 1.019 -3.596 -11.003 1.00 91.25 438 HIS A C 1
ATOM 3172 O O . HIS A 1 438 ? 0.108 -2.914 -10.547 1.00 91.25 438 HIS A O 1
ATOM 3178 N N . SER A 1 439 ? 0.830 -4.822 -11.480 1.00 89.44 439 SER A N 1
ATOM 3179 C CA . SER A 1 439 ? -0.473 -5.452 -11.581 1.00 89.44 439 SER A CA 1
ATOM 3180 C C . SER A 1 439 ? -0.777 -6.399 -10.425 1.00 89.44 439 SER A C 1
ATOM 3182 O O . SER A 1 439 ? 0.110 -7.066 -9.889 1.00 89.44 439 SER A O 1
ATOM 3184 N N . LYS A 1 440 ? -2.062 -6.490 -10.069 1.00 83.44 440 LYS A N 1
ATOM 3185 C CA . LYS A 1 440 ? -2.581 -7.548 -9.191 1.00 83.44 440 LYS A CA 1
ATOM 3186 C C . LYS A 1 440 ? -2.656 -8.911 -9.868 1.00 83.44 440 LYS A C 1
ATOM 3188 O O . LYS A 1 440 ? -2.628 -9.937 -9.192 1.00 83.44 440 LYS A O 1
ATOM 3193 N N . THR A 1 441 ? -2.831 -8.910 -11.184 1.00 87.06 441 THR A N 1
ATOM 3194 C CA . THR A 1 441 ? -3.017 -10.103 -12.004 1.00 87.06 441 THR A CA 1
ATOM 3195 C C . THR A 1 441 ? -1.791 -10.339 -12.871 1.00 87.06 441 THR A C 1
ATOM 3197 O O . THR A 1 441 ? -0.968 -9.451 -13.088 1.00 87.06 441 THR A O 1
ATOM 3200 N N . ASP A 1 442 ? -1.660 -11.562 -13.371 1.00 89.38 442 ASP A N 1
ATOM 3201 C CA . ASP A 1 442 ? -0.597 -11.899 -14.307 1.00 89.38 442 ASP A CA 1
ATOM 3202 C C . ASP A 1 442 ? -0.885 -11.204 -15.642 1.00 89.38 442 ASP A C 1
ATOM 3204 O O . ASP A 1 442 ? -1.867 -11.518 -16.323 1.00 89.38 442 ASP A O 1
ATOM 3208 N N . VAL A 1 443 ? -0.025 -10.257 -16.012 1.00 94.56 443 VAL A N 1
ATOM 3209 C CA . VAL A 1 443 ? -0.208 -9.428 -17.205 1.00 94.56 443 VAL A CA 1
ATOM 3210 C C . VAL A 1 443 ? 0.862 -9.712 -18.249 1.00 94.56 443 VAL A C 1
ATOM 3212 O O . VAL A 1 443 ? 2.046 -9.812 -17.929 1.00 94.56 443 VAL A O 1
ATOM 3215 N N . ARG A 1 444 ? 0.459 -9.808 -19.518 1.00 96.75 444 ARG A N 1
ATOM 3216 C CA . ARG A 1 444 ? 1.391 -9.760 -20.649 1.00 96.75 444 ARG A CA 1
ATOM 3217 C C . ARG A 1 444 ? 1.418 -8.356 -21.223 1.00 96.75 444 ARG A C 1
ATOM 3219 O O . ARG A 1 444 ? 0.377 -7.816 -21.595 1.00 96.75 444 ARG A O 1
ATOM 3226 N N . VAL A 1 445 ? 2.623 -7.805 -21.320 1.00 98.19 445 VAL A N 1
ATOM 3227 C CA . VAL A 1 445 ? 2.904 -6.561 -22.031 1.00 98.19 445 VAL A CA 1
ATOM 3228 C C . VAL A 1 445 ? 3.695 -6.908 -23.278 1.00 98.19 445 VAL A C 1
ATOM 3230 O O . VAL A 1 445 ? 4.796 -7.450 -23.189 1.00 98.19 445 VAL A O 1
ATOM 3233 N N . GLN A 1 446 ? 3.113 -6.622 -24.436 1.00 98.06 446 GLN A N 1
ATOM 3234 C CA . GLN A 1 446 ? 3.708 -6.912 -25.730 1.00 98.06 446 GLN A CA 1
ATOM 3235 C C . GLN A 1 446 ? 4.180 -5.619 -26.389 1.00 98.06 446 GLN A C 1
ATOM 3237 O O . GLN A 1 446 ? 3.379 -4.707 -26.597 1.00 98.06 446 GLN A O 1
ATOM 3242 N N . SER A 1 447 ? 5.467 -5.542 -26.727 1.00 97.31 447 SER A N 1
ATOM 3243 C CA . SER A 1 447 ? 5.978 -4.507 -27.623 1.00 97.31 447 SER A CA 1
ATOM 3244 C C . SER A 1 447 ? 5.861 -4.974 -29.075 1.00 97.31 447 SER A C 1
ATOM 3246 O O . SER A 1 447 ? 6.084 -6.143 -29.399 1.00 97.31 447 SER A O 1
ATOM 3248 N N . GLU A 1 448 ? 5.473 -4.057 -29.958 1.00 95.69 448 GLU A N 1
ATOM 3249 C CA . GLU A 1 448 ? 5.237 -4.334 -31.371 1.00 95.69 448 GLU A CA 1
ATOM 3250 C C . GLU A 1 448 ? 5.790 -3.234 -32.286 1.00 95.69 448 GLU A C 1
ATOM 3252 O O . GLU A 1 448 ? 5.793 -2.048 -31.945 1.00 95.69 448 GLU A O 1
ATOM 3257 N N . GLY A 1 449 ? 6.225 -3.611 -33.490 1.00 95.69 449 GLY A N 1
ATOM 3258 C CA . GLY A 1 449 ? 6.670 -2.654 -34.508 1.00 95.69 449 GLY A CA 1
ATOM 3259 C C . GLY A 1 449 ? 7.889 -1.844 -34.058 1.00 95.69 449 GLY A C 1
ATOM 3260 O O . GLY A 1 449 ? 8.883 -2.415 -33.613 1.00 95.69 449 GLY A O 1
ATOM 3261 N N . SER A 1 450 ? 7.817 -0.515 -34.178 1.00 95.62 450 SER A N 1
ATOM 3262 C CA . SER A 1 450 ? 8.904 0.398 -33.795 1.00 95.62 450 SER A CA 1
ATOM 3263 C C . SER A 1 450 ? 8.855 0.844 -32.327 1.00 95.62 450 SER A C 1
ATOM 3265 O O . SER A 1 450 ? 9.401 1.898 -31.998 1.00 95.62 450 SER A O 1
ATOM 3267 N N . THR A 1 451 ? 8.164 0.107 -31.450 1.00 98.38 451 THR A N 1
ATOM 3268 C CA . THR A 1 451 ? 8.064 0.463 -30.027 1.00 98.38 451 THR A CA 1
ATOM 3269 C C . THR A 1 451 ? 9.441 0.547 -29.370 1.00 98.38 451 THR A C 1
ATOM 3271 O O . THR A 1 451 ? 10.245 -0.378 -29.477 1.00 98.38 451 THR A O 1
ATOM 3274 N N . SER A 1 452 ? 9.692 1.648 -28.663 1.00 95.75 452 SER A N 1
ATOM 3275 C CA . SER A 1 452 ? 10.936 1.950 -27.962 1.00 95.75 452 SER A CA 1
ATOM 3276 C C . SER A 1 452 ? 10.625 2.472 -26.563 1.00 95.75 452 SER A C 1
ATOM 3278 O O . SER A 1 452 ? 10.172 3.607 -26.398 1.00 95.75 452 SER A O 1
ATOM 3280 N N . ILE A 1 453 ? 10.898 1.648 -25.555 1.00 96.81 453 ILE A N 1
ATOM 3281 C CA . ILE A 1 453 ? 10.841 2.030 -24.144 1.00 96.81 453 ILE A CA 1
ATOM 3282 C C . ILE A 1 453 ? 12.267 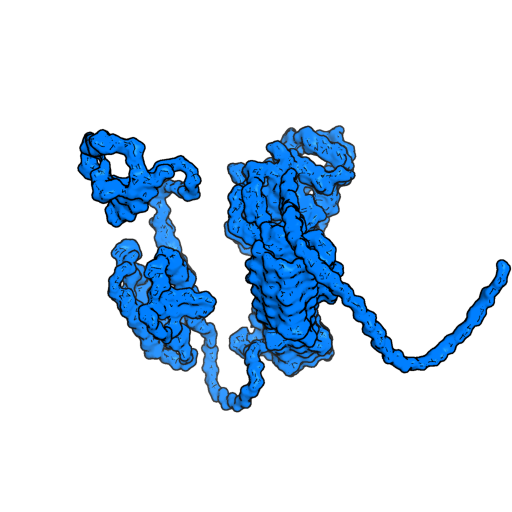2.273 -23.638 1.00 96.81 453 ILE A C 1
ATOM 3284 O O . ILE A 1 453 ? 13.147 1.448 -23.862 1.00 96.81 453 ILE A O 1
ATOM 3288 N N . GLY A 1 454 ? 12.510 3.390 -22.951 1.00 91.06 454 GLY A N 1
ATOM 3289 C CA . GLY A 1 454 ? 13.832 3.702 -22.390 1.00 91.06 454 GLY A CA 1
ATOM 3290 C C . GLY A 1 454 ? 14.233 2.778 -21.232 1.00 91.06 454 GLY A C 1
ATOM 3291 O O . GLY A 1 454 ? 15.320 2.199 -21.241 1.00 91.06 454 GLY A O 1
ATOM 3292 N N . ALA A 1 455 ? 13.345 2.631 -20.245 1.00 94.31 455 ALA A N 1
ATOM 3293 C CA . ALA A 1 455 ? 13.525 1.754 -19.090 1.00 94.31 455 ALA A CA 1
ATOM 3294 C C . ALA A 1 455 ? 12.203 1.119 -18.633 1.00 94.31 455 ALA A C 1
ATOM 3296 O O . ALA A 1 455 ? 11.162 1.770 -18.592 1.00 94.31 455 ALA A O 1
ATOM 3297 N N . THR A 1 456 ? 12.249 -0.132 -18.194 1.00 97.94 456 THR A N 1
ATOM 3298 C CA . THR A 1 456 ? 11.101 -0.891 -17.695 1.00 97.94 456 THR A CA 1
ATOM 3299 C C . THR A 1 456 ? 11.332 -1.309 -16.246 1.00 97.94 456 THR A C 1
ATOM 3301 O O . THR A 1 456 ? 12.367 -1.876 -15.921 1.00 97.94 456 THR A O 1
ATOM 3304 N N . ILE A 1 457 ? 10.366 -1.062 -15.358 1.00 96.62 457 ILE A N 1
ATOM 3305 C CA . ILE A 1 457 ? 10.380 -1.525 -13.963 1.00 96.62 457 ILE A CA 1
ATOM 3306 C C . ILE A 1 457 ? 9.264 -2.545 -13.755 1.00 96.62 457 ILE A C 1
ATOM 3308 O O . ILE A 1 457 ? 8.090 -2.233 -13.943 1.00 96.62 457 ILE A O 1
ATOM 3312 N N . VAL A 1 458 ? 9.606 -3.745 -13.297 1.00 96.31 458 VAL A N 1
ATOM 3313 C CA . VAL A 1 458 ? 8.653 -4.833 -13.053 1.00 96.31 458 VAL A CA 1
ATOM 3314 C C . VAL A 1 458 ? 8.506 -5.071 -11.551 1.00 96.31 458 VAL A C 1
ATOM 3316 O O . VAL A 1 458 ? 9.424 -5.560 -10.893 1.00 96.31 458 VAL A O 1
ATOM 3319 N N . LYS A 1 459 ? 7.335 -4.727 -11.003 1.00 93.19 459 LYS A N 1
ATOM 3320 C CA . LYS A 1 459 ? 6.977 -4.846 -9.574 1.00 93.19 459 LYS A CA 1
ATOM 3321 C C . LYS A 1 459 ? 5.949 -5.947 -9.289 1.00 93.19 459 LYS A C 1
ATOM 3323 O O . LYS A 1 459 ? 5.463 -6.074 -8.173 1.00 93.19 459 LYS A O 1
ATOM 3328 N N . SER A 1 460 ? 5.566 -6.717 -10.295 1.00 92.94 460 SER A N 1
ATOM 3329 C CA . SER A 1 460 ? 4.498 -7.716 -10.201 1.00 92.94 460 SER A CA 1
ATOM 3330 C C . SER A 1 460 ? 4.780 -8.877 -11.146 1.00 92.94 460 SER A C 1
ATOM 3332 O O . SER A 1 460 ? 5.789 -8.868 -11.855 1.00 92.94 460 SER A O 1
ATOM 3334 N N . LYS A 1 461 ? 3.924 -9.900 -11.131 1.00 94.38 461 LYS A N 1
ATOM 3335 C CA . LYS A 1 461 ? 4.011 -10.987 -12.104 1.00 94.38 461 LYS A CA 1
ATOM 3336 C C . LYS A 1 461 ? 3.734 -10.443 -13.502 1.00 94.38 461 LYS A C 1
ATOM 3338 O O . LYS A 1 461 ? 2.739 -9.752 -13.708 1.00 94.38 461 LYS A O 1
ATOM 3343 N N . ALA A 1 462 ? 4.615 -10.746 -14.448 1.00 96.44 462 ALA A N 1
ATOM 3344 C CA . ALA A 1 462 ? 4.513 -10.193 -15.791 1.00 96.44 462 ALA A CA 1
ATOM 3345 C C . ALA A 1 462 ? 5.128 -11.111 -16.849 1.00 96.44 462 ALA A C 1
ATOM 3347 O O . ALA A 1 462 ? 6.112 -11.802 -16.593 1.00 96.44 462 ALA A O 1
ATOM 3348 N N . VAL A 1 463 ? 4.580 -11.048 -18.059 1.00 97.81 463 VAL A N 1
ATOM 3349 C CA . VAL A 1 463 ? 5.226 -11.518 -19.285 1.00 97.81 463 VAL A CA 1
ATOM 3350 C C . VAL A 1 463 ? 5.633 -10.282 -20.081 1.00 97.81 463 VAL A C 1
ATOM 3352 O O . VAL A 1 463 ? 4.773 -9.497 -20.478 1.00 97.81 463 VAL A O 1
ATOM 3355 N N . LEU A 1 464 ? 6.931 -10.104 -20.310 1.00 98.31 464 LEU A N 1
ATOM 3356 C CA . LEU A 1 464 ? 7.457 -9.091 -21.218 1.00 98.31 464 LEU A CA 1
ATOM 3357 C C . LEU A 1 464 ? 7.736 -9.749 -22.567 1.00 98.31 464 LEU A C 1
ATOM 3359 O O . LEU A 1 464 ? 8.605 -10.616 -22.680 1.00 98.31 464 LEU A O 1
ATOM 3363 N N . ASP A 1 465 ? 6.977 -9.350 -23.581 1.00 97.94 465 ASP A N 1
ATOM 3364 C CA . ASP A 1 465 ? 7.079 -9.906 -24.924 1.00 97.94 465 ASP A CA 1
ATOM 3365 C C . ASP A 1 465 ? 7.678 -8.897 -25.903 1.00 97.94 465 ASP A C 1
ATOM 3367 O O . ASP A 1 465 ? 6.991 -8.004 -26.396 1.00 97.94 465 ASP A O 1
ATOM 3371 N N . ALA A 1 466 ? 8.979 -9.058 -26.144 1.00 96.62 466 ALA A N 1
ATOM 3372 C CA . ALA A 1 466 ? 9.808 -8.267 -27.043 1.00 96.62 466 ALA A CA 1
ATOM 3373 C C . ALA A 1 466 ? 10.084 -9.002 -28.362 1.00 96.62 466 ALA A C 1
ATOM 3375 O O . ALA A 1 466 ? 11.196 -8.970 -28.893 1.00 96.62 466 ALA A O 1
ATOM 3376 N N . THR A 1 467 ? 9.087 -9.717 -28.899 1.00 90.56 467 THR A N 1
ATOM 3377 C CA . THR A 1 467 ? 9.209 -10.341 -30.230 1.00 90.56 467 THR A CA 1
ATOM 3378 C C . THR A 1 467 ? 9.442 -9.284 -31.326 1.00 90.56 467 THR A C 1
ATOM 3380 O O . THR A 1 467 ? 10.098 -9.563 -32.328 1.00 90.56 467 THR A O 1
ATOM 3383 N N . SER A 1 468 ? 8.963 -8.052 -31.120 1.00 91.19 468 SER A N 1
ATOM 3384 C CA . SER A 1 468 ? 9.375 -6.856 -31.870 1.00 91.19 468 SER A CA 1
ATOM 3385 C C . SER A 1 468 ? 9.367 -5.620 -30.955 1.00 91.19 468 SER A C 1
ATOM 3387 O O . SER A 1 468 ? 8.757 -5.655 -29.891 1.00 91.19 468 SER A O 1
ATOM 3389 N N . GLY A 1 469 ? 10.058 -4.538 -31.321 1.00 94.38 469 GLY A N 1
ATOM 3390 C CA . GLY A 1 469 ? 10.276 -3.391 -30.423 1.00 94.38 469 GLY A CA 1
ATOM 3391 C C . GLY A 1 469 ? 11.252 -3.683 -29.269 1.00 94.38 469 GLY A C 1
ATOM 3392 O O . GLY A 1 469 ? 11.901 -4.727 -29.249 1.00 94.38 469 GLY A O 1
ATOM 3393 N N . SER A 1 470 ? 11.387 -2.748 -28.323 1.00 94.88 470 SER A N 1
ATOM 3394 C CA . SER A 1 470 ? 12.297 -2.868 -27.171 1.00 94.88 470 SER A CA 1
ATOM 3395 C C . SER A 1 470 ? 11.685 -2.341 -25.870 1.00 94.88 470 SER A C 1
ATOM 3397 O O . SER A 1 470 ? 11.011 -1.307 -25.858 1.00 94.88 470 SER A O 1
ATOM 3399 N N . PHE A 1 471 ? 11.986 -3.032 -24.764 1.00 97.38 471 PHE A N 1
ATOM 3400 C CA . PHE A 1 471 ? 11.679 -2.608 -23.391 1.00 97.38 471 PHE A CA 1
ATOM 3401 C C . PHE A 1 471 ? 12.791 -1.771 -22.732 1.00 97.38 471 PHE A C 1
ATOM 3403 O O . PHE A 1 471 ? 12.633 -1.354 -21.579 1.00 97.38 471 PHE A O 1
ATOM 3410 N N . GLY A 1 472 ? 13.900 -1.530 -23.439 1.00 94.88 472 GLY A N 1
ATOM 3411 C CA . GLY A 1 472 ? 15.062 -0.837 -22.889 1.00 94.88 472 GLY A CA 1
ATOM 3412 C C . GLY A 1 472 ? 15.712 -1.618 -21.750 1.00 94.88 472 GLY A C 1
ATOM 3413 O O . GLY A 1 472 ? 15.675 -2.850 -21.728 1.00 94.88 472 GLY A O 1
ATOM 3414 N N . THR A 1 473 ? 16.325 -0.914 -20.794 1.00 94.56 473 THR A N 1
ATOM 3415 C CA . THR A 1 473 ? 16.818 -1.569 -19.569 1.00 94.56 473 THR A CA 1
ATOM 3416 C C . THR A 1 473 ? 15.643 -2.099 -18.759 1.00 94.56 473 THR A C 1
ATOM 3418 O O . THR A 1 473 ? 14.611 -1.441 -18.659 1.00 94.56 473 THR A O 1
ATOM 3421 N N . VAL A 1 474 ? 15.777 -3.275 -18.151 1.00 97.56 474 VAL A N 1
ATOM 3422 C CA . VAL A 1 474 ? 14.706 -3.854 -17.330 1.00 97.56 474 VAL A CA 1
ATOM 3423 C C . VAL A 1 474 ? 15.188 -3.971 -15.895 1.00 97.56 474 VAL A C 1
ATOM 3425 O O . VAL A 1 474 ? 16.164 -4.657 -15.637 1.00 97.56 474 VAL A O 1
ATOM 3428 N N . ASN A 1 475 ? 14.498 -3.349 -14.945 1.00 95.12 475 ASN A N 1
ATOM 3429 C CA . ASN A 1 475 ? 14.683 -3.597 -13.521 1.00 95.12 475 ASN A CA 1
ATOM 3430 C C . ASN A 1 475 ? 13.526 -4.447 -12.984 1.00 95.12 475 ASN A C 1
ATOM 3432 O O . ASN A 1 475 ? 12.382 -3.998 -12.893 1.00 95.12 475 ASN A O 1
ATOM 3436 N N . VAL A 1 476 ? 13.842 -5.668 -12.576 1.00 94.81 476 VAL A N 1
ATOM 3437 C CA . VAL A 1 476 ? 12.975 -6.522 -11.775 1.00 94.81 476 VAL A CA 1
ATOM 3438 C C . VAL A 1 476 ? 13.135 -6.124 -10.304 1.00 94.81 476 VAL A C 1
ATOM 3440 O O . VAL A 1 476 ? 13.970 -6.656 -9.569 1.00 94.81 476 VAL A O 1
ATOM 3443 N N . ALA A 1 477 ? 12.311 -5.164 -9.886 1.00 89.81 477 ALA A N 1
ATOM 3444 C CA . ALA A 1 477 ? 12.444 -4.484 -8.604 1.00 89.81 477 ALA A CA 1
ATOM 3445 C C . ALA A 1 477 ? 12.149 -5.403 -7.410 1.00 89.81 477 ALA A C 1
ATOM 3447 O O . ALA A 1 477 ? 11.345 -6.335 -7.508 1.00 89.81 477 ALA A O 1
ATOM 3448 N N . LYS A 1 478 ? 12.730 -5.101 -6.245 1.00 86.75 478 LYS A N 1
ATOM 3449 C CA . LYS A 1 478 ? 12.362 -5.743 -4.975 1.00 86.75 478 LYS A CA 1
ATOM 3450 C C . LYS A 1 478 ? 10.875 -5.536 -4.671 1.00 86.75 478 LYS A C 1
ATOM 3452 O O . LYS A 1 478 ? 10.357 -4.428 -4.797 1.00 86.75 478 LYS A O 1
ATOM 3457 N N . THR A 1 479 ? 10.200 -6.596 -4.236 1.00 86.12 479 THR A N 1
ATOM 3458 C CA . THR A 1 479 ? 8.777 -6.588 -3.865 1.00 86.12 479 THR A CA 1
ATOM 3459 C C . THR A 1 479 ? 8.551 -7.418 -2.608 1.00 86.12 479 THR A C 1
ATOM 3461 O O . THR A 1 479 ? 9.342 -8.307 -2.303 1.00 86.12 479 THR A O 1
ATOM 3464 N N . MET A 1 480 ? 7.452 -7.150 -1.899 1.00 81.50 480 MET A N 1
ATOM 3465 C CA . MET A 1 480 ? 7.071 -7.887 -0.682 1.00 81.50 480 MET A CA 1
ATOM 3466 C C . MET A 1 480 ? 6.608 -9.317 -0.969 1.00 81.50 480 MET A C 1
ATOM 3468 O O . MET A 1 480 ? 6.646 -10.181 -0.093 1.00 81.50 480 MET A O 1
ATOM 3472 N N . LYS A 1 481 ? 6.141 -9.550 -2.198 1.00 82.81 481 LYS A N 1
ATOM 3473 C CA . LYS A 1 481 ? 5.719 -10.851 -2.703 1.00 82.81 481 LYS A CA 1
ATOM 3474 C C . LYS A 1 481 ? 6.708 -11.362 -3.730 1.00 82.81 481 LYS A C 1
ATOM 3476 O O . LYS A 1 481 ? 7.189 -10.598 -4.573 1.00 82.81 481 LYS A O 1
ATOM 3481 N N . ASP A 1 482 ? 6.919 -12.667 -3.694 1.00 85.25 482 ASP A N 1
ATOM 3482 C CA . ASP A 1 482 ? 7.585 -13.387 -4.764 1.00 85.25 482 ASP A CA 1
ATOM 3483 C C . ASP A 1 482 ? 6.812 -13.209 -6.067 1.00 85.25 482 ASP A C 1
ATOM 3485 O O . ASP A 1 482 ? 5.577 -13.226 -6.101 1.00 85.25 482 ASP A O 1
ATOM 3489 N N . LYS A 1 483 ? 7.553 -13.052 -7.159 1.00 91.69 483 LYS A N 1
ATOM 3490 C CA . LYS A 1 483 ? 6.977 -12.853 -8.485 1.00 91.69 483 LYS A CA 1
ATOM 3491 C C . LYS A 1 483 ? 7.688 -13.699 -9.522 1.00 91.69 483 LYS A C 1
ATOM 3493 O O . LYS A 1 483 ? 8.849 -14.078 -9.361 1.00 91.69 483 LYS A O 1
ATOM 3498 N N . THR A 1 484 ? 6.961 -13.966 -10.595 1.00 95.81 484 THR A N 1
ATOM 3499 C CA . THR A 1 484 ? 7.481 -14.598 -11.799 1.00 95.81 484 THR A CA 1
ATOM 3500 C C . THR A 1 484 ? 7.507 -13.568 -12.909 1.00 95.81 484 THR A C 1
ATOM 3502 O O . THR A 1 484 ? 6.502 -12.893 -13.133 1.00 95.81 484 THR A O 1
ATOM 3505 N N . VAL A 1 485 ? 8.644 -13.446 -13.588 1.00 97.56 485 VAL A N 1
ATOM 3506 C CA . VAL A 1 485 ? 8.782 -12.578 -14.760 1.00 97.56 485 VAL A CA 1
ATOM 3507 C C . VAL A 1 485 ? 9.227 -13.433 -15.932 1.00 97.56 485 VAL A C 1
ATOM 3509 O O . VAL A 1 485 ? 10.290 -14.046 -15.885 1.00 97.56 485 VAL A O 1
ATOM 3512 N N . GLU A 1 486 ? 8.395 -13.512 -16.962 1.00 97.75 486 GLU A N 1
ATOM 3513 C CA . GLU A 1 486 ? 8.693 -14.259 -18.178 1.00 97.75 486 GLU A CA 1
ATOM 3514 C C . GLU A 1 486 ? 9.167 -13.321 -19.287 1.00 97.75 486 GLU A C 1
ATOM 3516 O O . GLU A 1 486 ? 8.547 -12.291 -19.546 1.00 97.75 486 GLU A O 1
ATOM 3521 N N . PHE A 1 487 ? 10.242 -13.707 -19.965 1.00 98.19 487 PHE A N 1
ATOM 3522 C CA . PHE A 1 487 ? 10.823 -12.990 -21.090 1.00 98.19 487 PHE A CA 1
ATOM 3523 C C . PHE A 1 487 ? 10.591 -13.754 -22.401 1.00 98.19 487 PHE A C 1
ATOM 3525 O O . PHE A 1 487 ? 10.843 -14.964 -22.497 1.00 98.19 487 PHE A O 1
ATOM 3532 N N . ARG A 1 488 ? 10.137 -13.035 -23.433 1.00 97.44 488 ARG A N 1
ATOM 3533 C CA . ARG A 1 488 ? 9.999 -13.527 -24.815 1.00 97.44 488 ARG A CA 1
ATOM 3534 C C . ARG A 1 488 ? 10.644 -12.547 -25.789 1.00 97.44 488 ARG A C 1
ATOM 3536 O O . ARG A 1 488 ? 10.498 -11.344 -25.610 1.00 97.44 488 ARG A O 1
ATOM 3543 N N . GLY A 1 489 ? 11.325 -13.048 -26.816 1.00 97.12 489 GLY A N 1
ATOM 3544 C CA . GLY A 1 489 ? 12.019 -12.203 -27.794 1.00 97.12 489 GLY A CA 1
ATOM 3545 C C . GLY A 1 489 ? 13.326 -11.588 -27.277 1.00 97.12 489 GLY A C 1
ATOM 3546 O O . GLY A 1 489 ? 14.001 -12.156 -26.418 1.00 97.12 489 GLY A O 1
ATOM 3547 N N . THR A 1 490 ? 13.733 -10.447 -27.827 1.00 96.00 490 THR A N 1
ATOM 3548 C CA . THR A 1 490 ? 15.094 -9.922 -27.622 1.00 96.00 490 THR A CA 1
ATOM 3549 C C . THR A 1 490 ? 15.144 -8.830 -26.556 1.00 96.00 490 THR A C 1
ATOM 3551 O O . THR A 1 490 ? 14.441 -7.830 -26.645 1.00 96.00 490 THR A O 1
ATOM 3554 N N . PHE A 1 491 ? 16.049 -8.991 -25.589 1.00 96.31 491 PHE A N 1
ATOM 3555 C CA . PHE A 1 491 ? 16.396 -8.007 -24.563 1.00 96.31 491 PHE A CA 1
ATOM 3556 C C . PHE A 1 491 ? 17.868 -7.621 -24.741 1.00 96.31 491 PHE A C 1
ATOM 3558 O O . PHE A 1 491 ? 18.783 -8.257 -24.211 1.00 96.31 491 PHE A O 1
ATOM 3565 N N . ASP A 1 492 ? 18.090 -6.586 -25.549 1.00 89.12 492 ASP A N 1
ATOM 3566 C CA . ASP A 1 492 ? 19.401 -6.094 -25.990 1.00 89.12 492 ASP A CA 1
ATOM 3567 C C . ASP A 1 492 ? 20.051 -5.097 -25.014 1.00 89.12 492 ASP A C 1
ATOM 3569 O O . ASP A 1 492 ? 21.144 -4.584 -25.269 1.00 89.12 492 ASP A O 1
ATOM 3573 N N . LYS A 1 493 ? 19.393 -4.837 -23.881 1.00 89.69 493 LYS A N 1
ATOM 3574 C CA . LYS A 1 493 ? 19.878 -4.025 -22.763 1.00 89.69 493 LYS A CA 1
ATOM 3575 C C . LYS A 1 493 ? 19.888 -4.835 -21.470 1.00 89.69 493 LYS A C 1
ATOM 3577 O O . LYS A 1 493 ? 19.314 -5.919 -21.385 1.00 89.69 493 LYS A O 1
ATOM 3582 N N . LEU A 1 494 ? 20.563 -4.288 -20.462 1.00 88.50 494 LEU A N 1
ATOM 3583 C CA . LEU A 1 494 ? 20.757 -4.948 -19.177 1.00 88.50 494 LEU A CA 1
ATOM 3584 C C . LEU A 1 494 ? 19.427 -5.209 -18.454 1.00 88.50 494 LEU A C 1
ATOM 3586 O O . LEU A 1 494 ? 18.592 -4.308 -18.327 1.00 88.50 494 LEU A O 1
ATOM 3590 N N . VAL A 1 495 ? 19.286 -6.429 -17.931 1.00 95.62 495 VAL A N 1
ATOM 3591 C CA . VAL A 1 495 ? 18.243 -6.811 -16.976 1.00 95.62 495 VAL A CA 1
ATOM 3592 C C . VAL A 1 495 ? 18.845 -6.826 -15.571 1.00 95.62 495 VAL A C 1
ATOM 3594 O O . VAL A 1 495 ? 19.730 -7.626 -15.286 1.00 95.62 495 VAL A O 1
ATOM 3597 N N . THR A 1 496 ? 18.367 -5.968 -14.679 1.00 93.31 496 THR A N 1
ATOM 3598 C CA . THR A 1 496 ? 18.781 -5.900 -13.273 1.00 93.31 496 THR A CA 1
ATOM 3599 C C . THR A 1 496 ? 17.732 -6.547 -12.373 1.00 93.31 496 THR A C 1
ATOM 3601 O O . THR A 1 496 ? 16.533 -6.420 -12.619 1.00 93.31 496 THR A O 1
ATOM 3604 N N . ILE A 1 497 ? 18.177 -7.237 -11.325 1.00 92.31 497 ILE A N 1
ATOM 3605 C CA . ILE A 1 497 ? 17.339 -7.909 -10.333 1.00 92.31 497 ILE A CA 1
ATOM 3606 C C . ILE A 1 497 ? 17.707 -7.397 -8.939 1.00 92.31 497 ILE A C 1
ATOM 3608 O O . ILE A 1 497 ? 18.829 -7.614 -8.473 1.00 92.31 497 ILE A O 1
ATOM 3612 N N . ASP A 1 498 ? 16.730 -6.777 -8.274 1.00 87.06 498 ASP A N 1
ATOM 3613 C CA . ASP A 1 498 ? 16.879 -6.149 -6.951 1.00 87.06 498 ASP A CA 1
ATOM 3614 C C . ASP A 1 498 ? 16.191 -6.958 -5.823 1.00 87.06 498 ASP A C 1
ATOM 3616 O O . ASP A 1 498 ? 16.019 -6.478 -4.703 1.00 87.06 498 ASP A O 1
ATOM 3620 N N . GLY A 1 499 ? 15.715 -8.177 -6.094 1.00 85.19 499 GLY A N 1
ATOM 3621 C CA . GLY A 1 499 ? 15.059 -9.005 -5.080 1.00 85.19 499 GLY A CA 1
ATOM 3622 C C . GLY A 1 499 ? 14.733 -10.422 -5.542 1.00 85.19 499 GLY A C 1
ATOM 3623 O O . GLY A 1 499 ? 15.055 -10.819 -6.660 1.00 85.19 499 GLY A O 1
ATOM 3624 N N . GLN A 1 500 ? 14.051 -11.177 -4.677 1.00 88.31 500 GLN A N 1
ATOM 3625 C CA . GLN A 1 500 ? 13.570 -12.526 -4.986 1.00 88.31 500 GLN A CA 1
ATOM 3626 C C . GLN A 1 500 ? 12.678 -12.540 -6.236 1.00 88.31 500 GLN A C 1
ATOM 3628 O O . GLN A 1 500 ? 11.730 -11.751 -6.365 1.00 88.31 500 GLN A O 1
ATOM 3633 N N . VAL A 1 501 ? 12.989 -13.443 -7.168 1.00 93.81 501 VAL A N 1
ATOM 3634 C CA . VAL A 1 501 ? 12.226 -13.618 -8.405 1.00 93.81 501 VAL A CA 1
ATOM 3635 C C . VAL A 1 501 ? 12.458 -14.997 -9.022 1.00 93.81 501 VAL A C 1
ATOM 3637 O O . VAL A 1 501 ? 13.561 -15.539 -8.977 1.00 93.81 501 VAL A O 1
ATOM 3640 N N . ASN A 1 502 ? 11.414 -15.521 -9.662 1.00 95.56 502 ASN A N 1
ATOM 3641 C CA . ASN A 1 502 ? 11.506 -16.633 -10.602 1.00 95.56 502 ASN A CA 1
ATOM 3642 C C . ASN A 1 502 ? 11.435 -16.090 -12.036 1.00 95.56 502 ASN A C 1
ATOM 3644 O O . ASN A 1 502 ? 10.365 -15.705 -12.508 1.00 95.56 502 ASN A O 1
ATOM 3648 N N . LEU A 1 503 ? 12.562 -16.024 -12.732 1.00 96.69 503 LEU A N 1
ATOM 3649 C CA . LEU A 1 503 ? 12.603 -15.667 -14.143 1.00 96.69 503 LEU A CA 1
ATOM 3650 C C . LEU A 1 503 ? 12.265 -16.874 -15.010 1.00 96.69 503 LEU A C 1
ATOM 3652 O O . LEU A 1 503 ? 12.729 -17.983 -14.752 1.00 96.69 503 LEU A O 1
ATOM 3656 N N . LYS A 1 504 ? 11.488 -16.640 -16.064 1.00 96.75 504 LYS A N 1
ATOM 3657 C CA . LYS A 1 504 ? 11.211 -17.624 -17.110 1.00 96.75 504 LYS A CA 1
ATOM 3658 C C . LYS A 1 504 ? 11.647 -17.090 -18.459 1.00 96.75 504 LYS A C 1
ATOM 3660 O O . LYS A 1 504 ? 11.490 -15.906 -18.744 1.00 96.75 504 LYS A O 1
ATOM 3665 N N . THR A 1 505 ? 12.160 -17.966 -19.305 1.00 96.25 505 THR A N 1
ATOM 3666 C CA . THR A 1 505 ? 12.565 -17.623 -20.665 1.00 96.25 505 THR A CA 1
ATOM 3667 C C . THR A 1 505 ? 11.956 -18.609 -21.652 1.00 96.25 505 THR A C 1
ATOM 3669 O O . THR A 1 505 ? 11.981 -19.821 -21.455 1.00 96.25 505 THR A O 1
ATOM 3672 N N . THR A 1 506 ? 11.362 -18.093 -22.721 1.00 95.88 506 THR A N 1
ATOM 3673 C CA . THR A 1 506 ? 10.945 -18.939 -23.853 1.00 95.88 506 THR A CA 1
ATOM 3674 C C . THR A 1 506 ? 12.132 -19.227 -24.772 1.00 95.88 506 THR A C 1
ATOM 3676 O O . THR A 1 506 ? 13.130 -18.514 -24.719 1.00 95.88 506 THR A O 1
ATOM 3679 N N . ALA A 1 507 ? 12.018 -20.207 -25.673 1.00 94.38 507 ALA A N 1
ATOM 3680 C CA . ALA A 1 507 ? 13.067 -20.505 -26.657 1.00 94.38 507 ALA A CA 1
ATOM 3681 C C . ALA A 1 507 ? 13.432 -19.312 -27.569 1.00 94.38 507 ALA A C 1
ATOM 3683 O O . ALA A 1 507 ? 14.533 -19.250 -28.108 1.00 94.38 507 ALA A O 1
ATOM 3684 N N . SER A 1 508 ? 12.522 -18.346 -27.751 1.00 94.12 508 SER A N 1
ATOM 3685 C CA . SER A 1 508 ? 12.795 -17.117 -28.509 1.00 94.12 508 SER A CA 1
ATOM 3686 C C . SER A 1 508 ? 13.484 -16.026 -27.684 1.00 94.12 508 SER A C 1
ATOM 3688 O O . SER A 1 508 ? 13.857 -14.993 -28.242 1.00 94.12 508 SER A O 1
ATOM 3690 N N . ALA A 1 509 ? 13.629 -16.218 -26.368 1.00 96.94 509 ALA A N 1
ATOM 3691 C CA . ALA A 1 509 ? 14.217 -15.229 -25.482 1.00 96.94 509 ALA A CA 1
ATOM 3692 C C . ALA A 1 509 ? 15.735 -15.136 -25.686 1.00 96.94 509 ALA A C 1
ATOM 3694 O O . ALA A 1 509 ? 16.448 -16.129 -25.548 1.00 96.94 509 ALA A O 1
ATOM 3695 N N . ASN A 1 510 ? 16.228 -13.930 -25.969 1.00 94.94 510 ASN A N 1
ATOM 3696 C CA . ASN A 1 510 ? 17.651 -13.626 -26.102 1.00 94.94 510 ASN A CA 1
ATOM 3697 C C . ASN A 1 510 ? 18.000 -12.444 -25.192 1.00 94.94 510 ASN A C 1
ATOM 3699 O O . ASN A 1 510 ? 17.634 -11.312 -25.498 1.00 94.94 510 ASN A O 1
ATOM 3703 N N . ILE A 1 511 ? 18.699 -12.694 -24.082 1.00 95.88 511 ILE A N 1
ATOM 3704 C CA . ILE A 1 511 ? 19.023 -11.677 -23.068 1.00 95.88 511 ILE A CA 1
ATOM 3705 C C . ILE A 1 511 ? 20.530 -11.399 -23.073 1.00 95.88 511 ILE A C 1
ATOM 3707 O O . ILE A 1 511 ? 21.340 -12.311 -22.892 1.00 95.88 511 ILE A O 1
ATOM 3711 N N . ILE A 1 512 ? 20.935 -10.137 -23.260 1.00 91.56 512 ILE A N 1
ATOM 3712 C CA . ILE A 1 512 ? 22.362 -9.776 -23.353 1.00 91.56 512 ILE A CA 1
ATOM 3713 C C . ILE A 1 512 ? 23.101 -9.827 -22.006 1.00 91.56 512 ILE A C 1
ATOM 3715 O O . ILE A 1 512 ? 24.303 -10.092 -21.962 1.00 91.56 512 ILE A O 1
ATOM 3719 N N . GLY A 1 513 ? 22.400 -9.591 -20.900 1.00 92.00 513 GLY A N 1
ATOM 3720 C CA . GLY A 1 513 ? 23.016 -9.544 -19.583 1.00 92.00 513 GLY A CA 1
ATOM 3721 C C . GLY A 1 513 ? 21.986 -9.525 -18.466 1.00 92.00 513 GLY A C 1
ATOM 3722 O O . GLY A 1 513 ? 20.997 -8.796 -18.552 1.00 92.00 513 GLY A O 1
ATOM 3723 N N . ILE A 1 514 ? 22.245 -10.301 -17.416 1.00 94.06 514 ILE A N 1
ATOM 3724 C CA . ILE A 1 514 ? 21.492 -10.256 -16.162 1.00 94.06 514 ILE A CA 1
ATOM 3725 C C . ILE A 1 514 ? 22.430 -9.835 -15.032 1.00 94.06 514 ILE A C 1
ATOM 3727 O O . ILE A 1 514 ? 23.456 -10.475 -14.815 1.00 94.06 514 ILE A O 1
ATOM 3731 N N . LEU A 1 515 ? 22.059 -8.792 -14.294 1.00 91.19 515 LEU A N 1
ATOM 3732 C CA . LEU A 1 515 ? 22.741 -8.327 -13.091 1.00 91.19 515 LEU A CA 1
ATOM 3733 C C . LEU A 1 515 ? 21.868 -8.568 -11.858 1.00 91.19 515 LEU A C 1
ATOM 3735 O O . LEU A 1 515 ? 20.848 -7.913 -11.676 1.00 91.19 515 LEU A O 1
ATOM 3739 N N . VAL A 1 516 ? 22.308 -9.439 -10.960 1.00 88.69 516 VAL A N 1
ATOM 3740 C CA . VAL A 1 516 ? 21.755 -9.570 -9.609 1.00 88.69 516 VAL A CA 1
ATOM 3741 C C . VAL A 1 516 ? 22.513 -8.598 -8.703 1.00 88.69 516 VAL A C 1
ATOM 3743 O O . VAL A 1 516 ? 23.666 -8.847 -8.339 1.00 88.69 516 VAL A O 1
ATOM 3746 N N . SER A 1 517 ? 21.885 -7.457 -8.409 1.00 75.00 517 SER A N 1
ATOM 3747 C CA . SER A 1 517 ? 22.510 -6.295 -7.761 1.00 75.00 517 SER A CA 1
ATOM 3748 C C . SER A 1 517 ? 22.441 -6.382 -6.232 1.00 75.00 517 SER A C 1
ATOM 3750 O O . SER A 1 517 ? 23.428 -6.153 -5.537 1.00 75.00 517 SER A O 1
ATOM 3752 N N . SER A 1 518 ? 21.270 -6.729 -5.699 1.00 67.31 518 SER A N 1
ATOM 3753 C CA . SER A 1 518 ? 20.955 -6.650 -4.280 1.00 67.31 518 SER A CA 1
ATOM 3754 C C . SER A 1 518 ? 19.846 -7.639 -3.953 1.00 67.31 518 SER A C 1
ATOM 3756 O O . SER A 1 518 ? 18.720 -7.482 -4.399 1.00 67.31 518 SER A O 1
ATOM 3758 N N . ILE A 1 519 ? 20.150 -8.684 -3.185 1.00 68.44 519 ILE A N 1
ATOM 3759 C CA . ILE A 1 519 ? 19.119 -9.546 -2.600 1.00 68.44 519 ILE A CA 1
ATOM 3760 C C . ILE A 1 519 ? 19.430 -9.763 -1.121 1.00 68.44 519 ILE A C 1
ATOM 3762 O O . ILE A 1 519 ? 20.594 -9.771 -0.716 1.00 68.44 519 ILE A O 1
ATOM 3766 N N . ALA A 1 520 ? 18.389 -9.853 -0.295 1.00 67.06 520 ALA A N 1
ATOM 3767 C CA . ALA A 1 520 ? 18.565 -10.060 1.139 1.00 67.06 520 ALA A CA 1
ATOM 3768 C C . ALA A 1 520 ? 19.004 -11.504 1.432 1.00 67.06 520 ALA A C 1
ATOM 3770 O O . ALA A 1 520 ? 18.731 -12.418 0.650 1.00 67.06 520 ALA A O 1
ATOM 3771 N N . GLN A 1 521 ? 19.638 -11.724 2.585 1.00 65.25 521 GLN A N 1
ATOM 3772 C CA . GLN A 1 521 ? 20.041 -13.059 3.021 1.00 65.25 521 GLN A CA 1
ATOM 3773 C C . GLN A 1 521 ? 18.841 -14.023 3.009 1.00 65.25 521 GLN A C 1
ATOM 3775 O O . GLN A 1 521 ? 17.792 -13.736 3.583 1.00 65.25 521 GLN A O 1
ATOM 3780 N N . GLY A 1 522 ? 19.002 -15.170 2.345 1.00 64.81 522 GLY A N 1
ATOM 3781 C CA . GLY A 1 522 ? 17.955 -16.189 2.217 1.00 64.81 522 GLY A CA 1
ATOM 3782 C C . GLY A 1 522 ? 17.005 -16.004 1.028 1.00 64.81 522 GLY A C 1
ATOM 3783 O O . GLY A 1 522 ? 16.225 -16.915 0.761 1.00 64.81 522 GLY A O 1
ATOM 3784 N N . GLN A 1 523 ? 17.092 -14.891 0.291 1.00 75.31 523 GLN A N 1
ATOM 3785 C CA . GLN A 1 523 ? 16.357 -14.717 -0.962 1.00 75.31 523 GLN A CA 1
ATOM 3786 C C . GLN A 1 523 ? 17.049 -15.424 -2.127 1.00 75.31 523 GLN A C 1
ATOM 3788 O O . GLN A 1 523 ? 18.279 -15.460 -2.216 1.00 75.31 523 GLN A O 1
ATOM 3793 N N . ASN A 1 524 ? 16.239 -15.953 -3.044 1.00 86.00 524 ASN A N 1
ATOM 3794 C CA . ASN A 1 524 ? 16.719 -16.692 -4.207 1.00 86.00 524 ASN A CA 1
ATOM 3795 C C . ASN A 1 524 ? 16.318 -15.996 -5.510 1.00 86.00 524 ASN A C 1
ATOM 3797 O O . ASN A 1 524 ? 15.202 -15.492 -5.649 1.00 86.00 524 ASN A O 1
ATOM 3801 N N . VAL A 1 525 ? 17.212 -16.045 -6.492 1.00 92.75 525 VAL A N 1
ATOM 3802 C CA . VAL A 1 525 ? 16.892 -15.787 -7.894 1.00 92.75 525 VAL A CA 1
ATOM 3803 C C . VAL A 1 525 ? 16.881 -17.130 -8.604 1.00 92.75 525 VAL A C 1
ATOM 3805 O O . VAL A 1 525 ? 17.880 -17.845 -8.594 1.00 92.75 525 VAL A O 1
ATOM 3808 N N . SER A 1 526 ? 15.757 -17.489 -9.212 1.00 94.25 526 SER A N 1
ATOM 3809 C CA . SER A 1 526 ? 15.687 -18.637 -10.113 1.00 94.25 526 SER A CA 1
ATOM 3810 C C . SER A 1 526 ? 15.571 -18.149 -11.547 1.00 94.25 526 SER A C 1
ATOM 3812 O O . SER A 1 526 ? 14.869 -17.176 -11.807 1.00 94.25 526 SER A O 1
ATOM 3814 N N . ILE A 1 527 ? 16.262 -18.806 -12.471 1.00 94.81 527 ILE A N 1
ATOM 3815 C CA . ILE A 1 527 ? 16.119 -18.591 -13.909 1.00 94.81 527 ILE A CA 1
ATOM 3816 C C . ILE A 1 527 ? 15.797 -19.942 -14.522 1.00 94.81 527 ILE A C 1
ATOM 3818 O O . ILE A 1 527 ? 16.566 -20.878 -14.338 1.00 94.81 527 ILE A O 1
ATOM 3822 N N . ASP A 1 528 ? 14.683 -20.045 -15.238 1.00 92.31 528 ASP A N 1
ATOM 3823 C CA . ASP A 1 528 ? 14.220 -21.284 -15.864 1.00 92.31 528 ASP A CA 1
ATOM 3824 C C . ASP A 1 528 ? 13.798 -21.053 -17.327 1.00 92.31 528 ASP A C 1
ATOM 3826 O O . ASP A 1 528 ? 13.556 -19.915 -17.756 1.00 92.31 528 ASP A O 1
ATOM 3830 N N . GLY A 1 529 ? 13.693 -22.134 -18.097 1.00 89.50 529 GLY A N 1
ATOM 3831 C CA . GLY A 1 529 ? 13.212 -22.130 -19.477 1.00 89.50 529 GLY A CA 1
ATOM 3832 C C . GLY A 1 529 ? 14.278 -22.420 -20.536 1.00 89.50 529 GLY A C 1
ATOM 3833 O O . GLY A 1 529 ? 15.316 -22.995 -20.255 1.00 89.50 529 GLY A O 1
ATOM 3834 N N . GLU A 1 530 ? 13.994 -22.051 -21.782 1.00 92.25 530 GLU A N 1
ATOM 3835 C CA . GLU A 1 530 ? 14.748 -22.518 -22.965 1.00 92.25 530 GLU A CA 1
ATOM 3836 C C . GLU A 1 530 ? 15.484 -21.382 -23.697 1.00 92.25 530 GLU A C 1
ATOM 3838 O O . GLU A 1 530 ? 15.925 -21.537 -24.835 1.00 92.25 530 GLU A O 1
ATOM 3843 N N . GLY A 1 531 ? 15.558 -20.201 -23.079 1.00 92.69 531 GLY A N 1
ATOM 3844 C CA . GLY A 1 531 ? 16.155 -19.015 -23.683 1.00 92.69 531 GLY A CA 1
ATOM 3845 C C . GLY A 1 531 ? 17.682 -19.008 -23.676 1.00 92.69 531 GLY A C 1
ATOM 3846 O O . GLY A 1 531 ? 18.347 -19.769 -22.970 1.00 92.69 531 GLY A O 1
ATOM 3847 N N . THR A 1 532 ? 18.241 -18.073 -24.444 1.00 93.62 532 THR A N 1
ATOM 3848 C CA . THR A 1 532 ? 19.675 -17.772 -24.458 1.00 93.62 532 THR A CA 1
ATOM 3849 C C . THR A 1 532 ? 19.979 -16.550 -23.594 1.00 93.62 532 THR A C 1
ATOM 3851 O O . THR A 1 532 ? 19.371 -15.489 -23.759 1.00 93.62 532 THR A O 1
ATOM 3854 N N . ILE A 1 533 ? 20.976 -16.663 -22.717 1.00 94.06 533 ILE A N 1
ATOM 3855 C CA . ILE A 1 533 ? 21.506 -15.557 -21.912 1.00 94.06 533 ILE A CA 1
ATOM 3856 C C . ILE A 1 533 ? 22.999 -15.423 -22.205 1.00 94.06 533 ILE A C 1
ATOM 3858 O O . ILE A 1 533 ? 23.754 -16.389 -22.115 1.00 94.06 533 ILE A O 1
ATOM 3862 N N . LYS A 1 534 ? 23.459 -14.224 -22.569 1.00 90.44 534 LYS A N 1
ATOM 3863 C CA . LYS A 1 534 ? 24.880 -14.017 -22.871 1.00 90.44 534 LYS A CA 1
ATOM 3864 C C . LYS A 1 534 ? 25.712 -13.996 -21.590 1.00 90.44 534 LYS A C 1
ATOM 3866 O O . LYS A 1 534 ? 26.563 -14.856 -21.452 1.00 90.44 534 LYS A O 1
ATOM 3871 N N . ASN A 1 535 ? 25.477 -13.088 -20.644 1.00 87.81 535 ASN A N 1
ATOM 3872 C CA . ASN A 1 535 ? 26.240 -13.047 -19.387 1.00 87.81 535 ASN A CA 1
ATOM 3873 C C . ASN A 1 535 ? 25.328 -12.927 -18.161 1.00 87.81 535 ASN A C 1
ATOM 3875 O O . ASN A 1 535 ? 24.255 -12.326 -18.236 1.00 87.81 535 ASN A O 1
ATOM 3879 N N . VAL A 1 536 ? 25.781 -13.448 -17.018 1.00 91.94 536 VAL A N 1
ATOM 3880 C CA . VAL A 1 536 ? 25.094 -13.296 -15.726 1.00 91.94 536 VAL A CA 1
ATOM 3881 C C . VAL A 1 536 ? 26.088 -12.831 -14.668 1.00 91.94 536 VAL A C 1
ATOM 3883 O O . VAL A 1 536 ? 27.179 -13.383 -14.556 1.00 91.94 536 VAL A O 1
ATOM 3886 N N . GLN A 1 537 ? 25.704 -11.837 -13.873 1.00 90.69 537 GLN A N 1
ATOM 3887 C CA . GLN A 1 537 ? 26.493 -11.329 -12.758 1.00 90.69 537 GLN A CA 1
ATOM 3888 C C . GLN A 1 537 ? 25.736 -11.375 -11.449 1.00 90.69 537 GLN A C 1
ATOM 3890 O O . GLN A 1 537 ? 24.580 -10.969 -11.379 1.00 90.69 537 GLN A O 1
ATOM 3895 N N . VAL A 1 538 ? 26.423 -11.806 -10.397 1.00 88.81 538 VAL A N 1
ATOM 3896 C CA . VAL A 1 538 ? 25.891 -11.865 -9.037 1.00 88.81 538 VAL A CA 1
ATOM 3897 C C . VAL A 1 538 ? 26.799 -11.066 -8.106 1.00 88.81 538 VAL A C 1
ATOM 3899 O O . VAL A 1 538 ? 27.749 -11.599 -7.527 1.00 88.81 538 VAL A O 1
ATOM 3902 N N . LYS A 1 539 ? 26.497 -9.768 -7.959 1.00 83.62 539 LYS A N 1
ATOM 3903 C CA . LYS A 1 539 ? 27.272 -8.799 -7.156 1.00 83.62 539 LYS A CA 1
ATOM 3904 C C . LYS A 1 539 ? 26.917 -8.798 -5.667 1.00 83.62 539 LYS A C 1
ATOM 3906 O O . LYS A 1 539 ? 27.284 -7.885 -4.936 1.00 83.62 539 LYS A O 1
ATOM 3911 N N . ASN A 1 540 ? 26.230 -9.830 -5.196 1.00 77.94 540 ASN A N 1
ATOM 3912 C CA . ASN A 1 540 ? 25.837 -9.969 -3.803 1.00 77.94 540 ASN A CA 1
ATOM 3913 C C . ASN A 1 540 ? 26.347 -11.308 -3.255 1.00 77.94 540 ASN A C 1
ATOM 3915 O O . ASN A 1 540 ? 26.082 -12.367 -3.821 1.00 77.94 540 ASN A O 1
ATOM 3919 N N . GLU A 1 541 ? 27.099 -11.257 -2.156 1.00 81.19 541 GLU A N 1
ATOM 3920 C CA . GLU A 1 541 ? 27.782 -12.419 -1.569 1.00 81.19 541 GLU A CA 1
ATOM 3921 C C . GLU A 1 541 ? 26.830 -13.480 -0.997 1.00 81.19 541 GLU A C 1
ATOM 3923 O O . GLU A 1 541 ? 27.183 -14.658 -0.915 1.00 81.19 541 GLU A O 1
ATOM 3928 N N . THR A 1 542 ? 25.624 -13.065 -0.605 1.00 81.19 542 THR A N 1
ATOM 3929 C CA . THR A 1 542 ? 24.602 -13.931 0.000 1.00 81.19 542 THR A CA 1
ATOM 3930 C C . THR A 1 542 ? 23.617 -14.472 -1.026 1.00 81.19 542 THR A C 1
ATOM 3932 O O . THR A 1 542 ? 22.808 -15.347 -0.712 1.00 81.19 542 THR A O 1
ATOM 3935 N N . ALA A 1 543 ? 23.685 -13.956 -2.253 1.00 82.38 543 ALA A N 1
ATOM 3936 C CA . ALA A 1 543 ? 22.700 -14.224 -3.268 1.00 82.38 543 ALA A CA 1
ATOM 3937 C C . ALA A 1 543 ? 22.785 -15.653 -3.780 1.00 82.38 543 ALA A C 1
ATOM 3939 O O . ALA A 1 543 ? 23.845 -16.069 -4.245 1.00 82.38 543 ALA A O 1
ATOM 3940 N N . LYS A 1 544 ? 21.663 -16.374 -3.750 1.00 88.12 544 LYS A N 1
ATOM 3941 C CA . LYS A 1 544 ? 21.543 -17.693 -4.374 1.00 88.12 544 LYS A CA 1
ATOM 3942 C C . LYS A 1 544 ? 20.939 -17.574 -5.761 1.00 88.12 544 LYS A C 1
ATOM 3944 O O . LYS A 1 544 ? 19.864 -16.995 -5.922 1.00 88.12 544 LYS A O 1
ATOM 3949 N N . LEU A 1 545 ? 21.629 -18.148 -6.740 1.00 91.31 545 LEU A N 1
ATOM 3950 C CA . LEU A 1 545 ? 21.183 -18.228 -8.123 1.00 91.31 545 LEU A CA 1
ATOM 3951 C C . LEU A 1 545 ? 20.926 -19.693 -8.479 1.00 91.31 545 LEU A C 1
ATOM 3953 O O . LEU A 1 545 ? 21.848 -20.505 -8.460 1.00 91.31 545 LEU A O 1
ATOM 3957 N N . ASN A 1 546 ? 19.684 -20.017 -8.824 1.00 92.44 546 ASN A N 1
ATOM 3958 C CA . ASN A 1 546 ? 19.277 -21.353 -9.246 1.00 92.44 546 ASN A CA 1
ATOM 3959 C C . ASN A 1 546 ? 18.967 -21.345 -10.743 1.00 92.44 546 ASN A C 1
ATOM 3961 O O . ASN A 1 546 ? 18.032 -20.676 -11.184 1.00 92.44 546 ASN A O 1
ATOM 3965 N N . ILE A 1 547 ? 19.747 -22.093 -11.514 1.00 92.31 547 ILE A N 1
ATOM 3966 C CA . ILE A 1 547 ? 19.621 -22.210 -12.967 1.00 92.31 547 ILE A CA 1
ATOM 3967 C C . ILE A 1 547 ? 18.860 -23.504 -13.267 1.00 92.31 547 ILE A C 1
ATOM 3969 O O . ILE A 1 547 ? 19.328 -24.596 -12.939 1.00 92.31 547 ILE A O 1
ATOM 3973 N N . GLY A 1 548 ? 17.678 -23.357 -13.861 1.00 89.06 548 GLY A N 1
ATOM 3974 C CA . GLY A 1 548 ? 16.768 -24.433 -14.245 1.00 89.06 548 GLY A CA 1
ATOM 3975 C C . GLY A 1 548 ? 17.289 -25.271 -15.409 1.00 89.06 548 GLY A C 1
ATOM 3976 O O . GLY A 1 548 ? 18.487 -25.282 -15.696 1.00 89.06 548 GLY A O 1
ATOM 3977 N N . LYS A 1 549 ? 16.394 -26.006 -16.073 1.00 86.06 549 LYS A N 1
ATOM 3978 C CA . LYS A 1 549 ? 16.740 -26.935 -17.165 1.00 86.06 549 LYS A CA 1
ATOM 3979 C C . LYS A 1 549 ? 16.771 -26.226 -18.515 1.00 86.06 549 LYS A C 1
ATOM 3981 O O . LYS A 1 549 ? 15.982 -25.321 -18.728 1.00 86.06 549 LYS A O 1
ATOM 3986 N N . ASN A 1 550 ? 17.586 -26.730 -19.444 1.00 85.06 550 ASN A N 1
ATOM 3987 C CA . ASN A 1 550 ? 17.597 -26.350 -20.865 1.00 85.06 550 ASN A CA 1
ATOM 3988 C C . ASN A 1 550 ? 17.930 -24.876 -21.183 1.00 85.06 550 ASN A C 1
ATOM 3990 O O . ASN A 1 550 ? 17.664 -24.425 -22.296 1.00 85.06 550 ASN A O 1
ATOM 3994 N N . LEU A 1 551 ? 18.548 -24.137 -20.258 1.00 89.19 551 LEU A N 1
ATOM 3995 C CA . LEU A 1 551 ? 19.034 -22.782 -20.525 1.00 89.19 551 LEU A CA 1
ATOM 3996 C C . LEU A 1 551 ? 20.367 -22.811 -21.279 1.00 89.19 551 LEU A C 1
ATOM 3998 O O . LEU A 1 551 ? 21.230 -23.641 -20.989 1.00 89.19 551 LEU A O 1
ATOM 4002 N N . ASP A 1 552 ? 20.562 -21.858 -22.192 1.00 88.25 552 ASP A N 1
ATOM 4003 C CA . ASP A 1 552 ? 21.831 -21.641 -22.898 1.00 88.25 552 ASP A CA 1
ATOM 4004 C C . ASP A 1 552 ? 22.516 -20.362 -22.385 1.00 88.25 552 ASP A C 1
ATOM 4006 O O . ASP A 1 552 ? 22.185 -19.247 -22.800 1.00 88.25 552 ASP A O 1
ATOM 4010 N N . ILE A 1 553 ? 23.468 -20.515 -21.457 1.00 88.19 553 ILE A N 1
ATOM 4011 C CA . ILE A 1 553 ? 24.308 -19.426 -20.943 1.00 88.19 553 ILE A CA 1
ATOM 4012 C C . ILE A 1 553 ? 25.660 -19.443 -21.673 1.00 88.19 553 ILE A C 1
ATOM 4014 O O . ILE A 1 553 ? 26.600 -20.167 -21.316 1.00 88.19 553 ILE A O 1
ATOM 4018 N N . ARG A 1 554 ? 25.751 -18.619 -22.722 1.00 83.25 554 ARG A N 1
ATOM 4019 C CA . ARG A 1 554 ? 26.858 -18.641 -23.702 1.00 83.25 554 ARG A CA 1
ATOM 4020 C C . ARG A 1 554 ? 28.145 -17.975 -23.232 1.00 83.25 554 ARG A C 1
ATOM 4022 O O . ARG A 1 554 ? 29.224 -18.311 -23.706 1.00 83.25 554 ARG A O 1
ATOM 4029 N N . GLY A 1 555 ? 28.032 -16.969 -22.380 1.00 81.69 555 GLY A N 1
ATOM 4030 C CA . GLY A 1 555 ? 29.165 -16.262 -21.797 1.00 81.69 555 GLY A CA 1
ATOM 4031 C C . GLY A 1 555 ? 29.482 -16.775 -20.401 1.00 81.69 555 GLY A C 1
ATOM 4032 O O . GLY A 1 555 ? 29.277 -17.946 -20.081 1.00 81.69 555 GLY A O 1
ATOM 4033 N N . VAL A 1 556 ? 30.028 -15.896 -19.566 1.00 83.25 556 VAL A N 1
ATOM 4034 C CA . VAL A 1 556 ? 30.483 -16.257 -18.219 1.00 83.25 556 VAL A CA 1
ATOM 4035 C C . VAL A 1 556 ? 29.418 -15.875 -17.197 1.00 83.25 556 VAL A C 1
ATOM 4037 O O . VAL A 1 556 ? 28.794 -14.815 -17.293 1.00 83.25 556 VAL A O 1
ATOM 4040 N N . ILE A 1 557 ? 29.234 -16.734 -16.196 1.00 87.88 557 ILE A N 1
ATOM 4041 C CA . ILE A 1 557 ? 28.578 -16.359 -14.946 1.00 87.88 557 ILE A CA 1
ATOM 4042 C C . ILE A 1 557 ? 29.655 -15.876 -13.984 1.00 87.88 557 ILE A C 1
ATOM 4044 O O . ILE A 1 557 ? 30.518 -16.658 -13.594 1.00 87.88 557 ILE A O 1
ATOM 4048 N N . GLU A 1 558 ? 29.618 -14.609 -13.591 1.00 89.50 558 GLU A N 1
ATOM 4049 C CA . GLU A 1 558 ? 30.537 -14.059 -12.594 1.00 89.50 558 GLU A CA 1
ATOM 4050 C C . GLU A 1 558 ? 29.799 -13.829 -11.276 1.00 89.50 558 GLU A C 1
ATOM 4052 O O . GLU A 1 558 ? 28.764 -13.168 -11.236 1.00 89.50 558 GLU A O 1
ATOM 4057 N N . ALA A 1 559 ? 30.326 -14.354 -10.175 1.00 86.19 559 ALA A N 1
ATOM 4058 C CA . ALA A 1 559 ? 29.714 -14.201 -8.858 1.00 86.19 559 ALA A CA 1
ATOM 4059 C C . ALA A 1 559 ? 30.748 -13.894 -7.778 1.00 86.19 559 ALA A C 1
ATOM 4061 O O . ALA A 1 559 ? 31.873 -14.387 -7.826 1.00 86.19 559 ALA A O 1
ATOM 4062 N N . ILE A 1 560 ? 30.344 -13.134 -6.756 1.00 84.75 560 ILE A N 1
ATOM 4063 C CA . ILE A 1 560 ? 31.176 -12.938 -5.555 1.00 84.75 560 ILE A CA 1
ATOM 4064 C C . ILE A 1 560 ? 31.399 -14.273 -4.840 1.00 84.75 560 ILE A C 1
ATOM 4066 O O . ILE A 1 560 ? 32.510 -14.583 -4.404 1.00 84.75 560 ILE A O 1
ATOM 4070 N N . ASN A 1 561 ? 30.352 -15.096 -4.779 1.00 84.88 561 ASN A N 1
ATOM 4071 C CA . ASN A 1 561 ? 30.398 -16.428 -4.201 1.00 84.88 561 ASN A CA 1
ATOM 4072 C C . ASN A 1 561 ? 29.803 -17.455 -5.171 1.00 84.88 561 ASN A C 1
ATOM 4074 O O . ASN A 1 561 ? 28.589 -17.640 -5.242 1.00 84.88 561 ASN A O 1
ATOM 4078 N N . LYS A 1 562 ? 30.672 -18.159 -5.906 1.00 87.50 562 LYS A N 1
ATOM 4079 C CA . LYS A 1 562 ? 30.251 -19.187 -6.871 1.00 87.50 562 LYS A CA 1
ATOM 4080 C C . LYS A 1 562 ? 29.516 -20.369 -6.232 1.00 87.50 562 LYS A C 1
ATOM 4082 O O . LYS A 1 562 ? 28.745 -21.028 -6.915 1.00 87.50 562 LYS A O 1
ATOM 4087 N N . ASN A 1 563 ? 29.726 -20.633 -4.937 1.00 87.69 563 ASN A N 1
ATOM 4088 C CA . ASN A 1 563 ? 29.080 -21.753 -4.243 1.00 87.69 563 ASN A CA 1
ATOM 4089 C C . ASN A 1 563 ? 27.576 -21.524 -4.044 1.00 87.69 563 ASN A C 1
ATOM 4091 O O . ASN A 1 563 ? 26.852 -22.459 -3.718 1.00 87.69 563 ASN A O 1
ATOM 4095 N N . ASN A 1 564 ? 27.104 -20.293 -4.248 1.00 87.44 564 ASN A N 1
ATOM 4096 C CA . ASN A 1 564 ? 25.684 -19.973 -4.218 1.00 87.44 564 ASN A CA 1
ATOM 4097 C C . ASN A 1 564 ? 24.997 -20.149 -5.582 1.00 87.44 564 ASN A C 1
ATOM 4099 O O . ASN A 1 564 ? 23.804 -19.866 -5.697 1.00 87.44 564 ASN A O 1
ATOM 4103 N N . ILE A 1 565 ? 25.730 -20.581 -6.611 1.00 88.38 565 ILE A N 1
ATOM 4104 C CA . ILE A 1 565 ? 25.163 -20.905 -7.917 1.00 88.38 565 ILE A CA 1
ATOM 4105 C C . ILE A 1 565 ? 24.874 -22.402 -7.949 1.00 88.38 565 ILE A C 1
ATOM 4107 O O . ILE A 1 565 ? 25.775 -23.222 -7.775 1.00 88.38 565 ILE A O 1
ATOM 4111 N N . SER A 1 566 ? 23.617 -22.751 -8.200 1.00 88.88 566 SER A N 1
ATOM 4112 C CA . SER A 1 566 ? 23.201 -24.116 -8.497 1.00 88.88 566 SER A CA 1
ATOM 4113 C C . SER A 1 566 ? 22.664 -24.196 -9.922 1.00 88.88 566 SER A C 1
ATOM 4115 O O . SER A 1 566 ? 22.084 -23.237 -10.434 1.00 88.88 566 SER A O 1
ATOM 4117 N N . SER A 1 567 ? 22.881 -25.330 -10.581 1.00 87.06 567 SER A N 1
ATOM 4118 C CA . SER A 1 567 ? 22.393 -25.572 -11.937 1.00 87.06 567 SER A CA 1
ATOM 4119 C C . SER A 1 567 ? 21.913 -27.001 -12.095 1.00 87.06 567 SER A C 1
ATOM 4121 O O . SER A 1 567 ? 22.569 -27.931 -11.623 1.00 87.06 567 SER A O 1
ATOM 4123 N N . GLU A 1 568 ? 20.818 -27.190 -12.818 1.00 84.25 568 GLU A N 1
ATOM 4124 C CA . GLU A 1 568 ? 20.381 -28.523 -13.216 1.00 84.25 568 GLU A CA 1
ATOM 4125 C C . GLU A 1 568 ? 21.201 -29.052 -14.410 1.00 84.25 568 GLU A C 1
ATOM 4127 O O . GLU A 1 568 ? 21.541 -28.302 -15.323 1.00 84.25 568 GLU A O 1
ATOM 4132 N N . ASN A 1 569 ? 21.489 -30.364 -14.435 1.00 67.44 569 ASN A N 1
ATOM 4133 C CA . ASN A 1 569 ? 22.429 -31.037 -15.363 1.00 67.44 569 ASN A CA 1
ATOM 4134 C C . ASN A 1 569 ? 22.108 -30.920 -16.876 1.00 67.44 569 ASN A C 1
ATOM 4136 O O . ASN A 1 569 ? 22.807 -31.516 -17.690 1.00 67.44 569 ASN A O 1
ATOM 4140 N N . SER A 1 570 ? 21.048 -30.208 -17.261 1.00 75.75 570 SER A N 1
ATOM 4141 C CA . SER A 1 570 ? 20.581 -30.068 -18.653 1.00 75.75 570 SER A CA 1
ATOM 4142 C C . SER A 1 570 ? 20.792 -28.673 -19.250 1.00 75.75 570 SER A C 1
ATOM 4144 O O . SER A 1 570 ? 20.512 -28.482 -20.430 1.00 75.75 570 SER A O 1
ATOM 4146 N N . SER A 1 571 ? 21.288 -27.710 -18.471 1.00 80.81 571 SER A N 1
ATOM 4147 C CA . SER A 1 571 ? 21.617 -26.371 -18.970 1.00 80.81 571 SER A CA 1
ATOM 4148 C C . SER A 1 571 ? 23.057 -26.291 -19.468 1.00 80.81 571 SER A C 1
ATOM 4150 O O . SER A 1 571 ? 23.968 -26.886 -18.891 1.00 80.81 571 SER A O 1
ATOM 4152 N N . ILE A 1 572 ? 23.268 -25.531 -20.539 1.00 80.25 572 ILE A N 1
ATOM 4153 C CA . ILE A 1 572 ? 24.590 -25.252 -21.096 1.00 80.25 572 ILE A CA 1
ATOM 4154 C C . ILE A 1 572 ? 25.134 -24.021 -20.374 1.00 80.25 572 ILE A C 1
ATOM 4156 O O . ILE A 1 572 ? 24.618 -22.918 -20.531 1.00 80.25 572 ILE A O 1
ATOM 4160 N N . ILE A 1 573 ? 26.178 -24.208 -19.567 1.00 82.69 573 ILE A N 1
ATOM 4161 C CA . ILE A 1 573 ? 26.869 -23.120 -18.868 1.00 82.69 573 ILE A CA 1
ATOM 4162 C C . ILE A 1 573 ? 28.324 -23.135 -19.307 1.00 82.69 573 ILE A C 1
ATOM 4164 O O . ILE A 1 573 ? 29.061 -24.072 -19.000 1.00 82.69 573 ILE A O 1
ATOM 4168 N N . SER A 1 574 ? 28.741 -22.088 -20.017 1.00 79.44 574 SER A N 1
ATOM 4169 C CA . SER A 1 574 ? 30.086 -22.048 -20.601 1.00 79.44 574 SER A CA 1
ATOM 4170 C C . SER A 1 574 ? 31.179 -21.924 -19.538 1.00 79.44 574 SER A C 1
ATOM 4172 O O . SER A 1 574 ? 32.216 -22.581 -19.634 1.00 79.44 574 SER A O 1
ATOM 4174 N N . LYS A 1 575 ? 30.963 -21.088 -18.511 1.00 83.94 575 LYS A N 1
ATOM 4175 C CA . LYS A 1 575 ? 31.903 -20.908 -17.395 1.00 83.94 575 LYS A CA 1
ATOM 4176 C C . LYS A 1 575 ? 31.233 -20.262 -16.180 1.00 83.94 575 LYS A C 1
ATOM 4178 O O . LYS A 1 575 ? 30.395 -19.377 -16.344 1.00 83.94 575 LYS A O 1
ATOM 4183 N N . VAL A 1 576 ? 31.672 -20.639 -14.976 1.00 85.88 576 VAL A N 1
ATOM 4184 C CA . VAL A 1 576 ? 31.348 -19.944 -13.719 1.00 85.88 576 VAL A CA 1
ATOM 4185 C C . VAL A 1 576 ? 32.637 -19.458 -13.056 1.00 85.88 576 VAL A C 1
ATOM 4187 O O . VAL A 1 576 ? 33.475 -20.268 -12.659 1.00 85.88 576 VAL A O 1
ATOM 4190 N N . ASP A 1 577 ? 32.776 -18.143 -12.914 1.00 86.38 577 ASP A N 1
ATOM 4191 C CA . ASP A 1 577 ? 33.927 -17.475 -12.314 1.00 86.38 577 ASP A CA 1
ATOM 4192 C C . ASP A 1 577 ? 33.565 -16.829 -10.978 1.00 86.38 577 ASP A C 1
ATOM 4194 O O . ASP A 1 577 ? 32.548 -16.150 -10.835 1.00 86.38 577 ASP A O 1
ATOM 4198 N N . GLN A 1 578 ? 34.454 -16.995 -10.000 1.00 88.56 578 GLN A N 1
ATOM 4199 C CA . GLN A 1 578 ? 34.385 -16.239 -8.759 1.00 88.56 578 GLN A CA 1
ATOM 4200 C C . GLN A 1 578 ? 35.247 -14.982 -8.879 1.00 88.56 578 GLN A C 1
ATOM 4202 O O . GLN A 1 578 ? 36.447 -15.090 -9.137 1.00 88.56 578 GLN A O 1
ATOM 4207 N N . LYS A 1 579 ? 34.649 -13.803 -8.692 1.00 82.81 579 LYS A N 1
ATOM 4208 C CA . LYS A 1 579 ? 35.330 -12.504 -8.797 1.00 82.81 579 LYS A CA 1
ATOM 4209 C C . LYS A 1 579 ? 34.841 -11.547 -7.716 1.00 82.81 579 LYS A C 1
ATOM 4211 O O . LYS A 1 579 ? 33.684 -11.612 -7.314 1.00 82.81 579 LYS A O 1
ATOM 4216 N N . SER A 1 580 ? 35.700 -10.631 -7.269 1.00 75.75 580 SER A N 1
ATOM 4217 C CA . SER A 1 580 ? 35.246 -9.486 -6.472 1.00 75.75 580 SER A CA 1
ATOM 4218 C C . SER A 1 580 ? 34.264 -8.635 -7.285 1.00 75.75 580 SER A C 1
ATOM 4220 O O . SER A 1 580 ? 34.325 -8.635 -8.515 1.00 75.75 580 SER A O 1
ATOM 4222 N N . SER A 1 581 ? 33.378 -7.891 -6.612 1.00 66.62 581 SER A N 1
ATOM 4223 C CA . SER A 1 581 ? 32.395 -7.002 -7.264 1.00 66.62 581 SER A CA 1
ATOM 4224 C C . SER A 1 581 ? 33.022 -6.078 -8.323 1.00 66.62 581 SER A C 1
ATOM 4226 O O . SER A 1 581 ? 32.418 -5.827 -9.370 1.00 66.62 581 SER A O 1
ATOM 4228 N N . ASP A 1 582 ? 34.247 -5.621 -8.059 1.00 63.22 582 ASP A N 1
ATOM 4229 C CA . ASP A 1 582 ? 34.995 -4.674 -8.892 1.00 63.22 582 ASP A CA 1
ATOM 4230 C C . ASP A 1 582 ? 35.815 -5.358 -9.997 1.00 63.22 582 ASP A C 1
ATOM 4232 O O . ASP A 1 582 ? 36.215 -4.713 -10.958 1.00 63.22 582 ASP A O 1
ATOM 4236 N N . GLY A 1 583 ? 36.061 -6.668 -9.881 1.00 62.78 583 GLY A N 1
ATOM 4237 C CA . GLY A 1 583 ? 36.779 -7.459 -10.886 1.00 62.78 583 GLY A CA 1
ATOM 4238 C C . GLY A 1 583 ? 35.876 -8.072 -11.961 1.00 62.78 583 GLY A C 1
ATOM 4239 O O . GLY A 1 583 ? 36.369 -8.736 -12.877 1.00 62.78 583 GLY A O 1
ATOM 4240 N N . MET A 1 584 ? 34.559 -7.905 -11.832 1.00 71.88 584 MET A N 1
ATOM 4241 C CA . MET A 1 584 ? 33.567 -8.389 -12.791 1.00 71.88 584 MET A CA 1
ATOM 4242 C C . MET A 1 584 ? 33.615 -7.591 -14.103 1.00 71.88 584 MET A C 1
ATOM 4244 O O . MET A 1 584 ? 33.843 -6.385 -14.101 1.00 71.88 584 MET A O 1
ATOM 4248 N N . THR A 1 585 ? 33.412 -8.268 -15.232 1.00 73.12 585 THR A N 1
ATOM 4249 C CA . THR A 1 585 ? 33.433 -7.668 -16.578 1.00 73.12 585 THR A CA 1
ATOM 4250 C C . THR A 1 585 ? 32.222 -6.761 -16.814 1.00 73.12 585 THR A C 1
ATOM 4252 O O . THR A 1 585 ? 31.220 -6.870 -16.128 1.00 73.12 585 THR A O 1
ATOM 4255 N N . ASP A 1 586 ? 32.253 -5.825 -17.759 1.00 68.31 586 ASP A N 1
ATOM 4256 C CA . ASP A 1 586 ? 31.029 -5.072 -18.067 1.00 68.31 586 ASP A CA 1
ATOM 4257 C C . ASP A 1 586 ? 30.100 -5.923 -18.952 1.00 68.31 586 ASP A C 1
ATOM 4259 O O . ASP A 1 586 ? 30.471 -6.342 -20.050 1.00 68.31 586 ASP A O 1
ATOM 4263 N N . ILE A 1 587 ? 28.888 -6.199 -18.469 1.00 68.38 587 ILE A N 1
ATOM 4264 C CA . ILE A 1 587 ? 27.869 -6.980 -19.188 1.00 68.38 587 ILE A CA 1
ATOM 4265 C C . ILE A 1 587 ? 26.908 -6.101 -20.001 1.00 68.38 587 ILE A C 1
ATOM 4267 O O . ILE A 1 587 ? 26.043 -6.636 -20.695 1.00 68.38 587 ILE A O 1
ATOM 4271 N N . GLY A 1 588 ? 27.056 -4.771 -19.928 1.00 52.91 588 GLY A N 1
ATOM 4272 C CA . GLY A 1 588 ? 26.117 -3.797 -20.486 1.00 52.91 588 GLY A CA 1
ATOM 4273 C C . GLY A 1 588 ? 26.570 -3.063 -21.749 1.00 52.91 588 GLY A C 1
ATOM 4274 O O . GLY A 1 588 ? 25.730 -2.421 -22.380 1.00 52.91 588 GLY A O 1
ATOM 4275 N N . ASN A 1 589 ? 27.844 -3.151 -22.152 1.00 41.16 589 ASN A N 1
ATOM 4276 C CA . ASN A 1 589 ? 28.352 -2.358 -23.273 1.00 41.16 589 ASN A CA 1
ATOM 4277 C C . ASN A 1 589 ? 29.260 -3.168 -24.210 1.00 41.16 589 ASN A C 1
ATOM 4279 O O . ASN A 1 589 ? 30.482 -3.162 -24.095 1.00 41.16 589 ASN A O 1
ATOM 4283 N N . THR A 1 590 ? 28.663 -3.867 -25.176 1.00 31.58 590 THR A N 1
ATOM 4284 C CA . THR A 1 590 ? 29.415 -4.334 -26.349 1.00 31.58 590 THR A CA 1
ATOM 4285 C C . THR A 1 590 ? 28.880 -3.662 -27.600 1.00 31.58 590 THR A C 1
ATOM 4287 O O . THR A 1 590 ? 27.888 -4.117 -28.169 1.00 31.58 590 THR A O 1
ATOM 4290 N N . THR A 1 591 ? 29.568 -2.619 -28.059 1.00 24.52 591 THR A N 1
ATOM 4291 C CA . THR A 1 591 ? 29.662 -2.333 -29.493 1.00 24.52 591 THR A CA 1
ATOM 4292 C C . THR A 1 591 ? 30.445 -3.471 -30.174 1.00 24.52 591 THR A C 1
ATOM 4294 O O . THR A 1 591 ? 31.357 -4.034 -29.561 1.00 24.52 591 THR A O 1
ATOM 4297 N N . PRO A 1 592 ? 30.121 -3.857 -31.420 1.00 28.53 592 PRO A N 1
ATOM 4298 C CA . PRO A 1 592 ? 30.841 -4.918 -32.118 1.00 28.53 592 PRO A CA 1
ATOM 4299 C C . PRO A 1 592 ? 32.205 -4.423 -32.629 1.00 28.53 592 PRO A C 1
ATOM 4301 O O . PRO A 1 592 ? 32.255 -3.492 -33.427 1.00 28.53 592 PRO A O 1
ATOM 4304 N N . GLY A 1 593 ? 33.289 -5.105 -32.245 1.00 26.25 593 GLY A N 1
ATOM 4305 C CA . GLY A 1 593 ? 34.578 -5.079 -32.953 1.00 26.25 593 GLY A CA 1
ATOM 4306 C C . GLY A 1 593 ? 35.755 -4.476 -32.177 1.00 26.25 593 GLY A C 1
ATOM 4307 O O . GLY A 1 593 ? 35.764 -3.289 -31.875 1.00 26.25 593 GLY A O 1
ATOM 4308 N N . GLY A 1 594 ? 36.790 -5.286 -31.925 1.00 24.41 594 GLY A N 1
ATOM 4309 C CA . GLY A 1 594 ? 38.093 -4.812 -31.441 1.00 24.41 594 GLY A CA 1
ATOM 4310 C C . GLY A 1 594 ? 38.929 -5.912 -30.786 1.00 24.41 594 GLY A C 1
ATOM 4311 O O . GLY A 1 594 ? 38.516 -6.509 -29.804 1.00 24.41 594 GLY A O 1
ATOM 4312 N N . THR A 1 595 ? 40.081 -6.206 -31.376 1.00 23.95 595 THR A N 1
ATOM 4313 C CA . THR A 1 595 ? 40.981 -7.347 -31.145 1.00 23.95 595 THR A CA 1
ATOM 4314 C C . THR A 1 595 ? 41.837 -7.300 -29.870 1.00 23.95 595 THR A C 1
ATOM 4316 O O . THR A 1 595 ? 42.154 -6.235 -29.355 1.00 23.95 595 THR A O 1
ATOM 4319 N N . ASN A 1 596 ? 42.275 -8.500 -29.460 1.00 29.06 596 ASN A N 1
ATOM 4320 C CA . ASN A 1 596 ? 43.297 -8.848 -28.462 1.00 29.06 596 ASN A CA 1
ATOM 4321 C C . ASN A 1 596 ? 44.451 -7.845 -28.262 1.00 29.06 596 ASN A C 1
ATOM 4323 O O . ASN A 1 596 ? 45.100 -7.433 -29.221 1.00 29.06 596 ASN A O 1
ATOM 4327 N N . GLY A 1 597 ? 44.827 -7.653 -26.993 1.00 24.62 597 GLY A N 1
ATOM 4328 C CA . GLY A 1 597 ? 46.127 -7.135 -26.566 1.00 24.62 597 GLY A CA 1
ATOM 4329 C C . GLY A 1 597 ? 46.533 -7.743 -25.221 1.00 24.62 597 GLY A C 1
ATOM 4330 O O . GLY A 1 597 ? 45.952 -7.430 -24.190 1.00 24.62 597 GLY A O 1
ATOM 4331 N N . SER A 1 598 ? 47.511 -8.649 -25.252 1.00 25.95 598 SER A N 1
ATOM 4332 C CA . SER A 1 598 ? 48.172 -9.246 -24.086 1.00 25.95 598 SER A CA 1
ATOM 4333 C C . SER A 1 598 ? 49.121 -8.233 -23.434 1.00 25.95 598 SER A C 1
ATOM 4335 O O . SER A 1 598 ? 49.966 -7.672 -24.127 1.00 25.95 598 SER A O 1
ATOM 4337 N N . GLY A 1 599 ? 49.064 -8.090 -22.109 1.00 23.64 599 GLY A N 1
ATOM 4338 C CA . GLY A 1 599 ? 50.059 -7.366 -21.317 1.00 23.64 599 GLY A CA 1
ATOM 4339 C C . GLY A 1 599 ? 49.966 -7.742 -19.840 1.00 23.64 599 GLY A C 1
ATOM 4340 O O . GLY A 1 599 ? 49.060 -7.311 -19.139 1.00 23.64 599 GLY A O 1
ATOM 4341 N N . ASN A 1 600 ? 50.888 -8.590 -19.387 1.00 26.98 600 ASN A N 1
ATOM 4342 C CA . ASN A 1 600 ? 51.063 -8.983 -17.993 1.00 26.98 600 ASN A CA 1
ATOM 4343 C C . ASN A 1 600 ? 51.949 -7.951 -17.277 1.00 26.98 600 ASN A C 1
ATOM 4345 O O . ASN A 1 600 ? 53.100 -7.793 -17.677 1.00 26.98 600 ASN A O 1
ATOM 4349 N N . SER A 1 601 ? 51.463 -7.312 -16.209 1.00 22.88 601 SER A N 1
ATOM 4350 C CA . SER A 1 601 ? 52.327 -6.667 -15.209 1.00 22.88 601 SER A CA 1
ATOM 4351 C C . SER A 1 601 ? 51.566 -6.260 -13.944 1.00 22.88 601 SER A C 1
ATOM 4353 O O . SER A 1 601 ? 50.668 -5.429 -14.009 1.00 22.88 601 SER A O 1
ATOM 4355 N N . GLY A 1 602 ? 52.030 -6.775 -12.801 1.00 22.39 602 GLY A N 1
ATOM 4356 C CA . GLY A 1 602 ? 52.090 -6.035 -11.536 1.00 22.39 602 GLY A CA 1
ATOM 4357 C C . GLY A 1 602 ? 50.851 -6.083 -10.646 1.00 22.39 602 GLY A C 1
ATOM 4358 O O . GLY A 1 602 ? 49.835 -5.471 -10.941 1.00 22.39 602 GLY A O 1
ATOM 4359 N N . GLY A 1 603 ? 50.971 -6.768 -9.507 1.00 30.97 603 GLY A N 1
ATOM 4360 C CA . GLY A 1 603 ? 49.968 -6.747 -8.448 1.00 30.97 603 GLY A CA 1
ATOM 4361 C C . GLY A 1 603 ? 49.745 -5.350 -7.864 1.00 30.97 603 GLY A C 1
ATOM 4362 O O . GLY A 1 603 ? 50.673 -4.559 -7.724 1.00 30.97 603 GLY A O 1
ATOM 4363 N N . GLY A 1 604 ? 48.500 -5.085 -7.481 1.00 23.20 604 GLY A N 1
ATOM 4364 C CA . GLY A 1 604 ? 48.100 -3.850 -6.821 1.00 23.20 604 GLY A CA 1
ATOM 4365 C C . GLY A 1 604 ? 46.596 -3.834 -6.602 1.00 23.20 604 GLY A C 1
ATOM 4366 O O . GLY A 1 604 ? 45.822 -3.634 -7.527 1.00 23.20 604 GLY A O 1
ATOM 4367 N N . VAL A 1 605 ? 46.183 -4.090 -5.367 1.00 28.41 605 VAL A N 1
ATOM 4368 C CA . VAL A 1 605 ? 44.826 -3.830 -4.869 1.00 28.41 605 VAL A CA 1
ATOM 4369 C C . VAL A 1 605 ? 44.576 -2.314 -4.912 1.00 28.41 605 VAL A C 1
ATOM 4371 O O . VAL A 1 605 ? 45.482 -1.598 -4.494 1.00 28.41 605 VAL A O 1
ATOM 4374 N N . THR A 1 606 ? 43.400 -1.814 -5.339 1.00 29.53 606 THR A N 1
ATOM 4375 C CA . THR A 1 606 ? 42.534 -0.847 -4.593 1.00 29.53 606 THR A CA 1
ATOM 4376 C C . THR A 1 606 ? 41.399 -0.193 -5.405 1.00 29.53 606 THR A C 1
ATOM 4378 O O . THR A 1 606 ? 41.354 -0.250 -6.627 1.00 29.53 606 THR A O 1
ATOM 4381 N N . TYR A 1 607 ? 40.462 0.354 -4.622 1.00 31.67 607 TYR A N 1
ATOM 4382 C CA . TYR A 1 607 ? 39.043 0.653 -4.818 1.00 31.67 607 TYR A CA 1
ATOM 4383 C C . TYR A 1 607 ? 38.719 2.138 -5.112 1.00 31.67 607 TYR A C 1
ATOM 4385 O O . TYR A 1 607 ? 39.507 3.024 -4.800 1.00 31.67 607 TYR A O 1
ATOM 4393 N N . THR A 1 608 ? 37.474 2.332 -5.576 1.00 39.06 608 THR A N 1
ATOM 4394 C CA . THR A 1 608 ? 36.545 3.494 -5.564 1.00 39.06 608 THR A CA 1
ATOM 4395 C C . THR A 1 608 ? 37.013 4.892 -5.992 1.00 39.06 608 THR A C 1
ATOM 4397 O O . THR A 1 608 ? 37.799 5.570 -5.343 1.00 39.06 608 THR A O 1
ATOM 4400 N N . ASP A 1 609 ? 36.350 5.357 -7.049 1.00 42.69 609 ASP A N 1
ATOM 4401 C CA . ASP A 1 609 ? 36.331 6.697 -7.631 1.00 42.69 609 ASP A CA 1
ATOM 4402 C C . ASP A 1 609 ? 36.189 7.842 -6.601 1.00 42.69 609 ASP A C 1
ATOM 4404 O O . ASP A 1 609 ? 35.104 8.138 -6.091 1.00 42.69 609 ASP A O 1
ATOM 4408 N N . ILE A 1 610 ? 37.303 8.527 -6.329 1.00 39.34 610 ILE A N 1
ATOM 4409 C CA . ILE A 1 610 ? 37.388 9.682 -5.422 1.00 39.34 610 ILE A CA 1
ATOM 4410 C C . ILE A 1 610 ? 36.527 10.871 -5.897 1.00 39.34 610 ILE A C 1
ATOM 4412 O O . ILE A 1 610 ? 36.117 11.709 -5.091 1.00 39.34 610 ILE A O 1
ATOM 4416 N N . THR A 1 611 ? 36.164 10.907 -7.185 1.00 40.69 611 THR A N 1
ATOM 4417 C CA . THR A 1 611 ? 35.284 11.922 -7.785 1.00 40.69 611 THR A CA 1
ATOM 4418 C C . THR A 1 611 ? 33.865 11.822 -7.237 1.00 40.69 611 THR A C 1
ATOM 4420 O O . THR A 1 611 ? 33.229 12.846 -6.975 1.00 40.69 611 THR A O 1
ATOM 4423 N N . LYS A 1 612 ? 33.374 10.601 -6.978 1.00 42.84 612 LYS A N 1
ATOM 4424 C CA . LYS A 1 612 ? 32.071 10.375 -6.327 1.00 42.84 612 LYS A CA 1
ATOM 4425 C C . LYS A 1 612 ? 32.056 10.833 -4.874 1.00 42.84 612 LYS A C 1
ATOM 4427 O O . LYS A 1 612 ? 31.030 11.307 -4.394 1.00 42.84 612 LYS A O 1
ATOM 4432 N N . VAL A 1 613 ? 33.191 10.728 -4.188 1.00 42.06 613 VAL A N 1
ATOM 4433 C CA . VAL A 1 613 ? 33.320 11.155 -2.791 1.00 42.06 613 VAL A CA 1
ATOM 4434 C C . VAL A 1 613 ? 33.305 12.682 -2.699 1.00 42.06 613 VAL A C 1
ATOM 4436 O O . VAL A 1 613 ? 32.517 13.234 -1.940 1.00 42.06 613 VAL A O 1
ATOM 4439 N N . VAL A 1 614 ? 34.091 13.385 -3.521 1.00 40.22 614 VAL A N 1
ATOM 4440 C CA . VAL A 1 614 ? 34.152 14.861 -3.500 1.00 40.22 614 VAL A CA 1
ATOM 4441 C C . VAL A 1 614 ? 32.861 15.499 -4.022 1.00 40.22 614 VAL A C 1
ATOM 4443 O O . VAL A 1 614 ? 32.350 16.437 -3.410 1.00 40.22 614 VAL A O 1
ATOM 4446 N N . SER A 1 615 ? 32.287 14.975 -5.109 1.00 45.94 615 SER A N 1
ATOM 4447 C CA . SER A 1 615 ? 30.985 15.445 -5.601 1.00 45.94 615 SER A CA 1
ATOM 4448 C C . SER A 1 615 ? 29.870 15.166 -4.588 1.00 45.94 615 SER A C 1
ATOM 4450 O O . SER A 1 615 ? 29.068 16.055 -4.324 1.00 45.94 615 SER A O 1
ATOM 4452 N N . GLY A 1 616 ? 29.861 13.997 -3.941 1.00 47.34 616 GLY A N 1
ATOM 4453 C CA . GLY A 1 616 ? 28.903 13.663 -2.884 1.00 47.34 616 GLY A CA 1
ATOM 4454 C C . GLY A 1 616 ? 29.016 14.534 -1.624 1.00 47.34 616 GLY A C 1
ATOM 4455 O O . GLY A 1 616 ? 28.003 14.799 -0.987 1.00 47.34 616 GLY A O 1
ATOM 4456 N N . LEU A 1 617 ? 30.213 15.022 -1.278 1.00 43.50 617 LEU A N 1
ATOM 4457 C CA . LEU A 1 617 ? 30.449 15.849 -0.084 1.00 43.50 617 LEU A CA 1
ATOM 4458 C C . LEU A 1 617 ? 29.871 17.273 -0.180 1.00 43.50 617 LEU A C 1
ATOM 4460 O O . LEU A 1 617 ? 29.417 17.812 0.829 1.00 43.50 617 LEU A O 1
ATOM 4464 N N . TYR A 1 618 ? 29.887 17.894 -1.365 1.00 40.84 618 TYR A N 1
ATOM 4465 C CA . TYR A 1 618 ? 29.558 19.323 -1.524 1.00 40.84 618 TYR A CA 1
ATOM 4466 C C . TYR A 1 618 ? 28.306 19.599 -2.374 1.00 40.84 618 TYR A C 1
ATOM 4468 O O . TYR A 1 618 ? 27.759 20.701 -2.303 1.00 40.84 618 TYR A O 1
ATOM 4476 N N . LYS A 1 619 ? 27.815 18.614 -3.141 1.00 50.28 619 LYS A N 1
ATOM 4477 C CA . LYS A 1 619 ? 26.680 18.750 -4.078 1.00 50.28 619 LYS A CA 1
ATOM 4478 C C . LYS A 1 619 ? 25.398 19.234 -3.410 1.00 50.28 619 LYS A C 1
ATOM 4480 O O . LYS A 1 619 ? 24.842 20.244 -3.837 1.00 50.28 619 LYS A O 1
ATOM 4485 N N . ASP A 1 620 ? 24.954 18.546 -2.365 1.00 46.25 620 ASP A N 1
ATOM 4486 C CA . ASP A 1 620 ? 23.638 18.816 -1.777 1.00 46.25 620 ASP A CA 1
ATOM 4487 C C . ASP A 1 620 ? 23.629 20.156 -1.026 1.00 46.25 620 ASP A C 1
ATOM 4489 O O . ASP A 1 620 ? 22.658 20.904 -1.084 1.00 46.25 620 ASP A O 1
ATOM 4493 N N . ARG A 1 621 ? 24.765 20.538 -0.432 1.00 45.72 621 ARG A N 1
ATOM 4494 C CA . ARG A 1 621 ? 24.917 21.787 0.330 1.00 45.72 621 ARG A CA 1
ATOM 4495 C C . ARG A 1 621 ? 25.090 23.024 -0.555 1.00 45.72 621 ARG A C 1
ATOM 4497 O O . ARG A 1 621 ? 24.567 24.082 -0.219 1.00 45.72 621 ARG A O 1
ATOM 4504 N N . ILE A 1 622 ? 25.781 22.905 -1.694 1.00 44.03 622 ILE A N 1
ATOM 4505 C CA . ILE A 1 622 ? 25.870 23.984 -2.695 1.00 44.03 622 ILE A CA 1
ATOM 4506 C C . ILE A 1 622 ? 24.504 24.191 -3.360 1.00 44.03 622 ILE A C 1
ATOM 4508 O O . ILE A 1 622 ? 24.090 25.332 -3.549 1.00 44.03 622 ILE A O 1
ATOM 4512 N N . ALA A 1 623 ? 23.777 23.109 -3.661 1.00 49.28 623 ALA A N 1
ATOM 4513 C CA . ALA A 1 623 ? 22.425 23.191 -4.210 1.00 49.28 623 ALA A CA 1
ATOM 4514 C C . ALA A 1 623 ? 21.447 23.877 -3.238 1.00 49.28 623 ALA A C 1
ATOM 4516 O O . ALA A 1 623 ? 20.697 24.764 -3.643 1.00 49.28 623 ALA A O 1
ATOM 4517 N N . GLU A 1 624 ? 21.502 23.528 -1.952 1.00 48.22 624 GLU A N 1
ATOM 4518 C CA . GLU A 1 624 ? 20.661 24.123 -0.908 1.00 48.22 624 GLU A CA 1
ATOM 4519 C C . GLU A 1 624 ? 21.020 25.601 -0.643 1.00 48.22 624 GLU A C 1
ATOM 4521 O O . GLU A 1 624 ? 20.138 26.449 -0.506 1.00 48.22 624 GLU A O 1
ATOM 4526 N N . TYR A 1 625 ? 22.310 25.956 -0.677 1.00 42.03 625 TYR A N 1
ATOM 4527 C CA . TYR A 1 625 ? 22.773 27.340 -0.519 1.00 42.03 625 TYR A CA 1
ATOM 4528 C C . TYR A 1 625 ? 22.419 28.240 -1.717 1.00 42.03 625 TYR A C 1
ATOM 4530 O O . TYR A 1 625 ? 22.007 29.383 -1.510 1.00 42.03 625 TYR A O 1
ATOM 4538 N N . LEU A 1 626 ? 22.530 27.740 -2.957 1.00 43.78 626 LEU A N 1
ATOM 4539 C CA . LEU A 1 626 ? 22.116 28.458 -4.175 1.00 43.78 626 LEU A CA 1
ATOM 4540 C C . LEU A 1 626 ? 20.593 28.647 -4.236 1.00 43.78 626 LEU A C 1
ATOM 4542 O O . LEU A 1 626 ? 20.125 29.703 -4.662 1.00 43.78 626 LEU A O 1
ATOM 4546 N N . ALA A 1 627 ? 19.820 27.669 -3.749 1.00 48.81 627 ALA A N 1
ATOM 4547 C CA . ALA A 1 627 ? 18.369 27.790 -3.609 1.00 48.81 627 ALA A CA 1
ATOM 4548 C C . ALA A 1 627 ? 17.967 28.878 -2.595 1.00 48.81 627 ALA A C 1
ATOM 4550 O O . ALA A 1 627 ? 16.957 29.554 -2.785 1.00 48.81 627 ALA A O 1
ATOM 4551 N N . ALA A 1 628 ? 18.780 29.090 -1.555 1.00 41.50 628 ALA A N 1
ATOM 4552 C CA . ALA A 1 628 ? 18.574 30.134 -0.553 1.00 41.50 628 ALA A CA 1
ATOM 4553 C C . ALA A 1 628 ? 19.103 31.528 -0.967 1.00 41.50 628 ALA A C 1
ATOM 4555 O O . ALA A 1 628 ? 18.735 32.522 -0.343 1.00 41.50 628 ALA A O 1
ATOM 4556 N N . HIS A 1 629 ? 19.934 31.629 -2.016 1.00 40.16 629 HIS A N 1
ATOM 4557 C CA . HIS A 1 629 ? 20.578 32.880 -2.453 1.00 40.16 629 HIS A CA 1
ATOM 4558 C C . HIS A 1 629 ? 20.472 33.074 -3.985 1.00 40.16 629 HIS A C 1
ATOM 4560 O O . HIS A 1 629 ? 21.465 32.928 -4.704 1.00 40.16 629 HIS A O 1
ATOM 4566 N N . PRO A 1 630 ? 19.288 33.461 -4.509 1.00 46.72 630 PRO A N 1
ATOM 4567 C CA . PRO A 1 630 ? 18.958 33.426 -5.945 1.00 46.72 630 PRO A CA 1
ATOM 4568 C C . PRO A 1 630 ? 19.851 34.296 -6.839 1.00 46.72 630 PRO A C 1
ATOM 4570 O O . PRO A 1 630 ? 19.998 34.024 -8.028 1.00 46.72 630 PRO A O 1
ATOM 4573 N N . ASN A 1 631 ? 20.468 35.328 -6.262 1.00 43.56 631 ASN A N 1
ATOM 4574 C CA . ASN A 1 631 ? 21.319 36.285 -6.969 1.00 43.56 631 ASN A CA 1
ATOM 4575 C C . ASN A 1 631 ? 22.695 35.702 -7.354 1.00 43.56 631 ASN A C 1
ATOM 4577 O O . ASN A 1 631 ? 23.398 36.318 -8.141 1.00 43.56 631 ASN A O 1
ATOM 4581 N N . LEU A 1 632 ? 23.077 34.535 -6.811 1.00 38.22 632 LEU A N 1
ATOM 4582 C CA . LEU A 1 632 ? 24.303 33.800 -7.171 1.00 38.22 632 LEU A CA 1
ATOM 4583 C C . LEU A 1 632 ? 24.099 32.838 -8.355 1.00 38.22 632 LEU A C 1
ATOM 4585 O O . LEU A 1 632 ? 25.066 32.343 -8.931 1.00 38.22 632 LEU A O 1
ATOM 4589 N N . ASN A 1 633 ? 22.845 32.577 -8.735 1.00 45.19 633 ASN A N 1
ATOM 4590 C CA . ASN A 1 633 ? 22.482 31.585 -9.751 1.00 45.19 633 ASN A CA 1
ATOM 4591 C C . ASN A 1 633 ? 22.848 32.030 -11.186 1.00 45.19 633 ASN A C 1
ATOM 4593 O O . ASN A 1 633 ? 22.805 31.229 -12.118 1.00 45.19 633 ASN A O 1
ATOM 4597 N N . SER A 1 634 ? 23.202 33.309 -11.376 1.00 42.88 634 SER A N 1
ATOM 4598 C CA . SER A 1 634 ? 23.730 33.841 -12.639 1.00 42.88 634 SER A CA 1
ATOM 4599 C C . SER A 1 634 ? 25.206 33.509 -12.874 1.00 42.88 634 SER A C 1
ATOM 4601 O O . SER A 1 634 ? 25.615 33.469 -14.032 1.00 42.88 634 SER A O 1
ATOM 4603 N N . ASP A 1 635 ? 25.969 33.234 -11.808 1.00 41.59 635 ASP A N 1
ATOM 4604 C CA . ASP A 1 635 ? 27.431 33.053 -11.853 1.00 41.59 635 ASP A CA 1
ATOM 4605 C C . ASP A 1 635 ? 27.892 31.630 -11.453 1.00 41.59 635 ASP A C 1
ATOM 4607 O O . ASP A 1 635 ? 29.038 31.240 -11.691 1.00 41.59 635 ASP A O 1
ATOM 4611 N N . ILE A 1 636 ? 27.017 30.815 -10.846 1.00 39.91 636 ILE A N 1
ATOM 4612 C CA . ILE A 1 636 ? 27.296 29.419 -10.463 1.00 39.91 636 ILE A CA 1
ATOM 4613 C C . ILE A 1 636 ? 26.037 28.569 -10.684 1.00 39.91 636 ILE A C 1
ATOM 4615 O O . ILE A 1 636 ? 24.972 28.910 -10.178 1.00 39.91 636 ILE A O 1
ATOM 4619 N N . SER A 1 637 ? 26.148 27.435 -11.395 1.00 44.00 637 SER A N 1
ATOM 4620 C CA . SER A 1 637 ? 25.002 26.549 -11.669 1.00 44.00 637 SER A CA 1
ATOM 4621 C C . SER A 1 637 ? 25.348 25.058 -11.545 1.00 44.00 637 SER A C 1
ATOM 4623 O O . SER A 1 637 ? 26.152 24.544 -12.317 1.00 44.00 637 SER A O 1
ATOM 4625 N N . VAL A 1 638 ? 24.683 24.324 -10.647 1.00 46.06 638 VAL A N 1
ATOM 4626 C CA . VAL A 1 638 ? 24.837 22.860 -10.495 1.00 46.06 638 VAL A CA 1
ATOM 4627 C C . VAL A 1 638 ? 23.781 22.130 -11.333 1.00 46.06 638 VAL A C 1
ATOM 4629 O O . VAL A 1 638 ? 22.604 22.476 -11.265 1.00 46.06 638 VAL A O 1
ATOM 4632 N N . THR A 1 639 ? 24.166 21.111 -12.112 1.00 42.22 639 THR A N 1
ATOM 4633 C CA . THR A 1 639 ? 23.217 20.296 -12.899 1.00 42.22 639 THR A CA 1
ATOM 4634 C C . THR A 1 639 ? 23.063 18.888 -12.329 1.00 42.22 639 THR A C 1
ATOM 4636 O O . THR A 1 639 ? 23.998 18.279 -11.811 1.00 42.22 639 THR A O 1
ATOM 4639 N N . THR A 1 640 ? 21.840 18.363 -12.390 1.00 37.34 640 THR A N 1
ATOM 4640 C CA . THR A 1 640 ? 21.472 17.046 -11.864 1.00 37.34 640 THR A CA 1
ATOM 4641 C C . THR A 1 640 ? 21.956 15.932 -12.795 1.00 37.34 640 THR A C 1
ATOM 4643 O O . THR A 1 640 ? 21.239 15.453 -13.666 1.00 37.34 640 THR A O 1
ATOM 4646 N N . GLY A 1 641 ? 23.209 15.535 -12.582 1.00 39.66 641 GLY A N 1
ATOM 4647 C CA . GLY A 1 641 ? 23.899 14.437 -13.258 1.00 39.66 641 GLY A CA 1
ATOM 4648 C C . GLY A 1 641 ? 25.374 14.441 -12.864 1.00 39.66 641 GLY A C 1
ATOM 4649 O O . GLY A 1 641 ? 26.199 14.964 -13.600 1.00 39.66 641 GLY A O 1
ATOM 4650 N N . ASP A 1 642 ? 25.671 13.959 -11.653 1.00 38.97 642 ASP A N 1
ATOM 4651 C CA . ASP A 1 642 ? 26.997 13.681 -11.061 1.00 38.97 642 ASP A CA 1
ATOM 4652 C C . ASP A 1 642 ? 28.153 14.692 -11.261 1.00 38.97 642 ASP A C 1
ATOM 4654 O O . ASP A 1 642 ? 29.298 14.380 -10.944 1.00 38.97 642 ASP A O 1
ATOM 4658 N N . THR A 1 643 ? 27.887 15.930 -11.696 1.00 38.50 643 THR A N 1
ATOM 4659 C CA . THR A 1 643 ? 28.937 16.901 -12.043 1.00 38.50 643 THR A CA 1
ATOM 4660 C C . THR A 1 643 ? 28.613 18.301 -11.523 1.00 38.50 643 THR A C 1
ATOM 4662 O O . THR A 1 643 ? 27.544 18.848 -11.788 1.00 38.50 643 THR A O 1
ATOM 4665 N N . ILE A 1 644 ? 29.556 18.905 -10.795 1.00 39.66 644 ILE A N 1
ATOM 4666 C CA . ILE A 1 644 ? 29.516 20.329 -10.432 1.00 39.66 644 ILE A CA 1
ATOM 4667 C C . ILE A 1 644 ? 30.207 21.102 -11.550 1.00 39.66 644 ILE A C 1
ATOM 4669 O O . ILE A 1 644 ? 31.346 20.774 -11.899 1.00 39.66 644 ILE A O 1
ATOM 4673 N N . VAL A 1 645 ? 29.557 22.138 -12.083 1.00 40.34 645 VAL A N 1
ATOM 4674 C CA . VAL A 1 645 ? 30.225 23.063 -12.998 1.00 40.34 645 VAL A CA 1
ATOM 4675 C C . VAL A 1 645 ? 29.979 24.517 -12.614 1.00 40.34 645 VAL A C 1
ATOM 4677 O O . VAL A 1 645 ? 28.887 24.896 -12.208 1.00 40.34 645 VAL A O 1
ATOM 4680 N N . VAL A 1 646 ? 31.024 25.334 -12.712 1.00 38.22 646 VAL A N 1
ATOM 4681 C CA . VAL A 1 646 ? 31.025 26.752 -12.337 1.00 38.22 646 VAL A CA 1
ATOM 4682 C C . VAL A 1 646 ? 31.006 27.589 -13.615 1.00 38.22 646 VAL A C 1
ATOM 4684 O O . VAL A 1 646 ? 31.729 27.274 -14.559 1.00 38.22 646 VAL A O 1
ATOM 4687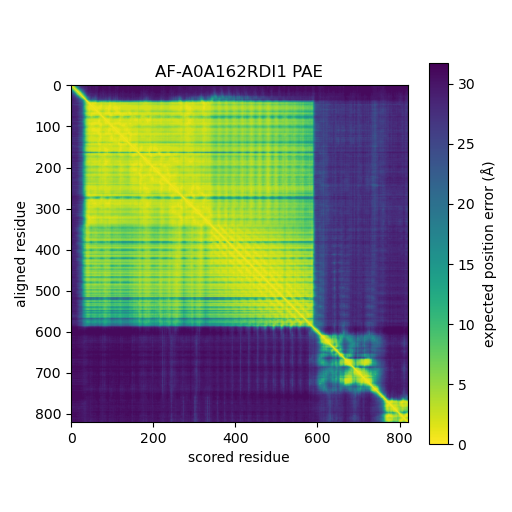 N N . LYS A 1 647 ? 30.165 28.628 -13.678 1.00 39.03 647 LYS A N 1
ATOM 4688 C CA . LYS A 1 647 ? 29.849 29.330 -14.928 1.00 39.03 647 LYS A CA 1
ATOM 4689 C C . LYS A 1 647 ? 29.975 30.843 -14.759 1.00 39.03 647 LYS A C 1
ATOM 4691 O O . LYS A 1 647 ? 29.005 31.507 -14.434 1.00 39.03 647 LYS A O 1
ATOM 4696 N N . ILE A 1 648 ? 31.149 31.399 -15.044 1.00 38.91 648 ILE A N 1
ATOM 4697 C CA . ILE A 1 648 ? 31.400 32.835 -14.856 1.00 38.91 648 ILE A CA 1
ATOM 4698 C C . ILE A 1 648 ? 31.299 33.557 -16.204 1.00 38.91 648 ILE A C 1
ATOM 4700 O O . ILE A 1 648 ? 32.030 33.236 -17.140 1.00 38.91 648 ILE A O 1
ATOM 4704 N N . ASN A 1 649 ? 30.411 34.550 -16.299 1.00 41.19 649 ASN A N 1
ATOM 4705 C CA . ASN A 1 649 ? 30.358 35.539 -17.386 1.00 41.19 649 ASN A CA 1
ATOM 4706 C C . ASN A 1 649 ? 30.396 34.974 -18.828 1.00 41.19 649 ASN A C 1
ATOM 4708 O O . ASN A 1 649 ? 31.105 35.488 -19.692 1.00 41.19 649 ASN A O 1
ATOM 4712 N N . ASN A 1 650 ? 29.580 33.954 -19.120 1.00 40.28 650 ASN A N 1
ATOM 4713 C CA . ASN A 1 650 ? 29.278 33.496 -20.490 1.00 40.28 650 ASN A CA 1
ATOM 4714 C C . ASN A 1 650 ? 30.475 33.024 -21.366 1.00 40.28 650 ASN A C 1
ATOM 4716 O O . ASN A 1 650 ? 30.425 33.145 -22.591 1.00 40.28 650 ASN A O 1
ATOM 4720 N N . GLN A 1 651 ? 31.515 32.409 -20.789 1.00 35.53 651 GLN A N 1
ATOM 4721 C CA . GLN A 1 651 ? 32.566 31.677 -21.533 1.00 35.53 651 GLN A CA 1
ATOM 4722 C C . GLN A 1 651 ? 32.648 30.194 -21.109 1.00 35.53 651 GLN A C 1
ATOM 4724 O O . GLN A 1 651 ? 32.107 29.812 -20.072 1.00 35.53 651 GLN A O 1
ATOM 4729 N N . ASN A 1 652 ? 33.252 29.346 -21.959 1.00 38.72 652 ASN A N 1
ATOM 4730 C CA . ASN A 1 652 ? 33.184 27.879 -21.863 1.00 38.72 652 ASN A CA 1
ATOM 4731 C C . ASN A 1 652 ? 34.118 27.218 -20.814 1.00 38.72 652 ASN A C 1
ATOM 4733 O O . ASN A 1 652 ? 35.038 27.843 -20.303 1.00 38.72 652 ASN A O 1
ATOM 4737 N N . TRP A 1 653 ? 33.828 25.937 -20.533 1.00 42.88 653 TRP A N 1
ATOM 4738 C CA . TRP A 1 653 ? 33.878 25.203 -19.255 1.00 42.88 653 TRP A CA 1
ATOM 4739 C C . TRP A 1 653 ? 35.165 24.387 -19.005 1.00 42.88 653 TRP A C 1
ATOM 4741 O O . TRP A 1 653 ? 35.873 24.021 -19.940 1.00 42.88 653 TRP A O 1
ATOM 4751 N N . THR A 1 654 ? 35.387 23.970 -17.751 1.00 37.94 654 THR A N 1
ATOM 4752 C CA . THR A 1 654 ? 35.990 22.658 -17.433 1.00 37.94 654 THR A CA 1
ATOM 4753 C C . THR A 1 654 ? 35.276 22.089 -16.208 1.00 37.94 654 THR A C 1
ATOM 4755 O O . THR A 1 654 ? 35.092 22.797 -15.215 1.00 37.94 654 THR A O 1
ATOM 4758 N N . SER A 1 655 ? 34.805 20.844 -16.276 1.00 43.09 655 SER A N 1
ATOM 4759 C CA . SER A 1 655 ? 34.160 20.206 -15.126 1.00 43.09 655 SER A CA 1
ATOM 4760 C C . SER A 1 655 ? 35.191 19.839 -14.051 1.00 43.09 655 SER A C 1
ATOM 4762 O O . SER A 1 655 ? 36.350 19.547 -14.350 1.00 43.09 655 SER A O 1
ATOM 4764 N N . ILE A 1 656 ? 34.776 19.785 -12.778 1.00 39.94 656 ILE A N 1
ATOM 4765 C CA . ILE A 1 656 ? 35.649 19.231 -11.724 1.00 39.94 656 ILE A CA 1
ATOM 4766 C C . ILE A 1 656 ? 36.051 17.789 -12.076 1.00 39.94 656 ILE A C 1
ATOM 4768 O O . ILE A 1 656 ? 37.171 17.387 -11.800 1.00 39.94 656 ILE A O 1
ATOM 4772 N N . SER A 1 657 ? 35.185 17.026 -12.748 1.00 39.47 657 SER A N 1
ATOM 4773 C CA . SER A 1 657 ? 35.518 15.686 -13.238 1.00 39.47 657 SER A CA 1
ATOM 4774 C C . SER A 1 657 ? 36.587 15.673 -14.344 1.00 39.47 657 SER A C 1
ATOM 4776 O O . SER A 1 657 ? 37.359 14.725 -14.398 1.00 39.47 657 SER A O 1
ATOM 4778 N N . GLU A 1 658 ? 36.703 16.714 -15.175 1.00 39.53 658 GLU A N 1
ATOM 4779 C CA . GLU A 1 658 ? 37.709 16.840 -16.244 1.00 39.53 658 GLU A CA 1
ATOM 4780 C C . GLU A 1 658 ? 39.092 17.259 -15.721 1.00 39.53 658 GLU A C 1
ATOM 4782 O O . GLU A 1 658 ? 40.102 16.790 -16.239 1.00 39.53 658 GLU A O 1
ATOM 4787 N N . LEU A 1 659 ? 39.164 18.051 -14.643 1.00 39.69 659 LEU A N 1
ATOM 4788 C CA . LEU A 1 659 ? 40.423 18.387 -13.948 1.00 39.69 659 LEU A CA 1
ATOM 4789 C C . LEU A 1 659 ? 41.135 17.156 -13.346 1.00 39.69 659 LEU A C 1
ATOM 4791 O O . LEU A 1 659 ? 42.333 17.207 -13.062 1.00 39.69 659 LEU A O 1
ATOM 4795 N N . PHE A 1 660 ? 40.402 16.052 -13.168 1.00 42.69 660 PHE A N 1
ATOM 4796 C CA . PHE A 1 660 ? 40.881 14.795 -12.586 1.00 42.69 660 PHE A CA 1
ATOM 4797 C C . PHE A 1 660 ? 40.652 13.574 -13.503 1.00 42.69 660 PHE A C 1
ATOM 4799 O O . PHE A 1 660 ? 40.876 12.434 -13.086 1.00 42.69 660 PHE A O 1
ATOM 4806 N N . ALA A 1 661 ? 40.261 13.785 -14.766 1.00 35.78 661 ALA A N 1
ATOM 4807 C CA . ALA A 1 661 ? 40.047 12.722 -15.747 1.00 35.78 661 ALA A CA 1
ATOM 4808 C C . ALA A 1 661 ? 41.380 12.214 -16.327 1.00 35.78 661 ALA A C 1
ATOM 4810 O O . ALA A 1 661 ? 41.792 12.611 -17.413 1.00 35.78 661 ALA A O 1
ATOM 4811 N N . ASN A 1 662 ? 42.066 11.369 -15.552 1.00 39.91 662 ASN A N 1
ATOM 4812 C CA . ASN A 1 662 ? 42.984 10.279 -15.940 1.00 39.91 662 ASN A CA 1
ATOM 4813 C C . ASN A 1 662 ? 43.878 9.926 -14.739 1.00 39.91 662 ASN A C 1
ATOM 4815 O O . ASN A 1 662 ? 45.101 10.026 -14.791 1.00 39.91 662 ASN A O 1
ATOM 4819 N N . ALA A 1 663 ? 43.263 9.525 -13.625 1.00 41.94 663 ALA A N 1
ATOM 4820 C CA . ALA A 1 663 ? 43.980 9.118 -12.422 1.00 41.94 663 ALA A CA 1
ATOM 4821 C C . ALA A 1 663 ? 44.333 7.623 -12.476 1.00 41.94 663 ALA A C 1
ATOM 4823 O O . ALA A 1 663 ? 43.688 6.781 -11.855 1.00 41.94 663 ALA A O 1
ATOM 4824 N N . GLN A 1 664 ? 45.373 7.290 -13.232 1.00 36.16 664 GLN A N 1
ATOM 4825 C CA . GLN A 1 664 ? 46.141 6.068 -13.010 1.00 36.16 664 GLN A CA 1
ATOM 4826 C C . GLN A 1 664 ? 47.591 6.503 -12.743 1.00 36.16 664 GLN A C 1
ATOM 4828 O O . GLN A 1 664 ? 48.253 6.997 -13.649 1.00 36.16 664 GLN A O 1
ATOM 4833 N N . ASN A 1 665 ? 48.057 6.291 -11.502 1.00 42.84 665 ASN A N 1
ATOM 4834 C CA . ASN A 1 665 ? 49.442 6.446 -11.006 1.00 42.84 665 ASN A CA 1
ATOM 4835 C C . ASN A 1 665 ? 49.993 7.850 -10.686 1.00 42.84 665 ASN A C 1
ATOM 4837 O O . ASN A 1 665 ? 51.138 8.144 -11.021 1.00 42.84 665 ASN A O 1
ATOM 4841 N N . ASP A 1 666 ? 49.268 8.687 -9.950 1.00 48.94 666 ASP A N 1
ATOM 4842 C CA . ASP A 1 666 ? 49.800 10.005 -9.585 1.00 48.94 666 ASP A CA 1
ATOM 4843 C C . ASP A 1 666 ? 50.560 9.998 -8.244 1.00 48.94 666 ASP A C 1
ATOM 4845 O O . ASP A 1 666 ? 50.021 9.635 -7.198 1.00 48.94 666 ASP A O 1
ATOM 4849 N N . ASP A 1 667 ? 51.832 10.408 -8.283 1.00 53.84 667 ASP A N 1
ATOM 4850 C CA . ASP A 1 667 ? 52.690 10.596 -7.109 1.00 53.84 667 ASP A CA 1
ATOM 4851 C C . ASP A 1 667 ? 52.223 11.763 -6.207 1.00 53.84 667 ASP A C 1
ATOM 4853 O O . ASP A 1 667 ? 51.371 12.582 -6.567 1.00 53.84 667 ASP A O 1
ATOM 4857 N N . ILE A 1 668 ? 52.805 11.872 -5.005 1.00 51.47 668 ILE A N 1
ATOM 4858 C CA . ILE A 1 668 ? 52.470 12.930 -4.036 1.00 51.47 668 ILE A CA 1
ATOM 4859 C C . ILE A 1 668 ? 52.654 14.350 -4.611 1.00 51.47 668 ILE A C 1
ATOM 4861 O O . ILE A 1 668 ? 51.975 15.279 -4.178 1.00 51.47 668 ILE A O 1
ATOM 4865 N N . GLY A 1 669 ? 53.536 14.534 -5.600 1.00 50.31 669 GLY A N 1
ATOM 4866 C CA . GLY A 1 669 ? 53.747 15.810 -6.284 1.00 50.31 669 GLY A CA 1
ATOM 4867 C C . GLY A 1 669 ? 52.569 16.189 -7.179 1.00 50.31 669 GLY A C 1
ATOM 4868 O O . GLY A 1 669 ? 52.142 17.345 -7.195 1.00 50.31 669 GLY A O 1
ATOM 4869 N N . THR A 1 670 ? 51.973 15.207 -7.847 1.00 53.97 670 THR A N 1
ATOM 4870 C CA . THR A 1 670 ? 50.798 15.400 -8.702 1.00 53.97 670 THR A CA 1
ATOM 4871 C C . THR A 1 670 ? 49.536 15.677 -7.879 1.00 53.97 670 THR A C 1
ATOM 4873 O O . THR A 1 670 ? 48.754 16.567 -8.222 1.00 53.97 670 THR A O 1
ATOM 4876 N N . ILE A 1 671 ? 49.384 15.018 -6.723 1.00 51.81 671 ILE A N 1
ATOM 4877 C CA . ILE A 1 671 ? 48.318 15.321 -5.749 1.00 51.81 671 ILE A CA 1
ATOM 4878 C C . ILE A 1 671 ? 48.428 16.777 -5.270 1.00 51.81 671 ILE A C 1
ATOM 4880 O O . ILE A 1 671 ? 47.446 17.521 -5.301 1.00 51.81 671 ILE A O 1
ATOM 4884 N N . LYS A 1 672 ? 49.635 17.222 -4.900 1.00 57.38 672 LYS A N 1
ATOM 4885 C CA . LYS A 1 672 ? 49.884 18.611 -4.487 1.00 57.38 672 LYS A CA 1
ATOM 4886 C C . LYS A 1 672 ? 49.617 19.612 -5.613 1.00 57.38 672 LYS A C 1
ATOM 4888 O O . LYS A 1 672 ? 49.027 20.658 -5.362 1.00 57.38 672 LYS A O 1
ATOM 4893 N N . SER A 1 673 ? 50.003 19.313 -6.854 1.00 54.72 673 SER A N 1
ATOM 4894 C CA . SER A 1 673 ? 49.764 20.194 -8.012 1.00 54.72 673 SER A CA 1
ATOM 4895 C C . SER A 1 673 ? 48.268 20.433 -8.269 1.00 54.72 673 SER A C 1
ATOM 4897 O O . SER A 1 673 ? 47.835 21.565 -8.507 1.00 54.72 673 SER A O 1
ATOM 4899 N N . ARG A 1 674 ? 47.448 19.389 -8.130 1.00 55.41 674 ARG A N 1
ATOM 4900 C CA . ARG A 1 674 ? 45.995 19.484 -8.326 1.00 55.41 674 ARG A CA 1
ATOM 4901 C C . ARG A 1 674 ? 45.279 20.169 -7.168 1.00 55.41 674 ARG A C 1
ATOM 4903 O O . ARG A 1 674 ? 44.403 20.996 -7.404 1.00 55.41 674 ARG A O 1
ATOM 4910 N N . LEU A 1 675 ? 45.694 19.900 -5.930 1.00 55.09 675 LEU A N 1
ATOM 4911 C CA . LEU A 1 675 ? 45.206 20.633 -4.759 1.00 55.09 675 LEU A CA 1
ATOM 4912 C C . LEU A 1 675 ? 45.564 22.130 -4.846 1.00 55.09 675 LEU A C 1
ATOM 4914 O O . LEU A 1 675 ? 44.737 22.971 -4.509 1.00 55.09 675 LEU A O 1
ATOM 4918 N N . ASN A 1 676 ? 46.741 22.480 -5.377 1.00 57.19 676 ASN A N 1
ATOM 4919 C CA . ASN A 1 676 ? 47.113 23.874 -5.651 1.00 57.19 676 ASN A CA 1
ATOM 4920 C C . ASN A 1 676 ? 46.244 24.520 -6.746 1.00 57.19 676 ASN A C 1
ATOM 4922 O O . ASN A 1 676 ? 45.893 25.692 -6.640 1.00 57.19 676 ASN A O 1
ATOM 4926 N N . THR A 1 677 ? 45.855 23.759 -7.773 1.00 52.41 677 THR A N 1
ATOM 4927 C CA . THR A 1 677 ? 44.936 24.236 -8.823 1.00 52.41 677 THR A CA 1
ATOM 4928 C C . THR A 1 677 ? 43.541 24.508 -8.253 1.00 52.41 677 THR A C 1
ATOM 4930 O O . THR A 1 677 ? 42.950 25.550 -8.530 1.00 52.41 677 THR A O 1
ATOM 4933 N N . LEU A 1 678 ? 43.044 23.618 -7.388 1.00 52.97 678 LEU A N 1
ATOM 4934 C CA . LEU A 1 678 ? 41.792 23.809 -6.656 1.00 52.97 678 LEU A CA 1
ATOM 4935 C C . LEU A 1 678 ? 41.855 25.030 -5.726 1.00 52.97 678 LEU A C 1
ATOM 4937 O O . LEU A 1 678 ? 40.931 25.840 -5.721 1.00 52.97 678 LEU A O 1
ATOM 4941 N N . GLN A 1 679 ? 42.954 25.190 -4.984 1.00 57.94 679 GLN A N 1
ATOM 4942 C CA . GLN A 1 679 ? 43.168 26.355 -4.129 1.00 57.94 679 GLN A CA 1
ATOM 4943 C C . GLN A 1 679 ? 43.134 27.655 -4.942 1.00 57.94 679 GLN A C 1
ATOM 4945 O O . GLN A 1 679 ? 42.440 28.584 -4.551 1.00 57.94 679 GLN A O 1
ATOM 4950 N N . GLY A 1 680 ? 43.783 27.703 -6.112 1.00 51.66 680 GLY A N 1
ATOM 4951 C CA . GLY A 1 680 ? 43.757 28.878 -6.989 1.00 51.66 680 GLY A CA 1
ATOM 4952 C C . GLY A 1 680 ? 42.354 29.252 -7.483 1.00 51.66 680 GLY A C 1
ATOM 4953 O O . GLY A 1 680 ? 42.034 30.435 -7.572 1.00 51.66 680 GLY A O 1
ATOM 4954 N N . ILE A 1 681 ? 41.492 28.264 -7.742 1.00 47.91 681 ILE A N 1
ATOM 4955 C CA . ILE A 1 681 ? 40.081 28.487 -8.107 1.00 47.91 681 ILE A CA 1
ATOM 4956 C C . ILE A 1 681 ? 39.291 29.064 -6.921 1.00 47.91 681 ILE A C 1
ATOM 4958 O O . ILE A 1 68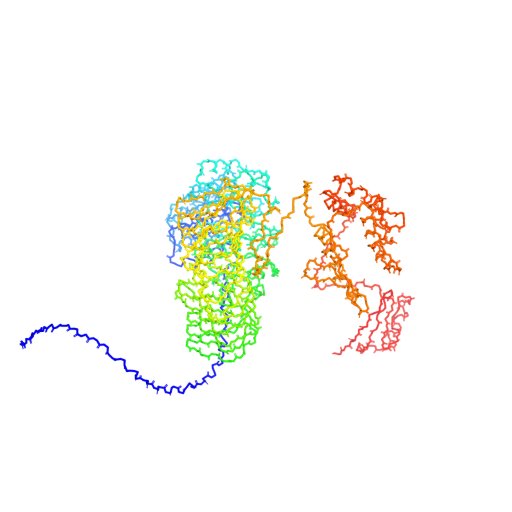1 ? 38.475 29.967 -7.105 1.00 47.91 681 ILE A O 1
ATOM 4962 N N . LEU A 1 682 ? 39.547 28.574 -5.704 1.00 49.00 682 LEU A N 1
ATOM 4963 C CA . LEU A 1 682 ? 38.924 29.085 -4.479 1.00 49.00 682 LEU A CA 1
ATOM 4964 C C . LEU A 1 682 ? 39.404 30.509 -4.145 1.00 49.00 682 LEU A C 1
ATOM 4966 O O . LEU A 1 682 ? 38.599 31.347 -3.743 1.00 49.00 682 LEU A O 1
ATOM 4970 N N . ASP A 1 683 ? 40.681 30.809 -4.388 1.00 45.22 683 ASP A N 1
ATOM 4971 C CA . ASP A 1 683 ? 41.287 32.115 -4.105 1.00 45.22 683 ASP A CA 1
ATOM 4972 C C . ASP A 1 683 ? 40.875 33.220 -5.069 1.00 45.22 683 ASP A C 1
ATOM 4974 O O . ASP A 1 683 ? 40.682 34.364 -4.656 1.00 45.22 683 ASP A O 1
ATOM 4978 N N . LEU A 1 684 ? 40.731 32.889 -6.358 1.00 35.34 684 LEU A N 1
ATOM 4979 C CA . LEU A 1 684 ? 40.256 33.817 -7.390 1.00 35.34 684 LEU A CA 1
ATOM 4980 C C . LEU A 1 684 ? 38.834 34.328 -7.093 1.00 35.34 684 LEU A C 1
ATOM 4982 O O . LEU A 1 684 ? 38.436 35.370 -7.611 1.00 35.34 684 LEU A O 1
ATOM 4986 N N . HIS A 1 685 ? 38.096 33.633 -6.220 1.00 44.38 685 HIS A N 1
ATOM 4987 C CA . HIS A 1 685 ? 36.771 34.019 -5.739 1.00 44.38 685 HIS A CA 1
ATOM 4988 C C . HIS A 1 685 ? 36.744 34.614 -4.328 1.00 44.38 685 HIS A C 1
ATOM 4990 O O . HIS A 1 685 ? 35.718 35.156 -3.919 1.00 44.38 685 HIS A O 1
ATOM 4996 N N . THR A 1 686 ? 37.863 34.616 -3.604 1.00 42.97 686 THR A N 1
ATOM 4997 C CA . THR A 1 686 ? 38.009 35.364 -2.352 1.00 42.97 686 THR A CA 1
ATOM 4998 C C . THR A 1 686 ? 38.703 36.700 -2.593 1.00 42.97 686 THR A C 1
ATOM 5000 O O . THR A 1 686 ? 39.747 36.996 -2.024 1.00 42.97 686 THR A O 1
ATOM 5003 N N . VAL A 1 687 ? 38.067 37.566 -3.381 1.00 34.06 687 VAL A N 1
ATOM 5004 C CA . VAL A 1 687 ? 38.151 39.012 -3.137 1.00 34.06 687 VAL A CA 1
ATOM 5005 C C . VAL A 1 687 ? 36.755 39.493 -2.745 1.00 34.06 687 VAL A C 1
ATOM 5007 O O . VAL A 1 687 ? 36.032 40.096 -3.527 1.00 34.06 687 VAL A O 1
ATOM 5010 N N . GLY A 1 688 ? 36.397 39.197 -1.491 1.00 43.97 688 GLY A N 1
ATOM 5011 C CA . GLY A 1 688 ? 35.481 40.015 -0.696 1.00 43.97 688 GLY A CA 1
ATOM 5012 C C . GLY A 1 688 ? 34.032 39.539 -0.544 1.00 43.97 688 GLY A C 1
ATOM 5013 O O . GLY A 1 688 ? 33.182 39.846 -1.370 1.00 43.97 688 GLY A O 1
ATOM 5014 N N . ASN A 1 689 ? 33.750 39.005 0.655 1.00 43.94 689 ASN A N 1
ATOM 5015 C CA . ASN A 1 689 ? 32.515 39.195 1.444 1.00 43.94 689 ASN A CA 1
ATOM 5016 C C . ASN A 1 689 ? 31.504 38.041 1.558 1.00 43.94 689 ASN A C 1
ATOM 5018 O O . ASN A 1 689 ? 30.302 38.288 1.616 1.00 43.94 689 ASN A O 1
ATOM 5022 N N . ILE A 1 690 ? 31.969 36.805 1.762 1.00 41.56 690 ILE A N 1
ATOM 5023 C CA . ILE A 1 690 ? 31.153 35.806 2.478 1.00 41.56 690 ILE A CA 1
ATOM 5024 C C . ILE A 1 690 ? 31.596 35.786 3.942 1.00 41.56 690 ILE A C 1
ATOM 5026 O O . ILE A 1 690 ? 32.754 35.476 4.235 1.00 41.56 690 ILE A O 1
ATOM 5030 N N . LYS A 1 691 ? 30.684 36.141 4.855 1.00 43.19 691 LYS A N 1
ATOM 5031 C CA . LYS A 1 691 ? 30.912 36.117 6.306 1.00 43.19 691 LYS A CA 1
ATOM 5032 C C . LYS A 1 691 ? 29.898 35.215 7.004 1.00 43.19 691 LYS A C 1
ATOM 5034 O O . LYS A 1 691 ? 28.706 35.308 6.729 1.00 43.19 691 LYS A O 1
ATOM 5039 N N . VAL A 1 692 ? 30.368 34.399 7.943 1.00 38.81 692 VAL A N 1
ATOM 5040 C CA . VAL A 1 692 ? 29.559 33.509 8.788 1.00 38.81 692 VAL A CA 1
ATOM 5041 C C . VAL A 1 692 ? 29.814 33.897 10.241 1.00 38.81 692 VAL A C 1
ATOM 5043 O O . VAL A 1 692 ? 30.943 33.835 10.717 1.00 38.81 692 VAL A O 1
ATOM 5046 N N . GLY A 1 693 ? 28.787 34.391 10.938 1.00 38.91 693 GLY A N 1
ATOM 5047 C CA . GLY A 1 693 ? 28.931 34.856 12.327 1.00 38.91 693 GLY A CA 1
ATOM 5048 C C . GLY A 1 693 ? 29.886 36.047 12.515 1.00 38.91 693 GLY A C 1
ATOM 5049 O O . GLY A 1 693 ? 30.390 36.256 13.611 1.00 38.91 693 GLY A O 1
ATOM 5050 N N . GLY A 1 694 ? 30.161 36.819 11.456 1.00 44.50 694 GLY A N 1
ATOM 5051 C CA . GLY A 1 694 ? 31.072 37.972 11.479 1.00 44.50 694 GLY A CA 1
ATOM 5052 C C . GLY A 1 694 ? 32.512 37.678 11.035 1.00 44.50 694 GLY A C 1
ATOM 5053 O O . GLY A 1 694 ? 33.197 38.618 10.626 1.00 44.50 694 GLY A O 1
ATOM 5054 N N . ALA A 1 695 ? 32.935 36.410 11.018 1.00 42.97 695 ALA A N 1
ATOM 5055 C CA . ALA A 1 695 ? 34.211 35.959 10.451 1.00 42.97 695 ALA A CA 1
ATOM 5056 C C . ALA A 1 695 ? 34.065 35.659 8.952 1.00 42.97 695 ALA A C 1
ATOM 5058 O O . ALA A 1 695 ? 32.979 35.296 8.497 1.00 42.97 695 ALA A O 1
ATOM 5059 N N . SER A 1 696 ? 35.127 35.818 8.164 1.00 52.56 696 SER A N 1
ATOM 5060 C CA . SER A 1 696 ? 35.117 35.393 6.761 1.00 52.56 696 SER A CA 1
ATOM 5061 C C . SER A 1 696 ? 34.986 33.869 6.653 1.00 52.56 696 SER A C 1
ATOM 5063 O O . SER A 1 696 ? 35.383 33.129 7.552 1.00 52.56 696 SER A O 1
ATOM 5065 N N . LEU A 1 697 ? 34.395 33.378 5.562 1.00 48.31 697 LEU A N 1
ATOM 5066 C CA . LEU A 1 697 ? 34.209 31.938 5.349 1.00 48.31 697 LEU A CA 1
ATOM 5067 C C . LEU A 1 697 ? 35.519 31.122 5.490 1.00 48.31 697 LEU A C 1
ATOM 5069 O O . LEU A 1 697 ? 35.475 30.076 6.140 1.00 48.31 697 LEU A O 1
ATOM 5073 N N . PRO A 1 698 ? 36.678 31.589 4.981 1.00 50.72 698 PRO A N 1
ATOM 5074 C CA . PRO A 1 698 ? 37.961 30.921 5.214 1.00 50.72 698 PRO A CA 1
ATOM 5075 C C . PRO A 1 698 ? 38.368 30.870 6.698 1.00 50.72 698 PRO A C 1
ATOM 5077 O O . PRO A 1 698 ? 38.779 29.817 7.182 1.00 50.72 698 PRO A O 1
ATOM 5080 N N . GLU A 1 699 ? 38.180 31.959 7.453 1.00 52.12 699 GLU A N 1
ATOM 5081 C CA . GLU A 1 699 ? 38.479 32.013 8.899 1.00 52.12 699 GLU A CA 1
ATOM 5082 C C . GLU A 1 699 ? 37.572 31.074 9.709 1.00 52.12 699 GLU A C 1
ATOM 5084 O O . GLU A 1 699 ? 38.013 30.417 10.650 1.00 52.12 699 GLU A O 1
ATOM 5089 N N . TYR A 1 700 ? 36.301 30.967 9.324 1.00 51.94 700 TYR A N 1
ATOM 5090 C CA . TYR A 1 700 ? 35.342 30.085 9.987 1.00 51.94 700 TYR A CA 1
ATOM 5091 C C . TYR A 1 700 ? 35.677 28.597 9.779 1.00 51.94 700 TYR A C 1
ATOM 5093 O O . TYR A 1 700 ? 35.581 27.794 10.706 1.00 51.94 700 TYR A O 1
ATOM 5101 N N . ILE A 1 701 ? 36.112 28.219 8.574 1.00 48.97 701 ILE A N 1
ATOM 5102 C CA . ILE A 1 701 ? 36.507 26.839 8.251 1.00 48.97 701 ILE A CA 1
ATOM 5103 C C . ILE A 1 701 ? 37.831 26.473 8.937 1.00 48.97 701 ILE A C 1
ATOM 5105 O O . ILE A 1 701 ? 37.968 25.362 9.454 1.00 48.97 701 ILE A O 1
ATOM 5109 N N . GLN A 1 702 ? 38.773 27.415 9.015 1.00 59.41 702 GLN A N 1
ATOM 5110 C CA . GLN A 1 702 ? 40.055 27.226 9.692 1.00 59.41 702 GLN A CA 1
ATOM 5111 C C . GLN A 1 702 ? 39.901 26.985 11.200 1.00 59.41 702 GLN A C 1
ATOM 5113 O O . GLN A 1 702 ? 40.572 26.112 11.746 1.00 59.41 702 GLN A O 1
ATOM 5118 N N . GLN A 1 703 ? 38.966 27.667 11.868 1.00 54.84 703 GLN A N 1
ATOM 5119 C CA . GLN A 1 703 ? 38.672 27.424 13.288 1.00 54.84 703 GLN A CA 1
ATOM 5120 C C . GLN A 1 703 ? 38.132 26.015 13.561 1.00 54.84 703 GLN A C 1
ATOM 5122 O O . GLN A 1 703 ? 38.357 25.458 14.637 1.00 54.84 703 GLN A O 1
ATOM 5127 N N . LEU A 1 704 ? 37.426 25.425 12.595 1.00 48.34 704 LEU A N 1
ATOM 5128 C CA . LEU A 1 704 ? 36.884 24.075 12.714 1.00 48.34 704 LEU A CA 1
ATOM 5129 C C . LEU A 1 704 ? 37.935 23.004 12.384 1.00 48.34 704 LEU A C 1
ATOM 5131 O O . LEU A 1 704 ? 37.945 21.949 13.022 1.00 48.34 704 LEU A O 1
ATOM 5135 N N . TYR A 1 705 ? 38.830 23.284 11.426 1.00 55.38 705 TYR A N 1
ATOM 5136 C CA . TYR A 1 705 ? 39.815 22.328 10.897 1.00 55.38 705 TYR A CA 1
ATOM 5137 C C . TYR A 1 705 ? 41.232 22.914 10.795 1.00 55.38 705 TYR A C 1
ATOM 5139 O O . TYR A 1 705 ? 41.821 22.934 9.713 1.00 55.38 705 TYR A O 1
ATOM 5147 N N . PRO A 1 706 ? 41.840 23.326 11.921 1.00 57.59 706 PRO A N 1
ATOM 5148 C CA . PRO A 1 706 ? 43.102 24.073 11.926 1.00 57.59 706 PRO A CA 1
ATOM 5149 C C . PRO A 1 706 ? 44.313 23.270 11.427 1.00 57.59 706 PRO A C 1
ATOM 5151 O O . PRO A 1 706 ? 45.366 23.836 11.164 1.00 57.59 706 PRO A O 1
ATOM 5154 N N . ALA A 1 707 ? 44.189 21.943 11.312 1.00 57.34 707 ALA A N 1
ATOM 5155 C CA . ALA A 1 707 ? 45.253 21.074 10.808 1.00 57.34 707 ALA A CA 1
ATOM 5156 C C . ALA A 1 707 ? 45.254 20.936 9.277 1.00 57.34 707 ALA A C 1
ATOM 5158 O O . ALA A 1 707 ? 46.291 20.618 8.699 1.00 57.34 707 ALA A O 1
ATOM 5159 N N . ASP A 1 708 ? 44.104 21.145 8.636 1.00 58.00 708 ASP A N 1
ATOM 5160 C CA . ASP A 1 708 ? 43.920 20.926 7.198 1.00 58.00 708 ASP A CA 1
ATOM 5161 C C . ASP A 1 708 ? 43.826 22.260 6.431 1.00 58.00 708 ASP A C 1
ATOM 5163 O O . ASP A 1 708 ? 43.815 22.278 5.202 1.00 58.00 708 ASP A O 1
ATOM 5167 N N . PHE A 1 709 ? 43.847 23.386 7.148 1.00 61.06 709 PHE A N 1
ATOM 5168 C CA . PHE A 1 709 ? 43.842 24.738 6.598 1.00 61.06 709 PHE A CA 1
ATOM 5169 C C . PHE A 1 709 ? 44.943 25.589 7.244 1.00 61.06 709 PHE A C 1
ATOM 5171 O O . PHE A 1 709 ? 45.254 25.430 8.422 1.00 61.06 709 PHE A O 1
ATOM 5178 N N . THR A 1 710 ? 45.572 26.462 6.463 1.00 63.03 710 THR A N 1
ATOM 5179 C CA . THR A 1 710 ? 46.595 27.418 6.909 1.00 63.03 710 THR A CA 1
ATOM 5180 C C . THR A 1 710 ? 45.956 28.600 7.639 1.00 63.03 710 THR A C 1
ATOM 5182 O O . THR A 1 710 ? 44.750 28.809 7.547 1.00 63.03 710 THR A O 1
ATOM 5185 N N . GLU A 1 711 ? 46.744 29.385 8.383 1.00 55.03 711 GLU A N 1
ATOM 5186 C CA . GLU A 1 711 ? 46.239 30.486 9.230 1.00 55.03 711 GLU A CA 1
ATOM 5187 C C . GLU A 1 711 ? 45.463 31.582 8.482 1.00 55.03 711 GLU A C 1
ATOM 5189 O O . GLU A 1 711 ? 44.655 32.283 9.081 1.00 55.03 711 GLU A O 1
ATOM 5194 N N . ASP A 1 712 ? 45.651 31.686 7.169 1.00 53.56 712 ASP A N 1
ATOM 5195 C CA . ASP A 1 712 ? 44.930 32.575 6.256 1.00 53.56 712 ASP A CA 1
ATOM 5196 C C . ASP A 1 712 ? 43.693 31.922 5.599 1.00 53.56 712 ASP A C 1
ATOM 5198 O O . ASP A 1 712 ? 43.088 32.494 4.692 1.00 53.56 712 ASP A O 1
ATOM 5202 N N . GLY A 1 713 ? 43.291 30.730 6.056 1.00 54.12 713 GLY A N 1
ATOM 5203 C CA . GLY A 1 713 ? 42.072 30.035 5.633 1.00 54.12 713 GLY A CA 1
ATOM 5204 C C . GLY A 1 713 ? 42.177 29.290 4.298 1.00 54.12 713 GLY A C 1
ATOM 5205 O O . GLY A 1 713 ? 41.157 28.876 3.743 1.00 54.12 713 GLY A O 1
ATOM 5206 N N . ARG A 1 714 ? 43.394 29.101 3.778 1.00 65.00 714 ARG A N 1
ATOM 5207 C CA . ARG A 1 714 ? 43.671 28.307 2.570 1.00 65.00 714 ARG A CA 1
ATOM 5208 C C . ARG A 1 714 ? 43.897 26.840 2.935 1.00 65.00 714 ARG A C 1
ATOM 5210 O O . ARG A 1 714 ? 44.149 26.511 4.086 1.00 65.00 714 ARG A O 1
ATOM 5217 N N . LEU A 1 715 ? 43.808 25.931 1.972 1.00 61.69 715 LEU A N 1
ATOM 5218 C CA . LEU A 1 715 ? 44.093 24.513 2.181 1.00 61.69 715 LEU A CA 1
ATOM 5219 C C . LEU A 1 715 ? 45.564 24.310 2.555 1.00 61.69 715 LEU A C 1
ATOM 5221 O O . LEU A 1 715 ? 46.469 24.806 1.882 1.00 61.69 715 LEU A O 1
ATOM 5225 N N . ASN A 1 716 ? 45.814 23.498 3.581 1.00 72.06 716 ASN A N 1
ATOM 5226 C CA . ASN A 1 716 ? 47.155 23.042 3.921 1.00 72.06 716 ASN A CA 1
ATOM 5227 C C . ASN A 1 716 ? 47.537 21.843 3.038 1.00 72.06 716 ASN A C 1
ATOM 5229 O O . ASN A 1 716 ? 47.466 20.676 3.435 1.00 72.06 716 ASN A O 1
ATOM 5233 N N . ILE A 1 717 ? 47.900 22.162 1.793 1.00 65.44 717 ILE A N 1
ATOM 5234 C CA . ILE A 1 717 ? 48.110 21.227 0.679 1.00 65.44 717 ILE A CA 1
ATOM 5235 C C . ILE A 1 717 ? 49.080 20.099 1.034 1.00 65.44 717 ILE A C 1
ATOM 5237 O O . ILE A 1 717 ? 48.841 18.939 0.698 1.00 65.44 717 ILE A O 1
ATOM 5241 N N . ASP A 1 718 ? 50.164 20.424 1.734 1.00 65.75 718 ASP A N 1
ATOM 5242 C CA . ASP A 1 718 ? 51.201 19.459 2.086 1.00 65.75 718 ASP A CA 1
ATOM 5243 C C . ASP A 1 718 ? 50.737 18.469 3.153 1.00 65.75 718 ASP A C 1
ATOM 5245 O O . ASP A 1 718 ? 51.030 17.274 3.048 1.00 65.75 718 ASP A O 1
ATOM 5249 N N . VAL A 1 719 ? 49.984 18.940 4.149 1.00 66.31 719 VAL A N 1
ATOM 5250 C CA . VAL A 1 719 ? 49.442 18.097 5.220 1.00 66.31 719 VAL A CA 1
ATOM 5251 C C . VAL A 1 719 ? 48.355 17.178 4.674 1.00 66.31 719 VAL A C 1
ATOM 5253 O O . VAL A 1 719 ? 48.380 15.975 4.938 1.00 66.31 719 VAL A O 1
ATOM 5256 N N . ILE A 1 720 ? 47.455 17.714 3.849 1.00 55.78 720 ILE A N 1
ATOM 5257 C CA . ILE A 1 720 ? 46.378 16.943 3.221 1.00 55.78 720 ILE A CA 1
ATOM 5258 C C . ILE A 1 720 ? 46.960 15.891 2.269 1.00 55.78 720 ILE A C 1
ATOM 5260 O O . ILE A 1 720 ? 46.643 14.708 2.389 1.00 55.78 720 ILE A O 1
ATOM 5264 N N . ALA A 1 721 ? 47.874 16.277 1.372 1.00 58.31 721 ALA A N 1
ATOM 5265 C CA . ALA A 1 721 ? 48.495 15.342 0.435 1.00 58.31 721 ALA A CA 1
ATOM 5266 C C . ALA A 1 721 ? 49.284 14.231 1.149 1.00 58.31 721 ALA A C 1
ATOM 5268 O O . ALA A 1 721 ? 49.261 13.081 0.713 1.00 58.31 721 ALA A O 1
ATOM 5269 N N . SER A 1 722 ? 49.945 14.548 2.268 1.00 57.53 722 SER A N 1
ATOM 5270 C CA . SER A 1 722 ? 50.725 13.570 3.036 1.00 57.53 722 SER A CA 1
ATOM 5271 C C . SER A 1 722 ? 49.844 12.605 3.832 1.00 57.53 722 SER A C 1
ATOM 5273 O O . SER A 1 722 ? 50.150 11.418 3.874 1.00 57.53 722 SER A O 1
ATOM 5275 N N . LYS A 1 723 ? 48.728 13.065 4.413 1.00 56.88 723 LYS A N 1
ATOM 5276 C CA . LYS A 1 723 ? 47.761 12.199 5.118 1.00 56.88 723 LYS A CA 1
ATOM 5277 C C . LYS A 1 723 ? 47.015 11.264 4.163 1.00 56.88 723 LYS A C 1
ATOM 5279 O O . LYS A 1 723 ? 46.817 10.092 4.484 1.00 56.88 723 LYS A O 1
ATOM 5284 N N . ILE A 1 724 ? 46.678 11.755 2.966 1.00 50.44 724 ILE A N 1
ATOM 5285 C CA . ILE A 1 724 ? 46.102 10.949 1.879 1.00 50.44 724 ILE A CA 1
ATOM 5286 C C . ILE A 1 724 ? 47.106 9.884 1.422 1.00 50.44 724 ILE A C 1
ATOM 5288 O O . ILE A 1 724 ? 46.762 8.706 1.332 1.00 50.44 724 ILE A O 1
ATOM 5292 N N . ALA A 1 725 ? 48.367 10.266 1.205 1.00 50.50 725 ALA A N 1
ATOM 5293 C CA . ALA A 1 725 ? 49.423 9.326 0.834 1.00 50.50 725 ALA A CA 1
ATOM 5294 C C . ALA A 1 725 ? 49.736 8.300 1.946 1.00 50.50 725 ALA A C 1
ATOM 5296 O O . ALA A 1 725 ? 50.085 7.158 1.647 1.00 50.50 725 ALA A O 1
ATOM 5297 N N . ALA A 1 726 ? 49.582 8.681 3.219 1.00 46.81 726 ALA A N 1
ATOM 5298 C CA . ALA A 1 726 ? 49.846 7.840 4.388 1.00 46.81 726 ALA A CA 1
ATOM 5299 C C . ALA A 1 726 ? 48.664 6.955 4.829 1.00 46.81 726 ALA A C 1
ATOM 5301 O O . ALA A 1 726 ? 48.829 6.162 5.755 1.00 46.81 726 ALA A O 1
ATOM 5302 N N . LYS A 1 727 ? 47.501 7.046 4.164 1.00 49.12 727 LYS A N 1
ATOM 5303 C CA . LYS A 1 727 ? 46.284 6.269 4.478 1.00 49.12 727 LYS A CA 1
ATOM 5304 C C . LYS A 1 727 ? 45.787 6.478 5.919 1.00 49.12 727 LYS A C 1
ATOM 5306 O O . LYS A 1 727 ? 45.466 5.519 6.617 1.00 49.12 727 LYS A O 1
ATOM 5311 N N . ASP A 1 728 ? 45.754 7.733 6.368 1.00 45.38 728 ASP A N 1
ATOM 5312 C CA . ASP A 1 728 ? 45.331 8.095 7.726 1.00 45.38 728 ASP A CA 1
ATOM 5313 C C . ASP A 1 728 ? 43.845 7.715 7.989 1.00 45.38 728 ASP A C 1
ATOM 5315 O O . ASP A 1 728 ? 42.953 8.223 7.299 1.00 45.38 728 ASP A O 1
ATOM 5319 N N . PRO A 1 729 ? 43.537 6.860 8.990 1.00 39.53 729 PRO A N 1
ATOM 5320 C CA . PRO A 1 729 ? 42.175 6.389 9.285 1.00 39.53 729 PRO A CA 1
ATOM 5321 C C . PRO A 1 729 ? 41.191 7.492 9.691 1.00 39.53 729 PRO A C 1
ATOM 5323 O O . PRO A 1 729 ? 39.976 7.296 9.624 1.00 39.53 729 PRO A O 1
ATOM 5326 N N . SER A 1 730 ? 41.682 8.668 10.101 1.00 43.88 730 SER A N 1
ATOM 5327 C CA . SER A 1 730 ? 40.828 9.822 10.418 1.00 43.88 730 SER A CA 1
ATOM 5328 C C . SER A 1 730 ? 40.003 10.312 9.218 1.00 43.88 730 SER A C 1
ATOM 5330 O O . SER A 1 730 ? 39.011 11.021 9.413 1.00 43.88 730 SER A O 1
ATOM 5332 N N . TYR A 1 731 ? 40.345 9.871 8.001 1.00 45.03 731 TYR A N 1
ATOM 5333 C CA . TYR A 1 731 ? 39.631 10.189 6.768 1.00 45.03 731 TYR A CA 1
ATOM 5334 C C . TYR A 1 731 ? 38.589 9.146 6.316 1.00 45.03 731 TYR A C 1
ATOM 5336 O O . TYR A 1 731 ? 37.704 9.499 5.539 1.00 45.03 731 TYR A O 1
ATOM 5344 N N . GLU A 1 732 ? 38.581 7.915 6.851 1.00 39.91 732 GLU A N 1
ATOM 5345 C CA . GLU A 1 732 ? 37.542 6.906 6.532 1.00 39.91 732 GLU A CA 1
ATOM 5346 C C . GLU A 1 732 ? 36.162 7.261 7.111 1.00 39.91 732 GLU A C 1
ATOM 5348 O O . GLU A 1 732 ? 35.134 6.799 6.625 1.00 39.91 732 GLU A O 1
ATOM 5353 N N . ASN A 1 733 ? 36.127 8.130 8.123 1.00 40.41 733 ASN A N 1
ATOM 5354 C CA . ASN A 1 733 ? 34.904 8.631 8.754 1.00 40.41 733 ASN A CA 1
ATOM 5355 C C . ASN A 1 733 ? 34.938 10.152 8.961 1.00 40.41 733 ASN A C 1
ATOM 5357 O O . ASN A 1 733 ? 34.286 10.676 9.870 1.00 40.41 733 ASN A O 1
ATOM 5361 N N . PHE A 1 734 ? 35.677 10.877 8.110 1.00 35.34 734 PHE A N 1
ATOM 5362 C CA . PHE A 1 734 ? 35.713 12.342 8.141 1.00 35.34 734 PHE A CA 1
ATOM 5363 C C . PHE A 1 734 ? 34.294 12.901 8.072 1.00 35.34 734 PHE A C 1
ATOM 5365 O O . PHE A 1 734 ? 33.918 13.693 8.921 1.00 35.34 734 PHE A O 1
ATOM 5372 N N . ASN A 1 735 ? 33.457 12.369 7.174 1.00 34.25 735 ASN A N 1
ATOM 5373 C CA . ASN A 1 735 ? 32.060 12.769 7.020 1.00 34.25 735 ASN A CA 1
ATOM 5374 C C . ASN A 1 735 ? 31.278 12.657 8.343 1.00 34.25 735 ASN A C 1
ATOM 5376 O O . ASN A 1 735 ? 30.694 13.632 8.794 1.00 34.25 735 ASN A O 1
ATOM 5380 N N . ALA A 1 736 ? 31.345 11.519 9.039 1.00 34.47 736 ALA A N 1
ATOM 5381 C CA . ALA A 1 736 ? 30.629 11.318 10.299 1.00 34.47 736 ALA A CA 1
ATOM 5382 C C . ALA A 1 736 ? 31.181 12.177 11.454 1.00 34.47 736 ALA A C 1
ATOM 5384 O O . ALA A 1 736 ? 30.401 12.692 12.247 1.00 34.47 736 ALA A O 1
ATOM 5385 N N . ASN A 1 737 ? 32.500 12.385 11.551 1.00 35.91 737 ASN A N 1
ATOM 5386 C CA . ASN A 1 737 ? 33.106 13.190 12.623 1.00 35.91 737 ASN A CA 1
ATOM 5387 C C . ASN A 1 737 ? 32.982 14.709 12.395 1.00 35.91 737 ASN A C 1
ATOM 5389 O O . ASN A 1 737 ? 32.789 15.444 13.364 1.00 35.91 737 ASN A O 1
ATOM 5393 N N . LEU A 1 738 ? 33.034 15.173 11.141 1.00 34.59 738 LEU A N 1
ATOM 5394 C CA . LEU A 1 738 ? 32.756 16.555 10.723 1.00 34.59 738 LEU A CA 1
ATOM 5395 C C . LEU A 1 738 ? 31.290 16.902 10.970 1.00 34.59 738 LEU A C 1
ATOM 5397 O O . LEU A 1 738 ? 30.974 17.896 11.619 1.00 34.59 738 LEU A O 1
ATOM 5401 N N . ILE A 1 739 ? 30.395 16.033 10.481 1.00 36.09 739 ILE A N 1
ATOM 5402 C CA . ILE A 1 739 ? 28.947 16.176 10.607 1.00 36.09 739 ILE A CA 1
ATOM 5403 C C . ILE A 1 739 ? 28.562 16.122 12.083 1.00 36.09 739 ILE A C 1
ATOM 5405 O O . ILE A 1 739 ? 27.857 17.018 12.532 1.00 36.09 739 ILE A O 1
ATOM 5409 N N . ASN A 1 740 ? 29.076 15.175 12.874 1.00 36.44 740 ASN A N 1
ATOM 5410 C CA . ASN A 1 740 ? 28.749 15.092 14.299 1.00 36.44 740 ASN A CA 1
ATOM 5411 C C . ASN A 1 740 ? 29.301 16.272 15.108 1.00 36.44 740 ASN A C 1
ATOM 5413 O O . ASN A 1 740 ? 28.598 16.732 16.001 1.00 36.44 740 ASN A O 1
ATOM 5417 N N . LYS A 1 741 ? 30.487 16.818 14.787 1.00 35.50 741 LYS A N 1
ATOM 5418 C CA . LYS A 1 741 ? 31.053 17.976 15.507 1.00 35.50 741 LYS A CA 1
ATOM 5419 C C . LYS A 1 741 ? 30.401 19.311 15.139 1.00 35.50 741 LYS A C 1
ATOM 5421 O O . LYS A 1 741 ? 30.136 20.111 16.035 1.00 35.50 741 LYS A O 1
ATOM 5426 N N . ILE A 1 742 ? 30.060 19.518 13.863 1.00 32.22 742 ILE A N 1
ATOM 5427 C CA . ILE A 1 742 ? 29.251 20.663 13.404 1.00 32.22 742 ILE A CA 1
ATOM 5428 C C . ILE A 1 742 ? 27.833 20.580 13.996 1.00 32.22 742 ILE A C 1
ATOM 5430 O O . ILE A 1 742 ? 27.281 21.587 14.433 1.00 32.22 742 ILE A O 1
ATOM 5434 N N . THR A 1 743 ? 27.267 19.373 14.092 1.00 35.34 743 THR A N 1
ATOM 5435 C CA . THR A 1 743 ? 25.944 19.145 14.695 1.00 35.34 743 THR A CA 1
ATOM 5436 C C . THR A 1 743 ? 25.973 19.301 16.221 1.00 35.34 743 THR A C 1
ATOM 5438 O O . THR A 1 743 ? 25.050 19.881 16.788 1.00 35.34 743 THR A O 1
ATOM 5441 N N . SER A 1 744 ? 27.045 18.884 16.910 1.00 33.38 744 SER A N 1
ATOM 5442 C CA . SER A 1 744 ? 27.183 19.067 18.364 1.00 33.38 744 SER A CA 1
ATOM 5443 C C . SER A 1 744 ? 27.495 20.511 18.768 1.00 33.38 744 SER A C 1
ATOM 5445 O O . SER A 1 744 ? 27.022 20.945 19.815 1.00 33.38 744 SER A O 1
ATOM 5447 N N . ALA A 1 745 ? 28.190 21.295 17.933 1.00 33.72 745 ALA A N 1
ATOM 5448 C CA . ALA A 1 745 ? 28.351 22.741 18.144 1.00 33.72 745 ALA A CA 1
ATOM 5449 C C . ALA A 1 745 ? 27.012 23.504 18.037 1.00 33.72 745 ALA A C 1
ATOM 5451 O O . ALA A 1 745 ? 26.841 24.563 18.641 1.00 33.72 745 ALA A O 1
ATOM 5452 N N . ASN A 1 746 ? 26.030 22.917 17.343 1.00 36.53 746 ASN A N 1
ATOM 5453 C CA . ASN A 1 746 ? 24.663 23.425 17.241 1.00 36.53 746 ASN A CA 1
ATOM 5454 C C . ASN A 1 746 ? 23.812 23.145 18.501 1.00 36.53 746 ASN A C 1
ATOM 5456 O O . ASN A 1 746 ? 22.781 23.779 18.705 1.00 36.53 746 ASN A O 1
ATOM 5460 N N . SER A 1 747 ? 24.247 22.233 19.384 1.00 31.75 747 SER A N 1
ATOM 5461 C CA . SER A 1 747 ? 23.533 21.912 20.636 1.00 31.75 747 SER A CA 1
ATOM 5462 C C . SER A 1 747 ? 23.830 22.880 21.791 1.00 31.75 747 SER A C 1
ATOM 5464 O O . SER A 1 747 ? 23.051 22.970 22.733 1.00 31.75 747 SER A O 1
ATOM 5466 N N . THR A 1 748 ? 24.902 23.672 21.692 1.00 29.86 748 THR A N 1
ATOM 5467 C CA . THR A 1 748 ? 25.205 24.783 22.616 1.00 29.86 748 THR A CA 1
ATOM 5468 C C . THR A 1 748 ? 24.551 26.110 22.222 1.00 29.86 748 THR A C 1
ATOM 5470 O O . THR A 1 748 ? 24.670 27.083 22.961 1.00 29.86 748 THR A O 1
ATOM 5473 N N . LEU A 1 749 ? 23.840 26.164 21.090 1.00 32.12 749 LEU A N 1
ATOM 5474 C CA . LEU A 1 749 ? 23.162 27.373 20.605 1.00 32.12 749 LEU A CA 1
ATOM 5475 C C . LEU A 1 749 ? 21.651 27.395 20.867 1.00 32.12 749 LEU A C 1
ATOM 5477 O O . LEU A 1 749 ? 20.969 28.293 20.376 1.00 32.12 749 LEU A O 1
ATOM 5481 N N . VAL A 1 750 ? 21.117 26.481 21.688 1.00 34.44 750 VAL A N 1
ATOM 5482 C CA . VAL A 1 750 ? 19.738 26.616 22.177 1.00 34.44 750 VAL A CA 1
ATOM 5483 C C . VAL A 1 750 ? 19.651 26.444 23.691 1.00 34.44 750 VAL A C 1
ATOM 5485 O O . VAL A 1 750 ? 19.614 25.336 24.218 1.00 34.44 750 VAL A O 1
ATOM 5488 N N . GLY A 1 751 ? 19.503 27.578 24.375 1.00 23.92 751 GLY A N 1
ATOM 5489 C CA . GLY A 1 751 ? 18.715 27.669 25.598 1.00 23.92 751 GLY A CA 1
ATOM 5490 C C . GLY A 1 751 ? 18.722 29.081 26.209 1.00 23.92 751 GLY A C 1
ATOM 5491 O O . GLY A 1 751 ? 19.802 29.661 26.296 1.00 23.92 751 GLY A O 1
ATOM 5492 N N . PRO A 1 752 ? 17.582 29.635 26.682 1.00 31.00 752 PRO A N 1
ATOM 5493 C CA . PRO A 1 752 ? 16.243 29.044 26.760 1.00 31.00 752 PRO A CA 1
ATOM 5494 C C . PRO A 1 752 ? 15.204 29.721 25.840 1.00 31.00 752 PRO A C 1
ATOM 5496 O O . PRO A 1 752 ? 15.292 30.908 25.557 1.00 31.00 752 PRO A O 1
ATOM 5499 N N . SER A 1 753 ? 14.228 28.904 25.419 1.00 31.55 753 SER A N 1
ATOM 5500 C CA . SER A 1 753 ? 12.778 29.158 25.266 1.00 31.55 753 SER A CA 1
ATOM 5501 C C . SER A 1 753 ? 12.338 30.593 24.913 1.00 31.55 753 SER A C 1
ATOM 5503 O O . SER A 1 753 ? 12.655 31.524 25.636 1.00 31.55 753 SER A O 1
ATOM 5505 N N . VAL A 1 754 ? 11.499 30.837 23.897 1.00 25.30 754 VAL A N 1
ATOM 5506 C CA . VAL A 1 754 ? 10.083 30.413 23.861 1.00 25.30 754 VAL A CA 1
ATOM 5507 C C . VAL A 1 754 ? 9.539 30.329 22.413 1.00 25.30 754 VAL A C 1
ATOM 5509 O O . VAL A 1 754 ? 9.821 31.196 21.596 1.00 25.30 754 VAL A O 1
ATOM 5512 N N . SER A 1 755 ? 8.712 29.300 22.163 1.00 25.42 755 SER A N 1
ATOM 5513 C CA . SER A 1 755 ? 7.583 29.185 21.205 1.00 25.42 755 SER A CA 1
ATOM 5514 C C . SER A 1 755 ? 7.756 29.573 19.728 1.00 25.42 755 SER A C 1
ATOM 5516 O O . SER A 1 755 ? 7.904 30.739 19.379 1.00 25.42 755 SER A O 1
ATOM 5518 N N . GLY A 1 756 ? 7.545 28.592 18.847 1.00 25.44 756 GLY A N 1
ATOM 5519 C CA . GLY A 1 756 ? 7.278 28.826 17.428 1.00 25.44 756 GLY A CA 1
ATOM 5520 C C . GLY A 1 756 ? 5.819 29.183 17.123 1.00 25.44 756 GLY A C 1
ATOM 5521 O O . GLY A 1 756 ? 4.924 28.932 17.928 1.00 25.44 756 GLY A O 1
ATOM 5522 N N . SER A 1 757 ? 5.581 29.730 15.930 1.00 25.02 757 SER A N 1
ATOM 5523 C CA . SER A 1 757 ? 4.695 29.170 14.887 1.00 25.02 757 SER A CA 1
ATOM 5524 C C . SER A 1 757 ? 4.564 30.144 13.707 1.00 25.02 757 SER A C 1
ATOM 5526 O O . SER A 1 757 ? 4.498 31.357 13.879 1.00 25.02 757 SER A O 1
ATOM 5528 N N . VAL A 1 758 ? 4.521 29.594 12.492 1.00 29.78 758 VAL A N 1
ATOM 5529 C CA . VAL A 1 758 ? 3.994 30.265 11.299 1.00 29.78 758 VAL A CA 1
ATOM 5530 C C . VAL A 1 758 ? 2.549 29.802 11.139 1.00 29.78 758 VAL A C 1
ATOM 5532 O O . VAL A 1 758 ? 2.321 28.611 10.961 1.00 29.78 758 VAL A O 1
ATOM 5535 N N . SER A 1 759 ? 1.585 30.722 11.182 1.00 25.61 759 SER A N 1
ATOM 5536 C CA . SER A 1 759 ? 0.457 30.776 10.237 1.00 25.61 759 SER A CA 1
ATOM 5537 C C . SER A 1 759 ? -0.315 32.086 10.422 1.00 25.61 759 SER A C 1
ATOM 5539 O O . SER A 1 759 ? -0.477 32.576 11.537 1.00 25.61 759 SER A O 1
ATOM 5541 N N . PHE A 1 760 ? -0.740 32.680 9.308 1.00 30.11 760 PHE A N 1
ATOM 5542 C CA . PHE A 1 760 ? -1.572 33.878 9.286 1.00 30.11 760 PHE A CA 1
ATOM 5543 C C . PHE A 1 760 ? -3.022 33.514 9.616 1.00 30.11 760 PHE A C 1
ATOM 5545 O O . PHE A 1 760 ? -3.697 32.966 8.756 1.00 30.11 760 PHE A O 1
ATOM 5552 N N . GLU A 1 761 ? -3.504 33.914 10.793 1.00 31.17 761 GLU A N 1
ATOM 5553 C CA . GLU A 1 761 ? -4.823 34.534 10.976 1.00 31.17 761 GLU A CA 1
ATOM 5554 C C . GLU A 1 761 ? -4.709 35.577 12.104 1.00 31.17 761 GLU A C 1
ATOM 5556 O O . GLU A 1 761 ? -4.474 35.248 13.260 1.00 31.17 761 GLU A O 1
ATOM 5561 N N . GLY A 1 762 ? -4.807 36.857 11.725 1.00 41.91 762 GLY A N 1
ATOM 5562 C CA . GLY A 1 762 ? -5.018 38.022 12.593 1.00 41.91 762 GLY A CA 1
ATOM 5563 C C . GLY A 1 762 ? -4.099 38.233 13.808 1.00 41.91 762 GLY A C 1
ATOM 5564 O O . GLY A 1 762 ? -4.532 37.958 14.919 1.00 41.91 762 GLY A O 1
ATOM 5565 N N . GLN A 1 763 ? -2.929 38.877 13.643 1.00 27.69 763 GLN A N 1
ATOM 5566 C CA . GLN A 1 763 ? -2.425 39.898 14.592 1.00 27.69 763 GLN A CA 1
ATOM 5567 C C . GLN A 1 763 ? -1.196 40.682 14.077 1.00 27.69 763 GLN A C 1
ATOM 5569 O O . GLN A 1 763 ? -0.415 40.210 13.256 1.00 27.69 763 GLN A O 1
ATOM 5574 N N . THR A 1 764 ? -1.098 41.926 14.549 1.00 32.97 764 THR A N 1
ATOM 5575 C CA . THR A 1 764 ? -0.263 43.056 14.106 1.00 32.97 764 THR A CA 1
ATOM 5576 C C . THR A 1 764 ? 1.248 42.788 14.100 1.00 32.97 764 THR A C 1
ATOM 5578 O O . THR A 1 764 ? 1.821 42.395 15.112 1.00 32.97 764 THR A O 1
ATOM 5581 N N . ILE A 1 765 ? 1.914 43.093 12.980 1.00 34.66 765 ILE A N 1
ATOM 5582 C CA . ILE A 1 765 ? 3.377 43.035 12.843 1.00 34.66 765 ILE A CA 1
ATOM 5583 C C . ILE A 1 765 ? 3.979 44.360 13.335 1.00 34.66 765 ILE A C 1
ATOM 5585 O O . ILE A 1 765 ? 3.755 45.408 12.730 1.00 34.66 765 ILE A O 1
ATOM 5589 N N . SER A 1 766 ? 4.779 44.320 14.400 1.00 42.78 766 SER A N 1
ATOM 5590 C CA . SER A 1 766 ? 5.561 45.474 14.862 1.00 42.78 766 SER A CA 1
ATOM 5591 C C . SER A 1 766 ? 6.911 45.518 14.150 1.00 42.78 766 SER A C 1
ATOM 5593 O O . SER A 1 766 ? 7.903 44.990 14.645 1.00 42.78 766 SER A O 1
ATOM 5595 N N . VAL A 1 767 ? 6.954 46.153 12.979 1.00 49.66 767 VAL A N 1
ATOM 5596 C CA . VAL A 1 767 ? 8.216 46.577 12.356 1.00 49.66 767 VAL A CA 1
ATOM 5597 C C . VAL A 1 767 ? 8.497 48.009 12.812 1.00 49.66 767 VAL A C 1
ATOM 5599 O O . VAL A 1 767 ? 7.607 48.855 12.737 1.00 49.66 767 VAL A O 1
ATOM 5602 N N . ALA A 1 768 ? 9.705 48.303 13.300 1.00 58.03 768 ALA A N 1
ATOM 5603 C CA . ALA A 1 768 ? 10.088 49.668 13.659 1.00 58.03 768 ALA A CA 1
ATOM 5604 C C . ALA A 1 768 ? 10.182 50.517 12.381 1.00 58.03 768 ALA A C 1
ATOM 5606 O O . ALA A 1 768 ? 11.134 50.405 11.610 1.00 58.03 768 ALA A O 1
ATOM 5607 N N . VAL A 1 769 ? 9.146 51.309 12.110 1.00 70.00 769 VAL A N 1
ATOM 5608 C CA . VAL A 1 769 ? 9.087 52.177 10.934 1.00 70.00 769 VAL A CA 1
ATOM 5609 C C . VAL A 1 769 ? 9.836 53.463 11.233 1.00 70.00 769 VAL A C 1
ATOM 5611 O O . VAL A 1 769 ? 9.389 54.264 12.052 1.00 70.00 769 VAL A O 1
ATOM 5614 N N . ASP A 1 770 ? 10.947 53.680 10.538 1.00 79.94 770 ASP A N 1
ATOM 5615 C CA . ASP A 1 770 ? 11.739 54.892 10.700 1.00 79.94 770 ASP A CA 1
ATOM 5616 C C . ASP A 1 770 ? 11.099 56.078 10.003 1.00 79.94 770 ASP A C 1
ATOM 5618 O O . ASP A 1 770 ? 11.092 57.183 10.536 1.00 79.94 770 ASP A O 1
ATOM 5622 N N . LYS A 1 771 ? 10.536 55.864 8.814 1.00 86.56 771 LYS A N 1
ATOM 5623 C CA . LYS A 1 771 ? 9.936 56.935 8.021 1.00 86.56 771 LYS A CA 1
ATOM 5624 C C . LYS A 1 771 ? 8.876 56.384 7.082 1.00 86.56 771 LYS A C 1
ATOM 5626 O O . LYS A 1 771 ? 9.052 55.312 6.518 1.00 86.56 771 LYS A O 1
ATOM 5631 N N . ILE A 1 772 ? 7.805 57.130 6.847 1.00 84.06 772 ILE A N 1
ATOM 5632 C CA . ILE A 1 772 ? 6.836 56.842 5.783 1.00 84.06 772 ILE A CA 1
ATOM 5633 C C . ILE A 1 772 ? 6.744 58.070 4.900 1.00 84.06 772 ILE A C 1
ATOM 5635 O O . ILE A 1 772 ? 6.574 59.180 5.400 1.00 84.06 772 ILE A O 1
ATOM 5639 N N . ALA A 1 773 ? 6.829 57.869 3.591 1.00 83.75 773 ALA A N 1
ATOM 5640 C CA . ALA A 1 773 ? 6.579 58.897 2.600 1.00 83.75 773 ALA A CA 1
ATOM 5641 C C . ALA A 1 773 ? 5.403 58.519 1.697 1.00 83.75 773 ALA A C 1
ATOM 5643 O O . ALA A 1 773 ? 5.324 57.378 1.255 1.00 83.75 773 ALA A O 1
ATOM 5644 N N . LYS A 1 774 ? 4.520 59.469 1.393 1.00 81.75 774 LYS A N 1
ATOM 5645 C CA . LYS A 1 774 ? 3.472 59.336 0.372 1.00 81.75 774 LYS A CA 1
ATOM 5646 C C . LYS A 1 774 ? 3.832 60.241 -0.797 1.00 81.75 774 LYS A C 1
ATOM 5648 O O . LYS A 1 774 ? 4.136 61.411 -0.577 1.00 81.75 774 LYS A O 1
ATOM 5653 N N . ASP A 1 775 ? 3.876 59.685 -2.004 1.00 80.06 775 ASP A N 1
ATOM 5654 C CA . ASP A 1 775 ? 4.230 60.403 -3.237 1.00 80.06 775 ASP A CA 1
ATOM 5655 C C . ASP A 1 775 ? 5.536 61.224 -3.102 1.00 80.06 775 ASP A C 1
ATOM 5657 O O . ASP A 1 775 ? 5.687 62.324 -3.627 1.00 80.06 775 ASP A O 1
ATOM 5661 N N . GLY A 1 776 ? 6.497 60.682 -2.342 1.00 76.44 776 GLY A N 1
ATOM 5662 C CA . GLY A 1 776 ? 7.806 61.291 -2.082 1.00 76.44 776 GLY A CA 1
ATOM 5663 C C . GLY A 1 776 ? 7.876 62.262 -0.894 1.00 76.44 776 GLY A C 1
ATOM 5664 O O . GLY A 1 776 ? 8.982 62.604 -0.477 1.00 76.44 776 GLY A O 1
ATOM 5665 N N . GLN A 1 777 ? 6.754 62.664 -0.288 1.00 79.25 777 GLN A N 1
ATOM 5666 C CA . GLN A 1 777 ? 6.744 63.527 0.902 1.00 79.25 777 GLN A CA 1
ATOM 5667 C C . GLN A 1 777 ? 6.676 62.712 2.190 1.00 79.25 777 GLN A C 1
ATOM 5669 O O . GLN A 1 777 ? 5.831 61.832 2.317 1.00 79.25 777 GLN A O 1
ATOM 5674 N N . THR A 1 778 ? 7.543 63.010 3.163 1.00 84.06 778 THR A N 1
ATOM 5675 C CA . THR A 1 778 ? 7.545 62.313 4.461 1.00 84.06 778 THR A CA 1
ATOM 5676 C C . THR A 1 778 ? 6.330 62.722 5.279 1.00 84.06 778 THR A C 1
ATOM 5678 O O . THR A 1 778 ? 6.165 63.897 5.591 1.00 84.06 778 THR A O 1
ATOM 5681 N N . ILE A 1 779 ? 5.505 61.741 5.629 1.00 78.75 779 ILE A N 1
ATOM 5682 C CA . ILE A 1 779 ? 4.260 61.926 6.377 1.00 78.75 779 ILE A CA 1
ATOM 5683 C C . ILE A 1 779 ? 4.343 61.404 7.813 1.00 78.75 779 ILE A C 1
ATOM 5685 O O . ILE A 1 779 ? 3.464 61.683 8.622 1.00 78.75 779 ILE A O 1
ATOM 5689 N N . TYR A 1 780 ? 5.388 60.635 8.113 1.00 84.31 780 TYR A N 1
ATOM 5690 C CA . TYR A 1 780 ? 5.683 60.109 9.437 1.00 84.31 780 TYR A CA 1
ATOM 5691 C C . TYR A 1 780 ? 7.184 59.853 9.557 1.00 84.31 780 TYR A C 1
ATOM 5693 O O . TYR A 1 780 ? 7.791 59.344 8.609 1.00 84.31 780 TYR A O 1
ATOM 5701 N N . HIS A 1 781 ? 7.771 60.153 10.714 1.00 87.50 781 HIS A N 1
ATOM 5702 C CA . HIS A 1 781 ? 9.142 59.766 11.044 1.00 87.50 781 HIS A CA 1
ATOM 5703 C C . HIS A 1 781 ? 9.258 59.403 12.528 1.00 87.50 781 HIS A C 1
ATOM 5705 O O . HIS A 1 781 ? 8.746 60.115 13.390 1.00 87.50 781 HIS A O 1
ATOM 5711 N N . SER A 1 782 ? 9.986 58.328 12.831 1.00 82.62 782 SER A N 1
ATOM 5712 C CA . SER A 1 782 ? 10.234 57.833 14.193 1.00 82.62 782 SER A CA 1
ATOM 5713 C C . SER A 1 782 ? 10.994 58.812 15.094 1.00 82.62 782 SER A C 1
ATOM 5715 O O . SER A 1 782 ? 10.901 58.710 16.312 1.00 82.62 782 SER A O 1
ATOM 5717 N N . ALA A 1 783 ? 11.732 59.762 14.511 1.00 81.88 783 ALA A N 1
ATOM 5718 C CA . ALA A 1 783 ? 12.476 60.788 15.237 1.00 81.88 783 ALA A CA 1
ATOM 5719 C C . ALA A 1 783 ? 11.635 62.042 15.533 1.00 81.88 783 ALA A C 1
ATOM 5721 O O . ALA A 1 783 ? 12.082 62.908 16.281 1.00 81.88 783 ALA A O 1
ATOM 5722 N N . TRP A 1 784 ? 10.443 62.168 14.937 1.00 84.88 784 TRP A N 1
ATOM 5723 C CA . TRP A 1 784 ? 9.516 63.256 15.245 1.00 84.88 784 TRP A CA 1
ATOM 5724 C C . TRP A 1 784 ? 8.730 62.924 16.509 1.00 84.88 784 TRP A C 1
ATOM 5726 O O . TRP A 1 784 ? 8.354 61.773 16.743 1.00 84.88 784 TRP A O 1
ATOM 5736 N N . SER A 1 785 ? 8.435 63.941 17.315 1.00 80.31 785 SER A N 1
ATOM 5737 C CA . SER A 1 785 ? 7.551 63.775 18.463 1.00 80.31 785 SER A CA 1
ATOM 5738 C C . SER A 1 785 ? 6.137 63.392 18.014 1.00 80.31 785 SER A C 1
ATOM 5740 O O . SER A 1 785 ? 5.713 63.607 16.872 1.00 80.31 785 SER A O 1
ATOM 5742 N N . GLN A 1 786 ? 5.366 62.821 18.937 1.00 68.38 786 GLN A N 1
ATOM 5743 C CA . GLN A 1 786 ? 3.996 62.399 18.659 1.00 68.38 786 GLN A CA 1
ATOM 5744 C C . GLN A 1 786 ? 3.103 63.572 18.204 1.00 68.38 786 GLN A C 1
ATOM 5746 O O . GLN A 1 786 ? 2.289 63.402 17.298 1.00 68.38 786 GLN A O 1
ATOM 5751 N N . GLU A 1 787 ? 3.280 64.771 18.772 1.00 75.94 787 GLU A N 1
ATOM 5752 C CA . GLU A 1 787 ? 2.511 65.966 18.394 1.00 75.94 787 GLU A CA 1
ATOM 5753 C C . GLU A 1 787 ? 2.861 66.463 16.978 1.00 75.94 787 GLU A C 1
ATOM 5755 O O . GLU A 1 787 ? 1.979 66.901 16.238 1.00 75.94 787 GLU A O 1
ATOM 5760 N N . GLU A 1 788 ? 4.125 66.346 16.564 1.00 77.44 788 GLU A N 1
ATOM 5761 C CA . GLU A 1 788 ? 4.590 66.716 15.220 1.00 77.44 788 GLU A CA 1
ATOM 5762 C C . GLU A 1 788 ? 4.045 65.767 14.145 1.00 77.44 788 GLU A C 1
ATOM 5764 O O . GLU A 1 788 ? 3.511 66.225 13.131 1.00 77.44 788 GLU A O 1
ATOM 5769 N N . ASN A 1 789 ? 4.088 64.455 14.401 1.00 80.62 789 ASN A N 1
ATOM 5770 C CA . ASN A 1 789 ? 3.493 63.449 13.517 1.00 80.62 789 ASN A CA 1
ATOM 5771 C C . ASN A 1 789 ? 1.967 63.661 13.368 1.00 80.62 789 ASN A C 1
ATOM 5773 O O . ASN A 1 789 ? 1.430 63.630 12.259 1.00 80.62 789 ASN A O 1
ATOM 5777 N N . LEU A 1 790 ? 1.257 63.958 14.464 1.00 72.31 790 LEU A N 1
ATOM 5778 C CA . LEU A 1 790 ? -0.195 64.197 14.447 1.00 72.31 790 LEU A CA 1
ATOM 5779 C C . LEU A 1 790 ? -0.593 65.535 13.789 1.00 72.31 790 LEU A C 1
ATOM 5781 O O . LEU A 1 790 ? -1.613 65.602 13.092 1.00 72.31 790 LEU A O 1
ATOM 5785 N N . LYS A 1 791 ? 0.202 66.604 13.946 1.00 73.69 791 LYS A N 1
ATOM 5786 C CA . LYS A 1 791 ? -0.020 67.885 13.242 1.00 73.69 791 LYS A CA 1
ATOM 5787 C C . LYS A 1 791 ? 0.111 67.735 11.729 1.00 73.69 791 LYS A C 1
ATOM 5789 O O . LYS A 1 791 ? -0.640 68.370 10.993 1.00 73.69 791 LYS A O 1
ATOM 5794 N N . PHE A 1 792 ? 1.018 66.886 11.249 1.00 69.88 792 PHE A N 1
ATOM 5795 C CA . PHE A 1 792 ? 1.167 66.645 9.815 1.00 69.88 792 PHE A CA 1
ATOM 5796 C C . PHE A 1 792 ? -0.028 65.874 9.235 1.00 69.88 792 PHE A C 1
ATOM 5798 O O . PHE A 1 792 ? -0.576 66.265 8.202 1.00 69.88 792 PHE A O 1
ATOM 5805 N N . LEU A 1 793 ? -0.481 64.820 9.919 1.00 66.50 793 LEU A N 1
ATOM 5806 C CA . LEU A 1 793 ? -1.630 64.019 9.482 1.00 66.50 793 LEU A CA 1
ATOM 5807 C C . LEU A 1 793 ? -2.939 64.826 9.480 1.00 66.50 793 LEU A C 1
ATOM 5809 O O . LEU A 1 793 ? -3.731 64.707 8.547 1.00 66.50 793 LEU A O 1
ATOM 5813 N N . SER A 1 794 ? -3.140 65.701 10.470 1.00 64.88 794 SER A N 1
ATOM 5814 C CA . SER A 1 794 ? -4.333 66.559 10.548 1.00 64.88 794 SER A CA 1
ATOM 5815 C C . SER A 1 794 ? -4.334 67.698 9.518 1.00 64.88 794 SER A C 1
ATOM 5817 O O . SER A 1 794 ? -5.384 68.024 8.969 1.00 64.88 794 SER A O 1
ATOM 5819 N N . LYS A 1 795 ? -3.167 68.262 9.176 1.00 64.19 795 LYS A N 1
ATOM 5820 C CA . LYS A 1 795 ? -3.035 69.344 8.181 1.00 64.19 795 LYS A CA 1
ATOM 5821 C C . LYS A 1 795 ? -3.284 68.889 6.734 1.00 64.19 795 LYS A C 1
ATOM 5823 O O . LYS A 1 795 ? -3.613 69.721 5.895 1.00 64.19 795 LYS A O 1
ATOM 5828 N N . ASN A 1 796 ? -3.155 67.589 6.449 1.00 61.03 796 ASN A N 1
ATOM 5829 C CA . ASN A 1 796 ? -3.315 67.012 5.107 1.00 61.03 796 ASN A CA 1
ATOM 5830 C C . ASN A 1 796 ? -4.677 66.335 4.866 1.00 61.03 796 ASN A C 1
ATOM 5832 O O . ASN A 1 796 ? -4.866 65.729 3.816 1.00 61.03 796 ASN A O 1
ATOM 5836 N N . ASN A 1 797 ? -5.616 66.445 5.817 1.00 53.59 797 ASN A N 1
ATOM 5837 C CA . ASN A 1 797 ? -7.016 66.018 5.694 1.00 53.59 797 ASN A CA 1
ATOM 5838 C C . ASN A 1 797 ? -7.185 64.652 4.985 1.00 53.59 797 ASN A C 1
ATOM 5840 O O . ASN A 1 797 ? -7.926 64.534 4.005 1.00 53.59 797 ASN A O 1
ATOM 5844 N N . VAL A 1 798 ? -6.435 63.641 5.451 1.00 57.19 798 VAL A N 1
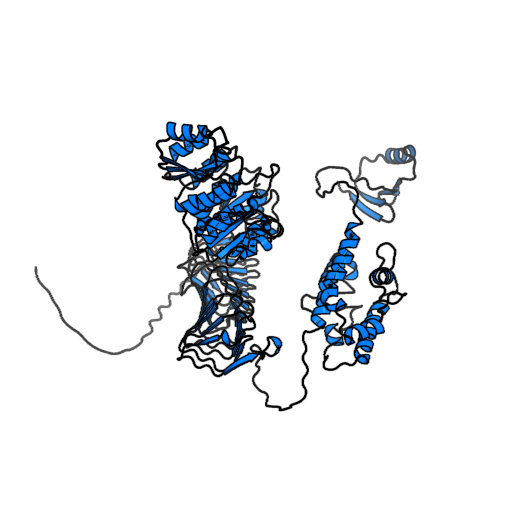ATOM 5845 C CA . VAL A 1 798 ? -6.218 62.347 4.772 1.00 57.19 798 VAL A CA 1
ATOM 5846 C C . VAL A 1 798 ? -7.481 61.480 4.812 1.00 57.19 798 VAL A C 1
ATOM 5848 O O . VAL A 1 798 ? -7.584 60.508 5.550 1.00 57.19 798 VAL A O 1
ATOM 5851 N N . SER A 1 799 ? -8.476 61.863 4.022 1.00 57.56 799 SER A N 1
ATOM 5852 C CA . SER A 1 799 ? -9.652 61.045 3.713 1.00 57.56 799 SER A CA 1
ATOM 5853 C C . SER A 1 799 ? -9.383 60.109 2.534 1.00 57.56 799 SER A C 1
ATOM 5855 O O . SER A 1 799 ? -10.024 59.068 2.420 1.00 57.56 799 SER A O 1
ATOM 5857 N N . ASP A 1 800 ? -8.396 60.442 1.696 1.00 63.53 800 ASP A N 1
ATOM 5858 C CA . ASP A 1 800 ? -7.937 59.601 0.598 1.00 63.53 800 ASP A CA 1
ATOM 5859 C C . ASP A 1 800 ? -6.565 58.987 0.911 1.00 63.53 800 ASP A C 1
ATOM 5861 O O . ASP A 1 800 ? -5.518 59.648 0.901 1.00 63.53 800 ASP A O 1
ATOM 5865 N N . ILE A 1 801 ? -6.588 57.691 1.214 1.00 69.81 801 ILE A N 1
ATOM 5866 C CA . ILE A 1 801 ? -5.404 56.879 1.507 1.00 69.81 801 ILE A CA 1
ATOM 5867 C C . ILE A 1 801 ? -4.833 56.201 0.258 1.00 69.81 801 ILE A C 1
ATOM 5869 O O . ILE A 1 801 ? -3.856 55.469 0.365 1.00 69.81 801 ILE A O 1
ATOM 5873 N N . THR A 1 802 ? -5.415 56.427 -0.921 1.00 75.75 802 THR A N 1
ATOM 5874 C CA . THR A 1 802 ? -4.889 55.877 -2.173 1.00 75.75 802 THR A CA 1
ATOM 5875 C C . THR A 1 802 ? -3.651 56.657 -2.621 1.00 75.75 802 THR A C 1
ATOM 5877 O O . THR A 1 802 ? -3.486 57.831 -2.280 1.00 75.75 802 THR A O 1
ATOM 5880 N N . GLY A 1 803 ? -2.729 55.996 -3.319 1.00 76.62 803 GLY A N 1
ATOM 5881 C CA . GLY A 1 803 ? -1.451 56.577 -3.748 1.00 76.62 803 GLY A CA 1
ATOM 5882 C C . GLY A 1 803 ? -0.257 55.664 -3.481 1.00 76.62 803 GLY A C 1
ATOM 5883 O O . GLY A 1 803 ? -0.409 54.565 -2.940 1.00 76.62 803 GLY A O 1
ATOM 5884 N N . LEU A 1 804 ? 0.937 56.106 -3.889 1.00 75.50 804 LEU A N 1
ATOM 5885 C CA . LEU A 1 804 ? 2.161 55.333 -3.700 1.00 75.50 804 LEU A CA 1
ATOM 5886 C C . LEU A 1 804 ? 2.836 55.735 -2.387 1.00 75.50 804 LEU A C 1
ATOM 5888 O O . LEU A 1 804 ? 3.267 56.873 -2.197 1.00 75.50 804 LEU A O 1
ATOM 5892 N N . TYR A 1 805 ? 2.990 54.768 -1.495 1.00 85.69 805 TYR A N 1
ATOM 5893 C CA . TYR A 1 805 ? 3.669 54.926 -0.221 1.00 85.69 805 TYR A CA 1
ATOM 5894 C C . TYR A 1 805 ? 5.035 54.262 -0.266 1.00 85.69 805 TYR A C 1
ATOM 5896 O O . TYR A 1 805 ? 5.240 53.235 -0.906 1.00 85.69 805 TYR A O 1
ATOM 5904 N N . THR A 1 806 ? 5.989 54.859 0.428 1.00 81.94 806 THR A N 1
ATOM 5905 C CA . THR A 1 806 ? 7.323 54.316 0.634 1.00 81.94 806 THR A CA 1
ATOM 5906 C C . THR A 1 806 ? 7.603 54.290 2.128 1.00 81.94 806 THR A C 1
ATOM 5908 O O . THR A 1 806 ? 7.656 55.335 2.772 1.00 81.94 806 THR A O 1
ATOM 5911 N N . ILE A 1 807 ? 7.752 53.095 2.682 1.00 84.19 807 ILE A N 1
ATOM 5912 C CA . ILE A 1 807 ? 8.012 52.847 4.097 1.00 84.19 807 ILE A CA 1
ATOM 5913 C C . ILE A 1 807 ? 9.490 52.496 4.244 1.00 84.19 807 ILE A C 1
ATOM 5915 O O . ILE A 1 807 ? 10.003 51.623 3.547 1.00 84.19 807 ILE A O 1
ATOM 5919 N N . TYR A 1 808 ? 10.165 53.190 5.148 1.00 80.50 808 TYR A N 1
ATOM 5920 C CA . TYR A 1 808 ? 11.578 53.031 5.453 1.00 80.50 808 TYR A CA 1
ATOM 5921 C C . TYR A 1 808 ? 11.709 52.409 6.843 1.00 80.50 808 TYR A C 1
ATOM 5923 O O . TYR A 1 808 ? 11.104 52.898 7.801 1.00 80.50 808 TYR A O 1
ATOM 5931 N N . SER A 1 809 ? 12.487 51.336 6.947 1.00 75.62 809 SER A N 1
ATOM 5932 C CA . SER A 1 809 ? 12.794 50.653 8.205 1.00 75.62 809 SER A CA 1
ATOM 5933 C C . SER A 1 809 ? 14.228 50.124 8.140 1.00 75.62 809 SER A C 1
ATOM 5935 O O . SER A 1 809 ? 14.543 49.201 7.383 1.00 75.62 809 SER A O 1
ATOM 5937 N N . GLY A 1 810 ? 15.127 50.778 8.868 1.00 73.88 810 GLY A N 1
ATOM 5938 C CA . GLY A 1 810 ? 16.568 50.688 8.687 1.00 73.88 810 GLY A CA 1
ATOM 5939 C C . GLY A 1 810 ? 16.971 51.043 7.254 1.00 73.88 810 GLY A C 1
ATOM 5940 O O . GLY A 1 810 ? 16.519 52.031 6.677 1.00 73.88 810 GLY A O 1
ATOM 5941 N N . ASN A 1 811 ? 17.792 50.187 6.646 1.00 63.78 811 ASN A N 1
ATOM 5942 C CA . ASN A 1 811 ? 18.199 50.327 5.244 1.00 63.78 811 ASN A CA 1
ATOM 5943 C C . ASN A 1 811 ? 17.163 49.767 4.253 1.00 63.78 811 ASN A C 1
ATOM 5945 O O . ASN A 1 811 ? 17.370 49.847 3.042 1.00 63.78 811 ASN A O 1
ATOM 5949 N N . ASN A 1 812 ? 16.064 49.187 4.743 1.00 59.50 812 ASN A N 1
ATOM 5950 C CA . ASN A 1 812 ? 15.043 48.601 3.890 1.00 59.50 812 ASN A CA 1
ATOM 5951 C C . ASN A 1 812 ? 14.036 49.662 3.453 1.00 59.50 812 ASN A C 1
ATOM 5953 O O . ASN A 1 812 ? 13.560 50.471 4.254 1.00 59.50 812 ASN A O 1
ATOM 5957 N N . ILE A 1 813 ? 13.690 49.619 2.168 1.00 71.62 813 ILE A N 1
ATOM 5958 C CA . ILE A 1 813 ? 12.706 50.501 1.549 1.00 71.62 813 ILE A CA 1
ATOM 5959 C C . ILE A 1 813 ? 11.620 49.627 0.937 1.00 71.62 813 ILE A C 1
ATOM 5961 O O . ILE A 1 813 ? 11.884 48.840 0.031 1.00 71.62 813 ILE A O 1
ATOM 5965 N N . ILE A 1 814 ? 10.391 49.796 1.411 1.00 73.81 814 ILE A N 1
ATOM 5966 C CA . ILE A 1 814 ? 9.218 49.076 0.923 1.00 73.81 814 ILE A CA 1
ATOM 5967 C C . ILE A 1 814 ? 8.325 50.073 0.198 1.00 73.81 814 ILE A C 1
ATOM 5969 O O . ILE A 1 814 ? 7.930 51.082 0.777 1.00 73.81 814 ILE A O 1
ATOM 5973 N N . LYS A 1 815 ? 7.989 49.799 -1.064 1.00 75.50 815 LYS A N 1
ATOM 5974 C CA . LYS A 1 815 ? 7.028 50.600 -1.832 1.00 75.50 815 LYS A CA 1
ATOM 5975 C C . LYS A 1 815 ? 5.684 49.885 -1.886 1.00 75.50 815 LYS A C 1
ATOM 5977 O O . LYS A 1 815 ? 5.627 48.718 -2.256 1.00 75.50 815 LYS A O 1
ATOM 5982 N N . VAL A 1 816 ? 4.619 50.591 -1.528 1.00 72.69 816 VAL A N 1
ATOM 5983 C CA . VAL A 1 816 ? 3.255 50.067 -1.434 1.00 72.69 816 VAL A CA 1
ATOM 5984 C C . VAL A 1 816 ? 2.332 50.981 -2.225 1.00 72.69 816 VAL A C 1
ATOM 5986 O O . VAL A 1 816 ? 2.183 52.151 -1.886 1.00 72.69 816 VAL A O 1
ATOM 5989 N N . GLN A 1 817 ? 1.709 50.463 -3.279 1.00 81.00 817 GLN A N 1
ATOM 5990 C CA . GLN A 1 817 ? 0.642 51.174 -3.979 1.00 81.00 817 GLN A CA 1
ATOM 5991 C C . GLN A 1 817 ? -0.686 50.841 -3.298 1.00 81.00 817 GLN A C 1
ATOM 5993 O O . GLN A 1 817 ? -1.075 49.677 -3.257 1.00 81.00 817 GLN A O 1
ATOM 5998 N N . ILE A 1 818 ? -1.385 51.853 -2.787 1.00 69.38 818 ILE A N 1
ATOM 5999 C CA . ILE A 1 818 ? -2.739 51.698 -2.253 1.00 69.38 818 ILE A CA 1
ATOM 6000 C C . ILE A 1 818 ? -3.712 52.161 -3.335 1.00 69.38 818 ILE A C 1
ATOM 6002 O O . ILE A 1 818 ? -3.634 53.301 -3.801 1.00 69.38 818 ILE A O 1
ATOM 6006 N N . THR A 1 819 ? -4.605 51.274 -3.766 1.00 75.06 819 THR A N 1
ATOM 6007 C CA . THR A 1 819 ? -5.698 51.588 -4.697 1.00 75.06 819 THR A CA 1
ATOM 6008 C C . THR A 1 819 ? -7.038 51.533 -3.971 1.00 75.06 819 THR A C 1
ATOM 6010 O O . THR A 1 819 ? -7.125 50.968 -2.882 1.00 75.06 819 THR A O 1
ATOM 6013 N N . LYS A 1 820 ? -8.048 52.185 -4.549 1.00 61.78 820 LYS A N 1
ATOM 6014 C CA . LYS A 1 820 ? -9.387 52.310 -3.965 1.00 61.78 820 LYS A CA 1
ATOM 6015 C C . LYS A 1 820 ? -10.148 50.990 -3.937 1.00 61.78 820 LYS A C 1
ATOM 6017 O O . LYS A 1 820 ? -9.918 50.182 -4.866 1.00 61.78 820 LYS A O 1
#

Solvent-accessible surface area (backbone atoms only — not comparable to full-atom values): 43290 Å² total; per-residue (Å²): 135,88,77,90,78,89,81,90,87,84,90,85,86,88,82,92,74,90,77,83,77,81,74,81,71,79,75,75,81,63,83,70,69,70,56,88,61,75,67,59,68,62,54,68,35,43,38,98,45,61,44,44,18,17,45,37,40,31,51,75,66,33,75,92,29,27,58,29,35,31,39,23,34,60,83,50,59,58,38,40,54,30,42,23,23,48,20,37,77,56,64,14,44,35,39,38,25,49,41,86,47,71,49,68,66,49,54,52,45,48,60,67,26,57,35,45,33,39,38,33,36,39,37,58,88,44,39,22,64,67,44,55,52,51,46,56,74,76,38,86,38,53,77,47,76,36,46,37,101,43,47,37,38,15,12,44,40,44,28,64,72,60,43,87,45,51,40,35,36,39,18,29,56,87,52,60,52,40,30,56,37,42,23,17,58,26,20,60,70,52,23,32,38,38,28,24,50,30,80,41,66,36,68,57,45,50,51,53,52,67,76,36,76,64,43,59,32,27,41,32,34,30,31,57,85,43,39,21,65,81,27,45,71,74,46,46,68,56,44,76,35,42,35,100,46,59,46,42,20,30,43,40,41,50,62,62,44,42,65,68,38,41,39,62,34,35,35,38,21,35,57,58,51,98,81,75,68,49,52,47,47,50,55,26,35,21,18,46,28,22,70,62,29,15,47,62,45,48,36,49,68,59,72,44,68,65,46,38,52,44,37,68,74,58,46,53,50,78,26,33,47,35,34,31,40,42,59,91,45,47,32,70,66,40,55,56,66,48,56,52,77,53,50,38,43,66,55,65,59,38,63,43,62,63,71,40,86,39,28,36,33,32,58,19,40,44,24,33,41,42,27,35,30,61,21,36,38,38,34,54,12,30,46,30,34,40,38,66,28,47,33,68,27,41,39,38,37,32,18,36,75,81,18,26,38,41,36,38,43,31,38,32,48,31,39,37,34,47,36,15,17,80,82,10,38,40,34,27,37,25,40,27,52,32,39,35,38,52,22,68,37,60,23,24,42,33,35,25,68,72,10,39,28,54,29,28,39,37,59,31,34,32,34,45,32,19,76,30,32,37,54,36,34,34,36,38,45,58,56,84,58,82,32,44,41,34,40,32,21,49,34,90,37,40,33,36,31,43,31,51,33,40,35,36,27,37,71,63,14,38,34,45,17,39,37,37,60,43,50,56,82,86,35,46,35,35,43,35,36,44,16,38,34,36,30,38,37,32,60,29,73,61,36,31,39,39,38,36,50,48,29,39,32,72,36,50,33,38,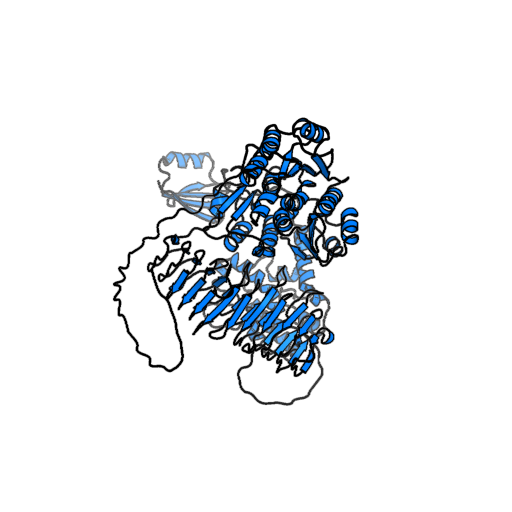18,49,38,51,88,37,54,48,69,40,98,60,34,48,69,69,42,79,41,69,34,55,75,85,69,53,78,83,60,75,75,81,79,91,84,85,82,92,81,92,82,91,79,80,92,78,91,86,83,79,70,62,66,59,54,56,44,64,72,46,48,67,60,51,53,54,50,44,71,74,38,67,86,49,55,78,47,41,55,79,54,100,68,96,46,61,43,71,40,62,87,93,60,90,81,73,42,65,67,61,80,57,71,75,85,76,87,75,54,69,68,53,50,35,53,52,48,50,53,53,46,50,60,57,50,76,68,64,78,80,86,60,64,56,96,83,37,44,52,39,54,52,51,21,75,76,38,60,78,52,21,37,99,87,30,44,75,26,46,68,54,48,39,47,40,63,75,65,67,48,71,75,63,83,47,35,68,61,55,52,50,49,50,60,54,53,62,55,61,79,74,67,82,78,87,82,85,88,84,90,78,94,76,90,81,87,82,88,70,76,57,44,32,34,22,51,79,84,44,75,59,39,45,64,87,52,52,72,68,57,38,51,52,50,48,63,75,62,66,72,81,70,78,56,46,48,33,39,41,29,38,84,95,45,76,47,77,46,79,38,75,131

Secondary structure (DSSP, 8-state):
------------------------------------PPPPP--EE--SSHHHHHHHHHHHH-TT--SEEEEEESS--TTGGGHHHHHHHTT--EEEE-SS---HHHHHHHHHHT-SEEEEES-TTTS-HHHHHHHHHHS-SEEEEE--SSHHHHHHHHHHHH---SEEEEEESS-SHHHHHHHHHHHHTT--EEEE-SSS--HHHHHHHHH-TT--EEEEES-TTTS-HHHHTTSTT-EEE--SSHHHHHHHHHHHTGGG--TTEEEEEES--TTS-TTHHHHHHHHHHHHTT-EEEEE-SS--HHHHHHHHHH--TT-EEEEES-TTTS-HHHHHHHSPP-EEE-STT-EE-SPBSS-EEE-STT-EE-S-BSS-EEE-STTEEEEEEEEEEEEEE--TTT--EEEEEEEEEEEEE----TT-EEEES-EEEEEEE--SS-EEEEEETT-EEEEEEE-SSEEEEESSSB--EEEE---SS--EEEEEEEE-SPEEE-S-EEEEE-TT-EEEEEEE----TT-EEEEEES-EEEEEEE--TT-EEEE-SS-EEEEEEEES-GGGEEE-TTSEEEEEEE--TTTSPPSS---S-----------------HHHHHHHHHHHHHHHHHHH-GGGTTTEEEETTTEEEE--TT-----TTTTTTT-SS--HHHHHHHHHHHHHHHHTT-SS--EETTEEHHHHHHHH-TTTB-TTS-B-HHHHHHHHHTT-GGGTTHHHHHHHHHHHHTGGG--S--------SS--------EEEETTEEEEETTS-HHHHHHHHHHTT-----EEEEEEETTEEEEEEE--

InterPro domains:
  IPR007253 Cell wall binding repeat 2 [PF04122] (44-132)
  IPR007253 Cell wall binding repeat 2 [PF04122] (145-230)
  IPR007253 Cell wall binding repeat 2 [PF04122] (240-335)
  IPR051922 Bacterial Sporulation-Associated [PTHR30032] (10-408)

Mean predicted aligned error: 17.17 Å

Sequence (820 aa):
MKKAMKKTMKKTLSVSTMASLLITSSAVAINVKAAGVTPPESPRLWGQDRYETAVKVSQAGWENGSDYVVIASGEGYADALSAAPLAKVNNAPILLTQKDSLSDKTLEELKRLNVKHVIIVGGQGVVSQGIEDKIKSEVTADVERLWGQNRYETSVKVAEKLGVTDKVVLASGQGYADALSAAPVAAVNGMPVLLTESTNLSQATADFIKAHPSITKTYVIGGTASISDGTANKVPAAERLGGANRYETNAAVVNAFATDFDFKNAYVALGNGPTGNEFADALSASALAAKNSAAVVITDKVLTDTTKNLMNSTISPSSVITVLGGVANVSDAVVSGMKISASFLSEAGATVTEVINGNADITADNVTLKGNVKGDLYLEGNNGSISNITVDGTIYLNPGSTGVANLDTVTAKNIVVLSGAQNSIHLKNVNAQKLTVHSKTDVRVQSEGSTSIGATIVKSKAVLDATSGSFGTVNVAKTMKDKTVEFRGTFDKLVTIDGQVNLKTTASANIIGILVSSIAQGQNVSIDGEGTIKNVQVKNETAKLNIGKNLDIRGVIEAINKNNISSENSSIISKVDQKSSDGMTDIGNTTPGGTNGSGNSGGGVTYTDITKVVSGLYKDRIAEYLAAHPNLNSDISVTTGDTIVVKINNQNWTSISELFANAQNDDIGTIKSRLNTLQGILDLHTVGNIKVGGASLPEYIQQLYPADFTEDGRLNIDVIASKIAAKDPSYENFNANLINKITSANSTLVGPSVSGSVSFEGQTISVAVDKIAKDGQTIYHSAWSQEENLKFLSKNNVSDITGLYTIYSGNNIIKVQITK

Foldseek 3Di:
DDDDDDDDDDDDDDDDDDPPPPPPPPPPQPQPDLDPDDFDDAAEQADPDLQSSLLSLCCVQQVPAFQEEEEEALVDCLQLLQCQQVCQVRVYFYGHDALQDDDPSNLVSLVSNLYAEYEYGEDCRRHNPNNVVVCVVSHNHHYHYQYDPDSQSSLLSSDVSLDAALEAEEWESVARLQSLLCSLVCNLVSHRYGYAHQQDRDPSNLVSQVVCVSNQEYEYTEDSRGHNPNRQVSHHNYDYQYDPDSQSSSLSSCVQCLLQADQLEEEEWASADDVSSRRSQSSSNSNVCSNRSHGYHHAHLAGDPSSLVSLVVRHDLNRHYHYTYDCSRHNVVNVVSSHADEREDADALDEHQAAAEEEHADCEENYEYNHEYAEEYHYQDANYEYEPYEHAYEYEARHAAPGAYHYACYEYAEYEYAEYYAHHAEAHNYHYAEYEYHYSDEHEHAYHHQAEYQEYEYAAAYEDAPLDHERHEYEPADHPDEYEYEYAAEHLFEYEYAEAYEYEYELRYEALEYEDDHYDAPGEYEYDYAYEYAEYEAQDQRYAYEYYANYEHNHEYEYCHQVSYHYDPHYHHPYYYHDHSVRDDDSGDDDDDDDDDDDDDDDDDDDDDVLLVVLVVCVVVVVVVCVVPVVCCVFFPQDPDSWGWTHHDPDDTDIPCNLVPPPDDDDLVNQLVSLVVVQVVVVVPPPDDDDDPNHHPLCVVCVLPVQQADNSSTGPSNSVSVCVVVVPVCPVCVVVVSVVVVVVVVVVVDDDDDDDDDDDDDDDDDQPWQFKDFPRHTLDGPPDDPVRSVVSVVVVVPPDPAGWMWTDGPPDIDIDGHDD

Radius of gyration: 34.25 Å; Cα contacts (8 Å, |Δi|>4): 1821; chains: 1; bounding box: 99×110×88 Å

Organism: NCBI:txid1121326

pLDDT: mean 77.63, std 23.77, range [22.39, 98.75]